Protein AF-A0A9W7C4E8-F1 (afdb_monomer_lite)

Radius of gyration: 35.13 Å; chains: 1; bounding box: 91×112×76 Å

Secondary structure (DSSP, 8-state):
--------------------------------------------PPP-PPPP--HHHHHHHHH-HHHHHHHHS---HHHHHHHHHHHHTTT----S-HHHHHHHHHHHTTSPPS-----------------------S-PPPTTGGGG-TT-EEETT--HHHHHHHHS-SS--S--BGGGSTTHHHH-SS------BPPPSSSS----SEEE-S-EEEEEESSS-HHHIIIIIIHHHHHHH-B-TTS-B----EEEEEESSHHHHHHHHHHHIIIIIIS-SGGGGGGGT-SSPEEEHHHHHGGGTSS---EEESEEEES--GGGSHHHHHHSS-TT--SS-TTS--HHHHHHHHHHHTT----SPP-EEEEEE-SSSS-BTTHHHHHHHHHHH-SS-EEEEEGGGS-HHHHHHHHHHEEEEEEESSHHHHGGGGSPTT-EEEEEEPTT-GGGTHHHHHHHHHTT-EEEEEEPP--S-------SSS-----HHHHT--B---HHHHHHHHHHHHHHTT-SS--EEEES--HHHH-HHHHTTSS----S-EEEEEEEEEEESTTT-TTEEEEEEEEEEEPPTT-TTHHHHHTT--EEEEEETTTEEEEEEGGG--SSEEEEEEEETT-EEEEEEEEESSSS--EEEEEEE--SSS---S-------PPPSSS-------EEE--SSSEEEEETTEEEEE-TT-HHHHHHHHHHHHHHHT---HHHHHHHHHHHHHHHHHHHTTPPPP-SS--SSS-EEEEE-TTSSHHHHHHHHHHHHHHTT--EE-TTB-TTS-B--SHHHHHT-SSGGG--GGGT--TTS-SEEEESPPTTTTSSTTS-TT--SSPPEEEEEE--HHHHHHHHHHHHTTT-TTSTTTT--GGGS-HHHHHHHHHHTTT-TTTTT---SSSSHHHHHHTT--SSTT--TTT--HHHHHHHHHHHHHSHHHHHHHHTTSEEEETTSHHHHHHHHHHH-TT------------S-TTSPPTTTS-HHHHHHHHHT-HHHHHHHHHHHHHHHHHHHHHH--

Organism: NCBI:txid1606541

Structure (mmCIF, N/CA/C/O backbone):
data_AF-A0A9W7C4E8-F1
#
_entry.id   AF-A0A9W7C4E8-F1
#
loop_
_atom_site.group_PDB
_atom_site.id
_atom_site.type_symbol
_atom_site.label_atom_id
_atom_site.label_alt_id
_atom_site.label_comp_id
_atom_site.label_asym_id
_atom_site.label_entity_id
_atom_site.label_seq_id
_atom_site.pdbx_PDB_ins_code
_atom_site.Cartn_x
_atom_site.Cartn_y
_atom_site.Cartn_z
_atom_site.occupancy
_atom_site.B_iso_or_equiv
_atom_site.auth_seq_id
_atom_site.auth_comp_id
_atom_site.auth_asym_id
_atom_site.auth_atom_id
_atom_site.pdbx_PDB_model_num
ATOM 1 N N . MET A 1 1 ? 30.710 -11.135 32.706 1.00 26.66 1 MET A N 1
ATOM 2 C CA . MET A 1 1 ? 32.104 -11.625 32.597 1.00 26.66 1 MET A CA 1
ATOM 3 C C . MET A 1 1 ? 32.081 -13.147 32.558 1.00 26.66 1 MET A C 1
ATOM 5 O O . MET A 1 1 ? 31.414 -13.734 33.390 1.00 26.66 1 MET A O 1
ATOM 9 N N . PHE A 1 2 ? 32.759 -13.718 31.564 1.00 26.42 2 PHE A N 1
ATOM 10 C CA . PHE A 1 2 ? 33.195 -15.110 31.359 1.00 26.42 2 PHE A CA 1
ATOM 11 C C . PHE A 1 2 ? 32.870 -16.270 32.348 1.00 26.42 2 PHE A C 1
ATOM 13 O O . PHE A 1 2 ? 33.243 -16.228 33.514 1.00 26.42 2 PHE A O 1
ATOM 20 N N . PHE A 1 3 ? 32.449 -17.386 31.719 1.00 28.97 3 PHE A N 1
ATOM 21 C CA . PHE A 1 3 ? 32.996 -18.769 31.791 1.00 28.97 3 PHE A CA 1
ATOM 22 C C . PHE A 1 3 ? 32.363 -19.905 32.646 1.00 28.97 3 PHE A C 1
ATOM 24 O O . PHE A 1 3 ? 32.460 -19.905 33.865 1.00 28.97 3 PHE A O 1
ATOM 31 N N . THR A 1 4 ? 31.986 -20.987 31.921 1.00 27.28 4 THR A N 1
ATOM 32 C CA . THR A 1 4 ? 32.060 -22.454 32.234 1.00 27.28 4 THR A CA 1
ATOM 33 C C . THR A 1 4 ? 31.311 -23.047 33.449 1.00 27.28 4 THR A C 1
ATOM 35 O O . THR A 1 4 ? 31.050 -22.341 34.408 1.00 27.28 4 THR A O 1
ATOM 38 N N . LEU A 1 5 ? 31.051 -24.365 33.590 1.00 26.91 5 LEU A N 1
ATOM 39 C CA . LEU A 1 5 ? 30.823 -25.574 32.740 1.00 26.91 5 LEU A CA 1
ATOM 40 C C . LEU A 1 5 ? 30.916 -26.813 33.694 1.00 26.91 5 LEU A C 1
ATOM 42 O O . LEU A 1 5 ? 31.604 -26.728 34.705 1.00 26.91 5 LEU A O 1
ATOM 46 N N . LEU A 1 6 ? 30.344 -27.970 33.313 1.00 27.45 6 LEU A N 1
ATOM 47 C CA . LEU A 1 6 ? 30.599 -29.347 33.826 1.00 27.45 6 LEU A CA 1
ATOM 48 C C . LEU A 1 6 ? 30.031 -29.808 35.197 1.00 27.45 6 LEU A C 1
ATOM 50 O O . LEU A 1 6 ? 30.619 -29.614 36.253 1.00 27.45 6 LEU A O 1
ATOM 54 N N . ALA A 1 7 ? 28.924 -30.559 35.108 1.00 28.80 7 ALA A N 1
ATOM 55 C CA . ALA A 1 7 ? 28.784 -32.008 35.381 1.00 28.80 7 ALA A CA 1
ATOM 56 C C . ALA A 1 7 ? 29.555 -32.727 36.520 1.00 28.80 7 ALA A C 1
ATOM 58 O O . ALA A 1 7 ? 30.774 -32.638 36.603 1.00 28.80 7 ALA A O 1
ATOM 59 N N . PHE A 1 8 ? 28.827 -33.609 37.234 1.00 25.50 8 PHE A N 1
ATOM 60 C CA . PHE A 1 8 ? 29.141 -34.985 37.719 1.00 25.50 8 PHE A CA 1
ATOM 61 C C . PHE A 1 8 ? 27.990 -35.406 38.683 1.00 25.50 8 PHE A C 1
ATOM 63 O O . PHE A 1 8 ? 27.427 -34.525 39.320 1.00 25.50 8 PHE A O 1
ATOM 70 N N . LEU A 1 9 ? 27.590 -36.653 38.977 1.00 26.14 9 LEU A N 1
ATOM 71 C CA . LEU A 1 9 ? 27.633 -38.029 38.434 1.00 26.14 9 LEU A CA 1
ATOM 72 C C . LEU A 1 9 ? 27.017 -38.939 39.553 1.00 26.14 9 LEU A C 1
ATOM 74 O O . LEU A 1 9 ? 26.702 -38.429 40.625 1.00 26.14 9 LEU A O 1
ATOM 78 N N . ALA A 1 10 ? 26.977 -40.269 39.350 1.00 27.27 10 ALA A N 1
ATOM 79 C CA . ALA A 1 10 ? 26.728 -41.345 40.343 1.00 27.27 10 ALA A CA 1
ATOM 80 C C . ALA A 1 10 ? 25.247 -41.675 40.714 1.00 27.27 10 ALA A C 1
ATOM 82 O O . ALA A 1 10 ? 24.442 -40.772 40.892 1.00 27.27 10 ALA A O 1
ATOM 83 N N . SER A 1 11 ? 24.826 -42.948 40.882 1.00 29.55 11 SER A N 1
ATOM 84 C CA . SER A 1 11 ? 25.511 -44.250 40.657 1.00 29.55 11 SER A CA 1
ATOM 85 C C . SER A 1 11 ? 24.603 -45.497 40.871 1.00 29.55 11 SER A C 1
ATOM 87 O O . SER A 1 11 ? 23.781 -45.475 41.774 1.00 29.55 11 SER A O 1
ATOM 89 N N . VAL A 1 12 ? 24.908 -46.616 40.161 1.00 29.62 12 VAL A N 1
ATOM 90 C CA . VAL A 1 12 ? 24.919 -48.043 40.654 1.00 29.62 12 VAL A CA 1
ATOM 91 C C . VAL A 1 12 ? 23.543 -48.691 41.026 1.00 29.62 12 VAL A C 1
ATOM 93 O O . VAL A 1 12 ? 22.686 -48.024 41.574 1.00 29.62 12 VAL A O 1
ATOM 96 N N . SER A 1 13 ? 23.175 -49.972 40.788 1.00 30.16 13 SER A N 1
ATOM 97 C CA . SER A 1 13 ? 23.813 -51.273 40.421 1.00 30.16 13 SER A CA 1
ATOM 98 C C . SER A 1 13 ? 22.754 -52.230 39.774 1.00 30.16 13 SER A C 1
ATOM 100 O O . SER A 1 13 ? 21.578 -51.902 39.878 1.00 30.16 13 SER A O 1
ATOM 102 N N . THR A 1 14 ? 22.972 -53.459 39.252 1.00 31.00 14 THR A N 1
ATOM 103 C CA . THR A 1 14 ? 24.078 -54.223 38.599 1.00 31.00 14 THR A CA 1
ATOM 104 C C . THR A 1 14 ? 23.513 -55.555 38.019 1.00 31.00 14 THR A C 1
ATOM 106 O O . THR A 1 14 ? 22.552 -56.076 38.570 1.00 31.00 14 THR A O 1
ATOM 109 N N . ALA A 1 15 ? 24.181 -56.137 37.000 1.00 29.97 15 ALA A N 1
ATOM 110 C CA . ALA A 1 15 ? 24.125 -57.548 36.519 1.00 29.97 15 ALA A CA 1
ATOM 111 C C . ALA A 1 15 ? 22.815 -58.096 35.876 1.00 29.97 15 ALA A C 1
ATOM 113 O O . ALA A 1 15 ? 21.721 -57.772 36.312 1.00 29.97 15 ALA A O 1
ATOM 114 N N . GLY A 1 16 ? 22.821 -58.979 34.859 1.00 29.17 16 GLY A N 1
ATOM 115 C CA . GLY A 1 16 ? 23.880 -59.665 34.071 1.00 29.17 16 GLY A CA 1
ATOM 116 C C . GLY A 1 16 ? 23.396 -61.083 33.659 1.00 29.17 16 GLY A C 1
ATOM 117 O O . GLY A 1 16 ? 22.630 -61.668 34.414 1.00 29.17 16 GLY A O 1
ATOM 118 N N . GLY A 1 17 ? 23.739 -61.719 32.527 1.00 29.44 17 GLY A N 1
ATOM 119 C CA . GLY A 1 17 ? 24.538 -61.345 31.346 1.00 29.44 17 GLY A CA 1
ATOM 120 C C . GLY A 1 17 ? 24.482 -62.441 30.242 1.00 29.44 17 GLY A C 1
ATOM 121 O O . GLY A 1 17 ? 23.901 -63.498 30.460 1.00 29.44 17 GLY A O 1
ATOM 122 N N . ASP A 1 18 ? 25.075 -62.148 29.078 1.00 31.69 18 ASP A N 1
ATOM 123 C CA . ASP A 1 18 ? 25.593 -63.009 27.983 1.00 31.69 18 ASP A CA 1
ATOM 124 C C . ASP A 1 18 ? 24.887 -64.311 27.518 1.00 31.69 18 ASP A C 1
ATOM 126 O O . ASP A 1 18 ? 24.918 -65.345 28.182 1.00 31.69 18 ASP A O 1
ATOM 130 N N . SER A 1 19 ? 24.490 -64.367 26.233 1.00 29.84 19 SER A N 1
ATOM 131 C CA . SER A 1 19 ? 25.338 -64.953 25.156 1.00 29.84 19 SER A CA 1
ATOM 132 C C . SER A 1 19 ? 24.663 -64.993 23.760 1.00 29.84 19 SER A C 1
ATOM 134 O O . SER A 1 19 ? 23.450 -65.116 23.623 1.00 29.84 19 SER A O 1
ATOM 136 N N . THR A 1 20 ? 25.478 -64.852 22.708 1.00 35.56 20 THR A N 1
ATOM 137 C CA . THR A 1 20 ? 25.160 -64.878 21.254 1.00 35.56 20 THR A CA 1
ATOM 138 C C . THR A 1 20 ? 25.429 -66.292 20.655 1.00 35.56 20 THR A C 1
ATOM 140 O O . THR A 1 20 ? 25.900 -67.131 21.427 1.00 35.56 20 THR A O 1
ATOM 143 N N . PRO A 1 21 ? 25.203 -66.635 19.347 1.00 48.78 21 PRO A N 1
ATOM 144 C CA . PRO A 1 21 ? 24.970 -65.777 18.166 1.00 48.78 21 PRO A CA 1
ATOM 145 C C . PRO A 1 21 ? 23.934 -66.241 17.088 1.00 48.78 21 PRO A C 1
ATOM 147 O O . PRO A 1 21 ? 23.285 -67.277 17.179 1.00 48.78 21 PRO A O 1
ATOM 150 N N . LEU A 1 22 ? 23.842 -65.410 16.035 1.00 31.47 22 LEU A N 1
ATOM 151 C CA . LEU A 1 22 ? 23.286 -65.588 14.666 1.00 31.47 22 LEU A CA 1
ATOM 152 C C . LEU A 1 22 ? 23.800 -66.870 13.926 1.00 31.47 22 LEU A C 1
ATOM 154 O O . LEU A 1 22 ? 24.787 -67.422 14.416 1.00 31.47 22 LEU A O 1
ATOM 158 N N . PRO A 1 23 ? 23.268 -67.319 12.740 1.00 45.03 23 PRO A N 1
ATOM 159 C CA . PRO A 1 23 ? 22.647 -66.495 11.674 1.00 45.03 23 PRO A CA 1
ATOM 160 C C . PRO A 1 23 ? 21.523 -67.084 10.753 1.00 45.03 23 PRO A C 1
ATOM 162 O O . PRO A 1 23 ? 21.216 -68.270 10.728 1.00 45.03 23 PRO A O 1
ATOM 165 N N . SER A 1 24 ? 21.030 -66.197 9.867 1.00 27.25 24 SER A N 1
ATOM 166 C CA . SER A 1 24 ? 20.636 -66.406 8.446 1.00 27.25 24 SER A CA 1
ATOM 167 C C . SER A 1 24 ? 19.354 -67.160 7.997 1.00 27.25 24 SER A C 1
ATOM 169 O O . SER A 1 24 ? 19.322 -68.379 7.890 1.00 27.25 24 SER A O 1
ATOM 171 N N . SER A 1 25 ? 18.458 -66.363 7.388 1.00 27.02 25 SER A N 1
ATOM 172 C CA . SER A 1 25 ? 17.953 -66.481 5.994 1.00 27.02 25 SER A CA 1
ATOM 173 C C . SER A 1 25 ? 16.691 -67.294 5.602 1.00 27.02 25 SER A C 1
ATOM 175 O O . SER A 1 25 ? 16.636 -68.508 5.721 1.00 27.02 25 SER A O 1
ATOM 177 N N . ARG A 1 26 ? 15.806 -66.555 4.897 1.00 27.14 26 ARG A N 1
ATOM 178 C CA . ARG A 1 26 ? 15.059 -66.874 3.650 1.00 27.14 26 ARG A CA 1
ATOM 179 C C . ARG A 1 26 ? 13.829 -67.819 3.632 1.00 27.14 26 ARG A C 1
ATOM 181 O O . ARG A 1 26 ? 13.940 -69.028 3.747 1.00 27.14 26 ARG A O 1
ATOM 188 N N . SER A 1 27 ? 12.712 -67.189 3.223 1.00 26.80 27 SER A N 1
ATOM 189 C CA . SER A 1 27 ? 11.681 -67.612 2.239 1.00 26.80 27 SER A CA 1
ATOM 190 C C . SER A 1 27 ? 10.868 -68.901 2.433 1.00 26.80 27 SER A C 1
ATOM 192 O O . SER A 1 27 ? 11.444 -69.977 2.469 1.00 26.80 27 SER A O 1
ATOM 194 N N . HIS A 1 28 ? 9.529 -68.801 2.314 1.00 26.62 28 HIS A N 1
ATOM 195 C CA . HIS A 1 28 ? 8.773 -69.396 1.187 1.00 26.62 28 HIS A CA 1
ATOM 196 C C . HIS A 1 28 ? 7.262 -69.032 1.162 1.00 26.62 28 HIS A C 1
ATOM 198 O O . HIS A 1 28 ? 6.494 -69.427 2.028 1.00 26.62 28 HIS A O 1
ATOM 204 N N . THR A 1 29 ? 6.871 -68.293 0.112 1.00 25.27 29 THR A N 1
ATOM 205 C CA . THR A 1 29 ? 5.741 -68.525 -0.831 1.00 25.27 29 THR A CA 1
ATOM 206 C C . THR A 1 29 ? 4.363 -69.026 -0.355 1.00 25.27 29 THR A C 1
ATOM 208 O O . THR A 1 29 ? 4.212 -70.173 0.058 1.00 25.27 29 THR A O 1
ATOM 211 N N . CYS A 1 30 ? 3.318 -68.237 -0.652 1.00 21.50 30 CYS A N 1
ATOM 212 C CA . CYS A 1 30 ? 1.916 -68.682 -0.695 1.00 21.50 30 CYS A CA 1
ATOM 213 C C . CYS A 1 30 ? 1.574 -69.426 -2.003 1.00 21.50 30 CYS A C 1
ATOM 215 O O . CYS A 1 30 ? 2.109 -69.105 -3.062 1.00 21.50 30 CYS A O 1
ATOM 217 N N . THR A 1 31 ? 0.625 -70.370 -1.947 1.00 26.86 31 THR A N 1
ATOM 218 C CA . THR A 1 31 ? 0.003 -71.001 -3.129 1.00 26.86 31 THR A CA 1
ATOM 219 C C . THR A 1 31 ? -1.520 -71.060 -2.995 1.00 26.86 31 THR A C 1
ATOM 221 O O . THR A 1 31 ? -2.064 -71.158 -1.898 1.00 26.86 31 THR A O 1
ATOM 224 N N . SER A 1 32 ? -2.208 -70.957 -4.131 1.00 29.38 32 SER A N 1
ATOM 225 C CA . SER A 1 32 ? -3.659 -70.792 -4.245 1.00 29.38 32 SER A CA 1
ATOM 226 C C . SER A 1 32 ? -4.455 -72.102 -4.158 1.00 29.38 32 SER A C 1
ATOM 228 O O . SER A 1 32 ? -3.961 -73.176 -4.502 1.00 29.38 32 SER A O 1
ATOM 230 N N . ARG A 1 33 ? -5.754 -71.994 -3.835 1.00 24.78 33 ARG A N 1
ATOM 231 C CA . ARG A 1 33 ? -6.788 -72.932 -4.309 1.00 24.78 33 ARG A CA 1
ATOM 232 C C . ARG A 1 33 ? -8.087 -72.207 -4.676 1.00 24.78 33 ARG A C 1
ATOM 234 O O . ARG A 1 33 ? -8.602 -71.417 -3.895 1.00 24.78 33 ARG A O 1
ATOM 241 N N . LYS A 1 34 ? -8.623 -72.539 -5.854 1.00 28.86 34 LYS A N 1
ATOM 242 C CA . LYS A 1 34 ? -10.001 -72.270 -6.303 1.00 28.86 34 LYS A CA 1
ATOM 243 C C . LYS A 1 34 ? -10.793 -73.583 -6.348 1.00 28.86 34 LYS A C 1
ATOM 245 O O . LYS A 1 34 ? -10.177 -74.643 -6.466 1.00 28.86 34 LYS A O 1
ATOM 250 N N . ASN A 1 35 ? -12.126 -73.452 -6.322 1.00 28.88 35 ASN A N 1
ATOM 251 C CA . ASN A 1 35 ? -13.188 -74.291 -6.925 1.00 28.88 35 ASN A CA 1
ATOM 252 C C . ASN A 1 35 ? -14.331 -74.558 -5.924 1.00 28.88 35 ASN A C 1
ATOM 254 O O . ASN A 1 35 ? -14.047 -74.781 -4.754 1.00 28.88 35 ASN A O 1
ATOM 258 N N . ALA A 1 36 ? -15.609 -74.696 -6.299 1.00 29.47 36 ALA A N 1
ATOM 259 C CA . ALA A 1 36 ? -16.438 -74.199 -7.418 1.00 29.47 36 ALA A CA 1
ATOM 260 C C . ALA A 1 36 ? -17.867 -74.768 -7.212 1.00 29.47 36 ALA A C 1
ATOM 262 O O . ALA A 1 36 ? -17.956 -75.883 -6.704 1.00 29.47 36 ALA A O 1
ATOM 263 N N . LEU A 1 37 ? -18.941 -74.077 -7.642 1.00 25.94 37 LEU A N 1
ATOM 264 C CA . LEU A 1 37 ? -20.153 -74.633 -8.304 1.00 25.94 37 LEU A CA 1
ATOM 265 C C . LEU A 1 37 ? -21.197 -73.526 -8.635 1.00 25.94 37 LEU A C 1
ATOM 267 O O . LEU A 1 37 ? -21.052 -72.389 -8.200 1.00 25.94 37 LEU A O 1
ATOM 271 N N . LEU A 1 38 ? -22.170 -73.858 -9.496 1.00 25.80 38 LEU A N 1
ATOM 272 C CA . LEU A 1 38 ? -22.997 -72.998 -10.391 1.00 25.80 38 LEU A CA 1
ATOM 273 C C . LEU A 1 38 ? -24.521 -73.066 -10.042 1.00 25.80 38 LEU A C 1
ATOM 275 O O . LEU A 1 38 ? -24.823 -73.808 -9.105 1.00 25.80 38 LEU A O 1
ATOM 279 N N . PRO A 1 39 ? -25.507 -72.487 -10.800 1.00 45.94 39 PRO A N 1
ATOM 280 C CA . PRO A 1 39 ? -25.491 -71.483 -11.906 1.00 45.94 39 PRO A CA 1
ATOM 281 C C . PRO A 1 39 ? -26.543 -70.316 -11.843 1.00 45.94 39 PRO A C 1
ATOM 283 O O . PRO A 1 39 ? -27.615 -70.488 -11.285 1.00 45.94 39 PRO A O 1
ATOM 286 N N . LEU A 1 40 ? -26.237 -69.205 -12.552 1.00 30.72 40 LEU A N 1
ATOM 287 C CA . LEU A 1 40 ? -27.044 -68.294 -13.434 1.00 30.72 40 LEU A CA 1
ATOM 288 C C . LEU A 1 40 ? -28.569 -68.026 -13.238 1.00 30.72 40 LEU A C 1
ATOM 290 O O . LEU A 1 40 ? -29.299 -68.924 -12.829 1.00 30.72 40 LEU A O 1
ATOM 294 N N . PRO A 1 41 ? -29.112 -66.873 -13.723 1.00 39.62 41 PRO A N 1
ATOM 295 C CA . PRO A 1 41 ? -28.491 -65.741 -14.456 1.00 39.62 41 PRO A CA 1
ATOM 296 C C . PRO A 1 41 ? -28.603 -64.419 -13.626 1.00 39.62 41 PRO A C 1
ATOM 298 O O . PRO A 1 41 ? -28.621 -64.529 -12.407 1.00 39.62 41 PRO A O 1
ATOM 301 N N . SER A 1 42 ? -28.636 -63.157 -14.102 1.00 25.98 42 SER A N 1
ATOM 302 C CA . SER A 1 42 ? -28.570 -62.487 -15.430 1.00 25.98 42 SER A CA 1
ATOM 303 C C . SER A 1 42 ? -28.083 -61.025 -15.283 1.00 25.98 42 SER A C 1
ATOM 305 O O . SER A 1 42 ? -28.400 -60.388 -14.287 1.00 25.98 42 SER A O 1
ATOM 307 N N . SER A 1 43 ? -27.386 -60.500 -16.304 1.00 31.98 43 SER A N 1
ATOM 308 C CA . SER A 1 43 ? -27.179 -59.069 -16.650 1.00 31.98 43 SER A CA 1
ATOM 309 C C . SER A 1 43 ? -27.327 -57.987 -15.557 1.00 31.98 43 SER A C 1
ATOM 311 O O . SER A 1 43 ? -28.376 -57.354 -15.447 1.00 31.98 43 SER A O 1
ATOM 313 N N . VAL A 1 44 ? -26.220 -57.668 -14.883 1.00 29.28 44 VAL A N 1
ATOM 314 C CA . VAL A 1 44 ? -25.932 -56.333 -14.325 1.00 29.28 44 VAL A CA 1
ATOM 315 C C . VAL A 1 44 ? -24.466 -56.033 -14.656 1.00 29.28 44 VAL A C 1
ATOM 317 O O . VAL A 1 44 ? -23.611 -56.896 -14.446 1.00 29.28 44 VAL A O 1
ATOM 320 N N . HIS A 1 45 ? -24.170 -54.861 -15.225 1.00 27.52 45 HIS A N 1
ATOM 321 C CA . HIS A 1 45 ? -22.784 -54.399 -15.367 1.00 27.52 45 HIS A CA 1
ATOM 322 C C . HIS A 1 45 ? -22.240 -54.078 -13.967 1.00 27.52 45 HIS A C 1
ATOM 324 O O . HIS A 1 45 ? -22.929 -53.382 -13.223 1.00 27.52 45 HIS A O 1
ATOM 330 N N . PRO A 1 46 ? -21.052 -54.566 -13.567 1.00 30.91 46 PRO A N 1
ATOM 331 C CA . PRO A 1 46 ? -20.479 -54.163 -12.292 1.00 30.91 46 PRO A CA 1
ATOM 332 C C . PRO A 1 46 ? -20.143 -52.671 -12.355 1.00 30.91 46 PRO A C 1
ATOM 334 O O . PRO A 1 46 ? -19.412 -52.244 -13.250 1.00 30.91 46 PRO A O 1
ATOM 337 N N . ALA A 1 47 ? -20.676 -51.902 -11.405 1.00 27.97 47 ALA A N 1
ATOM 338 C CA . ALA A 1 47 ? -20.232 -50.537 -11.169 1.00 27.97 47 ALA A CA 1
ATOM 339 C C . ALA A 1 47 ? -18.716 -50.529 -10.920 1.00 27.97 47 ALA A C 1
ATOM 341 O O . ALA A 1 47 ? -18.169 -51.450 -10.301 1.00 27.97 47 ALA A O 1
ATOM 342 N N . ALA A 1 48 ? -18.037 -49.501 -11.424 1.00 26.69 48 ALA A N 1
ATOM 343 C CA . ALA A 1 48 ? -16.622 -49.304 -11.170 1.00 26.69 48 ALA A CA 1
ATOM 344 C C . ALA A 1 48 ? -16.433 -48.813 -9.729 1.00 26.69 48 ALA A C 1
ATOM 346 O O . ALA A 1 48 ? -16.409 -47.614 -9.470 1.00 26.69 48 ALA A O 1
ATOM 347 N N . ASN A 1 49 ? -16.294 -49.748 -8.788 1.00 29.66 49 ASN A N 1
ATOM 348 C CA . ASN A 1 49 ? -15.735 -49.423 -7.482 1.00 29.66 49 ASN A CA 1
ATOM 349 C C . ASN A 1 49 ? -14.307 -48.914 -7.707 1.00 29.66 49 ASN A C 1
ATOM 351 O O . ASN A 1 49 ? -13.467 -49.661 -8.218 1.00 29.66 49 ASN A O 1
ATOM 355 N N . PHE A 1 50 ? -14.033 -47.671 -7.323 1.00 39.44 50 PHE A N 1
ATOM 356 C CA . PHE A 1 50 ? -12.670 -47.163 -7.294 1.00 39.44 50 PHE A CA 1
ATOM 357 C C . PHE A 1 50 ? -11.867 -47.901 -6.217 1.00 39.44 50 PHE A C 1
ATOM 359 O O . PHE A 1 50 ? -12.289 -48.008 -5.065 1.00 39.44 50 PHE A O 1
ATOM 366 N N . GLU A 1 51 ? -10.683 -48.387 -6.587 1.00 34.22 51 GLU A N 1
ATOM 367 C CA . GLU A 1 51 ? -9.592 -48.462 -5.618 1.00 34.22 51 GLU A CA 1
ATOM 368 C C . GLU A 1 51 ? -9.083 -47.023 -5.393 1.00 34.22 51 GLU A C 1
ATOM 370 O O . GLU A 1 51 ? -9.118 -46.222 -6.334 1.00 34.22 51 GLU A O 1
ATOM 375 N N . PRO A 1 52 ? -8.646 -46.655 -4.173 1.00 38.84 52 PRO A N 1
ATOM 376 C CA . PRO A 1 52 ? -8.040 -45.346 -3.934 1.00 38.84 52 PRO A CA 1
ATOM 377 C C . PRO A 1 52 ? -6.830 -45.129 -4.853 1.00 38.84 52 PRO A C 1
ATOM 379 O O . PRO A 1 52 ? -6.220 -46.098 -5.309 1.00 38.84 52 PRO A O 1
ATOM 382 N N . PHE A 1 53 ? -6.482 -43.859 -5.095 1.00 49.19 53 PHE A N 1
ATOM 383 C CA . PHE A 1 53 ? -5.347 -43.450 -5.932 1.00 49.19 53 PHE A CA 1
ATOM 384 C C . PHE A 1 53 ? -4.122 -44.347 -5.717 1.00 49.19 53 PHE A C 1
ATOM 386 O O . PHE A 1 53 ? -3.768 -44.636 -4.569 1.00 49.19 53 PHE A O 1
ATOM 393 N N . ASP A 1 54 ? -3.443 -44.744 -6.802 1.00 60.59 54 ASP A N 1
ATOM 394 C CA . ASP A 1 54 ? -2.177 -45.464 -6.674 1.00 60.59 54 ASP A CA 1
ATOM 395 C C . ASP A 1 54 ? -1.182 -44.567 -5.930 1.00 60.59 54 ASP A C 1
ATOM 397 O O . ASP A 1 54 ? -0.633 -43.602 -6.474 1.00 60.59 54 ASP A O 1
ATOM 401 N N . SER A 1 55 ? -0.969 -44.891 -4.657 1.00 53.59 55 SER A N 1
ATOM 402 C CA . SER A 1 55 ? -0.099 -44.135 -3.767 1.00 53.59 55 SER A CA 1
ATOM 403 C C . SER A 1 55 ? 1.338 -44.098 -4.285 1.00 53.59 55 SER A C 1
ATOM 405 O O . SER A 1 55 ? 2.042 -43.126 -4.026 1.00 53.59 55 SER A O 1
ATOM 407 N N . ALA A 1 56 ? 1.768 -45.074 -5.094 1.00 61.94 56 ALA A N 1
ATOM 408 C CA . ALA A 1 56 ? 3.067 -45.028 -5.755 1.00 61.94 56 ALA A CA 1
ATOM 409 C C . ALA A 1 56 ? 3.123 -43.972 -6.873 1.00 61.94 56 ALA A C 1
ATOM 411 O O . ALA A 1 56 ? 4.146 -43.302 -7.016 1.00 61.94 56 ALA A O 1
ATOM 412 N N . LEU A 1 57 ? 2.041 -43.785 -7.640 1.00 58.56 57 LEU A N 1
ATOM 413 C CA . LEU A 1 57 ? 1.948 -42.738 -8.665 1.00 58.56 57 LEU A CA 1
ATOM 414 C C . LEU A 1 57 ? 1.927 -41.345 -8.020 1.00 58.56 57 LEU A C 1
ATOM 416 O O . LEU A 1 57 ? 2.617 -40.436 -8.483 1.00 58.56 57 LEU A O 1
ATOM 420 N N . LEU A 1 58 ? 1.182 -41.197 -6.924 1.00 59.59 58 LEU A N 1
ATOM 421 C CA . LEU A 1 58 ? 1.024 -39.930 -6.217 1.00 59.59 58 LEU A CA 1
ATOM 422 C C . LEU A 1 58 ? 2.311 -39.505 -5.488 1.00 59.59 58 LEU A C 1
ATOM 424 O O . LEU A 1 58 ? 2.748 -38.365 -5.632 1.00 59.59 58 LEU A O 1
ATOM 428 N N . GLU A 1 59 ? 2.990 -40.423 -4.792 1.00 67.75 59 GLU A N 1
ATOM 429 C CA . GLU A 1 59 ? 4.308 -40.157 -4.189 1.00 67.75 59 GLU A CA 1
ATOM 430 C C . GLU A 1 59 ? 5.388 -39.880 -5.250 1.00 67.75 59 GLU A C 1
ATOM 432 O O . GLU A 1 59 ? 6.234 -38.999 -5.073 1.00 67.75 59 GLU A O 1
ATOM 437 N N . LYS A 1 60 ? 5.331 -40.556 -6.407 1.00 68.56 60 LYS A N 1
ATOM 438 C CA . LYS A 1 60 ? 6.204 -40.255 -7.552 1.00 68.56 60 LYS A CA 1
ATOM 439 C C . LYS A 1 60 ? 5.955 -38.840 -8.086 1.00 68.56 60 LYS A C 1
ATOM 441 O O . LYS A 1 60 ? 6.923 -38.115 -8.309 1.00 68.56 60 LYS A O 1
ATOM 446 N N . ALA A 1 61 ? 4.697 -38.418 -8.229 1.00 67.38 61 ALA A N 1
ATOM 447 C CA . ALA A 1 61 ? 4.341 -37.073 -8.682 1.00 67.38 61 ALA A CA 1
ATOM 448 C C . ALA A 1 61 ? 4.766 -35.977 -7.686 1.00 67.38 61 ALA A C 1
ATOM 450 O O . ALA A 1 61 ? 5.345 -34.978 -8.110 1.00 67.38 61 ALA A O 1
ATOM 451 N N . LYS A 1 62 ? 4.601 -36.197 -6.370 1.00 65.75 62 LYS A N 1
ATOM 452 C CA . LYS A 1 62 ? 5.136 -35.309 -5.313 1.00 65.75 62 LYS A CA 1
ATOM 453 C C . LYS A 1 62 ? 6.655 -35.107 -5.432 1.00 65.75 62 LYS A C 1
ATOM 455 O O . LYS A 1 62 ? 7.152 -34.026 -5.127 1.00 65.75 62 LYS A O 1
ATOM 460 N N . SER A 1 63 ? 7.385 -36.128 -5.894 1.00 69.38 63 SER A N 1
ATOM 461 C CA . SER A 1 63 ? 8.846 -36.086 -6.065 1.00 69.38 63 SER A CA 1
ATOM 462 C C . SER A 1 63 ? 9.346 -35.467 -7.385 1.00 69.38 63 SER A C 1
ATOM 464 O O . SER A 1 63 ? 10.530 -35.135 -7.478 1.00 69.38 63 SER A O 1
ATOM 466 N N . ASP A 1 64 ? 8.495 -35.289 -8.407 1.00 74.75 64 ASP A N 1
ATOM 467 C CA . ASP A 1 64 ? 8.910 -34.693 -9.688 1.00 74.75 64 ASP A CA 1
ATOM 468 C C . ASP A 1 64 ? 8.816 -33.159 -9.621 1.00 74.75 64 ASP A C 1
ATOM 470 O O . ASP A 1 64 ? 7.749 -32.556 -9.753 1.00 74.75 64 ASP A O 1
ATOM 474 N N . VAL A 1 65 ? 9.978 -32.519 -9.457 1.00 70.44 65 VAL A N 1
ATOM 475 C CA . VAL A 1 65 ? 10.149 -31.054 -9.425 1.00 70.44 65 VAL A CA 1
ATOM 476 C C . VAL A 1 65 ? 9.499 -30.362 -10.632 1.00 70.44 65 VAL A C 1
ATOM 478 O O . VAL A 1 65 ? 9.034 -29.233 -10.504 1.00 70.44 65 VAL A O 1
ATOM 481 N N . SER A 1 66 ? 9.428 -31.025 -11.791 1.00 67.06 66 SER A N 1
ATOM 482 C CA . SER A 1 66 ? 8.809 -30.475 -13.005 1.00 67.06 66 SER A CA 1
ATOM 483 C C . SER A 1 66 ? 7.287 -30.401 -12.885 1.00 67.06 66 SER A C 1
ATOM 485 O O . SER A 1 66 ? 6.696 -29.420 -13.321 1.00 67.06 66 SER A O 1
ATOM 487 N N . VAL A 1 67 ? 6.662 -31.423 -12.289 1.00 68.12 67 VAL A N 1
ATOM 488 C CA . VAL A 1 67 ? 5.209 -31.468 -12.047 1.00 68.12 67 VAL A CA 1
ATOM 489 C C . VAL A 1 67 ? 4.841 -30.473 -10.949 1.00 68.12 67 VAL A C 1
ATOM 491 O O . VAL A 1 67 ? 3.925 -29.680 -11.129 1.00 68.12 67 VAL A O 1
ATOM 494 N N . ASN A 1 68 ? 5.614 -30.434 -9.859 1.00 64.44 68 ASN A N 1
ATOM 495 C CA . ASN A 1 68 ? 5.414 -29.485 -8.760 1.00 64.44 68 ASN A CA 1
ATOM 496 C C . ASN A 1 68 ? 5.522 -28.025 -9.239 1.00 64.44 68 ASN A C 1
ATOM 498 O O . ASN A 1 68 ? 4.628 -27.220 -8.990 1.00 64.44 68 ASN A O 1
ATOM 502 N N . ARG A 1 69 ? 6.568 -27.704 -10.017 1.00 69.44 69 ARG A N 1
ATOM 503 C CA . ARG A 1 69 ? 6.724 -26.398 -10.671 1.00 69.44 69 ARG A CA 1
ATOM 504 C C . ARG A 1 69 ? 5.538 -26.073 -11.581 1.00 69.44 69 ARG A C 1
ATOM 506 O O . ARG A 1 69 ? 4.976 -24.992 -11.472 1.00 69.44 69 ARG A O 1
ATOM 513 N N . ALA A 1 70 ? 5.149 -27.000 -12.451 1.00 65.88 70 ALA A N 1
ATOM 514 C CA . ALA A 1 70 ? 4.055 -26.793 -13.393 1.00 65.88 70 ALA A CA 1
ATOM 515 C C . ALA A 1 70 ? 2.696 -26.554 -12.711 1.00 65.88 70 ALA A C 1
ATOM 517 O O . ALA A 1 70 ? 1.915 -25.743 -13.198 1.00 65.88 70 ALA A O 1
ATOM 518 N N . CYS A 1 71 ? 2.431 -27.210 -11.578 1.00 66.75 71 CYS A N 1
ATOM 519 C CA . CYS A 1 71 ? 1.239 -26.949 -10.771 1.00 66.75 71 CYS A CA 1
ATOM 520 C C . CYS A 1 71 ? 1.270 -25.571 -10.077 1.00 66.75 71 CYS A C 1
ATOM 522 O O . CYS A 1 71 ? 0.210 -25.034 -9.778 1.00 66.75 71 CYS A O 1
ATOM 524 N N . ARG A 1 72 ? 2.458 -24.999 -9.816 1.00 60.06 72 ARG A N 1
ATOM 525 C CA . ARG A 1 72 ? 2.641 -23.678 -9.175 1.00 60.06 72 ARG A CA 1
ATOM 526 C C . ARG A 1 72 ? 2.660 -22.502 -10.151 1.00 60.06 72 ARG A C 1
ATOM 528 O O . ARG A 1 72 ? 2.216 -21.423 -9.797 1.00 60.06 72 ARG A O 1
ATOM 535 N N . GLU A 1 73 ? 3.219 -22.686 -11.346 1.00 58.66 73 GLU A N 1
ATOM 536 C CA . GLU A 1 73 ? 3.442 -21.607 -12.328 1.00 58.66 73 GLU A CA 1
ATOM 537 C C . GLU A 1 73 ? 2.231 -21.361 -13.258 1.00 58.66 73 GLU A C 1
ATOM 539 O O . GLU A 1 73 ? 2.289 -20.491 -14.127 1.00 58.66 73 GLU A O 1
ATOM 544 N N . GLY A 1 74 ? 1.137 -22.112 -13.084 1.00 49.88 74 GLY A N 1
ATOM 545 C CA . GLY A 1 74 ? -0.053 -22.045 -13.934 1.00 49.88 74 GLY A CA 1
ATOM 546 C C . GLY A 1 74 ? 0.102 -22.783 -15.273 1.00 49.88 74 GLY A C 1
ATOM 547 O O . GLY A 1 74 ? 1.200 -23.029 -15.783 1.00 49.88 74 GLY A O 1
ATOM 548 N N . PHE A 1 75 ? -1.022 -23.178 -15.875 1.00 49.88 75 PHE A N 1
ATOM 549 C CA . PHE A 1 75 ? -1.002 -23.994 -17.089 1.00 49.88 75 PHE A CA 1
ATOM 550 C C . PHE A 1 75 ? -0.839 -23.158 -18.364 1.00 49.88 75 PHE A C 1
ATOM 552 O O . PHE A 1 75 ? -1.808 -22.644 -18.919 1.00 49.88 75 PHE A O 1
ATOM 559 N N . SER A 1 76 ? 0.372 -23.146 -18.929 1.00 48.25 76 SER A N 1
ATOM 560 C CA . SER A 1 76 ? 0.497 -22.985 -20.383 1.00 48.25 76 SER A CA 1
ATOM 561 C C . SER A 1 76 ? -0.039 -24.240 -21.089 1.00 48.25 76 SER A C 1
ATOM 563 O O . SER A 1 76 ? 0.094 -25.352 -20.569 1.00 48.25 76 SER A O 1
ATOM 565 N N . HIS A 1 77 ? -0.593 -24.101 -22.297 1.00 42.62 77 HIS A N 1
ATOM 566 C CA . HIS A 1 77 ? -1.108 -25.245 -23.066 1.00 42.62 77 HIS A CA 1
ATOM 567 C C . HIS A 1 77 ? -0.031 -26.325 -23.310 1.00 42.62 77 HIS A C 1
ATOM 569 O O . HIS A 1 77 ? -0.296 -27.516 -23.173 1.00 42.62 77 HIS A O 1
ATOM 575 N N . SER A 1 78 ? 1.221 -25.915 -23.539 1.00 46.56 78 SER A N 1
ATOM 576 C CA . SER A 1 78 ? 2.371 -26.824 -23.649 1.00 46.56 78 SER A CA 1
ATOM 577 C C . SER A 1 78 ? 2.757 -27.509 -22.330 1.00 46.56 78 SER A C 1
ATOM 579 O O . SER A 1 78 ? 3.271 -28.625 -22.347 1.00 46.56 78 SER A O 1
ATOM 581 N N . THR A 1 79 ? 2.498 -26.878 -21.180 1.00 53.53 79 THR A N 1
ATOM 582 C CA . THR A 1 79 ? 2.694 -27.500 -19.858 1.00 53.53 79 THR A CA 1
ATOM 583 C C . THR A 1 79 ? 1.656 -28.601 -19.621 1.00 53.53 79 THR A C 1
ATOM 585 O O . THR A 1 79 ? 1.995 -29.670 -19.114 1.00 53.53 79 THR A O 1
ATOM 588 N N . TYR A 1 80 ? 0.406 -28.358 -20.032 1.00 49.56 80 TYR A N 1
ATOM 589 C CA . TYR A 1 80 ? -0.683 -29.335 -19.973 1.00 49.56 80 TYR A CA 1
ATOM 590 C C . TYR A 1 80 ? -0.365 -30.577 -20.821 1.00 49.56 80 TYR A C 1
ATOM 592 O O . TYR A 1 80 ? -0.378 -31.690 -20.294 1.00 49.56 80 TYR A O 1
ATOM 600 N N . GLU A 1 81 ? -0.002 -30.395 -22.098 1.00 54.75 81 GLU A N 1
ATOM 601 C CA . GLU A 1 81 ? 0.362 -31.514 -22.982 1.00 54.75 81 GLU A CA 1
ATOM 602 C C . GLU A 1 81 ? 1.540 -32.325 -22.427 1.00 54.75 81 GLU A C 1
ATOM 604 O O . GLU A 1 81 ? 1.474 -33.550 -22.415 1.00 54.75 81 GLU A O 1
ATOM 609 N N . TYR A 1 82 ? 2.572 -31.673 -21.880 1.00 61.81 82 TYR A N 1
ATOM 610 C CA . TYR A 1 82 ? 3.736 -32.349 -21.298 1.00 61.81 82 TYR A CA 1
ATOM 611 C C . TYR A 1 82 ? 3.393 -33.246 -20.096 1.00 61.81 82 TYR A C 1
ATOM 613 O O . TYR A 1 82 ? 3.906 -34.364 -20.000 1.00 61.81 82 TYR A O 1
ATOM 621 N N . ILE A 1 83 ? 2.528 -32.798 -19.175 1.00 58.12 83 ILE A N 1
ATOM 622 C CA . ILE A 1 83 ? 2.124 -33.633 -18.030 1.00 58.12 83 ILE A CA 1
ATOM 623 C C . ILE A 1 83 ? 1.219 -34.780 -18.501 1.00 58.12 83 ILE A C 1
ATOM 625 O O . ILE A 1 83 ? 1.424 -35.928 -18.100 1.00 58.12 83 ILE A O 1
ATOM 629 N N . VAL A 1 84 ? 0.258 -34.492 -19.386 1.00 58.59 84 VAL A N 1
ATOM 630 C CA . VAL A 1 84 ? -0.663 -35.500 -19.929 1.00 58.59 84 VAL A CA 1
ATOM 631 C C . VAL A 1 84 ? 0.087 -36.561 -20.734 1.00 58.59 84 VAL A C 1
ATOM 633 O O . VAL A 1 84 ? -0.150 -37.746 -20.513 1.00 58.59 84 VAL A O 1
ATOM 636 N N . GLU A 1 85 ? 1.022 -36.182 -21.608 1.00 61.25 85 GLU A N 1
ATOM 637 C CA . GLU A 1 85 ? 1.852 -37.111 -22.387 1.00 61.25 85 GLU A CA 1
ATOM 638 C C . GLU A 1 85 ? 2.694 -37.997 -21.461 1.00 61.25 85 GLU A C 1
ATOM 640 O O . GLU A 1 85 ? 2.697 -39.223 -21.599 1.00 61.25 85 GLU A O 1
ATOM 645 N N . ARG A 1 86 ? 3.353 -37.399 -20.462 1.00 62.12 86 ARG A N 1
ATOM 646 C CA . ARG A 1 86 ? 4.250 -38.117 -19.551 1.00 62.12 86 ARG A CA 1
ATOM 647 C C . ARG A 1 86 ? 3.505 -39.112 -18.660 1.00 62.12 86 ARG A C 1
ATOM 649 O O . ARG A 1 86 ? 3.982 -40.236 -18.526 1.00 62.12 86 ARG A O 1
ATOM 656 N N . ILE A 1 87 ? 2.326 -38.768 -18.134 1.00 57.44 87 ILE A N 1
ATOM 657 C CA . ILE A 1 87 ? 1.506 -39.702 -17.338 1.00 57.44 87 ILE A CA 1
ATOM 658 C C . ILE A 1 87 ? 0.823 -40.751 -18.235 1.00 57.44 87 ILE A C 1
ATOM 660 O O . ILE A 1 87 ? 0.858 -41.942 -17.925 1.00 57.44 87 ILE A O 1
ATOM 664 N N . SER A 1 88 ? 0.277 -40.353 -19.391 1.00 54.38 88 SER A N 1
ATOM 665 C CA . SER A 1 88 ? -0.384 -41.286 -20.323 1.00 54.38 88 SER A CA 1
ATOM 666 C C . SER A 1 88 ? 0.586 -42.313 -20.917 1.00 54.38 88 SER A C 1
ATOM 668 O O . SER A 1 88 ? 0.189 -43.444 -21.202 1.00 54.38 88 SER A O 1
ATOM 670 N N . SER A 1 89 ? 1.869 -41.956 -21.071 1.00 50.19 89 SER A N 1
ATOM 671 C CA . SER A 1 89 ? 2.912 -42.864 -21.571 1.00 50.19 89 SER A CA 1
ATOM 672 C C . SER A 1 89 ? 3.159 -44.085 -20.674 1.00 50.19 89 SER A C 1
ATOM 674 O O . SER A 1 89 ? 3.661 -45.102 -21.155 1.00 50.19 89 SER A O 1
ATOM 676 N N . GLU A 1 90 ? 2.756 -44.027 -19.399 1.00 51.31 90 GLU A N 1
ATOM 677 C CA . GLU A 1 90 ? 2.901 -45.125 -18.435 1.00 51.31 90 GLU A CA 1
ATOM 678 C C . GLU A 1 90 ? 1.669 -46.054 -18.385 1.00 51.31 90 GLU A C 1
ATOM 680 O O . GLU A 1 90 ? 1.633 -46.997 -17.599 1.00 51.31 90 GLU A O 1
ATOM 685 N N . GLY A 1 91 ? 0.680 -45.853 -19.267 1.00 40.25 91 GLY A N 1
ATOM 686 C CA . GLY A 1 91 ? -0.451 -46.773 -19.462 1.00 40.25 91 GLY A CA 1
ATOM 687 C C . GLY A 1 91 ? -1.643 -46.559 -18.524 1.00 40.25 91 GLY A C 1
ATOM 688 O O . GLY A 1 91 ? -2.612 -47.316 -18.594 1.00 40.25 91 GLY A O 1
ATOM 689 N N . HIS A 1 92 ? -1.603 -45.522 -17.688 1.00 48.81 92 HIS A N 1
ATOM 690 C CA . HIS A 1 92 ? -2.719 -45.109 -16.844 1.00 48.81 92 HIS A CA 1
ATOM 691 C C . HIS A 1 92 ? -3.549 -44.045 -17.568 1.00 48.81 92 HIS A C 1
ATOM 693 O O . HIS A 1 92 ? -3.082 -42.934 -17.812 1.00 48.81 92 HIS A O 1
ATOM 699 N N . GLY A 1 93 ? -4.795 -44.378 -17.914 1.00 47.59 93 GLY A N 1
ATOM 700 C CA . GLY A 1 93 ? -5.748 -43.387 -18.404 1.00 47.59 93 GLY A CA 1
ATOM 701 C C . GLY A 1 93 ? -6.157 -42.460 -17.263 1.00 47.59 93 GLY A C 1
ATOM 702 O O . GLY A 1 93 ? -6.829 -42.903 -16.333 1.00 47.59 93 GLY A O 1
ATOM 703 N N . LEU A 1 94 ? -5.760 -41.188 -17.328 1.00 46.59 94 LEU A N 1
ATOM 704 C CA . LEU A 1 94 ? -6.212 -40.172 -16.380 1.00 46.59 94 LEU A CA 1
ATOM 705 C C . LEU A 1 94 ? -7.714 -39.920 -16.570 1.00 46.59 94 LEU A C 1
ATOM 707 O O . LEU A 1 94 ? -8.123 -39.176 -17.456 1.00 46.59 94 LEU A O 1
ATOM 711 N N . GLY A 1 95 ? -8.529 -40.523 -15.703 1.00 47.94 95 GLY A N 1
ATOM 712 C CA . GLY A 1 95 ? -9.933 -40.144 -15.509 1.00 47.94 95 GLY A CA 1
ATOM 713 C C . GLY A 1 95 ? -10.110 -38.858 -14.691 1.00 47.94 95 GLY A C 1
ATOM 714 O O . GLY A 1 95 ? -11.238 -38.492 -14.381 1.00 47.94 95 GLY A O 1
ATOM 715 N N . TYR A 1 96 ? -9.007 -38.195 -14.324 1.00 48.12 96 TYR A N 1
ATOM 716 C CA . TYR A 1 96 ? -8.982 -37.033 -13.441 1.00 48.12 96 TYR A CA 1
ATOM 717 C C . TYR A 1 96 ? -8.586 -35.754 -14.195 1.00 48.12 96 TYR A C 1
ATOM 719 O O . TYR A 1 96 ? -7.745 -35.813 -15.098 1.00 48.12 96 TYR A O 1
ATOM 727 N N . PRO A 1 97 ? -9.132 -34.587 -13.812 1.00 57.16 97 PRO A N 1
ATOM 728 C CA . PRO A 1 97 ? -8.754 -33.306 -14.392 1.00 57.16 97 PRO A CA 1
ATOM 729 C C . PRO A 1 97 ? -7.414 -32.813 -13.839 1.00 57.16 97 PRO A C 1
ATOM 731 O O . PRO A 1 97 ? -7.120 -32.974 -12.655 1.00 57.16 97 PRO A O 1
ATOM 734 N N . LEU A 1 98 ? -6.616 -32.158 -14.688 1.00 58.53 98 LEU A N 1
ATOM 735 C CA . LEU A 1 98 ? -5.253 -31.751 -14.330 1.00 58.53 98 LEU A CA 1
ATOM 736 C C . LEU A 1 98 ? -5.202 -30.661 -13.245 1.00 58.53 98 LEU A C 1
ATOM 738 O O . LEU A 1 98 ? -4.270 -30.652 -12.448 1.00 58.53 98 LEU A O 1
ATOM 742 N N . SER A 1 99 ? -6.206 -29.780 -13.186 1.00 51.72 99 SER A N 1
ATOM 743 C CA . SER A 1 99 ? -6.361 -28.792 -12.112 1.00 51.72 99 SER A CA 1
ATOM 744 C C . SER A 1 99 ? -6.556 -29.487 -10.769 1.00 51.72 99 SER A C 1
ATOM 746 O O . SER A 1 99 ? -5.686 -29.375 -9.917 1.00 51.72 99 SER A O 1
ATOM 748 N N . TRP A 1 100 ? -7.616 -30.290 -10.625 1.00 59.78 100 TRP A N 1
ATOM 749 C CA . TRP A 1 100 ? -7.921 -31.064 -9.413 1.00 59.78 100 TRP A CA 1
ATOM 750 C C . TRP A 1 100 ? -6.740 -31.945 -8.962 1.00 59.78 100 TRP A C 1
ATOM 752 O O . TRP A 1 100 ? -6.397 -31.965 -7.784 1.00 59.78 100 TRP A O 1
ATOM 762 N N . PHE A 1 101 ? -6.045 -32.588 -9.908 1.00 66.25 101 PHE A N 1
ATOM 763 C CA . PHE A 1 101 ? -4.817 -33.352 -9.650 1.00 66.25 101 PHE A CA 1
ATOM 764 C C . PHE A 1 101 ? -3.661 -32.481 -9.125 1.00 66.25 101 PHE A C 1
ATOM 766 O O . PHE A 1 101 ? -2.943 -32.897 -8.217 1.00 66.25 101 PHE A O 1
ATOM 773 N N . CYS A 1 102 ? -3.481 -31.266 -9.652 1.00 64.38 102 CYS A N 1
ATOM 774 C CA . CYS A 1 102 ? -2.506 -30.308 -9.128 1.00 64.38 102 CYS A CA 1
ATOM 775 C C . CYS A 1 102 ? -2.910 -29.738 -7.760 1.00 64.38 102 CYS A C 1
ATOM 777 O O . CYS A 1 102 ? -2.035 -29.597 -6.908 1.00 64.38 102 CYS A O 1
ATOM 779 N N . GLU A 1 103 ? -4.196 -29.460 -7.507 1.00 64.75 103 GLU A N 1
ATOM 780 C CA . GLU A 1 103 ? -4.669 -29.059 -6.173 1.00 64.75 103 GLU A CA 1
ATOM 781 C C . GLU A 1 103 ? -4.367 -30.154 -5.152 1.00 64.75 103 GLU A C 1
ATOM 783 O O . GLU A 1 103 ? -3.745 -29.887 -4.127 1.00 64.75 103 GLU A O 1
ATOM 788 N N . GLU A 1 104 ? -4.735 -31.400 -5.460 1.00 70.38 104 GLU A N 1
ATOM 789 C CA . GLU A 1 104 ? -4.498 -32.538 -4.579 1.00 70.38 104 GLU A CA 1
ATOM 790 C C . GLU A 1 104 ? -2.996 -32.774 -4.358 1.00 70.38 104 GLU A C 1
ATOM 792 O O . GLU A 1 104 ? -2.570 -32.924 -3.214 1.00 70.38 104 GLU A O 1
ATOM 797 N N . ILE A 1 105 ? -2.162 -32.739 -5.406 1.00 73.88 105 ILE A N 1
ATOM 798 C CA . ILE A 1 105 ? -0.702 -32.885 -5.270 1.00 73.88 105 ILE A CA 1
ATOM 799 C C . ILE A 1 105 ? -0.097 -31.787 -4.404 1.00 73.88 105 ILE A C 1
ATOM 801 O O . ILE A 1 105 ? 0.762 -32.091 -3.572 1.00 73.88 105 ILE A O 1
ATOM 805 N N . LEU A 1 106 ? -0.484 -30.525 -4.609 1.00 70.56 106 LEU A N 1
ATOM 806 C CA . LEU A 1 106 ? 0.056 -29.408 -3.840 1.00 70.56 106 LEU A CA 1
ATOM 807 C C . LEU A 1 106 ? -0.417 -29.496 -2.388 1.00 70.56 106 LEU A C 1
ATOM 809 O O . LEU A 1 106 ? 0.411 -29.507 -1.484 1.00 70.56 106 LEU A O 1
ATOM 813 N N . GLN A 1 107 ? -1.714 -29.665 -2.143 1.00 70.25 107 GLN A N 1
ATOM 814 C CA . GLN A 1 107 ? -2.268 -29.699 -0.788 1.00 70.25 107 GLN A CA 1
ATOM 815 C C . GLN A 1 107 ? -1.832 -30.946 0.001 1.00 70.25 107 GLN A C 1
ATOM 817 O O . GLN A 1 107 ? -1.502 -30.832 1.184 1.00 70.25 107 GLN A O 1
ATOM 822 N N . GLN A 1 108 ? -1.714 -32.122 -0.631 1.00 70.62 108 GLN A N 1
ATOM 823 C CA . GLN A 1 108 ? -1.202 -33.332 0.028 1.00 70.62 108 GLN A CA 1
ATOM 824 C C . GLN A 1 108 ? 0.289 -33.269 0.405 1.00 70.62 108 GLN A C 1
ATOM 826 O O . GLN A 1 108 ? 0.732 -34.101 1.196 1.00 70.62 108 GLN A O 1
ATOM 831 N N . GLN A 1 109 ? 1.080 -32.319 -0.109 1.00 70.19 109 GLN A N 1
ATOM 832 C CA . GLN A 1 109 ? 2.442 -32.084 0.406 1.00 70.19 109 GLN A CA 1
ATOM 833 C C . GLN A 1 109 ? 2.429 -31.432 1.798 1.00 70.19 109 GLN A C 1
ATOM 835 O O . GLN A 1 109 ? 3.388 -31.576 2.553 1.00 70.19 109 GLN A O 1
ATOM 840 N N . TYR A 1 110 ? 1.333 -30.752 2.147 1.00 61.56 110 TYR A N 1
ATOM 841 C CA . TYR A 1 110 ? 1.158 -29.990 3.387 1.00 61.56 110 TYR A CA 1
ATOM 842 C C . TYR A 1 110 ? 0.145 -30.616 4.361 1.00 61.56 110 TYR A C 1
ATOM 844 O O . TYR A 1 110 ? -0.078 -30.078 5.454 1.00 61.56 110 TYR A O 1
ATOM 852 N N . LEU A 1 111 ? -0.494 -31.726 3.983 1.00 55.03 111 LEU A N 1
ATOM 853 C CA . LEU A 1 111 ? -1.279 -32.561 4.890 1.00 55.03 111 LEU A CA 1
ATOM 854 C C . LEU A 1 111 ? -0.346 -33.574 5.575 1.00 55.03 111 LEU A C 1
ATOM 856 O O . LEU A 1 111 ? 0.450 -34.225 4.897 1.00 55.03 111 LEU A O 1
ATOM 860 N N . PRO A 1 112 ? -0.415 -33.738 6.909 1.00 42.41 112 PRO A N 1
ATOM 861 C CA . PRO A 1 112 ? 0.400 -34.735 7.587 1.00 42.41 112 PRO A CA 1
ATOM 862 C C . PRO A 1 112 ? -0.024 -36.143 7.134 1.00 42.41 112 PRO A C 1
ATOM 864 O O . PRO A 1 112 ? -1.218 -36.456 7.187 1.00 42.41 112 PRO A O 1
ATOM 867 N N . PRO A 1 113 ? 0.913 -37.031 6.747 1.00 47.09 113 PRO A N 1
ATOM 868 C CA . PRO A 1 113 ? 0.578 -38.434 6.548 1.00 47.09 113 PRO A CA 1
ATOM 869 C C . PRO A 1 113 ? 0.053 -39.018 7.866 1.00 47.09 113 PRO A C 1
ATOM 871 O O . PRO A 1 113 ? 0.559 -38.701 8.945 1.00 47.09 113 PRO A O 1
ATOM 874 N N . VAL A 1 114 ? -0.957 -39.887 7.795 1.00 39.25 114 VAL A N 1
ATOM 875 C CA . VAL A 1 114 ? -1.514 -40.571 8.974 1.00 39.25 114 VAL A CA 1
ATOM 876 C C . VAL A 1 114 ? -0.424 -41.472 9.577 1.00 39.25 114 VAL A C 1
ATOM 878 O O . VAL A 1 114 ? -0.054 -42.481 8.979 1.00 39.25 114 VAL A O 1
ATOM 881 N N . ALA A 1 115 ? 0.135 -41.086 10.731 1.00 34.88 115 ALA A N 1
ATOM 882 C CA . ALA A 1 115 ? 1.466 -41.537 11.157 1.00 34.88 115 ALA A CA 1
ATOM 883 C C . ALA A 1 115 ? 1.560 -42.131 12.578 1.00 34.88 115 ALA A C 1
ATOM 885 O O . ALA A 1 115 ? 0.707 -41.931 13.441 1.00 34.88 115 ALA A O 1
ATOM 886 N N . ALA A 1 116 ? 2.692 -42.802 12.821 1.00 24.11 116 ALA A N 1
ATOM 887 C CA . ALA A 1 116 ? 3.263 -43.102 14.136 1.00 24.11 116 ALA A CA 1
ATOM 888 C C . ALA A 1 116 ? 4.731 -42.575 14.187 1.00 24.11 116 ALA A C 1
ATOM 890 O O . ALA A 1 116 ? 5.328 -42.388 13.126 1.00 24.11 116 ALA A O 1
ATOM 891 N N . PRO A 1 117 ? 5.301 -42.266 15.373 1.00 29.73 117 PRO A N 1
ATOM 892 C CA . PRO A 1 117 ? 6.249 -41.138 15.578 1.00 29.73 117 PRO A CA 1
ATOM 893 C C . PRO A 1 117 ? 7.758 -41.531 15.487 1.00 29.73 117 PRO A C 1
ATOM 895 O O . PRO A 1 117 ? 8.044 -42.720 15.384 1.00 29.73 117 PRO A O 1
ATOM 898 N N . THR A 1 118 ? 8.801 -40.666 15.502 1.00 26.66 118 THR A N 1
ATOM 8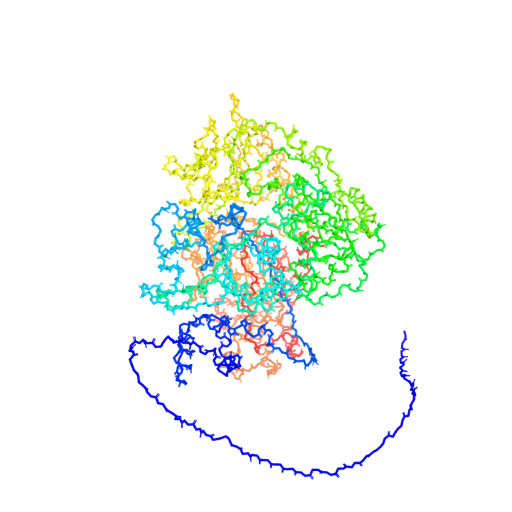99 C CA . THR A 1 118 ? 9.081 -39.328 16.123 1.00 26.66 118 THR A CA 1
ATOM 900 C C . THR A 1 118 ? 10.119 -38.455 15.341 1.00 26.66 118 THR A C 1
ATOM 902 O O . THR A 1 118 ? 10.860 -38.981 14.518 1.00 26.66 118 THR A O 1
ATOM 905 N N . CYS A 1 119 ? 10.226 -37.149 15.671 1.00 25.77 119 CYS A N 1
ATOM 906 C CA . CYS A 1 119 ? 11.023 -36.040 15.056 1.00 25.77 119 CYS A CA 1
ATOM 907 C C . CYS A 1 119 ? 12.498 -35.896 15.570 1.00 25.77 119 CYS A C 1
ATOM 909 O O . CYS A 1 119 ? 12.920 -36.799 16.300 1.00 25.77 119 CYS A O 1
ATOM 911 N N . PRO A 1 120 ? 13.269 -34.772 15.372 1.00 36.28 120 PRO A N 1
ATOM 912 C CA . PRO A 1 120 ? 13.204 -33.556 14.492 1.00 36.28 120 PRO A CA 1
ATOM 913 C C . PRO A 1 120 ? 14.588 -33.321 13.752 1.00 36.28 120 PRO A C 1
ATOM 915 O O . PRO A 1 120 ? 15.174 -34.353 13.424 1.00 36.28 120 PRO A O 1
ATOM 918 N N . PRO A 1 121 ? 15.244 -32.124 13.546 1.00 38.12 121 PRO A N 1
ATOM 919 C CA . PRO A 1 121 ? 14.861 -30.679 13.443 1.00 38.12 121 PRO A CA 1
ATOM 920 C C . PRO A 1 121 ? 15.550 -29.795 12.314 1.00 38.12 121 PRO A C 1
ATOM 922 O O . PRO A 1 121 ? 16.629 -30.127 11.843 1.00 38.12 121 PRO A O 1
ATOM 925 N N . THR A 1 122 ? 14.947 -28.622 11.997 1.00 29.36 122 THR A N 1
ATOM 926 C CA . THR A 1 122 ? 15.478 -27.230 11.693 1.00 29.36 122 THR A CA 1
ATOM 927 C C . THR A 1 122 ? 16.639 -26.889 10.697 1.00 29.36 122 THR A C 1
ATOM 929 O O . THR A 1 122 ? 17.525 -27.706 10.467 1.00 29.36 122 THR A O 1
ATOM 932 N N . PRO A 1 123 ? 16.799 -25.601 10.255 1.00 36.69 123 PRO A N 1
ATOM 933 C CA . PRO A 1 123 ? 15.803 -24.589 9.800 1.00 36.69 123 PRO A CA 1
ATOM 934 C C . PRO A 1 123 ? 16.243 -23.729 8.564 1.00 36.69 123 PRO A C 1
ATOM 936 O O . PRO A 1 123 ? 17.416 -23.728 8.193 1.00 36.69 123 PRO A O 1
ATOM 939 N N . GLY A 1 124 ? 15.351 -22.870 8.034 1.00 27.36 124 GLY A N 1
ATOM 940 C CA . GLY A 1 124 ? 15.742 -21.619 7.341 1.00 27.36 124 GLY A CA 1
ATOM 941 C C . GLY A 1 124 ? 14.810 -21.126 6.217 1.00 27.36 124 GLY A C 1
ATOM 942 O O . GLY A 1 124 ? 14.639 -21.828 5.226 1.00 27.36 124 GLY A O 1
ATOM 943 N N . GLY A 1 125 ? 14.281 -19.902 6.345 1.00 25.31 125 GLY A N 1
ATOM 944 C CA . GLY A 1 125 ? 13.516 -19.179 5.314 1.00 25.31 125 GLY A CA 1
ATOM 945 C C . GLY A 1 125 ? 12.823 -17.936 5.892 1.00 25.31 125 GLY A C 1
ATOM 946 O O . GLY A 1 125 ? 12.170 -18.050 6.926 1.00 25.31 125 GLY A O 1
ATOM 947 N N . ASP A 1 126 ? 13.008 -16.769 5.267 1.00 25.91 126 ASP A N 1
ATOM 948 C CA . ASP A 1 126 ? 12.387 -15.496 5.671 1.00 25.91 126 ASP A CA 1
ATOM 949 C C . ASP A 1 126 ? 10.965 -15.353 5.089 1.00 25.91 126 ASP A C 1
ATOM 951 O O . ASP A 1 126 ? 10.700 -15.837 3.987 1.00 25.91 126 ASP A O 1
ATOM 955 N N . ASN A 1 127 ? 10.067 -14.664 5.805 1.00 27.77 127 ASN A N 1
ATOM 956 C CA . ASN A 1 127 ? 8.678 -14.431 5.388 1.00 27.77 127 ASN A CA 1
ATOM 957 C C . ASN A 1 127 ? 8.462 -12.986 4.904 1.00 27.77 127 ASN A C 1
ATOM 959 O O . ASN A 1 127 ? 8.680 -12.043 5.666 1.00 27.77 127 ASN A O 1
ATOM 963 N N . ASP A 1 128 ? 7.933 -12.822 3.688 1.00 24.05 128 ASP A N 1
ATOM 964 C CA . ASP A 1 128 ? 7.346 -11.563 3.212 1.00 24.05 128 ASP A CA 1
ATOM 965 C C . ASP A 1 128 ? 5.869 -11.471 3.639 1.00 24.05 128 ASP A C 1
ATOM 967 O O . ASP A 1 128 ? 5.095 -12.409 3.441 1.00 24.05 128 ASP A O 1
ATOM 971 N N . SER A 1 129 ? 5.450 -10.325 4.187 1.00 23.95 129 SER A N 1
ATOM 972 C CA . SER A 1 129 ? 4.038 -10.035 4.487 1.00 23.95 129 SER A CA 1
ATOM 973 C C . SER A 1 129 ? 3.395 -9.237 3.351 1.00 23.95 129 SER A C 1
ATOM 975 O O . SER A 1 129 ? 3.963 -8.264 2.855 1.00 23.95 129 SER A O 1
ATOM 977 N N . THR A 1 130 ? 2.195 -9.641 2.925 1.00 24.30 130 THR A N 1
ATOM 978 C CA . THR A 1 130 ? 1.428 -8.956 1.871 1.00 24.30 130 THR A CA 1
ATOM 979 C C . THR A 1 130 ? 0.151 -8.343 2.438 1.00 24.30 130 THR A C 1
ATOM 981 O O . THR A 1 130 ? -0.789 -9.044 2.801 1.00 24.30 130 THR A O 1
ATOM 984 N N . LEU A 1 131 ? 0.107 -7.010 2.469 1.00 25.62 131 LEU A N 1
ATOM 985 C CA . LEU A 1 131 ? -1.123 -6.241 2.649 1.00 25.62 131 LEU A CA 1
ATOM 986 C C . LEU A 1 131 ? -1.861 -6.153 1.307 1.00 25.62 131 LEU A C 1
ATOM 988 O O . LEU A 1 131 ? -1.286 -5.696 0.320 1.00 25.62 131 LEU A O 1
ATOM 992 N N . LEU A 1 132 ? -3.135 -6.545 1.283 1.00 24.08 132 LEU A N 1
ATOM 993 C CA . LEU A 1 132 ? -4.041 -6.327 0.154 1.00 24.08 132 LEU A CA 1
ATOM 994 C C . LEU A 1 132 ? -5.311 -5.613 0.626 1.00 24.08 132 LEU A C 1
ATOM 996 O O . LEU A 1 132 ? -5.877 -5.932 1.671 1.00 24.08 132 LEU A O 1
ATOM 1000 N N . SER A 1 133 ? -5.730 -4.625 -0.162 1.00 24.17 133 SER A N 1
ATOM 1001 C CA . SER A 1 133 ? -6.983 -3.892 0.019 1.00 24.17 133 SER A CA 1
ATOM 1002 C C . SER A 1 133 ? -8.162 -4.770 -0.401 1.00 24.17 133 SER A C 1
ATOM 1004 O O . SER A 1 133 ? -8.094 -5.409 -1.446 1.00 24.17 133 SER A O 1
ATOM 1006 N N . THR A 1 134 ? -9.241 -4.764 0.382 1.00 27.80 134 THR A N 1
ATOM 1007 C CA . THR A 1 134 ? -10.526 -5.407 0.048 1.00 27.80 134 THR A CA 1
ATOM 1008 C C . THR A 1 134 ? -11.617 -4.343 0.019 1.00 27.80 134 THR A C 1
ATOM 1010 O O . THR A 1 134 ? -11.650 -3.465 0.883 1.00 27.80 134 THR A O 1
ATOM 1013 N N . SER A 1 135 ? -12.496 -4.397 -0.980 1.00 28.03 135 SER A N 1
ATOM 1014 C CA . SER A 1 135 ? -13.649 -3.502 -1.100 1.00 28.03 135 SER A CA 1
ATOM 1015 C C . SER A 1 135 ? -14.760 -4.253 -1.819 1.00 28.03 135 SER A C 1
ATOM 1017 O O . SER A 1 135 ? -14.733 -4.357 -3.044 1.00 28.03 135 SER A O 1
ATOM 1019 N N . SER A 1 136 ? -15.713 -4.789 -1.057 1.00 29.03 136 SER A N 1
ATOM 1020 C CA . SER A 1 136 ? -16.718 -5.702 -1.592 1.00 29.03 136 SER A CA 1
ATOM 1021 C C . SER A 1 136 ? -17.618 -5.024 -2.625 1.00 29.03 136 SER A C 1
ATOM 1023 O O . SER A 1 136 ? -18.250 -3.995 -2.373 1.00 29.03 136 SER A O 1
ATOM 1025 N N . VAL A 1 137 ? -17.694 -5.641 -3.802 1.00 32.69 137 VAL A N 1
ATOM 1026 C CA . VAL A 1 137 ? -18.617 -5.283 -4.880 1.00 32.69 137 VAL A CA 1
ATOM 1027 C C . VAL A 1 137 ? -19.361 -6.554 -5.300 1.00 32.69 137 VAL A C 1
ATOM 1029 O O . VAL A 1 137 ? -18.782 -7.638 -5.324 1.00 32.69 137 VAL A O 1
ATOM 1032 N N . ASP A 1 138 ? -20.642 -6.372 -5.624 1.00 30.77 138 ASP A N 1
ATOM 1033 C CA . ASP A 1 138 ? -21.616 -7.356 -6.114 1.00 30.77 138 ASP A CA 1
ATOM 1034 C C . ASP A 1 138 ? -22.375 -8.248 -5.104 1.00 30.77 138 ASP A C 1
ATOM 1036 O O . ASP A 1 138 ? -22.083 -8.371 -3.912 1.00 30.77 138 ASP A O 1
ATOM 1040 N N . THR A 1 139 ? -23.531 -8.718 -5.584 1.00 32.56 139 THR A N 1
ATOM 1041 C CA . THR A 1 139 ? -24.723 -9.020 -4.780 1.00 32.56 139 THR A CA 1
ATOM 1042 C C . THR A 1 139 ? -24.890 -10.506 -4.476 1.00 32.56 139 THR A C 1
ATOM 1044 O O . THR A 1 139 ? -25.845 -11.134 -4.938 1.00 32.56 139 THR A O 1
ATOM 1047 N N . VAL A 1 140 ? -24.004 -11.068 -3.654 1.00 32.56 140 VAL A N 1
ATOM 1048 C CA . VAL A 1 140 ? -24.302 -12.325 -2.946 1.00 32.56 140 VAL A CA 1
ATOM 1049 C C . VAL A 1 140 ? -25.008 -11.987 -1.624 1.00 32.56 140 VAL A C 1
ATOM 1051 O O . VAL A 1 140 ? -24.497 -11.156 -0.866 1.00 32.56 140 VAL A O 1
ATOM 1054 N N . PRO A 1 141 ? -26.175 -12.586 -1.303 1.00 38.66 141 PRO A N 1
ATOM 1055 C CA . PRO A 1 141 ? -26.779 -12.430 0.015 1.00 38.66 141 PRO A CA 1
ATOM 1056 C C . PRO A 1 141 ? -25.808 -12.963 1.070 1.00 38.66 141 PRO A C 1
ATOM 1058 O O . PRO A 1 141 ? -25.361 -14.106 0.972 1.00 38.66 141 PRO A O 1
ATOM 1061 N N . SER A 1 142 ? -25.468 -12.140 2.065 1.00 40.94 142 SER A N 1
ATOM 1062 C CA . SER A 1 142 ? -24.507 -12.537 3.098 1.00 40.94 142 SER A CA 1
ATOM 1063 C C . SER A 1 142 ? -24.968 -13.805 3.829 1.00 40.94 142 SER A C 1
ATOM 1065 O O . SER A 1 142 ? -26.168 -14.070 3.942 1.00 40.94 142 SER A O 1
ATOM 1067 N N . THR A 1 143 ? -24.027 -14.557 4.407 1.00 40.00 143 THR A N 1
ATOM 1068 C CA . THR A 1 143 ? -24.295 -15.707 5.300 1.00 40.00 143 THR A CA 1
ATOM 1069 C C . THR A 1 143 ? -25.348 -15.398 6.379 1.00 40.00 143 THR A C 1
ATOM 1071 O O . THR A 1 143 ? -26.097 -16.278 6.803 1.00 40.00 143 THR A O 1
ATOM 1074 N N . GLN A 1 144 ? -25.482 -14.128 6.770 1.00 43.06 144 GLN A N 1
ATOM 1075 C CA . GLN A 1 144 ? -26.455 -13.637 7.746 1.00 43.06 144 GLN A CA 1
ATOM 1076 C C . GLN A 1 144 ? -27.870 -13.446 7.169 1.00 43.06 144 GLN A C 1
ATOM 1078 O O . GLN A 1 144 ? -28.852 -13.709 7.872 1.00 43.06 144 GLN A O 1
ATOM 1083 N N . THR A 1 145 ? -28.010 -13.080 5.888 1.00 42.69 145 THR A N 1
ATOM 1084 C CA . THR A 1 145 ? -29.304 -13.082 5.175 1.00 42.69 145 THR A CA 1
ATOM 1085 C C . THR A 1 145 ? -29.906 -14.494 5.158 1.00 42.69 145 THR A C 1
ATOM 1087 O O . THR A 1 145 ? -31.114 -14.674 5.323 1.00 42.69 145 THR A O 1
ATOM 1090 N N . TRP A 1 146 ? -29.054 -15.521 5.089 1.00 46.00 146 TRP A N 1
ATOM 1091 C CA . TRP A 1 146 ? -29.446 -16.931 5.133 1.00 46.00 146 TRP A CA 1
ATOM 1092 C C . TRP A 1 146 ? -29.786 -17.473 6.535 1.00 46.00 146 TRP A C 1
ATOM 1094 O O . TRP A 1 146 ? -30.248 -18.607 6.639 1.00 46.00 146 TRP A O 1
ATOM 1104 N N . SER A 1 147 ? -29.684 -16.679 7.612 1.00 39.31 147 SER A N 1
ATOM 1105 C CA . SER A 1 147 ? -30.023 -17.091 8.998 1.00 39.31 147 SER A CA 1
ATOM 1106 C C . SER A 1 147 ? -31.477 -17.565 9.206 1.00 39.31 147 SER A C 1
ATOM 1108 O O . SER A 1 147 ? -31.816 -18.152 10.236 1.00 39.31 147 SER A O 1
ATOM 1110 N N . HIS A 1 148 ? -32.358 -17.332 8.230 1.00 38.78 148 HIS A N 1
ATOM 1111 C CA . HIS A 1 148 ? -33.716 -17.880 8.187 1.00 38.78 148 HIS A CA 1
ATOM 1112 C C . HIS A 1 148 ? -33.774 -19.361 7.764 1.00 38.78 148 HIS A C 1
ATOM 1114 O O . HIS A 1 148 ? -34.783 -20.031 7.997 1.00 38.78 148 HIS A O 1
ATOM 1120 N N . LEU A 1 149 ? -32.705 -19.897 7.174 1.00 39.75 149 LEU A N 1
ATOM 1121 C CA . LEU A 1 149 ? -32.619 -21.263 6.668 1.00 39.75 149 LEU A CA 1
ATOM 1122 C C . LEU A 1 149 ? -32.087 -22.221 7.738 1.00 39.75 149 LEU A C 1
ATOM 1124 O O . LEU A 1 149 ? -30.967 -22.719 7.661 1.00 39.75 149 LEU A O 1
ATOM 1128 N N . LYS A 1 150 ? -32.922 -22.513 8.740 1.00 38.47 150 LYS A N 1
ATOM 1129 C CA . LYS A 1 150 ? -32.614 -23.536 9.750 1.00 38.47 150 LYS A CA 1
ATOM 1130 C C . LYS A 1 150 ? -32.269 -24.872 9.083 1.00 38.47 150 LYS A C 1
ATOM 1132 O O . LYS A 1 150 ? -33.103 -25.400 8.354 1.00 38.47 150 LYS A O 1
ATOM 1137 N N . LYS A 1 151 ? -31.082 -25.415 9.391 1.00 42.97 151 LYS A N 1
ATOM 1138 C CA . LYS A 1 151 ? -30.610 -26.785 9.086 1.00 42.97 151 LYS A CA 1
ATOM 1139 C C . LYS A 1 151 ? -31.168 -27.401 7.805 1.00 42.97 151 LYS A C 1
ATOM 1141 O O . LYS A 1 151 ? -31.945 -28.349 7.854 1.00 42.97 151 LYS A O 1
ATOM 1146 N N . THR A 1 152 ? -30.701 -26.935 6.654 1.00 45.66 152 THR A N 1
ATOM 1147 C CA . THR A 1 152 ? -30.991 -27.599 5.374 1.00 45.66 152 THR A CA 1
ATOM 1148 C C . THR A 1 152 ? -29.814 -28.442 4.901 1.00 45.66 152 THR A C 1
ATOM 1150 O O . THR A 1 152 ? -29.188 -28.150 3.887 1.00 45.66 152 THR A O 1
ATOM 1153 N N . THR A 1 153 ? -29.529 -29.512 5.650 1.00 42.03 153 THR A N 1
ATOM 1154 C CA . THR A 1 153 ? -28.675 -30.602 5.168 1.00 42.03 153 THR A CA 1
ATOM 1155 C C . THR A 1 153 ? -29.445 -31.419 4.139 1.00 42.03 153 THR A C 1
ATOM 1157 O O . THR A 1 153 ? -30.487 -31.993 4.461 1.00 42.03 153 THR A O 1
ATOM 1160 N N . MET A 1 154 ? -28.914 -31.545 2.925 1.00 47.78 154 MET A N 1
ATOM 1161 C CA . MET A 1 154 ? -29.447 -32.487 1.947 1.00 47.78 154 MET A CA 1
ATOM 1162 C C . MET A 1 154 ? -28.757 -33.840 2.120 1.00 47.78 154 MET A C 1
ATOM 1164 O O . MET A 1 154 ? -27.817 -34.193 1.414 1.00 47.78 154 MET A O 1
ATOM 1168 N N . VAL A 1 155 ? -29.247 -34.590 3.110 1.00 44.03 155 VAL A N 1
ATOM 1169 C CA . VAL A 1 155 ? -29.014 -36.036 3.230 1.00 44.03 155 VAL A CA 1
ATOM 1170 C C . VAL A 1 155 ? -30.082 -36.759 2.408 1.00 44.03 155 VAL A C 1
ATOM 1172 O O . VAL A 1 155 ? -31.233 -36.314 2.385 1.00 44.03 155 VAL A O 1
ATOM 1175 N N . LYS A 1 156 ? -29.766 -37.964 1.917 1.00 44.22 156 LYS A N 1
ATOM 1176 C CA . LYS A 1 156 ? -30.660 -39.055 1.436 1.00 44.22 156 LYS A CA 1
ATOM 1177 C C . LYS A 1 156 ? -31.893 -39.390 2.323 1.00 44.22 156 LYS A C 1
ATOM 1179 O O . LYS A 1 156 ? -32.601 -40.364 2.094 1.00 44.22 156 LYS A O 1
ATOM 1184 N N . LYS A 1 157 ? -32.139 -38.627 3.394 1.00 38.75 157 LYS A N 1
ATOM 1185 C CA . LYS A 1 157 ? -33.181 -38.812 4.416 1.00 38.75 157 LYS A CA 1
ATOM 1186 C C . LYS A 1 157 ? -34.005 -37.560 4.743 1.00 38.75 157 LYS A C 1
ATOM 1188 O O . LYS A 1 157 ? -34.856 -37.655 5.632 1.00 38.75 157 LYS A O 1
ATOM 1193 N N . ALA A 1 158 ? -33.758 -36.422 4.089 1.00 43.06 158 ALA A N 1
ATOM 1194 C CA . ALA A 1 158 ? -34.604 -35.236 4.236 1.00 43.06 158 ALA A CA 1
ATOM 1195 C C . ALA A 1 158 ? -36.057 -35.607 3.891 1.00 43.06 158 ALA A C 1
ATOM 1197 O O . ALA A 1 158 ? -36.316 -36.268 2.884 1.00 43.06 158 ALA A O 1
ATOM 1198 N N . ARG A 1 159 ? -37.007 -35.273 4.770 1.00 41.47 159 ARG A N 1
ATOM 1199 C CA . ARG A 1 159 ? -38.404 -35.704 4.593 1.00 41.47 159 ARG A CA 1
ATOM 1200 C C . ARG A 1 159 ? -39.070 -34.904 3.476 1.00 41.47 159 ARG A C 1
ATOM 1202 O O . ARG A 1 159 ? -38.773 -33.727 3.301 1.00 41.47 159 ARG A O 1
ATOM 1209 N N . GLU A 1 160 ? -40.046 -35.517 2.804 1.00 45.97 160 GLU A N 1
ATOM 1210 C CA . GLU A 1 160 ? -40.867 -34.889 1.749 1.00 45.97 160 GLU A CA 1
ATOM 1211 C C . GLU A 1 160 ? -41.444 -33.517 2.175 1.00 45.97 160 GLU A C 1
ATOM 1213 O O . GLU A 1 160 ? -41.557 -32.601 1.362 1.00 45.97 160 GLU A O 1
ATOM 1218 N N . GLU A 1 161 ? -41.736 -33.345 3.471 1.00 43.16 161 GLU A N 1
ATOM 1219 C CA . GLU A 1 161 ? -42.200 -32.085 4.065 1.00 43.16 161 GLU A CA 1
ATOM 1220 C C . GLU A 1 161 ? -41.175 -30.936 3.931 1.00 43.16 161 GLU A C 1
ATOM 1222 O O . GLU A 1 161 ? -41.562 -29.824 3.570 1.00 43.16 161 GLU A O 1
ATOM 1227 N N . GLU A 1 162 ? -39.876 -31.182 4.143 1.00 46.97 162 GLU A N 1
ATOM 1228 C CA . GLU A 1 162 ? -38.825 -30.156 4.017 1.00 46.97 162 GLU A CA 1
ATOM 1229 C C . GLU A 1 162 ? -38.536 -29.817 2.549 1.00 46.97 162 GLU A C 1
ATOM 1231 O O . GLU A 1 162 ? -38.399 -28.642 2.211 1.00 46.97 162 GLU A O 1
ATOM 1236 N N . ALA A 1 163 ? -38.536 -30.812 1.654 1.00 44.81 163 ALA A N 1
ATOM 1237 C CA . ALA A 1 163 ? -38.355 -30.590 0.216 1.00 44.81 163 ALA A CA 1
ATOM 1238 C C . ALA A 1 163 ? -39.437 -29.663 -0.377 1.00 44.81 163 ALA A C 1
ATOM 1240 O O . ALA A 1 163 ? -39.127 -28.792 -1.191 1.00 44.81 163 ALA A O 1
ATOM 1241 N N . SER A 1 164 ? -40.689 -29.783 0.086 1.00 42.41 164 SER A N 1
ATOM 1242 C CA . SER A 1 164 ? -41.796 -28.921 -0.359 1.00 42.41 164 SER A CA 1
ATOM 1243 C C . SER A 1 164 ? -41.585 -27.433 -0.037 1.00 42.41 164 SER A C 1
ATOM 1245 O O . SER A 1 164 ? -41.932 -26.562 -0.839 1.00 42.41 164 SER A O 1
ATOM 1247 N N . PHE A 1 165 ? -40.949 -27.131 1.101 1.00 44.00 165 PHE A N 1
ATOM 1248 C CA . PHE A 1 165 ? -40.655 -25.764 1.538 1.00 44.00 165 PHE A CA 1
ATOM 1249 C C . PHE A 1 165 ? -39.532 -25.115 0.708 1.00 44.00 165 PHE A C 1
ATOM 1251 O O . PHE A 1 165 ? -39.507 -23.898 0.539 1.00 44.00 165 PHE A O 1
ATOM 1258 N N . LEU A 1 166 ? -38.622 -25.924 0.153 1.00 45.66 166 LEU A N 1
ATOM 1259 C CA . LEU A 1 166 ? -37.431 -25.472 -0.578 1.00 45.66 166 LEU A CA 1
ATOM 1260 C C . LEU A 1 166 ? -37.681 -25.078 -2.042 1.00 45.66 166 LEU A C 1
ATOM 1262 O O . LEU A 1 166 ? -36.835 -24.396 -2.624 1.00 45.66 166 LEU A O 1
ATOM 1266 N N . LEU A 1 167 ? -38.787 -25.540 -2.640 1.00 45.50 167 LEU A N 1
ATOM 1267 C CA . LEU A 1 167 ? -38.968 -25.572 -4.103 1.00 45.50 167 LEU A CA 1
ATOM 1268 C C . LEU A 1 167 ? -40.276 -24.948 -4.621 1.00 45.50 167 LEU A C 1
ATOM 1270 O O . LEU A 1 167 ? -40.506 -24.948 -5.828 1.00 45.50 167 LEU A O 1
ATOM 1274 N N . HIS A 1 168 ? -41.149 -24.434 -3.743 1.00 45.62 168 HIS A N 1
ATOM 1275 C CA . HIS A 1 168 ? -42.419 -23.773 -4.117 1.00 45.62 168 HIS A CA 1
ATOM 1276 C C . HIS A 1 168 ? -43.323 -24.587 -5.083 1.00 45.62 168 HIS A C 1
ATOM 1278 O O . HIS A 1 168 ? -44.188 -24.038 -5.769 1.00 45.62 168 HIS A O 1
ATOM 1284 N N . ARG A 1 169 ? -43.160 -25.915 -5.126 1.00 41.84 169 ARG A N 1
ATOM 1285 C CA . ARG A 1 169 ? -43.922 -26.840 -5.975 1.00 41.84 169 ARG A CA 1
ATOM 1286 C C . ARG A 1 169 ? -44.389 -28.042 -5.166 1.00 41.84 169 ARG A C 1
ATOM 1288 O O . ARG A 1 169 ? -43.648 -28.578 -4.351 1.00 41.84 169 ARG A O 1
ATOM 1295 N N . THR A 1 170 ? -45.622 -28.470 -5.421 1.00 40.12 170 THR A N 1
ATOM 1296 C CA . THR A 1 170 ? -46.231 -29.666 -4.815 1.00 40.12 170 THR A CA 1
ATOM 1297 C C . THR A 1 170 ? -45.954 -30.949 -5.599 1.00 40.12 170 THR A C 1
ATOM 1299 O O . THR A 1 170 ? -46.112 -32.031 -5.048 1.00 40.12 170 THR A O 1
ATOM 1302 N N . ASP A 1 171 ? -45.525 -30.828 -6.859 1.00 43.50 171 ASP A N 1
ATOM 1303 C CA . ASP A 1 171 ? -45.136 -31.939 -7.730 1.00 43.50 171 ASP A CA 1
ATOM 1304 C C . ASP A 1 171 ? -43.610 -31.917 -7.918 1.00 43.50 171 ASP A C 1
ATOM 1306 O O . ASP A 1 171 ? -43.091 -31.394 -8.906 1.00 43.50 171 ASP A O 1
ATOM 1310 N N . ILE A 1 172 ? -42.880 -32.427 -6.923 1.00 42.97 172 ILE A N 1
ATOM 1311 C CA . ILE A 1 172 ? -41.414 -32.524 -6.951 1.00 42.97 172 ILE A CA 1
ATOM 1312 C C . ILE A 1 172 ? -41.030 -33.902 -7.504 1.00 42.97 172 ILE A C 1
ATOM 1314 O O . ILE A 1 172 ? -41.352 -34.933 -6.915 1.00 42.97 172 ILE A O 1
ATOM 1318 N N . GLY A 1 173 ? -40.348 -33.920 -8.653 1.00 47.72 173 GLY A N 1
ATOM 1319 C CA . GLY A 1 173 ? -39.613 -35.102 -9.110 1.00 47.72 173 GLY A CA 1
ATOM 1320 C C . GLY A 1 173 ? -38.367 -35.335 -8.241 1.00 47.72 173 GLY A C 1
ATOM 1321 O O . GLY A 1 173 ? -37.919 -34.408 -7.575 1.00 47.72 173 GLY A O 1
ATOM 1322 N N . PRO A 1 174 ? -37.772 -36.539 -8.244 1.00 47.88 174 PRO A N 1
ATOM 1323 C CA . PRO A 1 174 ? -36.690 -36.904 -7.319 1.00 47.88 174 PRO A CA 1
ATOM 1324 C C . PRO A 1 174 ? -35.363 -36.148 -7.529 1.00 47.88 174 PRO A C 1
ATOM 1326 O O . PRO A 1 174 ? -34.439 -36.335 -6.746 1.00 47.88 174 PRO A O 1
ATOM 1329 N N . GLU A 1 175 ? -35.252 -35.306 -8.559 1.00 48.19 175 GLU A N 1
ATOM 1330 C CA . GLU A 1 175 ? -34.087 -34.455 -8.808 1.00 48.19 175 GLU A CA 1
ATOM 1331 C C . GLU A 1 175 ? -34.339 -33.038 -8.271 1.00 48.19 175 GLU A C 1
ATOM 1333 O O . GLU A 1 175 ? -35.195 -32.309 -8.776 1.00 48.19 175 GLU A O 1
ATOM 1338 N N . VAL A 1 176 ? -33.558 -32.618 -7.271 1.00 53.00 176 VAL A N 1
ATOM 1339 C CA . VAL A 1 176 ? -33.490 -31.211 -6.855 1.00 53.00 176 VAL A CA 1
ATOM 1340 C C . VAL A 1 176 ? -32.409 -30.518 -7.676 1.00 53.00 176 VAL A C 1
ATOM 1342 O O . VAL A 1 176 ? -31.222 -30.650 -7.381 1.00 53.00 176 VAL A O 1
ATOM 1345 N N . LEU A 1 177 ? -32.822 -29.772 -8.702 1.00 54.47 177 LEU A N 1
ATOM 1346 C CA . LEU A 1 177 ? -31.938 -28.866 -9.433 1.00 54.47 177 LEU A CA 1
ATOM 1347 C C . LEU A 1 177 ? -31.541 -27.714 -8.507 1.00 54.47 177 LEU A C 1
ATOM 1349 O O . LEU A 1 177 ? -32.363 -26.851 -8.192 1.00 54.47 177 LEU A O 1
ATOM 1353 N N . LEU A 1 178 ? -30.280 -27.678 -8.070 1.00 54.16 178 LEU A N 1
ATOM 1354 C CA . LEU A 1 178 ? -29.810 -26.652 -7.133 1.00 54.16 178 LEU A CA 1
ATOM 1355 C C . LEU A 1 178 ? -29.991 -25.224 -7.673 1.00 54.16 178 LEU A C 1
ATOM 1357 O O . LEU A 1 178 ? -30.410 -24.345 -6.919 1.00 54.16 178 LEU A O 1
ATOM 1361 N N . GLY A 1 179 ? -29.793 -25.032 -8.981 1.00 48.59 179 GLY A N 1
ATOM 1362 C CA . GLY A 1 179 ? -30.046 -23.772 -9.688 1.00 48.59 179 GLY A CA 1
ATOM 1363 C C . GLY A 1 179 ? -31.520 -23.332 -9.744 1.00 48.59 179 GLY A C 1
ATOM 1364 O O . GLY A 1 179 ? -31.777 -22.143 -9.889 1.00 48.59 179 GLY A O 1
ATOM 1365 N N . GLU A 1 180 ? -32.484 -24.251 -9.593 1.00 44.31 180 GLU A N 1
ATOM 1366 C CA . GLU A 1 180 ? -33.928 -23.934 -9.534 1.00 44.31 180 GLU A CA 1
ATOM 1367 C C . GLU A 1 180 ? -34.474 -23.863 -8.094 1.00 44.31 180 GLU A C 1
ATOM 1369 O O . GLU A 1 180 ? -35.639 -23.528 -7.876 1.00 44.31 180 GLU A O 1
ATOM 1374 N N . SER A 1 181 ? -33.652 -24.192 -7.096 1.00 49.78 181 SER A N 1
ATOM 1375 C CA . SER A 1 181 ? -34.022 -24.105 -5.681 1.00 49.78 181 SER A CA 1
ATOM 1376 C C . SER A 1 181 ? -33.886 -22.676 -5.139 1.00 49.78 181 SER A C 1
ATOM 1378 O O . SER A 1 181 ? -33.314 -21.803 -5.791 1.00 49.78 181 SER A O 1
ATOM 1380 N N . LYS A 1 182 ? -34.303 -22.440 -3.885 1.00 46.81 182 LYS A N 1
ATOM 1381 C CA . LYS A 1 182 ? -33.987 -21.193 -3.148 1.00 46.81 182 LYS A CA 1
ATOM 1382 C C . LYS A 1 182 ? -32.486 -20.826 -3.140 1.00 46.81 182 LYS A C 1
ATOM 1384 O O . LYS A 1 182 ? -32.138 -19.686 -2.862 1.00 46.81 182 LYS A O 1
ATOM 1389 N N . TRP A 1 183 ? -31.608 -21.798 -3.403 1.00 52.53 183 TRP A N 1
ATOM 1390 C CA . TRP A 1 183 ? -30.161 -21.622 -3.487 1.00 52.53 183 TRP A CA 1
ATOM 1391 C C . TRP A 1 183 ? -29.676 -21.195 -4.872 1.00 52.53 183 TRP A C 1
ATOM 1393 O O . TRP A 1 183 ? -28.475 -21.036 -5.044 1.00 52.53 183 TRP A O 1
ATOM 1403 N N . GLY A 1 184 ? -30.557 -21.001 -5.860 1.00 51.38 184 GLY A N 1
ATOM 1404 C CA . GLY A 1 184 ? -30.165 -20.656 -7.230 1.00 51.38 184 GLY A CA 1
ATOM 1405 C C . GLY A 1 184 ? -29.199 -19.470 -7.304 1.00 51.38 184 GLY A C 1
ATOM 1406 O O . GLY A 1 184 ? -28.229 -19.540 -8.047 1.00 51.38 184 GLY A O 1
ATOM 1407 N N . LEU A 1 185 ? -29.378 -18.461 -6.440 1.00 49.12 185 LEU A N 1
ATOM 1408 C CA . LEU A 1 185 ? -28.490 -17.295 -6.295 1.00 49.12 185 LEU A CA 1
ATOM 1409 C C . LEU A 1 185 ? -27.041 -17.640 -5.888 1.00 49.12 185 LEU A C 1
ATOM 1411 O O . LEU A 1 185 ? -26.124 -16.895 -6.210 1.00 49.12 185 LEU A O 1
ATOM 1415 N N . PHE A 1 186 ? -26.814 -18.769 -5.208 1.00 53.56 186 PHE A N 1
ATOM 1416 C CA . PHE A 1 186 ? -25.471 -19.292 -4.925 1.00 53.56 186 PHE A CA 1
ATOM 1417 C C . PHE A 1 186 ? -24.838 -19.899 -6.191 1.00 53.56 186 PHE A C 1
ATOM 1419 O O . PHE A 1 186 ? -23.621 -19.880 -6.359 1.00 53.56 186 PHE A O 1
ATOM 1426 N N . PHE A 1 187 ? -25.644 -20.446 -7.104 1.00 55.16 187 PHE A N 1
ATOM 1427 C CA . PHE A 1 187 ? -25.184 -21.156 -8.305 1.00 55.16 187 PHE A CA 1
ATOM 1428 C C . PHE A 1 187 ? -25.247 -20.321 -9.593 1.00 55.16 187 PHE A C 1
ATOM 1430 O O . PHE A 1 187 ? -24.805 -20.798 -10.635 1.00 55.16 187 PHE A O 1
ATOM 1437 N N . THR A 1 188 ? -25.740 -19.079 -9.544 1.00 45.91 188 THR A N 1
ATOM 1438 C CA . THR A 1 188 ? -25.816 -18.162 -10.694 1.00 45.91 188 THR A CA 1
ATOM 1439 C C . THR A 1 188 ? -24.473 -17.508 -11.038 1.00 45.91 188 THR A C 1
ATOM 1441 O O . THR A 1 188 ? -24.357 -16.285 -11.077 1.00 45.91 188 THR A O 1
ATOM 1444 N N . SER A 1 189 ? -23.473 -18.327 -11.363 1.00 46.03 189 SER A N 1
ATOM 1445 C CA . SER A 1 189 ? -22.490 -17.948 -12.388 1.00 46.03 189 SER A CA 1
ATOM 1446 C C . SER A 1 189 ? -23.195 -17.944 -13.765 1.00 46.03 189 SER A C 1
ATOM 1448 O O . SER A 1 189 ? -24.238 -18.596 -13.910 1.00 46.03 189 SER A O 1
ATOM 1450 N N . PRO A 1 190 ? -22.698 -17.230 -14.797 1.00 39.44 190 PRO A N 1
ATOM 1451 C CA . PRO A 1 190 ? -23.305 -17.260 -16.132 1.00 39.44 190 PRO A CA 1
ATOM 1452 C C . PRO A 1 190 ? -23.421 -18.699 -16.681 1.00 39.44 190 PRO A C 1
ATOM 1454 O O . PRO A 1 190 ? -22.597 -19.554 -16.346 1.00 39.44 190 PRO A O 1
ATOM 1457 N N . PRO A 1 191 ? -24.443 -18.991 -17.512 1.00 34.59 191 PRO A N 1
ATOM 1458 C CA . PRO A 1 191 ? -24.956 -20.345 -17.718 1.00 34.59 191 PRO A CA 1
ATOM 1459 C C . PRO A 1 191 ? -23.977 -21.245 -18.483 1.00 34.59 191 PRO A C 1
ATOM 1461 O O . PRO A 1 191 ? -24.020 -21.357 -19.705 1.00 34.59 191 PRO A O 1
ATOM 1464 N N . THR A 1 192 ? -23.123 -21.926 -17.727 1.00 39.31 192 THR A N 1
ATOM 1465 C CA . THR A 1 192 ? -22.235 -23.003 -18.176 1.00 39.31 192 THR A CA 1
ATOM 1466 C C . THR A 1 192 ? -22.701 -24.334 -17.582 1.00 39.31 192 THR A C 1
ATOM 1468 O O . THR A 1 192 ? -21.981 -25.003 -16.848 1.00 39.31 192 THR A O 1
ATOM 1471 N N . ASP A 1 193 ? -23.957 -24.684 -17.890 1.00 37.53 193 ASP A N 1
ATOM 1472 C CA . ASP A 1 193 ? -24.569 -26.027 -17.878 1.00 37.53 193 ASP A CA 1
ATOM 1473 C C . ASP A 1 193 ? -24.275 -26.979 -16.688 1.00 37.53 193 ASP A C 1
ATOM 1475 O O . ASP A 1 193 ? -24.457 -28.197 -16.790 1.00 37.53 193 ASP A O 1
ATOM 1479 N N . THR A 1 194 ? -23.862 -26.459 -15.530 1.00 43.38 194 THR A N 1
ATOM 1480 C CA . THR A 1 194 ? -23.507 -27.269 -14.357 1.00 43.38 194 THR A CA 1
ATOM 1481 C C . THR A 1 194 ? -24.769 -27.641 -13.582 1.00 43.38 194 THR A C 1
ATOM 1483 O O . THR A 1 194 ? -25.110 -27.073 -12.544 1.00 43.38 194 THR A O 1
ATOM 1486 N N . VAL A 1 195 ? -25.497 -28.616 -14.129 1.00 42.69 195 VAL A N 1
ATOM 1487 C CA . VAL A 1 195 ? -26.681 -29.220 -13.512 1.00 42.69 195 VAL A CA 1
ATOM 1488 C C . VAL A 1 195 ? -26.257 -30.054 -12.301 1.00 42.69 195 VAL A C 1
ATOM 1490 O O . VAL A 1 195 ? -26.010 -31.258 -12.390 1.00 42.69 195 VAL A O 1
ATOM 1493 N N . LEU A 1 196 ? -26.181 -29.395 -11.146 1.00 46.97 196 LEU A N 1
ATOM 1494 C CA . LEU A 1 196 ? -26.059 -30.058 -9.854 1.00 46.97 196 LEU A CA 1
ATOM 1495 C C . LEU A 1 196 ? -27.411 -30.647 -9.447 1.00 46.97 196 LEU A C 1
ATOM 1497 O O . LEU A 1 196 ? -28.337 -29.920 -9.075 1.00 46.97 196 LEU A O 1
ATOM 1501 N N . GLY A 1 197 ? -27.493 -31.975 -9.516 1.00 46.62 197 GLY A N 1
ATOM 1502 C CA . GLY A 1 197 ? -28.597 -32.774 -9.000 1.00 46.62 197 GLY A CA 1
ATOM 1503 C C . GLY A 1 197 ? -28.075 -33.832 -8.034 1.00 46.62 197 GLY A C 1
ATOM 1504 O O . GLY A 1 197 ? -27.127 -34.552 -8.344 1.00 46.62 197 GLY A O 1
ATOM 1505 N N . ILE A 1 198 ? -28.704 -33.937 -6.864 1.00 48.44 198 ILE A N 1
ATOM 1506 C CA . ILE A 1 198 ? -28.457 -35.036 -5.925 1.00 48.44 198 ILE A CA 1
ATOM 1507 C C . ILE A 1 198 ? -29.236 -36.253 -6.426 1.00 48.44 198 ILE A C 1
ATOM 1509 O O . ILE A 1 198 ? -30.462 -36.209 -6.506 1.00 48.44 198 ILE A O 1
ATOM 1513 N N . ALA A 1 199 ? -28.524 -37.320 -6.788 1.00 42.84 199 ALA A N 1
ATOM 1514 C CA . ALA A 1 199 ? -29.122 -38.556 -7.274 1.00 42.84 199 ALA A CA 1
ATOM 1515 C C . ALA A 1 199 ? -29.285 -39.568 -6.131 1.00 42.84 199 ALA A C 1
ATOM 1517 O O . ALA A 1 199 ? -28.304 -39.954 -5.497 1.00 42.84 199 ALA A O 1
ATOM 1518 N N . ASP A 1 200 ? -30.515 -40.033 -5.903 1.00 43.66 200 ASP A N 1
ATOM 1519 C CA . ASP A 1 200 ? -30.761 -41.226 -5.089 1.00 43.66 200 ASP A CA 1
ATOM 1520 C C . ASP A 1 200 ? -30.485 -42.494 -5.921 1.00 43.66 200 ASP A C 1
ATOM 1522 O O . ASP A 1 200 ? -30.711 -42.528 -7.136 1.00 43.66 200 ASP A O 1
ATOM 1526 N N . GLU A 1 201 ? -29.978 -43.551 -5.286 1.00 44.84 201 GLU A N 1
ATOM 1527 C CA . GLU A 1 201 ? -29.528 -44.758 -5.990 1.00 44.84 201 GLU A CA 1
ATOM 1528 C C . GLU A 1 201 ? -30.707 -45.624 -6.474 1.00 44.84 201 GLU A C 1
ATOM 1530 O O . GLU A 1 201 ? -31.124 -46.593 -5.836 1.00 44.84 201 GLU A O 1
ATOM 1535 N N . GLY A 1 202 ? -31.189 -45.301 -7.676 1.00 41.91 202 GLY A N 1
ATOM 1536 C CA . GLY A 1 202 ? -32.161 -46.075 -8.452 1.00 41.91 202 GLY A CA 1
ATOM 1537 C C . GLY A 1 202 ? -33.613 -45.587 -8.315 1.00 41.91 202 GLY A C 1
ATOM 1538 O O . GLY A 1 202 ? -33.969 -44.977 -7.314 1.00 41.91 202 GLY A O 1
ATOM 1539 N N . PRO A 1 203 ? -34.496 -45.850 -9.306 1.00 37.06 203 PRO A N 1
ATOM 1540 C CA . PRO A 1 203 ? -34.333 -46.731 -10.466 1.00 37.06 203 PRO A CA 1
ATOM 1541 C C . PRO A 1 203 ? -34.277 -45.990 -11.825 1.00 37.06 203 PRO A C 1
ATOM 1543 O O . PRO A 1 203 ? -34.597 -46.580 -12.855 1.00 37.06 203 PRO A O 1
ATOM 1546 N N . PHE A 1 204 ? -33.910 -44.703 -11.854 1.00 44.28 204 PHE A N 1
ATOM 1547 C CA . PHE A 1 204 ? -34.106 -43.833 -13.030 1.00 44.28 204 PHE A CA 1
ATOM 1548 C C . PHE A 1 204 ? -33.009 -43.869 -14.112 1.00 44.28 204 PHE A C 1
ATOM 1550 O O . PHE A 1 204 ? -33.141 -43.187 -15.123 1.00 44.28 204 PHE A O 1
ATOM 1557 N N . GLY A 1 205 ? -31.964 -44.691 -13.958 1.00 51.19 205 GLY A N 1
ATOM 1558 C CA . GLY A 1 205 ? -30.960 -44.918 -15.015 1.00 51.19 205 GLY A CA 1
ATOM 1559 C C . GLY A 1 205 ? -30.082 -43.706 -15.348 1.00 51.19 205 GLY A C 1
ATOM 1560 O O . GLY A 1 205 ? -29.523 -43.639 -16.439 1.00 51.19 205 GLY A O 1
ATOM 1561 N N . VAL A 1 206 ? -29.984 -42.749 -14.425 1.00 55.12 206 VAL A N 1
ATOM 1562 C CA . VAL A 1 206 ? -29.150 -41.555 -14.558 1.00 55.12 206 VAL A CA 1
ATOM 1563 C C . VAL A 1 206 ? -27.713 -41.929 -14.197 1.00 55.12 206 VAL A C 1
ATOM 1565 O O . VAL A 1 206 ? -27.410 -42.173 -13.033 1.00 55.12 206 VAL A O 1
ATOM 1568 N N . GLU A 1 207 ? -26.831 -42.008 -15.193 1.00 67.00 207 GLU A N 1
ATOM 1569 C CA . GLU A 1 207 ? -25.402 -42.211 -14.945 1.00 67.00 207 GLU A CA 1
ATOM 1570 C C . GLU A 1 207 ? -24.803 -40.934 -14.320 1.00 67.00 207 GLU A C 1
ATOM 1572 O O . GLU A 1 207 ? -24.989 -39.817 -14.822 1.00 67.00 207 GLU A O 1
ATOM 1577 N N . CYS A 1 208 ? -24.131 -41.114 -13.182 1.00 71.38 208 CYS A N 1
ATOM 1578 C CA . CYS A 1 208 ? -23.280 -40.114 -12.550 1.00 71.38 208 CYS A CA 1
ATOM 1579 C C . CYS A 1 208 ? -21.886 -40.216 -13.178 1.00 71.38 208 CYS A C 1
ATOM 1581 O O . CYS A 1 208 ? -21.278 -41.285 -13.123 1.00 71.38 208 CYS A O 1
ATOM 1583 N N . ASP A 1 209 ? -21.358 -39.121 -13.728 1.00 76.25 209 ASP A N 1
ATOM 1584 C CA . ASP A 1 209 ? -19.965 -39.072 -14.198 1.00 76.25 209 ASP A CA 1
ATOM 1585 C C . ASP A 1 209 ? -18.980 -39.126 -13.019 1.00 76.25 209 ASP A C 1
ATOM 1587 O O . ASP A 1 209 ? -17.836 -39.553 -13.165 1.00 76.25 209 ASP A O 1
ATOM 1591 N N . TYR A 1 210 ? -19.436 -38.699 -11.838 1.00 74.75 210 TYR A N 1
ATOM 1592 C CA . TYR A 1 210 ? -18.691 -38.763 -10.589 1.00 74.75 210 TYR A CA 1
ATOM 1593 C C . TYR A 1 210 ? -19.628 -39.022 -9.407 1.00 74.75 210 TYR A C 1
ATOM 1595 O O . TYR A 1 210 ? -20.719 -38.455 -9.356 1.00 74.75 210 TYR A O 1
ATOM 1603 N N . TYR A 1 211 ? -19.191 -39.823 -8.437 1.00 82.31 211 TYR A N 1
ATOM 1604 C CA . TYR A 1 211 ? -19.888 -40.033 -7.165 1.00 82.31 211 TYR A CA 1
ATOM 1605 C C . TYR A 1 211 ? -18.943 -39.698 -6.010 1.00 82.31 211 TYR A C 1
ATOM 1607 O O . TYR A 1 211 ? -17.774 -40.083 -6.044 1.00 82.31 211 TYR A O 1
ATOM 1615 N N . VAL A 1 212 ? -19.438 -38.971 -5.010 1.00 85.50 212 VAL A N 1
ATOM 1616 C CA . VAL A 1 212 ? -18.701 -38.618 -3.790 1.00 85.50 212 VAL A CA 1
ATOM 1617 C C . VAL A 1 212 ? -19.500 -39.127 -2.591 1.00 85.50 212 VAL A C 1
ATOM 1619 O O . VAL A 1 212 ? -20.573 -38.607 -2.287 1.00 85.50 212 VAL A O 1
ATOM 1622 N N . ASP A 1 213 ? -18.971 -40.160 -1.938 1.00 86.44 213 ASP A N 1
ATOM 1623 C CA . ASP A 1 213 ? -19.511 -40.791 -0.722 1.00 86.44 213 ASP A CA 1
ATOM 1624 C C . ASP A 1 213 ? -19.147 -40.019 0.561 1.00 86.44 213 ASP A C 1
ATOM 1626 O O . ASP A 1 213 ? -19.819 -40.107 1.588 1.00 86.44 213 ASP A O 1
ATOM 1630 N N . THR A 1 214 ? -18.076 -39.231 0.493 1.00 90.75 214 THR A N 1
ATOM 1631 C CA . THR A 1 214 ? -17.615 -38.355 1.567 1.00 90.75 214 THR A CA 1
ATOM 1632 C C . THR A 1 214 ? -18.532 -37.127 1.673 1.00 90.75 214 THR A C 1
ATOM 1634 O O . THR A 1 214 ? -18.836 -36.514 0.646 1.00 90.75 214 THR A O 1
ATOM 1637 N N . PRO A 1 215 ? -18.946 -36.697 2.882 1.00 92.12 215 PRO A N 1
ATOM 1638 C CA . PRO A 1 215 ? -19.771 -35.505 3.028 1.00 92.12 215 PRO A CA 1
ATOM 1639 C C . PRO A 1 215 ? -19.067 -34.261 2.492 1.00 92.12 215 PRO A C 1
ATOM 1641 O O . PRO A 1 215 ? -17.885 -34.046 2.764 1.00 92.12 215 PRO A O 1
ATOM 1644 N N . VAL A 1 216 ? -19.807 -33.410 1.789 1.00 91.44 216 VAL A N 1
ATOM 1645 C CA . VAL A 1 216 ? -19.315 -32.134 1.261 1.00 91.44 216 VAL A CA 1
ATOM 1646 C C . VAL A 1 216 ? -19.983 -30.989 2.015 1.00 91.44 216 VAL A C 1
ATOM 1648 O O . VAL A 1 216 ? -21.210 -30.922 2.079 1.00 91.44 216 VAL A O 1
ATOM 1651 N N . VAL A 1 217 ? -19.189 -30.073 2.569 1.00 92.31 217 VAL A N 1
ATOM 1652 C CA . VAL A 1 217 ? -19.670 -28.809 3.143 1.00 92.31 217 VAL A CA 1
ATOM 1653 C C . VAL A 1 217 ? -19.215 -27.673 2.242 1.00 92.31 217 VAL A C 1
ATOM 1655 O O . VAL A 1 217 ? -18.019 -27.425 2.097 1.00 92.31 217 VAL A O 1
ATOM 1658 N N . MET A 1 218 ? -20.184 -27.000 1.628 1.00 89.94 218 MET A N 1
ATOM 1659 C CA . MET A 1 218 ? -19.964 -25.928 0.669 1.00 89.94 218 MET A CA 1
ATOM 1660 C C . MET A 1 218 ? -20.549 -24.616 1.195 1.00 89.94 218 MET A C 1
ATOM 1662 O O . MET A 1 218 ? -21.725 -24.581 1.552 1.00 89.94 218 MET A O 1
ATOM 1666 N N . PHE A 1 219 ? -19.752 -23.550 1.244 1.00 89.31 219 PHE A N 1
ATOM 1667 C CA . PHE A 1 219 ? -20.151 -22.276 1.855 1.00 89.31 219 PHE A CA 1
ATOM 1668 C C . PHE A 1 219 ? -19.451 -21.067 1.227 1.00 89.31 219 PHE A C 1
ATOM 1670 O O . PHE A 1 219 ? -18.353 -21.195 0.679 1.00 89.31 219 PHE A O 1
ATOM 1677 N N . THR A 1 220 ? -20.079 -19.895 1.343 1.00 82.81 220 THR A N 1
ATOM 1678 C CA . THR A 1 220 ? -19.495 -18.617 0.910 1.00 82.81 220 THR A CA 1
ATOM 1679 C C . THR A 1 220 ? -18.820 -17.916 2.085 1.00 82.81 220 THR A C 1
ATOM 1681 O O . THR A 1 220 ? -19.414 -17.784 3.155 1.00 82.81 220 THR A O 1
ATOM 1684 N N . ILE A 1 221 ? -17.612 -17.386 1.891 1.00 82.12 221 ILE A N 1
ATOM 1685 C CA . ILE A 1 221 ? -17.015 -16.410 2.817 1.00 82.12 221 ILE A CA 1
ATOM 1686 C C . ILE A 1 221 ? -17.252 -14.999 2.261 1.00 82.12 221 ILE A C 1
ATOM 1688 O O . ILE A 1 221 ? -17.049 -14.758 1.073 1.00 82.12 221 ILE A O 1
ATOM 1692 N N . LEU A 1 222 ? -17.688 -14.058 3.108 1.00 72.31 222 LEU A N 1
ATOM 1693 C CA . LEU A 1 222 ? -17.983 -12.684 2.677 1.00 72.31 222 LEU A CA 1
ATOM 1694 C C . LEU A 1 222 ? -16.742 -11.973 2.109 1.00 72.31 222 LEU A C 1
ATOM 1696 O O . LEU A 1 222 ? -16.821 -11.353 1.057 1.00 72.31 222 LEU A O 1
ATOM 1700 N N . THR A 1 223 ? -15.614 -12.073 2.814 1.00 76.38 223 THR A N 1
ATOM 1701 C CA . THR A 1 223 ? -14.292 -11.575 2.400 1.00 76.38 223 THR A CA 1
ATOM 1702 C C . THR A 1 223 ? -13.215 -12.476 2.998 1.00 76.38 223 THR A C 1
ATOM 1704 O O . THR A 1 223 ? -13.440 -13.101 4.042 1.00 76.38 223 THR A O 1
ATOM 1707 N N . TRP A 1 224 ? -12.016 -12.505 2.418 1.00 82.31 224 TRP A N 1
ATOM 1708 C CA . TRP A 1 224 ? -10.876 -13.254 2.967 1.00 82.31 224 TRP A CA 1
ATOM 1709 C C . TRP A 1 224 ? -10.230 -12.595 4.217 1.00 82.31 224 TRP A C 1
ATOM 1711 O O . TRP A 1 224 ? -9.020 -12.384 4.295 1.00 82.31 224 TRP A O 1
ATOM 1721 N N . GLN A 1 225 ? -11.039 -12.263 5.233 1.00 81.12 225 GLN A N 1
ATOM 1722 C CA . GLN A 1 225 ? -10.617 -11.612 6.483 1.00 81.12 225 GLN A CA 1
ATOM 1723 C C . GLN A 1 225 ? -10.793 -12.499 7.730 1.00 81.12 225 GLN A C 1
ATOM 1725 O O . GLN A 1 225 ? -11.785 -13.205 7.903 1.00 81.12 225 GLN A O 1
ATOM 1730 N N . VAL A 1 226 ? -9.856 -12.373 8.677 1.00 83.44 226 VAL A N 1
ATOM 1731 C CA . VAL A 1 226 ? -9.766 -13.192 9.907 1.00 83.44 226 VAL A CA 1
ATOM 1732 C C . VAL A 1 226 ? -11.003 -13.102 10.814 1.00 83.44 226 VAL A C 1
ATOM 1734 O O . VAL A 1 226 ? -11.385 -14.097 11.426 1.00 83.44 226 VAL A O 1
ATOM 1737 N N . GLY A 1 227 ? -11.647 -11.932 10.910 1.00 81.94 227 GLY A N 1
ATOM 1738 C CA . GLY A 1 227 ? -12.862 -11.768 11.720 1.00 81.94 227 GLY A CA 1
ATOM 1739 C C . GLY A 1 227 ? -14.021 -12.620 11.197 1.00 81.94 227 GLY A C 1
ATOM 1740 O O . GLY A 1 227 ? -14.589 -13.415 11.944 1.00 81.94 227 GLY A O 1
ATOM 1741 N N . HIS A 1 228 ? -14.288 -12.515 9.892 1.00 83.75 228 HIS A N 1
ATOM 1742 C CA . HIS A 1 228 ? -15.286 -13.321 9.188 1.00 83.75 228 HIS A CA 1
ATOM 1743 C C . HIS A 1 228 ? -14.943 -14.814 9.222 1.00 83.75 228 HIS A C 1
ATOM 1745 O O . HIS A 1 228 ? -15.815 -15.637 9.484 1.00 83.75 228 HIS A O 1
ATOM 1751 N N . LEU A 1 229 ? -13.663 -15.179 9.085 1.00 88.69 229 LEU A N 1
ATOM 1752 C CA . LEU A 1 229 ? -13.222 -16.561 9.278 1.00 88.69 229 LEU A CA 1
ATOM 1753 C C . LEU A 1 229 ? -13.627 -17.102 10.663 1.00 88.69 229 LEU A C 1
ATOM 1755 O O . LEU A 1 229 ? -14.224 -18.169 10.744 1.00 88.69 229 LEU A O 1
ATOM 1759 N N . ILE A 1 230 ? -13.334 -16.398 11.761 1.00 87.31 230 ILE A N 1
ATOM 1760 C CA . ILE A 1 230 ? -13.636 -16.904 13.113 1.00 87.31 230 ILE A CA 1
ATOM 1761 C C . ILE A 1 230 ? -15.149 -17.032 13.346 1.00 87.31 230 ILE A C 1
ATOM 1763 O O . ILE A 1 230 ? -15.594 -18.071 13.838 1.00 87.31 230 ILE A O 1
ATOM 1767 N N . VAL A 1 231 ? -15.917 -15.993 13.004 1.00 83.69 231 VAL A N 1
ATOM 1768 C CA . VAL A 1 231 ? -17.337 -15.861 13.376 1.00 83.69 231 VAL A CA 1
ATOM 1769 C C . VAL A 1 231 ? -18.280 -16.525 12.373 1.00 83.69 231 VAL A C 1
ATOM 1771 O O . VAL A 1 231 ? -19.186 -17.252 12.774 1.00 83.69 231 VAL A O 1
ATOM 1774 N N . ASP A 1 232 ? -18.066 -16.309 11.075 1.00 81.94 232 ASP A N 1
ATOM 1775 C CA . ASP A 1 232 ? -18.972 -16.785 10.023 1.00 81.94 232 ASP A CA 1
ATOM 1776 C C . ASP A 1 232 ? -18.589 -18.181 9.503 1.00 81.94 232 ASP A C 1
ATOM 1778 O O . ASP A 1 232 ? -19.406 -18.820 8.842 1.00 81.94 232 ASP A O 1
ATOM 1782 N N . VAL A 1 233 ? -17.378 -18.679 9.807 1.00 91.06 233 VAL A N 1
ATOM 1783 C CA . VAL A 1 233 ? -16.886 -19.984 9.323 1.00 91.06 233 VAL A CA 1
ATOM 1784 C C . VAL A 1 233 ? -16.516 -20.952 10.449 1.00 91.06 233 VAL A C 1
ATOM 1786 O O . VAL A 1 233 ? -17.164 -21.988 10.593 1.00 91.06 233 VAL A O 1
ATOM 1789 N N . LEU A 1 234 ? -15.481 -20.666 11.248 1.00 93.06 234 LEU A N 1
ATOM 1790 C CA . LEU A 1 234 ? -14.889 -21.656 12.161 1.00 93.06 234 LEU A CA 1
ATOM 1791 C C . LEU A 1 234 ? -15.856 -22.083 13.281 1.00 93.06 234 LEU A C 1
ATOM 1793 O O . LEU A 1 234 ? -15.926 -23.273 13.592 1.00 93.06 234 LEU A O 1
ATOM 1797 N N . GLU A 1 235 ? -16.609 -21.153 13.878 1.00 90.31 235 GLU A N 1
ATOM 1798 C CA . GLU A 1 235 ? -17.605 -21.479 14.912 1.00 90.31 235 GLU A CA 1
ATOM 1799 C C . GLU A 1 235 ? -18.814 -22.265 14.344 1.00 90.31 235 GLU A C 1
ATOM 1801 O O . GLU A 1 235 ? -19.089 -23.359 14.855 1.00 90.31 235 GLU A O 1
ATOM 1806 N N . PRO A 1 236 ? -19.503 -21.817 13.269 1.00 89.56 236 PRO A N 1
ATOM 1807 C CA . PRO A 1 236 ? -20.539 -22.615 12.609 1.00 89.56 236 PRO A CA 1
ATOM 1808 C C . PRO A 1 236 ? -20.070 -24.011 12.197 1.00 89.56 236 PRO A C 1
ATOM 1810 O O . PRO A 1 236 ? -20.763 -24.997 12.454 1.00 89.56 236 PRO A O 1
ATOM 1813 N N . LEU A 1 237 ? -18.879 -24.122 11.601 1.00 91.62 237 LEU A N 1
ATOM 1814 C CA . LEU A 1 237 ? -18.324 -25.394 11.139 1.00 91.62 237 LEU A CA 1
ATOM 1815 C C . LEU A 1 237 ? -18.019 -26.334 12.319 1.00 91.62 237 LEU A C 1
ATOM 1817 O O . LEU A 1 237 ? -18.266 -27.539 12.229 1.00 91.62 237 LEU A O 1
ATOM 1821 N N . PHE A 1 238 ? -17.586 -25.792 13.464 1.00 91.38 238 PHE A N 1
ATOM 1822 C CA . PHE A 1 238 ? -17.403 -26.543 14.712 1.00 91.38 238 PHE A CA 1
ATOM 1823 C C . PHE A 1 238 ? -18.726 -27.097 15.257 1.00 91.38 238 PHE A C 1
ATOM 1825 O O . PHE A 1 238 ? -18.791 -28.262 15.660 1.00 91.38 238 PHE A O 1
ATOM 1832 N N . TYR A 1 239 ? -19.805 -26.311 15.234 1.00 86.50 239 TYR A N 1
ATOM 1833 C CA . TYR A 1 239 ? -21.121 -26.777 15.681 1.00 86.50 239 TYR A CA 1
ATOM 1834 C C . TYR A 1 239 ? -21.828 -27.694 14.672 1.00 86.50 239 TYR A C 1
ATOM 1836 O O . TYR A 1 239 ? -22.557 -28.596 15.100 1.00 86.50 239 TYR A O 1
ATOM 1844 N N . MET A 1 240 ? -21.601 -27.509 13.370 1.00 86.19 240 MET A N 1
ATOM 1845 C CA . MET A 1 240 ? -22.162 -28.337 12.299 1.00 86.19 240 MET A CA 1
ATOM 1846 C C . MET A 1 240 ? -21.534 -29.731 12.276 1.00 86.19 240 MET A C 1
ATOM 1848 O O . MET A 1 240 ? -22.250 -30.725 12.389 1.00 86.19 240 MET A O 1
ATOM 1852 N N . LEU A 1 241 ? -20.205 -29.808 12.157 1.00 88.12 241 LEU A N 1
ATOM 1853 C CA . LEU A 1 241 ? -19.477 -31.083 12.141 1.00 88.12 241 LEU A CA 1
ATOM 1854 C C . LEU A 1 241 ? -19.480 -31.753 13.519 1.00 88.12 241 LEU A C 1
ATOM 1856 O O . LEU A 1 241 ? -19.409 -32.980 13.612 1.00 88.12 241 LEU A O 1
ATOM 1860 N N . GLY A 1 242 ? -19.630 -30.937 14.566 1.00 74.62 242 GLY A N 1
ATOM 1861 C CA . GLY A 1 242 ? -19.970 -31.337 15.920 1.00 74.62 242 GLY A CA 1
ATOM 1862 C C . GLY A 1 242 ? -18.842 -32.034 16.670 1.00 74.62 242 GLY A C 1
ATOM 1863 O O . GLY A 1 242 ? -17.996 -32.726 16.108 1.00 74.62 242 GLY A O 1
ATOM 1864 N N . MET A 1 243 ? -18.878 -31.925 17.995 1.00 60.66 243 MET A N 1
ATOM 1865 C CA . MET A 1 243 ? -18.169 -32.881 18.833 1.00 60.66 243 MET A CA 1
ATOM 1866 C C . MET A 1 243 ? -18.942 -34.200 18.849 1.00 60.66 243 MET A C 1
ATOM 1868 O O . MET A 1 243 ? -20.084 -34.274 19.309 1.00 60.66 243 MET A O 1
ATOM 1872 N N . ASN A 1 244 ? -18.289 -35.273 18.411 1.00 54.59 244 ASN A N 1
ATOM 1873 C CA . ASN A 1 244 ? -18.699 -36.621 18.790 1.00 54.59 244 ASN A CA 1
ATOM 1874 C C . ASN A 1 244 ? -18.613 -36.792 20.333 1.00 54.59 244 ASN A C 1
ATOM 1876 O O . ASN A 1 244 ? -18.152 -35.914 21.065 1.00 54.59 244 ASN A O 1
ATOM 1880 N N . LYS A 1 245 ? -18.986 -37.964 20.869 1.00 54.59 245 LYS A N 1
ATOM 1881 C CA . LYS A 1 245 ? -18.888 -38.230 22.323 1.00 54.59 245 LYS A CA 1
ATOM 1882 C C . LYS A 1 245 ? -17.463 -38.142 22.907 1.00 54.59 245 LYS A C 1
ATOM 1884 O O . LYS A 1 245 ? -17.333 -38.207 24.126 1.00 54.59 245 LYS A O 1
ATOM 1889 N N . THR A 1 246 ? -16.417 -38.046 22.082 1.00 59.62 246 THR A N 1
ATOM 1890 C CA . THR A 1 246 ? -15.016 -37.927 22.519 1.00 59.62 246 THR A CA 1
ATOM 1891 C C . THR A 1 246 ? -14.485 -36.494 22.467 1.00 59.62 246 THR A C 1
ATOM 1893 O O . THR A 1 246 ? -13.334 -36.277 22.835 1.00 59.62 246 THR A O 1
ATOM 1896 N N . GLY A 1 247 ? -15.301 -35.515 22.061 1.00 66.69 247 GLY A N 1
ATOM 1897 C CA . GLY A 1 247 ? -14.878 -34.119 21.965 1.00 66.69 247 GLY A CA 1
ATOM 1898 C C . GLY A 1 247 ? -14.032 -33.818 20.726 1.00 66.69 247 GLY A C 1
ATOM 1899 O O . GLY A 1 247 ? -13.174 -32.940 20.775 1.00 66.69 247 GLY A O 1
ATOM 1900 N N . GLU A 1 248 ? -14.230 -34.558 19.632 1.00 79.88 248 GLU A N 1
ATOM 1901 C CA . GLU A 1 248 ? -13.501 -34.354 18.376 1.00 79.88 248 GLU A CA 1
ATOM 1902 C C . GLU A 1 248 ? -14.455 -34.112 17.200 1.00 79.88 248 GLU A C 1
ATOM 1904 O O . GLU A 1 248 ? -15.530 -34.714 17.122 1.00 79.88 248 GLU A O 1
ATOM 1909 N N . VAL A 1 249 ? -14.033 -33.215 16.305 1.00 88.56 249 VAL A N 1
ATOM 1910 C CA . VAL A 1 249 ? -14.723 -32.843 15.061 1.00 88.56 249 VAL A CA 1
ATOM 1911 C C . VAL A 1 249 ? -14.558 -33.951 14.018 1.00 88.56 249 VAL A C 1
ATOM 1913 O O . VAL A 1 249 ? -13.458 -34.491 13.861 1.00 88.56 249 VAL A O 1
ATOM 1916 N N . LYS A 1 250 ? -15.627 -34.290 13.279 1.00 88.75 250 LYS A N 1
ATOM 1917 C CA . LYS A 1 250 ? -15.542 -35.220 12.138 1.00 88.75 250 LYS A CA 1
ATOM 1918 C C . LYS A 1 250 ? -14.709 -34.581 11.019 1.00 88.75 250 LYS A C 1
ATOM 1920 O O . LYS A 1 250 ? -15.214 -33.740 10.291 1.00 88.75 250 LYS A O 1
ATOM 1925 N N . LYS A 1 251 ? -13.450 -35.014 10.879 1.00 92.81 251 LYS A N 1
ATOM 1926 C CA . LYS A 1 251 ? -12.531 -34.562 9.814 1.00 92.81 251 LYS A CA 1
ATOM 1927 C C . LYS A 1 251 ? -12.786 -35.187 8.442 1.00 92.81 251 LYS A C 1
ATOM 1929 O O . LYS A 1 251 ? -12.285 -34.694 7.438 1.00 92.81 251 LYS A O 1
ATOM 1934 N N . ASP A 1 252 ? -13.546 -36.272 8.403 1.00 93.94 252 ASP A N 1
ATOM 1935 C CA . ASP A 1 252 ? -13.906 -36.955 7.165 1.00 93.94 252 ASP A CA 1
ATOM 1936 C C . ASP A 1 252 ? -15.057 -36.216 6.461 1.00 93.94 252 ASP A C 1
ATOM 1938 O O . ASP A 1 252 ? -16.234 -36.564 6.593 1.00 93.94 252 ASP A O 1
ATOM 1942 N N . VAL A 1 253 ? -14.691 -35.094 5.843 1.00 94.44 253 VAL A N 1
ATOM 1943 C CA . VAL A 1 253 ? -15.552 -34.127 5.157 1.00 94.44 253 VAL A CA 1
ATOM 1944 C C . VAL A 1 253 ? -14.710 -33.334 4.156 1.00 94.44 253 VAL A C 1
ATOM 1946 O O . VAL A 1 253 ? -13.582 -32.955 4.471 1.00 94.44 253 VAL A O 1
ATOM 1949 N N . ILE A 1 254 ? -15.240 -33.050 2.971 1.00 94.75 254 ILE A N 1
ATOM 1950 C CA . ILE A 1 254 ? -14.622 -32.157 1.983 1.00 94.75 254 ILE A CA 1
ATOM 1951 C C . ILE A 1 254 ? -15.162 -30.743 2.206 1.00 94.75 254 ILE A C 1
ATOM 1953 O O . ILE A 1 254 ? -16.374 -30.561 2.329 1.00 94.75 254 ILE A O 1
ATOM 1957 N N . LEU A 1 255 ? -14.279 -29.742 2.243 1.00 95.19 255 LEU A N 1
ATOM 1958 C CA . LEU A 1 255 ? -14.676 -28.333 2.297 1.00 95.19 255 LEU A CA 1
ATOM 1959 C C . LEU A 1 255 ? -14.564 -27.718 0.899 1.00 95.19 255 LEU A C 1
ATOM 1961 O O . LEU A 1 255 ? -13.517 -27.823 0.256 1.00 95.19 255 LEU A O 1
ATOM 1965 N N . VAL A 1 256 ? -15.636 -27.071 0.447 1.00 93.56 256 VAL A N 1
ATOM 1966 C CA . VAL A 1 256 ? -15.701 -26.360 -0.835 1.00 93.56 256 VAL A CA 1
ATOM 1967 C C . VAL A 1 256 ? -16.033 -24.900 -0.552 1.00 93.56 256 VAL A C 1
ATOM 1969 O O . VAL A 1 256 ? -17.102 -24.588 -0.033 1.00 93.56 256 VAL A O 1
ATOM 1972 N N . ILE A 1 257 ? -15.106 -24.004 -0.865 1.00 92.56 257 ILE A N 1
ATOM 1973 C CA . ILE A 1 257 ? -15.216 -22.583 -0.531 1.00 92.56 257 ILE A CA 1
ATOM 1974 C C . ILE A 1 257 ? -15.559 -21.782 -1.791 1.00 92.56 257 ILE A C 1
ATOM 1976 O O . ILE A 1 257 ? -14.989 -22.008 -2.861 1.00 92.56 257 ILE A O 1
ATOM 1980 N N . ASP A 1 258 ? -16.482 -20.836 -1.656 1.00 87.62 258 ASP A N 1
ATOM 1981 C CA . ASP A 1 258 ? -16.677 -19.723 -2.590 1.00 87.62 258 ASP A CA 1
ATOM 1982 C C . ASP A 1 258 ? -16.479 -18.393 -1.837 1.00 87.62 258 ASP A C 1
ATOM 1984 O O . ASP A 1 258 ? -16.459 -18.361 -0.600 1.00 87.62 258 ASP A O 1
ATOM 1988 N N . VAL A 1 259 ? -16.332 -17.288 -2.563 1.00 80.06 259 VAL A N 1
ATOM 1989 C CA . VAL A 1 259 ? -16.259 -15.933 -1.990 1.00 80.06 259 VAL A CA 1
ATOM 1990 C C . VAL A 1 259 ? -17.312 -15.026 -2.606 1.00 80.06 259 VAL A C 1
ATOM 1992 O O . VAL A 1 259 ? -17.655 -15.157 -3.779 1.00 80.06 259 VAL A O 1
ATOM 1995 N N . ALA A 1 260 ? -17.853 -14.115 -1.796 1.00 69.38 260 ALA A N 1
ATOM 1996 C CA . ALA A 1 260 ? -18.913 -13.214 -2.239 1.00 69.38 260 ALA A CA 1
ATOM 1997 C C . ALA A 1 260 ? -18.414 -12.155 -3.240 1.00 69.38 260 ALA A C 1
ATOM 1999 O O . ALA A 1 260 ? -19.156 -11.769 -4.139 1.00 69.38 260 ALA A O 1
ATOM 2000 N N . GLU A 1 261 ? -17.167 -11.703 -3.089 1.00 67.31 261 GLU A N 1
ATOM 2001 C CA . GLU A 1 261 ? -16.531 -10.700 -3.947 1.00 67.31 261 GLU A CA 1
ATOM 2002 C C . GLU A 1 261 ? -15.977 -11.357 -5.224 1.00 67.31 261 GLU A C 1
ATOM 2004 O O . GLU A 1 261 ? -15.052 -12.167 -5.166 1.00 67.31 261 GLU A O 1
ATOM 2009 N N . GLU A 1 262 ? -16.527 -11.006 -6.393 1.00 66.94 262 GLU A N 1
ATOM 2010 C CA . GLU A 1 262 ? -16.187 -11.648 -7.679 1.00 66.94 262 GLU A CA 1
ATOM 2011 C C . GLU A 1 262 ? -14.683 -11.558 -7.995 1.00 66.94 262 GLU A C 1
ATOM 2013 O O . GLU A 1 262 ? -14.068 -12.547 -8.384 1.00 66.94 262 GLU A O 1
ATOM 2018 N N . GLY A 1 263 ? -14.059 -10.404 -7.728 1.00 70.62 263 GLY A N 1
ATOM 2019 C CA . GLY A 1 263 ? -12.615 -10.203 -7.907 1.00 70.62 263 GLY A CA 1
ATOM 2020 C C . GLY A 1 263 ? -11.735 -11.029 -6.957 1.00 70.62 263 GLY A C 1
ATOM 2021 O O . GLY A 1 263 ? -10.548 -11.221 -7.227 1.00 70.62 263 GLY A O 1
ATOM 2022 N N . GLU A 1 264 ? -12.286 -11.563 -5.860 1.00 76.31 264 GLU A N 1
ATOM 2023 C CA . GLU A 1 264 ? -11.571 -12.525 -5.021 1.00 76.31 264 GLU A CA 1
ATOM 2024 C C . GLU A 1 264 ? -11.632 -13.955 -5.584 1.00 76.31 264 GLU A C 1
ATOM 2026 O O . GLU A 1 264 ? -10.728 -14.729 -5.269 1.00 76.31 264 GLU A O 1
ATOM 2031 N N . LYS A 1 265 ? -12.619 -14.317 -6.424 1.00 81.06 265 LYS A N 1
ATOM 2032 C CA . LYS A 1 265 ? -12.803 -15.697 -6.928 1.00 81.06 265 LYS A CA 1
ATOM 2033 C C . LYS A 1 265 ? -11.631 -16.175 -7.777 1.00 81.06 265 LYS A C 1
ATOM 2035 O O . LYS A 1 265 ? -11.094 -17.247 -7.504 1.00 81.06 265 LYS A O 1
ATOM 2040 N N . ASP A 1 266 ? -11.176 -15.345 -8.715 1.00 78.25 266 ASP A N 1
ATOM 2041 C CA . ASP A 1 266 ? -10.030 -15.641 -9.590 1.00 78.25 266 ASP A CA 1
ATOM 2042 C C . ASP A 1 266 ? -8.734 -15.912 -8.801 1.00 78.25 266 ASP A C 1
ATOM 2044 O O . ASP A 1 266 ? -7.868 -16.662 -9.246 1.00 78.25 266 ASP A O 1
ATOM 2048 N N . THR A 1 267 ? -8.607 -15.334 -7.599 1.00 85.25 267 THR A N 1
ATOM 2049 C CA . THR A 1 267 ? -7.441 -15.507 -6.711 1.00 85.25 267 THR A CA 1
ATOM 2050 C C . THR A 1 267 ? -7.699 -16.464 -5.543 1.00 85.25 267 THR A C 1
ATOM 2052 O O . THR A 1 267 ? -6.789 -16.734 -4.757 1.00 85.25 267 THR A O 1
ATOM 2055 N N . LEU A 1 268 ? -8.912 -17.013 -5.405 1.00 86.94 268 LEU A N 1
ATOM 2056 C CA . LEU A 1 268 ? -9.319 -17.796 -4.236 1.00 86.94 268 LEU A CA 1
ATOM 2057 C C . LEU A 1 268 ? -8.492 -19.076 -4.080 1.00 86.94 268 LEU A C 1
ATOM 2059 O O . LEU A 1 268 ? -8.133 -19.443 -2.964 1.00 86.94 268 LEU A O 1
ATOM 2063 N N . PHE A 1 269 ? -8.150 -19.742 -5.185 1.00 86.94 269 PHE A N 1
ATOM 2064 C CA . PHE A 1 269 ? -7.307 -20.937 -5.132 1.00 86.94 269 PHE A CA 1
ATOM 2065 C C . PHE A 1 269 ? -5.889 -20.619 -4.631 1.00 86.94 269 PHE A C 1
ATOM 2067 O O . PHE A 1 269 ? -5.372 -21.309 -3.751 1.00 86.94 269 PHE A O 1
ATOM 2074 N N . GLU A 1 270 ? -5.285 -19.535 -5.127 1.00 86.81 270 GLU A N 1
ATOM 2075 C CA . GLU A 1 270 ? -3.970 -19.070 -4.674 1.00 86.81 270 GLU A CA 1
ATOM 2076 C C . GLU A 1 270 ? -4.002 -18.660 -3.196 1.00 86.81 270 GLU A C 1
ATOM 2078 O O . GLU A 1 270 ? -3.096 -19.014 -2.442 1.00 86.81 270 GLU A O 1
ATOM 2083 N N . LYS A 1 271 ? -5.077 -17.990 -2.755 1.00 89.44 271 LYS A N 1
ATOM 2084 C CA . LYS A 1 271 ? -5.328 -17.672 -1.341 1.00 89.44 271 LYS A CA 1
ATOM 2085 C C . LYS A 1 271 ? -5.463 -18.932 -0.487 1.00 89.44 271 LYS A C 1
ATOM 2087 O O . LYS A 1 271 ? -4.837 -18.998 0.563 1.00 89.44 271 LYS A O 1
ATOM 2092 N N . ILE A 1 272 ? -6.196 -19.959 -0.926 1.00 90.94 272 ILE A N 1
ATOM 2093 C CA . ILE A 1 272 ? -6.281 -21.241 -0.204 1.00 90.94 272 ILE A CA 1
ATOM 2094 C C . ILE A 1 272 ? -4.893 -21.878 -0.082 1.00 90.94 272 ILE A C 1
ATOM 2096 O O . ILE A 1 272 ? -4.488 -22.222 1.027 1.00 90.94 272 ILE A O 1
ATOM 2100 N N . LEU A 1 273 ? -4.135 -22.010 -1.176 1.00 87.50 273 LEU A N 1
ATOM 2101 C CA . LEU A 1 273 ? -2.781 -22.570 -1.121 1.00 87.50 273 LEU A CA 1
ATOM 2102 C C . LEU A 1 273 ? -1.889 -21.778 -0.156 1.00 87.50 273 LEU A C 1
ATOM 2104 O O . LEU A 1 273 ? -1.379 -22.344 0.815 1.00 87.50 273 LEU A O 1
ATOM 2108 N N . ARG A 1 274 ? -1.753 -20.469 -0.381 1.00 88.88 274 ARG A N 1
ATOM 2109 C CA . ARG A 1 274 ? -0.882 -19.592 0.403 1.00 88.88 274 ARG A CA 1
ATOM 2110 C C . ARG A 1 274 ? -1.294 -19.550 1.871 1.00 88.88 274 ARG A C 1
ATOM 2112 O O . ARG A 1 274 ? -0.462 -19.788 2.741 1.00 88.88 274 ARG A O 1
ATOM 2119 N N . ASP A 1 275 ? -2.562 -19.277 2.162 1.00 90.44 275 ASP A N 1
ATOM 2120 C CA . ASP A 1 275 ? -3.016 -18.892 3.503 1.00 90.44 275 ASP A CA 1
ATOM 2121 C C . ASP A 1 275 ? -3.426 -20.086 4.373 1.00 90.44 275 ASP A C 1
ATOM 2123 O O . ASP A 1 275 ? -3.346 -20.001 5.601 1.00 90.44 275 ASP A O 1
ATOM 2127 N N . VAL A 1 276 ? -3.833 -21.208 3.765 1.00 91.19 276 VAL A N 1
ATOM 2128 C CA . VAL A 1 276 ? -4.194 -22.438 4.490 1.00 91.19 276 VAL A CA 1
ATOM 2129 C C . VAL A 1 276 ? -3.025 -23.424 4.570 1.00 91.19 276 VAL A C 1
ATOM 2131 O O . VAL A 1 276 ? -2.877 -24.109 5.587 1.00 91.19 276 VAL A O 1
ATOM 2134 N N . TYR A 1 277 ? -2.210 -23.549 3.515 1.00 88.38 277 TYR A N 1
ATOM 2135 C CA . TYR A 1 277 ? -1.221 -24.629 3.400 1.00 88.38 277 TYR A CA 1
ATOM 2136 C C . TYR A 1 277 ? 0.241 -24.181 3.499 1.00 88.38 277 TYR A C 1
ATOM 2138 O O . TYR A 1 277 ? 1.007 -24.887 4.157 1.00 88.38 277 TYR A O 1
ATOM 2146 N N . GLU A 1 278 ? 0.630 -23.065 2.877 1.00 83.94 278 GLU A N 1
ATOM 2147 C CA . GLU A 1 278 ? 2.038 -22.634 2.813 1.00 83.94 278 GLU A CA 1
ATOM 2148 C C . GLU A 1 278 ? 2.466 -21.727 3.970 1.00 83.94 278 GLU A C 1
ATOM 2150 O O . GLU A 1 278 ? 3.580 -21.856 4.475 1.00 83.94 278 GLU A O 1
ATOM 2155 N N . THR A 1 279 ? 1.590 -20.820 4.397 1.00 81.31 279 THR A N 1
ATOM 2156 C CA . THR A 1 279 ? 1.846 -19.862 5.476 1.00 81.31 279 THR A CA 1
ATOM 2157 C C . THR A 1 279 ? 1.080 -20.236 6.738 1.00 81.31 279 THR A C 1
ATOM 2159 O O . THR A 1 279 ? 0.042 -20.899 6.705 1.00 81.31 279 THR A O 1
ATOM 2162 N N . SER A 1 280 ? 1.563 -19.760 7.881 1.00 83.69 280 SER A N 1
ATOM 2163 C CA . SER A 1 280 ? 0.843 -19.859 9.144 1.00 83.69 280 SER A CA 1
ATOM 2164 C C . SER A 1 280 ? -0.169 -18.717 9.301 1.00 83.69 280 SER A C 1
ATOM 2166 O O . SER A 1 280 ? -0.147 -18.049 10.318 1.00 83.69 280 SER A O 1
ATOM 2168 N N . THR A 1 281 ? -1.058 -18.420 8.344 1.00 88.25 281 THR A N 1
ATOM 2169 C CA . THR A 1 281 ? -2.133 -17.425 8.605 1.00 88.25 281 THR A CA 1
ATOM 2170 C C . THR A 1 281 ? -3.276 -18.041 9.432 1.00 88.25 281 THR A C 1
ATOM 2172 O O . THR A 1 281 ? -3.355 -19.266 9.550 1.00 88.25 281 THR A O 1
ATOM 2175 N N . PRO A 1 282 ? -4.229 -17.251 9.968 1.00 87.81 282 PRO A N 1
ATOM 2176 C CA . PRO A 1 282 ? -5.426 -17.796 10.614 1.00 87.81 282 PRO A CA 1
ATOM 2177 C C . PRO A 1 282 ? -6.246 -18.775 9.757 1.00 87.81 282 PRO A C 1
ATOM 2179 O O . PRO A 1 282 ? -6.891 -19.660 10.319 1.00 87.81 282 PRO A O 1
ATOM 2182 N N . PHE A 1 283 ? -6.178 -18.703 8.421 1.00 91.06 283 PHE A N 1
ATOM 2183 C CA . PHE A 1 283 ? -6.869 -19.639 7.522 1.00 91.06 283 PHE A CA 1
ATOM 2184 C C . PHE A 1 283 ? -6.344 -21.082 7.619 1.00 91.06 283 PHE A C 1
ATOM 2186 O O . PHE A 1 283 ? -7.105 -22.020 7.376 1.00 91.06 283 PHE A O 1
ATOM 2193 N N . PHE A 1 284 ? -5.118 -21.291 8.116 1.00 91.81 284 PHE A N 1
ATOM 2194 C CA . PHE A 1 284 ? -4.585 -22.608 8.494 1.00 91.81 284 PHE A CA 1
ATOM 2195 C C . PHE A 1 284 ? -5.535 -23.403 9.412 1.00 91.81 284 PHE A C 1
ATOM 2197 O O . PHE A 1 284 ? -5.596 -24.634 9.339 1.00 91.81 284 PHE A O 1
ATOM 2204 N N . LEU A 1 285 ? -6.332 -22.718 10.245 1.00 92.88 285 LEU A N 1
ATOM 2205 C CA . LEU A 1 285 ? -7.302 -23.339 11.154 1.00 92.88 285 LEU A CA 1
ATOM 2206 C C . LEU A 1 285 ? -8.363 -24.185 10.425 1.00 92.88 285 LEU A C 1
ATOM 2208 O O . LEU A 1 285 ? -8.894 -25.120 11.023 1.00 92.88 285 LEU A O 1
ATOM 2212 N N . LEU A 1 286 ? -8.625 -23.946 9.134 1.00 94.81 286 LEU A N 1
ATOM 2213 C CA . LEU A 1 286 ? -9.538 -24.767 8.327 1.00 94.81 286 LEU A CA 1
ATOM 2214 C C . LEU A 1 286 ? -9.070 -26.234 8.220 1.00 94.81 286 LEU A C 1
ATOM 2216 O O . LEU A 1 286 ? -9.896 -27.148 8.259 1.00 94.81 286 LEU A O 1
ATOM 2220 N N . LYS A 1 287 ? -7.752 -26.497 8.244 1.00 93.44 287 LYS A N 1
ATOM 2221 C CA . LYS A 1 287 ? -7.165 -27.860 8.288 1.00 93.44 287 LYS A CA 1
ATOM 2222 C C . LYS A 1 287 ? -7.489 -28.620 9.580 1.00 93.44 287 LYS A C 1
ATOM 2224 O O . LYS A 1 287 ? -7.242 -29.823 9.696 1.00 93.44 287 LYS A O 1
ATOM 2229 N N . GLN A 1 288 ? -8.051 -27.955 10.591 1.00 92.19 288 GLN A N 1
ATOM 2230 C CA . GLN A 1 288 ? -8.559 -28.653 11.769 1.00 92.19 288 GLN A CA 1
ATOM 2231 C C . GLN A 1 288 ? -9.875 -29.390 11.494 1.00 92.19 288 GLN A C 1
ATOM 2233 O O . GLN A 1 288 ? -10.125 -30.406 12.143 1.00 92.19 288 GLN A O 1
ATOM 2238 N N . PHE A 1 289 ? -10.671 -28.927 10.529 1.00 94.44 289 PHE A N 1
ATOM 2239 C CA . PHE A 1 289 ? -12.023 -29.417 10.251 1.00 94.44 289 PHE A CA 1
ATOM 2240 C C . PHE A 1 289 ? -12.078 -30.513 9.191 1.00 94.44 289 PHE A C 1
ATOM 2242 O O . PHE A 1 289 ? -13.073 -31.222 9.125 1.00 94.44 289 PHE A O 1
ATOM 2249 N N . THR A 1 290 ? -11.016 -30.690 8.403 1.00 95.06 290 THR A N 1
ATOM 2250 C CA . THR A 1 290 ? -10.958 -31.680 7.324 1.00 95.06 290 THR A CA 1
ATOM 2251 C C . THR A 1 290 ? -9.643 -32.470 7.318 1.00 95.06 290 THR A C 1
ATOM 2253 O O . THR A 1 290 ? -8.609 -31.993 7.790 1.00 95.06 290 THR A O 1
ATOM 2256 N N . SER A 1 291 ? -9.689 -33.710 6.827 1.00 93.88 291 SER A N 1
ATOM 2257 C CA . SER A 1 291 ? -8.532 -34.518 6.412 1.00 93.88 291 SER A CA 1
ATOM 2258 C C . SER A 1 291 ? -8.341 -34.559 4.891 1.00 93.88 291 SER A C 1
ATOM 2260 O O . SER A 1 291 ? -7.405 -35.200 4.417 1.00 93.88 291 SER A O 1
ATOM 2262 N N . HIS A 1 292 ? -9.227 -33.904 4.144 1.00 93.38 292 HIS A N 1
ATOM 2263 C CA . HIS A 1 292 ? -9.256 -33.844 2.688 1.00 93.38 292 HIS A CA 1
ATOM 2264 C C . HIS A 1 292 ? -8.669 -32.511 2.183 1.00 93.38 292 HIS A C 1
ATOM 2266 O O . HIS A 1 292 ? -8.515 -31.562 2.962 1.00 93.38 292 HIS A O 1
ATOM 2272 N N . PRO A 1 293 ? -8.326 -32.419 0.887 1.00 92.69 293 PRO A N 1
ATOM 2273 C CA . PRO A 1 293 ? -8.124 -31.147 0.201 1.00 92.69 293 PRO A CA 1
ATOM 2274 C C . PRO A 1 293 ? -9.298 -30.169 0.401 1.00 92.69 293 PRO A C 1
ATOM 2276 O O . PRO A 1 293 ? -10.460 -30.577 0.476 1.00 92.69 293 PRO A O 1
ATOM 2279 N N . ILE A 1 294 ? -8.989 -28.874 0.482 1.00 94.19 294 ILE A N 1
ATOM 2280 C CA . ILE A 1 294 ? -9.970 -27.782 0.467 1.00 94.19 294 ILE A CA 1
ATOM 2281 C C . ILE A 1 294 ? -10.006 -27.218 -0.949 1.00 94.19 294 ILE A C 1
ATOM 2283 O O . ILE A 1 294 ? -8.992 -26.746 -1.463 1.00 94.19 294 ILE A O 1
ATOM 2287 N N . HIS A 1 295 ? -11.178 -27.257 -1.570 1.00 92.25 295 HIS A N 1
ATOM 2288 C CA . HIS A 1 295 ? -11.363 -26.859 -2.962 1.00 92.25 295 HIS A CA 1
ATOM 2289 C C . HIS A 1 295 ? -12.052 -25.500 -3.074 1.00 92.25 295 HIS A C 1
ATOM 2291 O O . HIS A 1 295 ? -12.798 -25.097 -2.177 1.00 92.25 295 HIS A O 1
ATOM 2297 N N . THR A 1 296 ? -11.873 -24.820 -4.208 1.00 90.62 296 THR A N 1
ATOM 2298 C CA . THR A 1 296 ? -12.818 -23.772 -4.605 1.00 90.62 296 THR A CA 1
ATOM 2299 C C . THR A 1 296 ? -14.050 -24.426 -5.227 1.00 90.62 296 THR A C 1
ATOM 2301 O O . THR A 1 296 ? -13.985 -25.537 -5.757 1.00 90.62 296 THR A O 1
ATOM 2304 N N . LYS A 1 297 ? -15.194 -23.743 -5.214 1.00 86.31 297 LYS A N 1
ATOM 2305 C CA . LYS A 1 297 ? -16.381 -24.172 -5.974 1.00 86.31 297 LYS A CA 1
ATOM 2306 C C . LYS A 1 297 ? -16.054 -24.409 -7.455 1.00 86.31 297 LYS A C 1
ATOM 2308 O O . LYS A 1 297 ? -16.437 -25.440 -8.009 1.00 86.31 297 LYS A O 1
ATOM 2313 N N . GLN A 1 298 ? -15.294 -23.500 -8.069 1.00 82.88 298 GLN A N 1
ATOM 2314 C CA . GLN A 1 298 ? -14.840 -23.631 -9.454 1.00 82.88 298 GLN A CA 1
ATOM 2315 C C . GLN A 1 298 ? -13.974 -24.883 -9.659 1.00 82.88 298 GLN A C 1
ATOM 2317 O O . GLN A 1 298 ? -14.234 -25.664 -10.572 1.00 82.88 298 GLN A O 1
ATOM 2322 N N . SER A 1 299 ? -12.973 -25.138 -8.816 1.00 82.75 299 SER A N 1
ATOM 2323 C CA . SER A 1 299 ? -12.101 -26.300 -9.007 1.00 82.75 299 SER A CA 1
ATOM 2324 C C . SER A 1 299 ? -12.808 -27.623 -8.728 1.00 82.75 299 SER A C 1
ATOM 2326 O O . SER A 1 299 ? -12.583 -28.610 -9.436 1.00 82.75 299 SER A O 1
ATOM 2328 N N . PHE A 1 300 ? -13.720 -27.635 -7.752 1.00 85.81 300 PHE A N 1
ATOM 2329 C CA . PHE A 1 300 ? -14.485 -28.816 -7.388 1.00 85.81 300 PHE A CA 1
ATOM 2330 C C . PHE A 1 300 ? -15.476 -29.231 -8.483 1.00 85.81 300 PHE A C 1
ATOM 2332 O O . PHE A 1 300 ? -15.581 -30.431 -8.749 1.00 85.81 300 PHE A O 1
ATOM 2339 N N . PHE A 1 301 ? -16.160 -28.281 -9.137 1.00 80.38 301 PHE A N 1
ATOM 2340 C CA . PHE A 1 301 ? -17.192 -28.562 -10.148 1.00 80.38 301 PHE A CA 1
ATOM 2341 C C . PHE A 1 301 ? -16.748 -28.307 -11.601 1.00 80.38 301 PHE A C 1
ATOM 2343 O O . PHE A 1 301 ? -16.880 -29.196 -12.440 1.00 80.38 301 PHE A O 1
ATOM 2350 N N . GLU A 1 302 ? -16.206 -27.127 -11.913 1.00 71.69 302 GLU A N 1
ATOM 2351 C CA . GLU A 1 302 ? -15.908 -26.672 -13.286 1.00 71.69 302 GLU A CA 1
ATOM 2352 C C . GLU A 1 302 ? -14.545 -27.154 -13.799 1.00 71.69 302 GLU A C 1
ATOM 2354 O O . GLU A 1 302 ? -14.356 -27.354 -15.002 1.00 71.69 302 GLU A O 1
ATOM 2359 N N . GLY A 1 303 ? -13.595 -27.416 -12.891 1.00 63.56 303 GLY A N 1
ATOM 2360 C CA . GLY A 1 303 ? -12.241 -27.877 -13.215 1.00 63.56 303 GLY A CA 1
ATOM 2361 C C . GLY A 1 303 ? -12.179 -29.184 -14.022 1.00 63.56 303 GLY A C 1
ATOM 2362 O O . GLY A 1 303 ? -11.102 -29.579 -14.462 1.00 63.56 303 GLY A O 1
ATOM 2363 N N . ARG A 1 304 ? -13.318 -29.853 -14.250 1.00 63.44 304 ARG A N 1
ATOM 2364 C CA . ARG A 1 304 ? -13.443 -31.219 -14.779 1.00 63.44 304 ARG A CA 1
ATOM 2365 C C . ARG A 1 304 ? -13.497 -31.357 -16.306 1.00 63.44 304 ARG A C 1
ATOM 2367 O O . ARG A 1 304 ? -13.847 -32.414 -16.822 1.00 63.44 304 ARG A O 1
ATOM 2374 N N . GLY A 1 305 ? -13.045 -30.335 -17.036 1.00 53.91 305 GLY A N 1
ATOM 2375 C CA . GLY A 1 305 ? -12.677 -30.463 -18.455 1.00 53.91 305 GLY A CA 1
ATOM 2376 C C . GLY A 1 305 ? -13.727 -30.007 -19.472 1.00 53.91 305 GLY A C 1
ATOM 2377 O O . GLY A 1 305 ? -13.773 -30.548 -20.577 1.00 53.91 305 GLY A O 1
ATOM 2378 N N . GLY A 1 306 ? -14.564 -29.022 -19.128 1.00 52.09 306 GLY A N 1
ATOM 2379 C CA . GLY A 1 306 ? -15.405 -28.293 -20.095 1.00 52.09 306 GLY A CA 1
ATOM 2380 C C . GLY A 1 306 ? -16.534 -29.100 -20.750 1.00 52.09 306 GLY A C 1
ATOM 2381 O O . GLY A 1 306 ? -17.155 -28.632 -21.702 1.00 52.09 306 GLY A O 1
ATOM 2382 N N . LYS A 1 307 ? -16.807 -30.310 -20.255 1.00 57.62 307 LYS A N 1
ATOM 2383 C CA . LYS A 1 307 ? -18.044 -31.051 -20.518 1.00 57.62 307 LYS A CA 1
ATOM 2384 C C . LYS A 1 307 ? -18.902 -31.042 -19.263 1.00 57.62 307 LYS A C 1
ATOM 2386 O O . LYS A 1 307 ? -18.384 -30.994 -18.154 1.00 57.62 307 LYS A O 1
ATOM 2391 N N . THR A 1 308 ? -20.207 -31.137 -19.465 1.00 57.34 308 THR A N 1
ATOM 2392 C CA . THR A 1 308 ? -21.248 -31.146 -18.436 1.00 57.34 308 THR A CA 1
ATOM 2393 C C . THR A 1 308 ? -21.231 -32.435 -17.609 1.00 57.34 308 THR A C 1
ATOM 2395 O O . THR A 1 308 ? -22.097 -33.293 -17.762 1.00 57.34 308 THR A O 1
ATOM 2398 N N . THR A 1 309 ? -20.225 -32.600 -16.747 1.00 64.44 309 THR A N 1
ATOM 2399 C CA . THR A 1 309 ? -20.092 -33.778 -15.880 1.00 64.44 309 THR A CA 1
ATOM 2400 C C . THR A 1 309 ? -21.067 -33.712 -14.709 1.00 64.44 309 THR A C 1
ATOM 2402 O O . THR A 1 309 ? -20.967 -32.818 -13.863 1.00 64.44 309 THR A O 1
ATOM 2405 N N . ARG A 1 310 ? -21.971 -34.688 -14.602 1.00 70.50 310 ARG A N 1
ATOM 2406 C CA . ARG A 1 310 ? -22.871 -34.843 -13.456 1.00 70.50 310 ARG A CA 1
ATOM 2407 C C . ARG A 1 310 ? -22.100 -35.401 -12.259 1.00 70.50 310 ARG A C 1
ATOM 2409 O O . ARG A 1 310 ? -21.779 -36.589 -12.216 1.00 70.50 310 ARG A O 1
ATOM 2416 N N . THR A 1 311 ? -21.853 -34.547 -11.270 1.00 77.31 311 THR A N 1
ATOM 2417 C CA . THR A 1 311 ? -21.318 -34.952 -9.962 1.00 77.31 311 THR A CA 1
ATOM 2418 C C . THR A 1 311 ? -22.469 -35.237 -9.000 1.00 77.31 311 THR A C 1
ATOM 2420 O O . THR A 1 311 ? -23.260 -34.348 -8.695 1.00 77.31 311 THR A O 1
ATOM 2423 N N . CYS A 1 312 ? -22.544 -36.473 -8.519 1.00 78.12 312 CYS A N 1
ATOM 2424 C CA . CYS A 1 312 ? -23.489 -36.944 -7.513 1.00 78.12 312 CYS A CA 1
ATOM 2425 C C . CYS A 1 312 ? -22.807 -36.966 -6.136 1.00 78.12 312 CYS A C 1
ATOM 2427 O O . CYS A 1 312 ? -21.659 -37.396 -6.021 1.00 78.12 312 CYS A O 1
ATOM 2429 N N . LEU A 1 313 ? -23.504 -36.500 -5.099 1.00 80.62 313 LEU A N 1
ATOM 2430 C CA . LEU A 1 313 ? -22.983 -36.349 -3.736 1.00 80.62 313 LEU A CA 1
ATOM 2431 C C . LEU A 1 313 ? -23.906 -37.091 -2.759 1.00 80.62 313 LEU A C 1
ATOM 2433 O O . LEU A 1 313 ? -25.119 -36.889 -2.818 1.00 80.62 313 LEU A O 1
ATOM 2437 N N . GLU A 1 314 ? -23.358 -37.922 -1.869 1.00 81.00 314 GLU A N 1
ATOM 2438 C CA . GLU A 1 314 ? -24.155 -38.696 -0.900 1.00 81.00 314 GLU A CA 1
ATOM 2439 C C . GLU A 1 314 ? -24.707 -37.828 0.245 1.00 81.00 314 GLU A C 1
ATOM 2441 O O . GLU A 1 314 ? -25.868 -37.965 0.644 1.00 81.00 314 GLU A O 1
ATOM 2446 N N . GLU A 1 315 ? -23.888 -36.897 0.742 1.00 82.25 315 GLU A N 1
ATOM 2447 C CA . GLU A 1 315 ? -24.262 -35.896 1.743 1.00 82.25 315 GLU A CA 1
ATOM 2448 C C . GLU A 1 315 ? -23.723 -34.518 1.320 1.00 82.25 315 GLU A C 1
ATOM 2450 O O . GLU A 1 315 ? -22.509 -34.320 1.244 1.00 82.25 315 GLU A O 1
ATOM 2455 N N . LEU A 1 316 ? -24.617 -33.550 1.072 1.00 83.88 316 LEU A N 1
ATOM 2456 C CA . LEU A 1 316 ? -24.256 -32.154 0.793 1.00 83.88 316 LEU A CA 1
ATOM 2457 C C . LEU A 1 316 ? -24.855 -31.211 1.848 1.00 83.88 316 LEU A C 1
ATOM 2459 O O . LEU A 1 316 ? -26.067 -31.183 2.091 1.00 83.88 316 LEU A O 1
ATOM 2463 N N . TYR A 1 317 ? -23.990 -30.381 2.420 1.00 84.31 317 TYR A N 1
ATOM 2464 C CA . TYR A 1 317 ? -24.329 -29.241 3.262 1.00 84.31 317 TYR A CA 1
ATOM 2465 C C . TYR A 1 317 ? -24.066 -27.969 2.447 1.00 84.31 317 TYR A C 1
ATOM 2467 O O . TYR A 1 317 ? -22.955 -27.779 1.951 1.00 84.31 317 TYR A O 1
ATOM 2475 N N . VAL A 1 31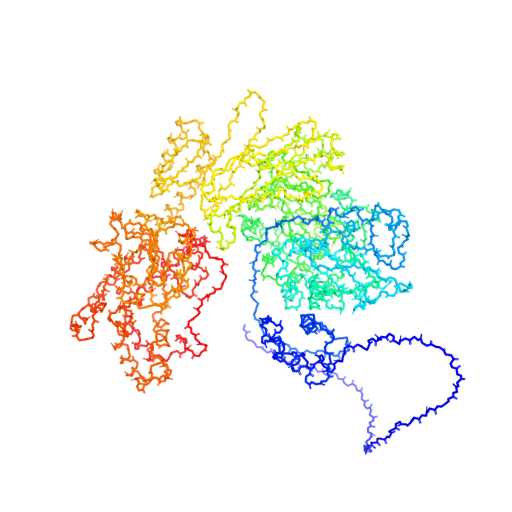8 ? -25.090 -27.127 2.289 1.00 80.38 318 VAL A N 1
ATOM 2476 C CA . VAL A 1 318 ? -25.003 -25.837 1.586 1.00 80.38 318 VAL A CA 1
ATOM 2477 C C . VAL A 1 318 ? -25.190 -24.716 2.599 1.00 80.38 318 VAL A C 1
ATOM 2479 O O . VAL A 1 318 ? -26.207 -24.685 3.297 1.00 80.38 318 VAL A O 1
ATOM 2482 N N . GLU A 1 319 ? -24.208 -23.819 2.637 1.00 82.81 319 GLU A N 1
ATOM 2483 C CA . GLU A 1 319 ? -23.987 -22.781 3.644 1.00 82.81 319 GLU A CA 1
ATOM 2484 C C . GLU A 1 319 ? -23.845 -23.299 5.085 1.00 82.81 319 GLU A C 1
ATOM 2486 O O . GLU A 1 319 ? -24.076 -24.470 5.401 1.00 82.81 319 GLU A O 1
ATOM 2491 N N . LEU A 1 320 ? -23.396 -22.413 5.976 1.00 82.50 320 LEU A N 1
ATOM 2492 C CA . LEU A 1 320 ? -23.144 -22.728 7.380 1.00 82.50 320 LEU A CA 1
ATOM 2493 C C . LEU A 1 320 ? -24.310 -22.301 8.284 1.00 82.50 320 LEU A C 1
ATOM 2495 O O . LEU A 1 320 ? -24.852 -21.204 8.162 1.00 82.50 320 LEU A O 1
ATOM 2499 N N . ASP A 1 321 ? -24.695 -23.170 9.226 1.00 77.69 321 ASP A N 1
ATOM 2500 C CA . ASP A 1 321 ? -25.765 -22.879 10.188 1.00 77.69 321 ASP A CA 1
ATOM 2501 C C . ASP A 1 321 ? -25.261 -21.936 11.289 1.00 77.69 321 ASP A C 1
ATOM 2503 O O . ASP A 1 321 ? -24.744 -22.363 12.326 1.00 77.69 321 ASP A O 1
ATOM 2507 N N . VAL A 1 322 ? -25.427 -20.635 11.054 1.00 73.75 322 VAL A N 1
ATOM 2508 C CA . VAL A 1 322 ? -25.069 -19.581 12.009 1.00 73.75 322 VAL A CA 1
ATOM 2509 C C . VAL A 1 322 ? -26.076 -19.424 13.157 1.00 73.75 322 VAL A C 1
ATOM 2511 O O . VAL A 1 322 ? -25.828 -18.639 14.066 1.00 73.75 322 VAL A O 1
ATOM 2514 N N . HIS A 1 323 ? -27.218 -20.128 13.177 1.00 71.31 323 HIS A N 1
ATOM 2515 C CA . HIS A 1 323 ? -28.273 -19.875 14.176 1.00 71.31 323 HIS A CA 1
ATOM 2516 C C . HIS A 1 323 ? -27.811 -20.167 15.615 1.00 71.31 323 HIS A C 1
ATOM 2518 O O . HIS A 1 323 ? -28.298 -19.555 16.566 1.00 71.31 323 HIS A O 1
ATOM 2524 N N . GLU A 1 324 ? -26.901 -21.121 15.794 1.00 71.19 324 GLU A N 1
ATOM 2525 C CA . GLU A 1 324 ? -26.405 -21.541 17.110 1.00 71.19 324 GLU A CA 1
ATOM 2526 C C . GLU A 1 324 ? -25.059 -20.879 17.493 1.00 71.19 324 GLU A C 1
ATOM 2528 O O . GLU A 1 324 ? -24.502 -21.219 18.537 1.00 71.19 324 GLU A O 1
ATOM 2533 N N . THR A 1 325 ? -24.546 -19.926 16.694 1.00 78.44 325 THR A N 1
ATOM 2534 C CA . THR A 1 325 ? -23.342 -19.139 17.034 1.00 78.44 325 THR A CA 1
ATOM 2535 C C . THR A 1 325 ? -23.600 -18.146 18.152 1.00 78.44 325 THR A C 1
ATOM 2537 O O . THR A 1 325 ? -24.735 -17.692 18.359 1.00 78.44 325 THR A O 1
ATOM 2540 N N . TYR A 1 326 ? -22.533 -17.721 18.833 1.00 78.12 326 TYR A N 1
ATOM 2541 C CA . TYR A 1 326 ? -22.619 -16.588 19.748 1.00 78.12 326 TYR A CA 1
ATOM 2542 C C . TYR A 1 326 ? -23.052 -15.302 19.039 1.00 78.12 326 TYR A C 1
ATOM 2544 O O . TYR A 1 326 ? -23.632 -14.440 19.686 1.00 78.12 326 TYR A O 1
ATOM 2552 N N . TYR A 1 327 ? -22.775 -15.135 17.743 1.00 74.31 327 TYR A N 1
ATOM 2553 C CA . TYR A 1 327 ? -23.134 -13.906 17.040 1.00 74.31 327 TYR A CA 1
ATOM 2554 C C . TYR A 1 327 ? -24.658 -13.781 16.907 1.00 74.31 327 TYR A C 1
ATOM 2556 O O . TYR A 1 327 ? -25.235 -12.774 17.316 1.00 74.31 327 TYR A O 1
ATOM 2564 N N . THR A 1 328 ? -25.328 -14.842 16.442 1.00 69.94 328 THR A N 1
ATOM 2565 C CA . THR A 1 328 ? -26.792 -14.853 16.288 1.00 69.94 328 THR A CA 1
ATOM 2566 C C . THR A 1 328 ? -27.513 -14.907 17.635 1.00 69.94 328 THR A C 1
ATOM 2568 O O . THR A 1 328 ? -28.469 -14.171 17.855 1.00 69.94 328 THR A O 1
ATOM 2571 N N . THR A 1 329 ? -27.059 -15.759 18.562 1.00 66.94 329 THR A N 1
ATOM 2572 C CA . THR A 1 329 ? -27.694 -15.903 19.889 1.00 66.94 329 THR A CA 1
ATOM 2573 C C . THR A 1 329 ? -27.349 -14.764 20.849 1.00 66.94 329 THR A C 1
ATOM 2575 O O . THR A 1 329 ? -28.134 -14.441 21.739 1.00 66.94 329 THR A O 1
ATOM 2578 N N . GLY A 1 330 ? -26.180 -14.151 20.669 1.00 61.06 330 GLY A N 1
ATOM 2579 C CA . GLY A 1 330 ? -25.653 -13.084 21.506 1.00 61.06 330 GLY A CA 1
ATOM 2580 C C . GLY A 1 330 ? -26.247 -11.714 21.211 1.00 61.06 330 GLY A C 1
ATOM 2581 O O . GLY A 1 330 ? -26.143 -10.847 22.070 1.00 61.06 330 GLY A O 1
ATOM 2582 N N . TRP A 1 331 ? -26.886 -11.516 20.055 1.00 57.34 331 TRP A N 1
ATOM 2583 C CA . TRP A 1 331 ? -27.644 -10.294 19.764 1.00 57.34 331 TRP A CA 1
ATOM 2584 C C . TRP A 1 331 ? -28.801 -10.106 20.756 1.00 57.34 331 TRP A C 1
ATOM 2586 O O . TRP A 1 331 ? -28.926 -9.059 21.392 1.00 57.34 331 TRP A O 1
ATOM 2596 N N . ASP A 1 332 ? -29.589 -11.166 20.961 1.00 55.97 332 ASP A N 1
ATOM 2597 C CA . ASP A 1 332 ? -30.731 -11.177 21.883 1.00 55.97 332 ASP A CA 1
ATOM 2598 C C . ASP A 1 332 ? -30.302 -11.091 23.364 1.00 55.97 332 ASP A C 1
ATOM 2600 O O . ASP A 1 332 ? -31.113 -10.771 24.237 1.00 55.97 332 ASP A O 1
ATOM 2604 N N . SER A 1 333 ? -29.027 -11.362 23.675 1.00 50.28 333 SER A N 1
ATOM 2605 C CA . SER A 1 333 ? -28.464 -11.260 25.024 1.00 50.28 333 SER A CA 1
ATOM 2606 C C . SER A 1 333 ? -27.458 -10.110 25.129 1.00 50.28 333 SER A C 1
ATOM 2608 O O . SER A 1 333 ? -26.273 -10.270 24.828 1.00 50.28 333 SER A O 1
ATOM 2610 N N . HIS A 1 334 ? -27.933 -8.966 25.628 1.00 56.91 334 HIS A N 1
ATOM 2611 C CA . HIS A 1 334 ? -27.145 -7.762 25.926 1.00 56.91 334 HIS A CA 1
ATOM 2612 C C . HIS A 1 334 ? -25.768 -8.048 26.567 1.00 56.91 334 HIS A C 1
ATOM 2614 O O . HIS A 1 334 ? -25.616 -9.060 27.259 1.00 56.91 334 HIS A O 1
ATOM 2620 N N . PRO A 1 335 ? -24.771 -7.150 26.434 1.00 51.34 335 PRO A N 1
ATOM 2621 C CA . PRO A 1 335 ? -23.483 -7.310 27.110 1.00 51.34 335 PRO A CA 1
ATOM 2622 C C . PRO A 1 335 ? -23.679 -7.537 28.621 1.00 51.34 335 PRO A C 1
ATOM 2624 O O . PRO A 1 335 ? -24.199 -6.684 29.335 1.00 51.34 335 PRO A O 1
ATOM 2627 N N . GLY A 1 336 ? -23.299 -8.731 29.095 1.00 51.16 336 GLY A N 1
ATOM 2628 C CA . GLY A 1 336 ? -23.519 -9.195 30.475 1.00 51.16 336 GLY A CA 1
ATOM 2629 C C . GLY A 1 336 ? -24.709 -10.149 30.701 1.00 51.16 336 GLY A C 1
ATOM 2630 O O . GLY A 1 336 ? -24.859 -10.655 31.815 1.00 51.16 336 GLY A O 1
ATOM 2631 N N . PHE A 1 337 ? -25.523 -10.453 29.681 1.00 50.25 337 PHE A N 1
ATOM 2632 C CA . PHE A 1 337 ? -26.721 -11.306 29.784 1.00 50.25 337 PHE A CA 1
ATOM 2633 C C . PHE A 1 337 ? -26.557 -12.768 29.343 1.00 50.25 337 PHE A C 1
ATOM 2635 O O . PHE A 1 337 ? -27.505 -13.540 29.490 1.00 50.25 337 PHE A O 1
ATOM 2642 N N . VAL A 1 338 ? -25.362 -13.220 28.941 1.00 54.09 338 VAL A N 1
ATOM 2643 C CA . VAL A 1 338 ? -25.062 -14.663 28.758 1.00 54.09 338 VAL A CA 1
ATOM 2644 C C . VAL A 1 338 ? -24.909 -15.387 30.116 1.00 54.09 338 VAL A C 1
ATOM 2646 O O . VAL A 1 338 ? -24.020 -16.207 30.338 1.00 54.09 338 VAL A O 1
ATOM 2649 N N . LYS A 1 339 ? -25.791 -15.086 31.078 1.00 45.31 339 LYS A N 1
ATOM 2650 C CA . LYS A 1 339 ? -25.887 -15.766 32.374 1.00 45.31 339 LYS A CA 1
ATOM 2651 C C . LYS A 1 339 ? -26.855 -16.943 32.279 1.00 45.31 339 LYS A C 1
ATOM 2653 O O . LYS A 1 339 ? -28.012 -16.858 32.678 1.00 45.31 339 LYS A O 1
ATOM 2658 N N . GLY A 1 340 ? -26.341 -18.070 31.790 1.00 48.31 340 GLY A N 1
ATOM 2659 C CA . GLY A 1 340 ? -26.977 -19.379 31.962 1.00 48.31 340 GLY A CA 1
ATOM 2660 C C . GLY A 1 340 ? -28.134 -19.708 31.015 1.00 48.31 340 GLY A C 1
ATOM 2661 O O . GLY A 1 340 ? -28.863 -20.665 31.278 1.00 48.31 340 GLY A O 1
ATOM 2662 N N . SER A 1 341 ? -28.302 -18.987 29.903 1.00 42.12 341 SER A N 1
ATOM 2663 C CA . SER A 1 341 ? -29.098 -19.496 28.785 1.00 42.12 341 SER A CA 1
ATOM 2664 C C . SER A 1 341 ? -28.375 -20.704 28.176 1.00 42.12 341 SER A C 1
ATOM 2666 O O . SER A 1 341 ? -27.285 -20.584 27.624 1.00 42.12 341 SER A O 1
ATOM 2668 N N . GLY A 1 342 ? -28.980 -21.892 28.261 1.00 49.44 342 GLY A N 1
ATOM 2669 C CA . GLY A 1 342 ? -28.457 -23.128 27.653 1.00 49.44 342 GLY A CA 1
ATOM 2670 C C . GLY A 1 342 ? -28.574 -23.164 26.122 1.00 49.44 342 GLY A C 1
ATOM 2671 O O . GLY A 1 342 ? -28.951 -24.197 25.577 1.00 49.44 342 GLY A O 1
ATOM 2672 N N . GLY A 1 343 ? -28.355 -22.021 25.463 1.00 50.69 343 GLY A N 1
ATOM 2673 C CA . GLY A 1 343 ? -28.512 -21.807 24.023 1.00 50.69 343 GLY A CA 1
ATOM 2674 C C . GLY A 1 343 ? -27.187 -21.656 23.275 1.00 50.69 343 GLY A C 1
ATOM 2675 O O . GLY A 1 343 ? -27.069 -22.196 22.180 1.00 50.69 343 GLY A O 1
ATOM 2676 N N . VAL A 1 344 ? -26.179 -21.001 23.867 1.00 58.88 344 VAL A N 1
ATOM 2677 C CA . VAL A 1 344 ? -24.824 -21.001 23.292 1.00 58.88 344 VAL A CA 1
ATOM 2678 C C . VAL A 1 344 ? -24.212 -22.377 23.549 1.00 58.88 344 VAL A C 1
ATOM 2680 O O . VAL A 1 344 ? -24.131 -22.823 24.699 1.00 58.88 344 VAL A O 1
ATOM 2683 N N . ARG A 1 345 ? -23.815 -23.077 22.481 1.00 63.22 345 ARG A N 1
ATOM 2684 C CA . ARG A 1 345 ? -23.082 -24.348 22.582 1.00 63.22 345 ARG A CA 1
ATOM 2685 C C . ARG A 1 345 ? -21.702 -24.130 23.220 1.00 63.22 345 ARG A C 1
ATOM 2687 O O . ARG A 1 345 ? -21.309 -23.009 23.519 1.00 63.22 345 ARG A O 1
ATOM 2694 N N . ASP A 1 346 ? -20.969 -25.218 23.462 1.00 79.56 346 ASP A N 1
ATOM 2695 C CA . ASP A 1 346 ? -19.689 -25.234 24.188 1.00 79.56 346 ASP A CA 1
ATOM 2696 C C . ASP A 1 346 ? -18.583 -24.380 23.522 1.00 79.56 346 ASP A C 1
ATOM 2698 O O . ASP A 1 346 ? -17.712 -24.885 22.813 1.00 79.56 346 ASP A O 1
ATOM 2702 N N . TYR A 1 347 ? -18.624 -23.063 23.746 1.00 86.00 347 TYR A N 1
ATOM 2703 C CA . TYR A 1 347 ? -17.670 -22.096 23.202 1.00 86.00 347 TYR A CA 1
ATOM 2704 C C . TYR A 1 347 ? -16.279 -22.248 23.839 1.00 86.00 347 TYR A C 1
ATOM 2706 O O . TYR A 1 347 ? -15.265 -22.033 23.183 1.00 86.00 347 TYR A O 1
ATOM 2714 N N . ALA A 1 348 ? -16.202 -22.724 25.087 1.00 85.38 348 ALA A N 1
ATOM 2715 C CA . ALA A 1 348 ? -14.934 -23.121 25.701 1.00 85.38 348 ALA A CA 1
ATOM 2716 C C . ALA A 1 348 ? -14.331 -24.354 24.996 1.00 85.38 348 ALA A C 1
ATOM 2718 O O . ALA A 1 348 ? -13.117 -24.433 24.799 1.00 85.38 348 ALA A O 1
ATOM 2719 N N . GLY A 1 349 ? -15.175 -25.296 24.563 1.00 88.19 349 GLY A N 1
ATOM 2720 C CA . GLY A 1 349 ? -14.810 -26.402 23.678 1.00 88.19 349 GLY A CA 1
ATOM 2721 C C . GLY A 1 349 ? -14.305 -25.932 22.312 1.00 88.19 349 GLY A C 1
ATOM 2722 O O . GLY A 1 349 ? -13.277 -26.431 21.857 1.00 88.19 349 GLY A O 1
ATOM 2723 N N . PHE A 1 350 ? -14.963 -24.941 21.699 1.00 90.50 350 PHE A N 1
ATOM 2724 C CA . PHE A 1 350 ? -14.520 -24.304 20.449 1.00 90.50 350 PHE A CA 1
ATOM 2725 C C . PHE A 1 350 ? -13.157 -23.612 20.604 1.00 90.50 350 PHE A C 1
ATOM 2727 O O . PHE A 1 350 ? -12.223 -23.915 19.863 1.00 90.50 350 PHE A O 1
ATOM 2734 N N . GLN A 1 351 ? -12.997 -22.761 21.622 1.00 90.62 351 GLN A N 1
ATOM 2735 C CA . GLN A 1 351 ? -11.733 -22.098 21.954 1.00 90.62 351 GLN A CA 1
ATOM 2736 C C . GLN A 1 351 ? -10.595 -23.117 22.126 1.00 90.62 351 GLN A C 1
ATOM 2738 O O . GLN A 1 351 ? -9.548 -23.017 21.485 1.00 90.62 351 GLN A O 1
ATOM 2743 N N . LYS A 1 352 ? -10.824 -24.153 22.942 1.00 88.25 352 LYS A N 1
ATOM 2744 C CA . LYS A 1 352 ? -9.855 -25.230 23.179 1.00 88.25 352 LYS A CA 1
ATOM 2745 C C . LYS A 1 352 ? -9.539 -26.029 21.912 1.00 88.25 352 LYS A C 1
ATOM 2747 O O . LYS A 1 352 ? -8.406 -26.484 21.753 1.00 88.25 352 LYS A O 1
ATOM 2752 N N . PHE A 1 353 ? -10.518 -26.227 21.032 1.00 90.62 353 PHE A N 1
ATOM 2753 C CA . PHE A 1 353 ? -10.310 -26.859 19.733 1.00 90.62 353 PHE A CA 1
ATOM 2754 C C . PHE A 1 353 ? -9.357 -26.018 18.876 1.00 90.62 353 PHE A C 1
ATOM 2756 O O . PHE A 1 353 ? -8.327 -26.546 18.461 1.00 90.62 353 PHE A O 1
ATOM 2763 N N . LEU A 1 354 ? -9.608 -24.710 18.722 1.00 91.31 354 LEU A N 1
ATOM 2764 C CA . LEU A 1 354 ? -8.711 -23.816 17.979 1.00 91.31 354 LEU A CA 1
ATOM 2765 C C . LEU A 1 354 ? -7.275 -23.869 18.524 1.00 91.31 354 LEU A C 1
ATOM 2767 O O . LEU A 1 354 ? -6.345 -24.089 17.748 1.00 91.31 354 LEU A O 1
ATOM 2771 N N . TRP A 1 355 ? -7.101 -23.759 19.847 1.00 88.81 355 TRP A N 1
ATOM 2772 C CA . TRP A 1 355 ? -5.790 -23.825 20.510 1.00 88.81 355 TRP A CA 1
ATOM 2773 C C . TRP A 1 355 ? -5.052 -25.152 20.265 1.00 88.81 355 TRP A C 1
ATOM 2775 O O . TRP A 1 355 ? -3.843 -25.150 20.028 1.00 88.81 355 TRP A O 1
ATOM 2785 N N . LYS A 1 356 ? -5.768 -26.289 20.279 1.00 88.06 356 LYS A N 1
ATOM 2786 C CA . LYS A 1 356 ? -5.187 -27.628 20.065 1.00 88.06 356 LYS A CA 1
ATOM 2787 C C . LYS A 1 356 ? -4.474 -27.722 18.715 1.00 88.06 356 LYS A C 1
ATOM 2789 O O . LYS A 1 356 ? -3.372 -28.261 18.659 1.00 88.06 356 LYS A O 1
ATOM 2794 N N . GLY A 1 357 ? -5.077 -27.226 17.634 1.00 85.88 357 GLY A N 1
ATOM 2795 C CA . GLY A 1 357 ? -4.480 -27.335 16.298 1.00 85.88 357 GLY A CA 1
ATOM 2796 C C . GLY A 1 357 ? -3.440 -26.275 15.939 1.00 85.88 357 GLY A C 1
ATOM 2797 O O . GLY A 1 357 ? -2.803 -26.432 14.905 1.00 85.88 357 GLY A O 1
ATOM 2798 N N . VAL A 1 358 ? -3.209 -25.267 16.789 1.00 87.12 358 VAL A N 1
ATOM 2799 C CA . VAL A 1 358 ? -1.984 -24.434 16.753 1.00 87.12 358 VAL A CA 1
ATOM 2800 C C . VAL A 1 358 ? -0.924 -24.912 17.757 1.00 87.12 358 VAL A C 1
ATOM 2802 O O . VAL A 1 358 ? 0.070 -24.235 17.991 1.00 87.12 358 VAL A O 1
ATOM 2805 N N . GLY A 1 359 ? -1.123 -26.085 18.372 1.00 83.69 359 GLY A N 1
ATOM 2806 C CA . GLY A 1 359 ? -0.140 -26.720 19.254 1.00 83.69 359 GLY A CA 1
ATOM 2807 C C . GLY A 1 359 ? 0.055 -26.041 20.613 1.00 83.69 359 GLY A C 1
ATOM 2808 O O . GLY A 1 359 ? 1.045 -26.326 21.287 1.00 83.69 359 GLY A O 1
ATOM 2809 N N . LEU A 1 360 ? -0.859 -25.161 21.036 1.00 76.12 360 LEU A N 1
ATOM 2810 C CA . LEU A 1 360 ? -0.694 -24.396 22.270 1.00 76.12 360 LEU A CA 1
ATOM 2811 C C . LEU A 1 360 ? -1.311 -25.086 23.487 1.00 76.12 360 LEU A C 1
ATOM 2813 O O . LEU A 1 360 ? -2.528 -25.173 23.652 1.00 76.12 360 LEU A O 1
ATOM 2817 N N . GLU A 1 361 ? -0.433 -25.482 24.404 1.00 74.50 361 GLU A N 1
ATOM 2818 C CA . GLU A 1 361 ? -0.775 -25.714 25.803 1.00 74.50 361 GLU A CA 1
ATOM 2819 C C . GLU A 1 361 ? -0.499 -24.422 26.589 1.00 74.50 361 GLU A C 1
ATOM 2821 O O . GLU A 1 361 ? 0.657 -24.057 26.822 1.00 74.50 361 GLU A O 1
ATOM 2826 N N . THR A 1 362 ? -1.552 -23.712 27.008 1.00 63.62 362 THR A N 1
ATOM 2827 C CA . THR A 1 362 ? -1.451 -22.471 27.800 1.00 63.62 362 THR A CA 1
ATOM 2828 C C . THR A 1 362 ? -0.934 -22.761 29.214 1.00 63.62 362 THR A C 1
ATOM 2830 O O . THR A 1 362 ? -1.702 -22.896 30.167 1.00 63.62 362 THR A O 1
ATOM 2833 N N . THR A 1 363 ? 0.385 -22.905 29.337 1.00 62.22 363 THR A N 1
ATOM 2834 C CA . THR A 1 363 ? 1.094 -23.263 30.581 1.00 62.22 363 THR A CA 1
ATOM 2835 C C . THR A 1 363 ? 1.914 -22.112 31.169 1.00 62.22 363 THR A C 1
ATOM 2837 O O . THR A 1 363 ? 2.402 -22.222 32.292 1.00 62.22 363 THR A O 1
ATOM 2840 N N . GLY A 1 364 ? 2.058 -21.002 30.438 1.00 70.88 364 GLY A N 1
ATOM 2841 C CA . GLY A 1 364 ? 2.686 -19.777 30.931 1.00 70.88 364 GLY A CA 1
ATOM 2842 C C . GLY A 1 364 ? 1.688 -18.865 31.645 1.00 70.88 364 GLY A C 1
ATOM 2843 O O . GLY A 1 364 ? 0.539 -18.743 31.227 1.00 70.88 364 GLY A O 1
ATOM 2844 N N . GLU A 1 365 ? 2.136 -18.177 32.695 1.00 78.62 365 GLU A N 1
ATOM 2845 C CA . GLU A 1 365 ? 1.377 -17.057 33.253 1.00 78.62 365 GLU A CA 1
ATOM 2846 C C . GLU A 1 365 ? 1.301 -15.918 32.226 1.00 78.62 365 GLU A C 1
ATOM 2848 O O . GLU A 1 365 ? 2.321 -15.490 31.682 1.00 78.62 365 GLU A O 1
ATOM 2853 N N . ALA A 1 366 ? 0.098 -15.398 31.978 1.00 79.75 366 ALA A N 1
ATOM 2854 C CA . ALA A 1 366 ? -0.091 -14.242 31.110 1.00 79.75 366 ALA A CA 1
ATOM 2855 C C . ALA A 1 366 ? 0.468 -12.969 31.781 1.00 79.75 366 ALA A C 1
ATOM 2857 O O . ALA A 1 366 ? 0.040 -12.560 32.869 1.00 79.75 366 ALA A O 1
ATOM 2858 N N . GLN A 1 367 ? 1.451 -12.344 31.131 1.00 90.81 367 GLN A N 1
ATOM 2859 C CA . GLN A 1 367 ? 2.290 -11.298 31.718 1.00 90.81 367 GLN A CA 1
ATOM 2860 C C . GLN A 1 367 ? 2.241 -9.955 30.977 1.00 90.81 367 GLN A C 1
ATOM 2862 O O . GLN A 1 367 ? 2.392 -8.932 31.644 1.00 90.81 367 GLN A O 1
ATOM 2867 N N . THR A 1 368 ? 1.975 -9.920 29.668 1.00 96.69 368 THR A N 1
ATOM 2868 C CA . THR A 1 368 ? 2.120 -8.705 28.840 1.00 96.69 368 THR A CA 1
ATOM 2869 C C . THR A 1 368 ? 0.845 -7.862 28.733 1.00 96.69 368 THR A C 1
ATOM 2871 O O . THR A 1 368 ? -0.267 -8.333 28.987 1.00 96.69 368 THR A O 1
ATOM 2874 N N . VAL A 1 369 ? 1.008 -6.604 28.325 1.00 98.00 369 VAL A N 1
ATOM 2875 C CA . VAL A 1 369 ? -0.066 -5.756 27.792 1.00 98.00 369 VAL A CA 1
ATOM 2876 C C . VAL A 1 369 ? 0.196 -5.566 26.302 1.00 98.00 369 VAL A C 1
ATOM 2878 O O . VAL A 1 369 ? 1.278 -5.126 25.924 1.00 98.00 369 VAL A O 1
ATOM 2881 N N . THR A 1 370 ? -0.763 -5.924 25.453 1.00 98.25 370 THR A N 1
ATOM 2882 C CA . THR A 1 370 ? -0.581 -5.934 23.994 1.00 98.25 370 THR A CA 1
ATOM 2883 C C . THR A 1 370 ? -1.496 -4.913 23.341 1.00 98.25 370 THR A C 1
ATOM 2885 O O . THR A 1 370 ? -2.711 -5.014 23.474 1.00 98.25 370 THR A O 1
ATOM 2888 N N . PHE A 1 371 ? -0.922 -3.969 22.599 1.00 98.19 371 PHE A N 1
ATOM 2889 C CA . PHE A 1 371 ? -1.647 -3.104 21.672 1.00 98.19 371 PHE A CA 1
ATOM 2890 C C . PHE A 1 371 ? -1.714 -3.761 20.293 1.00 98.19 371 PHE A C 1
ATOM 2892 O O . PHE A 1 371 ? -0.689 -4.204 19.774 1.00 98.19 371 PHE A O 1
ATOM 2899 N N . VAL A 1 372 ? -2.894 -3.775 19.681 1.00 96.94 372 VAL A N 1
ATOM 2900 C CA . VAL A 1 372 ? -3.044 -4.004 18.241 1.00 96.94 372 VAL A CA 1
ATOM 2901 C C . VAL A 1 372 ? -2.813 -2.672 17.532 1.00 96.94 372 VAL A C 1
ATOM 2903 O O . VAL A 1 372 ? -3.536 -1.702 17.753 1.00 96.94 372 VAL A O 1
ATOM 2906 N N . GLU A 1 373 ? -1.785 -2.609 16.696 1.00 95.75 373 GLU A N 1
ATOM 2907 C CA . GLU A 1 373 ? -1.562 -1.489 15.788 1.00 95.75 373 GLU A CA 1
ATOM 2908 C C . GLU A 1 373 ? -2.264 -1.779 14.458 1.00 95.75 373 GLU A C 1
ATOM 2910 O O . GLU A 1 373 ? -2.334 -2.923 14.015 1.00 95.75 373 GLU A O 1
ATOM 2915 N N . ARG A 1 374 ? -2.808 -0.735 13.827 1.00 90.31 374 ARG A N 1
ATOM 2916 C CA . ARG A 1 374 ? -3.413 -0.801 12.494 1.00 90.31 374 ARG A CA 1
ATOM 2917 C C . ARG A 1 374 ? -2.864 0.327 11.645 1.00 90.31 374 ARG A C 1
ATOM 2919 O O . ARG A 1 374 ? -2.776 1.453 12.129 1.00 90.31 374 ARG A O 1
ATOM 2926 N N . THR A 1 375 ? -2.567 0.034 10.386 1.00 83.06 375 THR A N 1
ATOM 2927 C CA . THR A 1 375 ? -2.128 1.023 9.397 1.00 83.06 375 THR A CA 1
ATOM 2928 C C . THR A 1 375 ? -3.236 1.319 8.376 1.00 83.06 375 THR A C 1
ATOM 2930 O O . THR A 1 375 ? -4.098 0.478 8.110 1.00 83.06 375 THR A O 1
ATOM 2933 N N . GLY A 1 376 ? -3.265 2.542 7.835 1.00 80.25 376 GLY A N 1
ATOM 2934 C CA . GLY A 1 376 ? -4.237 2.980 6.821 1.00 80.25 376 GLY A CA 1
ATOM 2935 C C . GLY A 1 376 ? -5.634 3.289 7.375 1.00 80.25 376 GLY A C 1
ATOM 2936 O O . GLY A 1 376 ? -6.032 4.450 7.423 1.00 80.25 376 GLY A O 1
ATOM 2937 N N . HIS A 1 377 ? -6.373 2.264 7.809 1.00 79.12 377 HIS A N 1
ATOM 2938 C CA . HIS A 1 377 ? -7.757 2.388 8.291 1.00 79.12 377 HIS A CA 1
ATOM 2939 C C . HIS A 1 377 ? -7.894 2.008 9.769 1.00 79.12 377 HIS A C 1
ATOM 2941 O O . HIS A 1 377 ? -7.413 0.954 10.207 1.00 79.12 377 HIS A O 1
ATOM 2947 N N . ARG A 1 378 ? -8.648 2.826 10.520 1.00 86.62 378 ARG A N 1
ATOM 2948 C CA . ARG A 1 378 ? -8.845 2.719 11.984 1.00 86.62 378 ARG A CA 1
ATOM 2949 C C . ARG A 1 378 ? -7.550 2.858 12.794 1.00 86.62 378 ARG A C 1
ATOM 2951 O O . ARG A 1 378 ? -7.397 2.237 13.849 1.00 86.62 378 ARG A O 1
ATOM 2958 N N . GLU A 1 379 ? -6.608 3.660 12.304 1.00 90.88 379 GLU A N 1
ATOM 2959 C CA . GLU A 1 379 ? -5.368 3.966 13.021 1.00 90.88 379 GLU A CA 1
ATOM 2960 C C . GLU A 1 379 ? -5.668 4.748 14.311 1.00 90.88 379 GLU A C 1
ATOM 2962 O O . GLU A 1 379 ? -6.542 5.621 14.343 1.00 90.88 379 GLU A O 1
ATOM 2967 N N . LEU A 1 380 ? -4.936 4.430 15.380 1.00 93.62 380 LEU A N 1
ATOM 2968 C CA . LEU A 1 380 ? -4.954 5.197 16.623 1.00 93.62 380 LEU A CA 1
ATOM 2969 C C . LEU A 1 380 ? -3.947 6.341 16.505 1.00 93.62 380 LEU A C 1
ATOM 2971 O O . LEU A 1 380 ? -2.756 6.156 16.746 1.00 93.62 380 LEU A O 1
ATOM 2975 N N . LEU A 1 381 ? -4.442 7.533 16.171 1.00 91.75 381 LEU A N 1
ATOM 2976 C CA . LEU A 1 381 ? -3.636 8.727 15.873 1.00 91.75 381 LEU A CA 1
ATOM 2977 C C . LEU A 1 381 ? -2.728 9.170 17.036 1.00 91.75 381 LEU A C 1
ATOM 2979 O O . LEU A 1 381 ? -1.808 9.958 16.837 1.00 91.75 381 LEU A O 1
ATOM 2983 N N . ASN A 1 382 ? -2.988 8.681 18.252 1.00 96.06 382 ASN A N 1
ATOM 2984 C CA . ASN A 1 382 ? -2.196 8.931 19.453 1.00 96.06 382 ASN A CA 1
ATOM 2985 C C . ASN A 1 382 ? -1.676 7.648 20.133 1.00 96.06 382 ASN A C 1
ATOM 2987 O O . ASN A 1 382 ? -1.421 7.655 21.337 1.00 96.06 382 ASN A O 1
ATOM 2991 N N . LEU A 1 383 ? -1.481 6.549 19.389 1.00 96.31 383 LEU A N 1
ATOM 2992 C CA . LEU A 1 383 ? -1.012 5.258 19.924 1.00 96.31 383 LEU A CA 1
ATOM 2993 C C . LEU A 1 383 ? 0.216 5.388 20.849 1.00 96.31 383 LEU A C 1
ATOM 2995 O O . LEU A 1 383 ? 0.233 4.803 21.930 1.00 96.31 383 LEU A O 1
ATOM 2999 N N . GLY A 1 384 ? 1.207 6.204 20.472 1.00 95.94 384 GLY A N 1
ATOM 3000 C CA . GLY A 1 384 ? 2.414 6.442 21.275 1.00 95.94 384 GLY A CA 1
ATOM 3001 C C . GLY A 1 384 ? 2.183 7.195 22.596 1.00 95.94 384 GLY A C 1
ATOM 3002 O O . GLY A 1 384 ? 2.986 7.072 23.523 1.00 95.94 384 GLY A O 1
ATOM 3003 N N . ASP A 1 385 ? 1.089 7.952 22.723 1.00 96.50 385 ASP A N 1
ATOM 3004 C CA . ASP A 1 385 ? 0.661 8.533 24.002 1.00 96.50 385 ASP A CA 1
ATOM 3005 C C . ASP A 1 385 ? -0.041 7.481 24.868 1.00 96.50 385 ASP A C 1
ATOM 3007 O O . ASP A 1 385 ? 0.258 7.372 26.056 1.00 96.50 385 ASP A O 1
ATOM 3011 N N . LEU A 1 386 ? -0.908 6.652 24.274 1.00 97.38 386 LEU A N 1
ATOM 3012 C CA . LEU A 1 386 ? -1.611 5.573 24.981 1.00 97.38 386 LEU A CA 1
ATOM 3013 C C . LEU A 1 386 ? -0.633 4.516 25.519 1.00 97.38 386 LEU A C 1
ATOM 3015 O O . LEU A 1 386 ? -0.757 4.079 26.661 1.00 97.38 386 LEU A O 1
ATOM 3019 N N . GLN A 1 387 ? 0.397 4.159 24.746 1.00 97.56 387 GLN A N 1
ATOM 3020 C CA . GLN A 1 387 ? 1.493 3.289 25.191 1.00 97.56 387 GLN A CA 1
ATOM 3021 C C . GLN A 1 387 ? 2.255 3.873 26.390 1.00 97.56 387 GLN A C 1
ATOM 3023 O O . GLN A 1 387 ? 2.630 3.131 27.296 1.00 97.56 387 GLN A O 1
ATOM 3028 N N . ARG A 1 388 ? 2.462 5.198 26.428 1.00 97.19 388 ARG A N 1
ATOM 3029 C CA . ARG A 1 388 ? 3.119 5.883 27.553 1.00 97.19 388 ARG A CA 1
ATOM 3030 C C . ARG A 1 388 ? 2.249 5.853 28.807 1.00 97.19 388 ARG A C 1
ATOM 3032 O O . ARG A 1 388 ? 2.724 5.424 29.850 1.00 97.19 388 ARG A O 1
ATOM 3039 N N . VAL A 1 389 ? 0.969 6.212 28.675 1.00 97.56 389 VAL A N 1
ATOM 3040 C CA . VAL A 1 389 ? -0.025 6.120 29.761 1.00 97.56 389 VAL A CA 1
ATOM 3041 C C . VAL A 1 389 ? -0.109 4.693 30.303 1.00 97.56 389 VAL A C 1
ATOM 3043 O O . VAL A 1 389 ? -0.176 4.499 31.513 1.00 97.56 389 VAL A O 1
ATOM 3046 N N . ALA A 1 390 ? -0.041 3.684 29.430 1.00 97.38 390 ALA A N 1
ATOM 3047 C CA . ALA A 1 390 ? 0.043 2.302 29.870 1.00 97.38 390 ALA A CA 1
ATOM 3048 C C . ALA A 1 390 ? 1.341 2.019 30.642 1.00 97.38 390 ALA A C 1
ATOM 3050 O O . ALA A 1 390 ? 1.270 1.458 31.732 1.00 97.38 390 ALA A O 1
ATOM 3051 N N . GLY A 1 391 ? 2.502 2.447 30.140 1.00 96.88 391 GLY A N 1
ATOM 3052 C CA . GLY A 1 391 ? 3.799 2.222 30.794 1.00 96.88 391 GLY A CA 1
ATOM 3053 C C . GLY A 1 391 ? 3.922 2.863 32.179 1.00 96.88 391 GLY A C 1
ATOM 3054 O O . GLY A 1 391 ? 4.613 2.323 33.038 1.00 96.88 391 GLY A O 1
ATOM 3055 N N . ASP A 1 392 ? 3.210 3.966 32.413 1.00 97.31 392 ASP A N 1
ATOM 3056 C CA . ASP A 1 392 ? 3.143 4.640 33.714 1.00 97.31 392 ASP A CA 1
ATOM 3057 C C . ASP A 1 392 ? 2.168 3.957 34.705 1.00 97.31 392 ASP A C 1
ATOM 3059 O O . ASP A 1 392 ? 2.264 4.178 35.914 1.00 97.31 392 ASP A O 1
ATOM 3063 N N . LEU A 1 393 ? 1.227 3.132 34.218 1.00 97.06 393 LEU A N 1
ATOM 3064 C CA . LEU A 1 393 ? 0.147 2.526 35.014 1.00 97.06 393 LEU A CA 1
ATOM 3065 C C . LEU A 1 393 ? 0.265 1.007 35.214 1.00 97.06 393 LEU A C 1
ATOM 3067 O O . LEU A 1 393 ? -0.247 0.503 36.216 1.00 97.06 393 LEU A O 1
ATOM 3071 N N . VAL A 1 394 ? 0.891 0.259 34.297 1.00 95.81 394 VAL A N 1
ATOM 3072 C CA . VAL A 1 394 ? 1.108 -1.196 34.421 1.00 95.81 394 VAL A CA 1
ATOM 3073 C C . VAL A 1 394 ? 2.582 -1.546 34.630 1.00 95.81 394 VAL A C 1
ATOM 3075 O O . VAL A 1 394 ? 3.426 -1.268 33.787 1.00 95.81 394 VAL A O 1
ATOM 3078 N N . ASP A 1 395 ? 2.884 -2.296 35.693 1.00 95.12 395 ASP A N 1
ATOM 3079 C CA . ASP A 1 395 ? 4.185 -2.968 35.862 1.00 95.12 395 ASP A CA 1
ATOM 3080 C C . ASP A 1 395 ? 4.232 -4.265 35.027 1.00 95.12 395 ASP A C 1
ATOM 3082 O O . ASP A 1 395 ? 4.245 -5.384 35.546 1.00 95.12 395 ASP A O 1
ATOM 3086 N N . ARG A 1 396 ? 4.098 -4.122 33.700 1.00 94.50 396 ARG A N 1
ATOM 3087 C CA . ARG A 1 396 ? 4.015 -5.224 32.726 1.00 94.50 396 ARG A CA 1
ATOM 3088 C C . ARG A 1 396 ? 4.682 -4.838 31.403 1.00 94.50 396 ARG A C 1
ATOM 3090 O O . ARG A 1 396 ? 4.549 -3.690 30.984 1.00 94.50 396 ARG A O 1
ATOM 3097 N N . PRO A 1 397 ? 5.337 -5.774 30.688 1.00 96.88 397 PRO A N 1
ATOM 3098 C CA . PRO A 1 397 ? 5.892 -5.484 29.371 1.00 96.88 397 PRO A CA 1
ATOM 3099 C C . PRO A 1 397 ? 4.791 -5.099 28.380 1.00 96.88 397 PRO A C 1
ATOM 3101 O O . PRO A 1 397 ? 3.807 -5.831 28.230 1.00 96.88 397 PRO A O 1
ATOM 3104 N N . ILE A 1 398 ? 4.987 -3.976 27.691 1.00 97.94 398 ILE A N 1
ATOM 3105 C CA . ILE A 1 398 ? 4.105 -3.509 26.621 1.00 97.94 398 ILE A CA 1
ATOM 3106 C C . ILE A 1 398 ? 4.628 -4.030 25.286 1.00 97.94 398 ILE A C 1
ATOM 3108 O O . ILE A 1 398 ? 5.795 -3.837 24.948 1.00 97.94 398 ILE A O 1
ATOM 3112 N N . VAL A 1 399 ? 3.751 -4.683 24.530 1.00 97.75 399 VAL A N 1
ATOM 3113 C CA . VAL A 1 399 ? 4.011 -5.197 23.182 1.00 97.75 399 VAL A CA 1
ATOM 3114 C C . VAL A 1 399 ? 3.062 -4.504 22.211 1.00 97.75 399 VAL A C 1
ATOM 3116 O O . VAL A 1 399 ? 1.917 -4.222 22.556 1.00 97.75 399 VAL A O 1
ATOM 3119 N N . THR A 1 400 ? 3.529 -4.224 20.998 1.00 97.56 400 THR A N 1
ATOM 3120 C CA . THR A 1 400 ? 2.696 -3.690 19.912 1.00 97.56 400 THR A CA 1
ATOM 3121 C C . THR A 1 400 ? 2.736 -4.670 18.752 1.00 97.56 400 THR A C 1
ATOM 3123 O O . THR A 1 400 ? 3.819 -5.093 18.353 1.00 97.56 400 THR A O 1
ATOM 3126 N N . ALA A 1 401 ? 1.565 -5.066 18.265 1.00 96.44 401 ALA A N 1
ATOM 3127 C CA . ALA A 1 401 ? 1.383 -6.125 17.286 1.00 96.44 401 ALA A CA 1
ATOM 3128 C C . ALA A 1 401 ? 0.707 -5.577 16.026 1.00 96.44 401 ALA A C 1
ATOM 3130 O O . ALA A 1 401 ? -0.413 -5.071 16.102 1.00 96.44 401 ALA A O 1
ATOM 3131 N N . LYS A 1 402 ? 1.373 -5.721 14.877 1.00 94.94 402 LYS A N 1
ATOM 3132 C CA . LYS A 1 402 ? 0.781 -5.524 13.546 1.00 94.94 402 LYS A CA 1
ATOM 3133 C C . LYS A 1 402 ? 0.379 -6.898 13.032 1.00 94.94 402 LYS A C 1
ATOM 3135 O O . LYS A 1 402 ? 1.238 -7.684 12.640 1.00 94.94 402 LYS A O 1
ATOM 3140 N N . LEU A 1 403 ? -0.904 -7.226 13.119 1.00 90.38 403 LEU A N 1
ATOM 3141 C CA . LEU A 1 403 ? -1.394 -8.590 12.886 1.00 90.38 403 LEU A CA 1
ATOM 3142 C C . LEU A 1 403 ? -1.204 -9.024 11.427 1.00 90.38 403 LEU A C 1
ATOM 3144 O O . LEU A 1 403 ? -0.964 -10.194 11.159 1.00 90.38 403 LEU A O 1
ATOM 3148 N N . GLU A 1 404 ? -1.229 -8.064 10.505 1.00 84.50 404 GLU A N 1
ATOM 3149 C CA . GLU A 1 404 ? -0.886 -8.214 9.089 1.00 84.50 404 GLU A CA 1
ATOM 3150 C C . GLU A 1 404 ? 0.572 -8.646 8.832 1.00 84.50 404 GLU A C 1
ATOM 3152 O O . GLU A 1 404 ? 0.877 -9.160 7.760 1.00 84.50 404 GLU A O 1
ATOM 3157 N N . ALA A 1 405 ? 1.468 -8.451 9.805 1.00 87.56 405 ALA A N 1
ATOM 3158 C CA . ALA A 1 405 ? 2.895 -8.763 9.708 1.00 87.56 405 ALA A CA 1
ATOM 3159 C C . ALA A 1 405 ? 3.316 -9.976 10.563 1.00 87.56 405 ALA A C 1
ATOM 3161 O O . ALA A 1 405 ? 4.501 -10.299 10.607 1.00 87.56 405 ALA A O 1
ATOM 3162 N N . MET A 1 406 ? 2.369 -10.638 11.240 1.00 90.25 406 MET A N 1
ATOM 3163 C CA . MET A 1 406 ? 2.623 -11.753 12.159 1.00 90.25 406 MET A CA 1
ATOM 3164 C C . MET A 1 406 ? 1.940 -13.036 11.684 1.00 90.25 406 MET A C 1
ATOM 3166 O O . MET A 1 406 ? 0.746 -13.033 11.372 1.00 90.25 406 MET A O 1
ATOM 3170 N N . GLY A 1 407 ? 2.650 -14.163 11.737 1.00 88.88 407 GLY A N 1
ATOM 3171 C CA . GLY A 1 407 ? 2.022 -15.479 11.578 1.00 88.88 407 GLY A CA 1
ATOM 3172 C C . GLY A 1 407 ? 1.082 -15.797 12.749 1.00 88.88 407 GLY A C 1
ATOM 3173 O O . GLY A 1 407 ? 1.330 -15.385 13.877 1.00 88.88 407 GLY A O 1
ATOM 3174 N N . LEU A 1 408 ? 0.020 -16.563 12.510 1.00 88.12 408 LEU A N 1
ATOM 3175 C CA . LEU A 1 408 ? -0.911 -17.106 13.506 1.00 88.12 408 LEU A CA 1
ATOM 3176 C C . LEU A 1 408 ? -0.176 -17.727 14.693 1.00 88.12 408 LEU A C 1
ATOM 3178 O O . LEU A 1 408 ? -0.548 -17.459 15.823 1.00 88.12 408 LEU A O 1
ATOM 3182 N N . GLU A 1 409 ? 0.859 -18.534 14.466 1.00 87.81 409 GLU A N 1
ATOM 3183 C CA . GLU A 1 409 ? 1.622 -19.166 15.554 1.00 87.81 409 GLU A CA 1
ATOM 3184 C C . GLU A 1 409 ? 2.202 -18.111 16.513 1.00 87.81 409 GLU A C 1
ATOM 3186 O O . GLU A 1 409 ? 2.042 -18.218 17.728 1.00 87.81 409 GLU A O 1
ATOM 3191 N N . GLU A 1 410 ? 2.766 -17.034 15.960 1.00 91.19 410 GLU A N 1
ATOM 3192 C CA . GLU A 1 410 ? 3.279 -15.879 16.702 1.00 91.19 410 GLU A CA 1
ATOM 3193 C C . GLU A 1 410 ? 2.146 -15.062 17.351 1.00 91.19 410 GLU A C 1
ATOM 3195 O O . GLU A 1 410 ? 2.255 -14.657 18.510 1.00 91.19 410 GLU A O 1
ATOM 3200 N N . GLN A 1 411 ? 1.029 -14.855 16.641 1.00 92.19 411 GLN A N 1
ATOM 3201 C CA . GLN A 1 411 ? -0.155 -14.169 17.166 1.00 92.19 411 GLN A CA 1
ATOM 3202 C C . GLN A 1 411 ? -0.737 -14.913 18.374 1.00 92.19 411 GLN A C 1
ATOM 3204 O O . GLN A 1 411 ? -0.968 -14.299 19.412 1.00 92.19 411 GLN A O 1
ATOM 3209 N N . VAL A 1 412 ? -0.955 -16.229 18.288 1.00 90.12 412 VAL A N 1
ATOM 3210 C CA . VAL A 1 412 ? -1.538 -17.010 19.389 1.00 90.12 412 VAL A CA 1
ATOM 3211 C C . VAL A 1 412 ? -0.512 -17.242 20.512 1.00 90.12 412 VAL A C 1
ATOM 3213 O O . VAL A 1 412 ? -0.905 -17.234 21.678 1.00 90.12 412 VAL A O 1
ATOM 3216 N N . GLU A 1 413 ? 0.797 -17.341 20.235 1.00 90.56 413 GLU A N 1
ATOM 3217 C CA . GLU A 1 413 ? 1.830 -17.301 21.291 1.00 90.56 413 GLU A CA 1
ATOM 3218 C C . GLU A 1 413 ? 1.803 -15.963 22.050 1.00 90.56 413 GLU A C 1
ATOM 3220 O O . GLU A 1 413 ? 1.857 -15.949 23.287 1.00 90.56 413 GLU A O 1
ATOM 3225 N N . LEU A 1 414 ? 1.676 -14.842 21.331 1.00 94.00 414 LEU A N 1
ATOM 3226 C CA . LEU A 1 414 ? 1.542 -13.515 21.925 1.00 94.00 414 LEU A CA 1
ATOM 3227 C C . LEU A 1 414 ? 0.264 -13.417 22.765 1.00 94.00 414 LEU A C 1
ATOM 3229 O O . LEU A 1 414 ? 0.357 -13.128 23.957 1.00 94.00 414 LEU A O 1
ATOM 3233 N N . PHE A 1 415 ? -0.906 -13.708 22.190 1.00 94.31 415 PHE A N 1
ATOM 3234 C CA . PHE A 1 415 ? -2.197 -13.607 22.878 1.00 94.31 415 PHE A CA 1
ATOM 3235 C C . PHE A 1 415 ? -2.329 -14.582 24.054 1.00 94.31 415 PHE A C 1
ATOM 3237 O O . PHE A 1 415 ? -2.863 -14.207 25.099 1.00 94.31 415 PHE A O 1
ATOM 3244 N N . GLY A 1 416 ? -1.741 -15.778 23.969 1.00 92.25 416 GLY A N 1
ATOM 3245 C CA . GLY A 1 416 ? -1.653 -16.705 25.099 1.00 92.25 416 GLY A CA 1
ATOM 3246 C C . GLY A 1 416 ? -0.910 -16.109 26.303 1.00 92.25 416 GLY A C 1
ATOM 3247 O O . GLY A 1 416 ? -1.270 -16.392 27.450 1.00 92.25 416 GLY A O 1
ATOM 3248 N N . ARG A 1 417 ? 0.080 -15.233 26.057 1.00 93.81 417 ARG A N 1
ATOM 3249 C CA . ARG A 1 417 ? 0.830 -14.470 27.076 1.00 93.81 417 ARG A CA 1
ATOM 3250 C C . ARG A 1 417 ? 0.232 -13.097 27.403 1.00 93.81 417 ARG A C 1
ATOM 3252 O O . ARG A 1 417 ? 0.608 -12.519 28.428 1.00 93.81 417 ARG A O 1
ATOM 3259 N N . THR A 1 418 ? -0.684 -12.578 26.588 1.00 96.50 418 THR A N 1
ATOM 3260 C CA . THR A 1 418 ? -1.348 -11.288 26.802 1.00 96.50 418 THR A CA 1
ATOM 3261 C C . THR A 1 418 ? -2.299 -11.350 27.991 1.00 96.50 418 THR A C 1
ATOM 3263 O O . THR A 1 418 ? -3.247 -12.140 28.037 1.00 96.50 418 THR A O 1
ATOM 3266 N N . ARG A 1 419 ? -2.068 -10.467 28.969 1.00 97.00 419 ARG A N 1
ATOM 3267 C CA . ARG A 1 419 ? -2.947 -10.291 30.128 1.00 97.00 419 ARG A CA 1
ATOM 3268 C C . ARG A 1 419 ? -3.995 -9.206 29.924 1.00 97.00 419 ARG A C 1
ATOM 3270 O O . ARG A 1 419 ? -5.123 -9.368 30.384 1.00 97.00 419 ARG A O 1
ATOM 3277 N N . ILE A 1 420 ? -3.629 -8.134 29.225 1.00 98.12 420 ILE A N 1
ATOM 3278 C CA . ILE A 1 420 ? -4.553 -7.087 28.782 1.00 98.12 420 ILE A CA 1
ATOM 3279 C C . ILE A 1 420 ? -4.322 -6.862 27.286 1.00 98.12 420 ILE A C 1
ATOM 3281 O O . ILE A 1 420 ? -3.228 -6.463 26.888 1.00 98.12 420 ILE A O 1
ATOM 3285 N N . LEU A 1 421 ? -5.331 -7.150 26.467 1.00 98.19 421 LEU A N 1
ATOM 3286 C CA . LEU A 1 421 ? -5.351 -6.847 25.037 1.00 98.19 421 LEU A CA 1
ATOM 3287 C C . LEU A 1 421 ? -6.019 -5.490 24.834 1.00 98.19 421 LEU A C 1
ATOM 3289 O O . LEU A 1 421 ? -7.095 -5.260 25.370 1.00 98.19 421 LEU A O 1
ATOM 3293 N N . ILE A 1 422 ? -5.406 -4.608 24.057 1.00 98.06 422 ILE A N 1
ATOM 3294 C CA . ILE A 1 422 ? -5.943 -3.300 23.685 1.00 98.06 422 ILE A CA 1
ATOM 3295 C C . ILE A 1 422 ? -6.114 -3.311 22.169 1.00 98.06 422 ILE A C 1
ATOM 3297 O O . ILE A 1 422 ? -5.129 -3.431 21.442 1.00 98.06 422 ILE A O 1
ATOM 3301 N N . SER A 1 423 ? -7.354 -3.217 21.690 1.00 97.12 423 SER A N 1
ATOM 3302 C CA . SER A 1 423 ? -7.660 -3.279 20.256 1.00 97.12 423 SER A CA 1
ATOM 3303 C C . SER A 1 423 ? -8.817 -2.359 19.890 1.00 97.12 423 SER A C 1
ATOM 3305 O O . SER A 1 423 ? -9.800 -2.251 20.622 1.00 97.12 423 SER A O 1
ATOM 3307 N N . GLN A 1 424 ? -8.730 -1.749 18.710 1.00 94.75 424 GLN A N 1
ATOM 3308 C CA . GLN A 1 424 ? -9.862 -1.114 18.042 1.00 94.75 424 GLN A CA 1
ATOM 3309 C C . GLN A 1 424 ? -10.892 -2.164 17.598 1.00 94.75 424 GLN A C 1
ATOM 3311 O O . GLN A 1 424 ? -10.559 -3.335 17.387 1.00 94.75 424 GLN A O 1
ATOM 3316 N N . TYR A 1 425 ? -12.128 -1.710 17.386 1.00 88.56 425 TYR A N 1
ATOM 3317 C CA . TYR A 1 425 ? -13.204 -2.456 16.727 1.00 88.56 425 TYR A CA 1
ATOM 3318 C C . TYR A 1 425 ? -12.760 -3.140 15.406 1.00 88.56 425 TYR A C 1
ATOM 3320 O O . TYR A 1 425 ? -12.207 -2.508 14.494 1.00 88.56 425 TYR A O 1
ATOM 3328 N N . GLY A 1 426 ? -13.063 -4.436 15.268 1.00 87.69 426 GLY A N 1
ATOM 3329 C CA . GLY A 1 426 ? -12.801 -5.253 14.073 1.00 87.69 426 GLY A CA 1
ATOM 3330 C C . GLY A 1 426 ? -11.988 -6.520 14.359 1.00 87.69 426 GLY A C 1
ATOM 3331 O O . GLY A 1 426 ? -11.884 -6.963 15.499 1.00 87.69 426 GLY A O 1
ATOM 3332 N N . SER A 1 427 ? -11.369 -7.089 13.318 1.00 83.81 427 SER A N 1
ATOM 3333 C CA . SER A 1 427 ? -10.670 -8.389 13.350 1.00 83.81 427 SER A CA 1
ATOM 3334 C C . SER A 1 427 ? -9.660 -8.562 14.493 1.00 83.81 427 SER A C 1
ATOM 3336 O O . SER A 1 427 ? -9.569 -9.649 15.054 1.00 83.81 427 SER A O 1
ATOM 3338 N N . GLY A 1 428 ? -8.951 -7.499 14.894 1.00 88.62 428 GLY A N 1
ATOM 3339 C CA . GLY A 1 428 ? -8.009 -7.547 16.020 1.00 88.62 428 GLY A CA 1
ATOM 3340 C C . GLY A 1 428 ? -8.661 -7.837 17.376 1.00 88.62 428 GLY A C 1
ATOM 3341 O O . GLY A 1 428 ? -8.052 -8.492 18.217 1.00 88.62 428 GLY A O 1
ATOM 3342 N N . ALA A 1 429 ? -9.920 -7.435 17.573 1.00 93.62 429 ALA A N 1
ATOM 3343 C CA . ALA A 1 429 ? -10.670 -7.736 18.788 1.00 93.62 429 ALA A CA 1
ATOM 3344 C C . ALA A 1 429 ? -11.213 -9.178 18.800 1.00 93.62 429 ALA A C 1
ATOM 3346 O O . ALA A 1 429 ? -11.320 -9.759 19.876 1.00 93.62 429 ALA A O 1
ATOM 3347 N N . HIS A 1 430 ? -11.469 -9.798 17.638 1.00 92.50 430 HIS A N 1
ATOM 3348 C CA . HIS A 1 430 ? -11.871 -11.215 17.560 1.00 92.50 430 HIS A CA 1
ATOM 3349 C C . HIS A 1 430 ? -10.771 -12.187 18.016 1.00 92.50 430 HIS A C 1
ATOM 3351 O O . HIS A 1 430 ? -11.065 -13.292 18.479 1.00 92.50 430 HIS A O 1
ATOM 3357 N N . ASN A 1 431 ? -9.507 -11.753 18.000 1.00 92.19 431 ASN A N 1
ATOM 3358 C CA . ASN A 1 431 ? -8.401 -12.490 18.610 1.00 92.19 431 ASN A CA 1
ATOM 3359 C C . ASN A 1 431 ? -8.514 -12.617 20.144 1.00 92.19 431 ASN A C 1
ATOM 3361 O O . ASN A 1 431 ? -7.707 -13.318 20.753 1.00 92.19 431 ASN A O 1
ATOM 3365 N N . SER A 1 432 ? -9.542 -12.047 20.791 1.00 94.25 432 SER A N 1
ATOM 3366 C CA . SER A 1 432 ? -9.868 -12.356 22.189 1.00 94.25 432 SER A CA 1
ATOM 3367 C C . SER A 1 432 ? -10.107 -13.850 22.443 1.00 94.25 432 SER A C 1
ATOM 3369 O O . SER A 1 432 ? -9.879 -14.312 23.558 1.00 94.25 432 SER A O 1
ATOM 3371 N N . VAL A 1 433 ? -10.494 -14.628 21.420 1.00 93.38 433 VAL A N 1
ATOM 3372 C CA . VAL A 1 433 ? -10.594 -16.100 21.505 1.00 93.38 433 VAL A CA 1
ATOM 3373 C C . VAL A 1 433 ? -9.243 -16.775 21.808 1.00 93.38 433 VAL A C 1
ATOM 3375 O O . VAL A 1 433 ? -9.195 -17.879 22.349 1.00 93.38 433 VAL A O 1
ATOM 3378 N N . PHE A 1 434 ? -8.125 -16.107 21.528 1.00 93.56 434 PHE A N 1
ATOM 3379 C CA . PHE A 1 434 ? -6.769 -16.601 21.775 1.00 93.56 434 PHE A CA 1
ATOM 3380 C C . PHE A 1 434 ? -6.175 -16.162 23.122 1.00 93.56 434 PHE A C 1
ATOM 3382 O O . PHE A 1 434 ? -5.065 -16.566 23.461 1.00 93.56 434 PHE A O 1
ATOM 3389 N N . LEU A 1 435 ? -6.903 -15.366 23.911 1.00 94.56 435 LEU A N 1
ATOM 3390 C CA . LEU A 1 435 ? -6.460 -14.935 25.235 1.00 94.56 435 LEU A CA 1
ATOM 3391 C C . LEU A 1 435 ? -6.707 -16.012 26.298 1.00 94.56 435 LEU A C 1
ATOM 3393 O O . LEU A 1 435 ? -7.758 -16.652 26.339 1.00 94.56 435 LEU A O 1
ATOM 3397 N N . SER A 1 436 ? -5.758 -16.144 27.224 1.00 92.88 436 SER A N 1
ATOM 3398 C CA . SER A 1 436 ? -5.906 -16.994 28.410 1.00 92.88 436 SER A CA 1
ATOM 3399 C C . SER A 1 436 ? -7.057 -16.519 29.329 1.00 92.88 436 SER A C 1
ATOM 3401 O O . SER A 1 436 ? -7.206 -15.313 29.541 1.00 92.88 436 SER A O 1
ATOM 3403 N N . PRO A 1 437 ? -7.837 -17.426 29.956 1.00 93.12 437 PRO A N 1
ATOM 3404 C CA . PRO A 1 437 ? -8.879 -17.076 30.921 1.00 93.12 437 PRO A CA 1
ATOM 3405 C C . PRO A 1 437 ? -8.446 -16.093 32.021 1.00 93.12 437 PRO A C 1
ATOM 3407 O O . PRO A 1 437 ? -7.330 -16.133 32.557 1.00 93.12 437 PRO A O 1
ATOM 3410 N N . GLY A 1 438 ? -9.357 -15.186 32.368 1.00 94.69 438 GLY A N 1
ATOM 3411 C CA . GLY A 1 438 ? -9.119 -14.092 33.308 1.00 94.69 438 GLY A CA 1
ATOM 3412 C C . GLY A 1 438 ? -8.212 -12.979 32.765 1.00 94.69 438 GLY A C 1
ATOM 3413 O O . GLY A 1 438 ? -7.844 -12.087 33.528 1.00 94.69 438 GLY A O 1
ATOM 3414 N N . SER A 1 439 ? -7.802 -13.023 31.492 1.00 97.00 439 SER A N 1
ATOM 3415 C CA . SER A 1 439 ? -7.273 -11.843 30.797 1.00 97.00 439 SER A CA 1
ATOM 3416 C C . SER A 1 439 ? -8.405 -10.865 30.466 1.00 97.00 439 SER A C 1
ATOM 3418 O O . SER A 1 439 ? -9.583 -11.185 30.637 1.00 97.00 439 SER A O 1
ATOM 3420 N N . VAL A 1 440 ? -8.057 -9.654 30.028 1.00 97.88 440 VAL A N 1
ATOM 3421 C CA . VAL A 1 440 ? -9.025 -8.579 29.759 1.00 97.88 440 VAL A CA 1
ATOM 3422 C C . VAL A 1 440 ? -8.814 -7.974 28.372 1.00 97.88 440 VAL A C 1
ATOM 3424 O O . VAL A 1 440 ? -7.679 -7.751 27.959 1.00 97.88 440 VAL A O 1
ATOM 3427 N N . LEU A 1 441 ? -9.905 -7.681 27.668 1.00 98.06 441 LEU A N 1
ATOM 3428 C CA . LEU A 1 441 ? -9.942 -6.902 26.434 1.00 98.06 441 LEU A CA 1
ATOM 3429 C C . LEU A 1 441 ? -10.362 -5.457 26.749 1.00 98.06 441 LEU A C 1
ATOM 3431 O O . LEU A 1 441 ? -11.497 -5.214 27.153 1.00 98.06 441 LEU A O 1
ATOM 3435 N N . ILE A 1 442 ? -9.473 -4.495 26.517 1.00 98.06 442 ILE A N 1
ATOM 3436 C CA . ILE A 1 442 ? -9.826 -3.082 26.365 1.00 98.06 442 ILE A CA 1
ATOM 3437 C C . ILE A 1 442 ? -10.226 -2.874 24.903 1.00 98.06 442 ILE A C 1
ATOM 3439 O O . ILE A 1 442 ? -9.387 -2.899 23.999 1.00 98.06 442 ILE A O 1
ATOM 3443 N N . LEU A 1 443 ? -11.526 -2.709 24.678 1.00 97.19 443 LEU A N 1
ATOM 3444 C CA . LEU A 1 443 ? -12.129 -2.568 23.359 1.00 97.19 443 LEU A CA 1
ATOM 3445 C C . LEU A 1 443 ? -12.337 -1.083 23.051 1.00 97.19 443 LEU A C 1
ATOM 3447 O O . LEU A 1 443 ? -13.197 -0.436 23.646 1.00 97.19 443 LEU A O 1
ATOM 3451 N N . LEU A 1 444 ? -11.553 -0.544 22.122 1.00 96.31 444 LEU A N 1
ATOM 3452 C CA . LEU A 1 444 ? -11.604 0.862 21.727 1.00 96.31 444 LEU A CA 1
ATOM 3453 C C . LEU A 1 444 ? -12.648 1.041 20.613 1.00 96.31 444 LEU A C 1
ATOM 3455 O O . LEU A 1 444 ? -12.427 0.649 19.462 1.00 96.31 444 LEU A O 1
ATOM 3459 N N . MET A 1 445 ? -13.795 1.623 20.962 1.00 93.19 445 MET A N 1
ATOM 3460 C CA . MET A 1 445 ? -14.938 1.817 20.069 1.00 93.19 445 MET A CA 1
ATOM 3461 C C . MET A 1 445 ? -14.899 3.202 19.422 1.00 93.19 445 MET A C 1
ATOM 3463 O O . MET A 1 445 ? -14.828 4.221 20.109 1.00 93.19 445 MET A O 1
ATOM 3467 N N . GLN A 1 446 ? -14.989 3.226 18.091 1.00 89.00 446 GLN A N 1
ATOM 3468 C CA . GLN A 1 446 ? -15.029 4.451 17.289 1.00 89.00 446 GLN A CA 1
ATOM 3469 C C . GLN A 1 446 ? -16.224 5.355 17.652 1.00 89.00 446 GLN A C 1
ATOM 3471 O O . GLN A 1 446 ? -17.231 4.857 18.168 1.00 89.00 446 GLN A O 1
ATOM 3476 N N . PRO A 1 447 ? -16.162 6.667 17.347 1.00 85.12 447 PRO A N 1
ATOM 3477 C CA . PRO A 1 447 ? -17.270 7.595 17.581 1.00 85.12 447 PRO A CA 1
ATOM 3478 C C . PRO A 1 447 ? -18.589 7.084 16.983 1.00 85.12 447 PRO A C 1
ATOM 3480 O O . PRO A 1 447 ? -18.657 6.778 15.791 1.00 85.12 447 PRO A O 1
ATOM 3483 N N . GLY A 1 448 ? -19.625 6.964 17.818 1.00 80.88 448 GLY A N 1
ATOM 3484 C CA . GLY A 1 448 ? -20.939 6.420 17.441 1.00 80.88 448 GLY A CA 1
ATOM 3485 C C . GLY A 1 448 ? -21.048 4.888 17.376 1.00 80.88 448 GLY A C 1
ATOM 3486 O O . GLY A 1 448 ? -22.133 4.372 17.132 1.00 80.88 448 GLY A O 1
ATOM 3487 N N . TRP A 1 449 ? -19.973 4.127 17.621 1.00 84.62 449 TRP A N 1
ATOM 3488 C CA . TRP A 1 449 ? -20.009 2.655 17.576 1.00 84.62 449 TRP A CA 1
ATOM 3489 C C . TRP A 1 449 ? -20.276 1.984 18.931 1.00 84.62 449 TRP A C 1
ATOM 3491 O O . TRP A 1 449 ? -20.365 0.760 18.980 1.00 84.62 449 TRP A O 1
ATOM 3501 N N . CYS A 1 450 ? -20.441 2.736 20.025 1.00 86.50 450 CYS A N 1
ATOM 3502 C CA . CYS A 1 450 ? -20.538 2.194 21.391 1.00 86.50 450 CYS A CA 1
ATOM 3503 C C . CYS A 1 450 ? -21.576 1.062 21.540 1.00 86.50 450 CYS A C 1
ATOM 3505 O O . CYS A 1 450 ? -21.257 -0.018 22.043 1.00 86.50 450 CYS A O 1
ATOM 3507 N N . ASN A 1 451 ? -22.776 1.260 20.981 1.00 78.69 451 ASN A N 1
ATOM 3508 C CA . ASN A 1 451 ? -23.878 0.288 20.987 1.00 78.69 451 ASN A CA 1
ATOM 3509 C C . ASN A 1 451 ? -23.547 -1.053 20.294 1.00 78.69 451 ASN A C 1
ATOM 3511 O O . ASN A 1 451 ? -24.275 -2.026 20.461 1.00 78.69 451 ASN A O 1
ATOM 3515 N N . HIS A 1 452 ? -22.446 -1.133 19.541 1.00 81.38 452 HIS A N 1
ATOM 3516 C CA . HIS A 1 452 ? -21.998 -2.310 18.787 1.00 81.38 452 HIS A CA 1
ATOM 3517 C C . HIS A 1 452 ? -20.855 -3.068 19.490 1.00 81.38 452 HIS A C 1
ATOM 3519 O O . HIS A 1 452 ? -20.351 -4.061 18.964 1.00 81.38 452 HIS A O 1
ATOM 3525 N N . ALA A 1 453 ? -20.457 -2.642 20.697 1.00 87.12 453 ALA A N 1
ATOM 3526 C CA . ALA A 1 453 ? -19.428 -3.304 21.504 1.00 87.12 453 ALA A CA 1
ATOM 3527 C C . ALA A 1 453 ? -19.811 -4.741 21.906 1.00 87.12 453 ALA A C 1
ATOM 3529 O O . ALA A 1 453 ? -18.929 -5.580 22.106 1.00 87.12 453 ALA A O 1
ATOM 3530 N N . TRP A 1 454 ? -21.116 -5.038 21.989 1.00 84.94 454 TRP A N 1
ATOM 3531 C CA . TRP A 1 454 ? -21.663 -6.335 22.411 1.00 84.94 454 TRP A CA 1
ATOM 3532 C C . TRP A 1 454 ? -21.077 -7.524 21.632 1.00 84.94 454 TRP A C 1
ATOM 3534 O O . TRP A 1 454 ? -20.832 -8.562 22.237 1.00 84.94 454 TRP A O 1
ATOM 3544 N N . ALA A 1 455 ? -20.801 -7.380 20.328 1.00 83.88 455 ALA A N 1
ATOM 3545 C CA . ALA A 1 455 ? -20.356 -8.490 19.482 1.00 83.88 455 ALA A CA 1
ATOM 3546 C C . ALA A 1 455 ? -18.977 -9.019 19.908 1.00 83.88 455 ALA A C 1
ATOM 3548 O O . ALA A 1 455 ? -18.746 -10.223 19.964 1.00 83.88 455 ALA A O 1
ATOM 3549 N N . TYR A 1 456 ? -18.064 -8.123 20.272 1.00 90.44 456 TYR A N 1
ATOM 3550 C CA . TYR A 1 456 ? -16.732 -8.485 20.762 1.00 90.44 456 TYR A CA 1
ATOM 3551 C C . TYR A 1 456 ? -16.771 -8.773 22.260 1.00 90.44 456 TYR A C 1
ATOM 3553 O O . TYR A 1 456 ? -16.105 -9.690 22.735 1.00 90.44 456 TYR A O 1
ATOM 3561 N N . ALA A 1 457 ? -17.598 -8.033 23.008 1.00 91.25 457 ALA A N 1
ATOM 3562 C CA . ALA A 1 457 ? -17.745 -8.236 24.439 1.00 91.25 457 ALA A CA 1
ATOM 3563 C C . ALA A 1 457 ? -18.297 -9.634 24.761 1.00 91.25 457 ALA A C 1
ATOM 3565 O O . ALA A 1 457 ? -17.727 -10.334 25.591 1.00 91.25 457 ALA A O 1
ATOM 3566 N N . ASN A 1 458 ? -19.349 -10.084 24.071 1.00 88.06 458 ASN A N 1
ATOM 3567 C CA . ASN A 1 458 ? -19.933 -11.411 24.272 1.00 88.06 458 ASN A CA 1
ATOM 3568 C C . ASN A 1 458 ? -18.960 -12.527 23.859 1.00 88.06 458 ASN A C 1
ATOM 3570 O O . ASN A 1 458 ? -18.841 -13.514 24.585 1.00 88.06 458 ASN A O 1
ATOM 3574 N N . GLN A 1 459 ? -18.199 -12.352 22.772 1.00 90.62 459 GLN A N 1
ATOM 3575 C CA . GLN A 1 459 ? -17.154 -13.303 22.378 1.00 90.62 459 GLN A CA 1
ATOM 3576 C C . GLN A 1 459 ? -16.054 -13.427 23.445 1.00 90.62 459 GLN A C 1
ATOM 3578 O O . GLN A 1 459 ? -15.650 -14.533 23.812 1.00 90.62 459 GLN A O 1
ATOM 3583 N N . ALA A 1 460 ? -15.586 -12.295 23.976 1.00 92.94 460 ALA A N 1
ATOM 3584 C CA . ALA A 1 460 ? -14.608 -12.250 25.055 1.00 92.94 460 ALA A CA 1
ATOM 3585 C C . ALA A 1 460 ? -15.158 -12.902 26.338 1.00 92.94 460 ALA A C 1
ATOM 3587 O O . ALA A 1 460 ? -14.516 -13.802 26.879 1.00 92.94 460 ALA A O 1
ATOM 3588 N N . LEU A 1 461 ? -16.380 -12.562 26.769 1.00 91.38 461 LEU A N 1
ATOM 3589 C CA . LEU A 1 461 ? -17.037 -13.190 27.925 1.00 91.38 461 LEU A CA 1
ATOM 3590 C C . LEU A 1 461 ? -17.120 -14.719 27.791 1.00 91.38 461 LEU A C 1
ATOM 3592 O O . LEU A 1 461 ? -16.783 -15.441 28.731 1.00 91.38 461 LEU A O 1
ATOM 3596 N N . LEU A 1 462 ? -17.525 -15.223 26.620 1.00 89.19 462 LEU A N 1
ATOM 3597 C CA . LEU A 1 462 ? -17.590 -16.659 26.322 1.00 89.19 462 LEU A CA 1
ATOM 3598 C C . LEU A 1 462 ? -16.207 -17.329 26.320 1.00 89.19 462 LEU A C 1
ATOM 3600 O O . LEU A 1 462 ? -16.080 -18.480 26.738 1.00 89.19 462 LEU A O 1
ATOM 3604 N N . SER A 1 463 ? -15.169 -16.580 25.943 1.00 90.56 463 SER A N 1
ATOM 3605 C CA . SER A 1 463 ? -13.748 -16.957 26.038 1.00 90.56 463 SER A CA 1
ATOM 3606 C C . SER A 1 463 ? -13.177 -16.842 27.467 1.00 90.56 463 SER A C 1
ATOM 3608 O O . SER A 1 463 ? -11.984 -17.059 27.676 1.00 90.56 463 SER A O 1
ATOM 3610 N N . ARG A 1 464 ? -14.006 -16.484 28.463 1.00 92.62 464 ARG A N 1
ATOM 3611 C CA . ARG A 1 464 ? -13.622 -16.159 29.854 1.00 92.62 464 ARG A CA 1
ATOM 3612 C C . ARG A 1 464 ? -12.645 -14.986 29.984 1.00 92.62 464 ARG A C 1
ATOM 3614 O O . ARG A 1 464 ? -11.784 -14.975 30.865 1.00 92.62 464 ARG A O 1
ATOM 3621 N N . VAL A 1 465 ? -12.803 -13.994 29.118 1.00 94.81 465 VAL A N 1
ATOM 3622 C CA . VAL A 1 465 ? -12.033 -12.749 29.068 1.00 94.81 465 VAL A CA 1
ATOM 3623 C C . VAL A 1 465 ? -12.932 -11.608 29.557 1.00 94.81 465 VAL A C 1
ATOM 3625 O O . VAL A 1 465 ? -14.060 -11.457 29.089 1.00 94.81 465 VAL A O 1
ATOM 3628 N N . GLY A 1 466 ? -12.457 -10.817 30.522 1.00 96.31 466 GLY A N 1
ATOM 3629 C CA . GLY A 1 466 ? -13.148 -9.599 30.964 1.00 96.31 466 GLY A CA 1
ATOM 3630 C C . GLY A 1 466 ? -13.073 -8.498 29.903 1.00 96.31 466 GLY A C 1
ATOM 3631 O O . GLY A 1 466 ? -12.209 -8.536 29.033 1.00 96.31 466 GLY A O 1
ATOM 3632 N N . VAL A 1 467 ? -13.952 -7.501 29.952 1.00 96.75 467 VAL A N 1
ATOM 3633 C CA . VAL A 1 467 ? -14.049 -6.477 28.901 1.00 96.75 467 VAL A CA 1
ATOM 3634 C C . VAL A 1 467 ? -14.169 -5.088 29.510 1.00 96.75 467 VAL A C 1
ATOM 3636 O O . VAL A 1 467 ? -14.992 -4.863 30.394 1.00 96.75 467 VAL A O 1
ATOM 3639 N N . VAL A 1 468 ? -13.390 -4.144 28.990 1.00 97.19 468 VAL A N 1
ATOM 3640 C CA . VAL A 1 468 ? -13.567 -2.709 29.223 1.00 97.19 468 VAL A CA 1
ATOM 3641 C C . VAL A 1 468 ? -13.769 -2.036 27.868 1.00 97.19 468 VAL A C 1
ATOM 3643 O O . VAL A 1 468 ? -12.817 -1.838 27.117 1.00 97.19 468 VAL A O 1
ATOM 3646 N N . ALA A 1 469 ? -15.016 -1.729 27.523 1.00 95.75 469 ALA A N 1
ATOM 3647 C CA . ALA A 1 469 ? -15.343 -0.999 26.306 1.00 95.75 469 ALA A CA 1
ATOM 3648 C C . ALA A 1 469 ? -15.156 0.505 26.542 1.00 95.75 469 ALA A C 1
ATOM 3650 O O . ALA A 1 469 ? -15.759 1.077 27.448 1.00 95.75 469 ALA A O 1
ATOM 3651 N N . VAL A 1 470 ? -14.318 1.137 25.724 1.00 95.69 470 VAL A N 1
ATOM 3652 C CA . VAL A 1 470 ? -14.046 2.576 25.751 1.00 95.69 470 VAL A CA 1
ATOM 3653 C C . VAL A 1 470 ? -14.758 3.207 24.571 1.00 95.69 470 VAL A C 1
ATOM 3655 O O . VAL A 1 470 ? -14.402 2.938 23.423 1.00 95.69 470 VAL A O 1
ATOM 3658 N N . CYS A 1 471 ? -15.757 4.033 24.848 1.00 92.19 471 CYS A N 1
ATOM 3659 C CA . CYS A 1 471 ? -16.557 4.696 23.832 1.00 92.19 471 CYS A CA 1
ATOM 3660 C C . CYS A 1 471 ? -16.125 6.153 23.667 1.00 92.19 471 CYS A C 1
ATOM 3662 O O . CYS A 1 471 ? -16.078 6.905 24.639 1.00 92.19 471 CYS A O 1
ATOM 3664 N N . ALA A 1 472 ? -15.821 6.551 22.431 1.00 84.94 472 ALA A N 1
ATOM 3665 C CA . ALA A 1 472 ? -15.668 7.958 22.083 1.00 84.94 472 ALA A CA 1
ATOM 3666 C C . ALA A 1 472 ? -17.027 8.677 22.069 1.00 84.94 472 ALA A C 1
ATOM 3668 O O . ALA A 1 472 ? -18.041 8.082 21.693 1.00 84.94 472 ALA A O 1
ATOM 3669 N N . GLU A 1 473 ? -17.022 9.962 22.429 1.00 77.69 473 GLU A N 1
ATOM 3670 C CA . GLU A 1 473 ? -18.210 10.820 22.430 1.00 77.69 473 GLU A CA 1
ATOM 3671 C C . GLU A 1 473 ? -18.874 10.877 21.037 1.00 77.69 473 GLU A C 1
ATOM 3673 O O . GLU A 1 473 ? -18.211 10.857 19.993 1.00 77.69 473 GLU A O 1
ATOM 3678 N N . GLU A 1 474 ? -20.206 10.927 21.008 1.00 65.44 474 GLU A N 1
ATOM 3679 C CA . GLU A 1 474 ? -20.998 10.913 19.775 1.00 65.44 474 GLU A CA 1
ATOM 3680 C C . GLU A 1 474 ? -20.989 12.297 19.105 1.00 65.44 474 GLU A C 1
ATOM 3682 O O . GLU A 1 474 ? -21.798 13.173 19.400 1.00 65.44 474 GLU A O 1
ATOM 3687 N N . VAL A 1 475 ? -20.050 12.500 18.175 1.00 57.28 475 VAL A N 1
ATOM 3688 C CA . VAL A 1 475 ? -19.894 13.767 17.428 1.00 57.28 475 VAL A CA 1
ATOM 3689 C C . VAL A 1 475 ? -20.930 13.927 16.297 1.00 57.28 475 VAL A C 1
ATOM 3691 O O . VAL A 1 475 ? -21.103 15.024 15.764 1.00 57.28 475 VAL A O 1
ATOM 3694 N N . PHE A 1 476 ? -21.629 12.855 15.914 1.00 57.03 476 PHE A N 1
ATOM 3695 C CA . PHE A 1 476 ? -22.503 12.812 14.736 1.00 57.03 476 PHE A CA 1
ATOM 3696 C C . PHE A 1 476 ? -23.971 12.560 15.115 1.00 57.03 476 PHE A C 1
ATOM 3698 O O . PHE A 1 476 ? -24.227 11.813 16.055 1.00 57.03 476 PHE A O 1
ATOM 3705 N N . PRO A 1 477 ? -24.944 13.161 14.401 1.00 51.72 477 PRO A N 1
ATOM 3706 C CA . PRO A 1 477 ? -26.364 12.897 14.633 1.00 51.72 477 PRO A CA 1
ATOM 3707 C C . PRO A 1 477 ? -26.737 11.448 14.279 1.00 51.72 477 PRO A C 1
ATOM 3709 O O . PRO A 1 477 ? -26.141 10.869 13.373 1.00 51.72 477 PRO A O 1
ATOM 3712 N N . ASP A 1 478 ? -27.762 10.919 14.959 1.00 47.41 478 ASP A N 1
ATOM 3713 C CA . ASP A 1 478 ? -28.259 9.526 14.942 1.00 47.41 478 ASP A CA 1
ATOM 3714 C C . ASP A 1 478 ? -28.729 8.993 13.560 1.00 47.41 478 ASP A C 1
ATOM 3716 O O . ASP A 1 478 ? -29.895 8.643 13.363 1.00 47.41 478 ASP A O 1
ATOM 3720 N N . ALA A 1 479 ? -27.839 8.921 12.571 1.00 44.53 479 ALA A N 1
ATOM 3721 C CA . ALA A 1 479 ? -28.106 8.349 11.254 1.00 44.53 479 ALA A CA 1
ATOM 3722 C C . ALA A 1 479 ? -27.898 6.824 11.283 1.00 44.53 479 ALA A C 1
ATOM 3724 O O . ALA A 1 479 ? -26.813 6.316 10.998 1.00 44.53 479 ALA A O 1
ATOM 3725 N N . PHE A 1 480 ? -28.948 6.096 11.662 1.00 43.84 480 PHE A N 1
ATOM 3726 C CA . PHE A 1 480 ? -28.949 4.636 11.757 1.00 43.84 480 PHE A CA 1
ATOM 3727 C C . PHE A 1 480 ? -29.359 3.956 10.434 1.00 43.84 480 PHE A C 1
ATOM 3729 O O . PHE A 1 480 ? -30.181 4.484 9.688 1.00 43.84 480 PHE A O 1
ATOM 3736 N N . ARG A 1 481 ? -28.809 2.770 10.139 1.00 50.91 481 ARG A N 1
ATOM 3737 C CA . ARG A 1 481 ? -29.108 1.985 8.922 1.00 50.91 481 ARG A CA 1
ATOM 3738 C C . ARG A 1 481 ? -29.961 0.767 9.219 1.00 50.91 481 ARG A C 1
ATOM 3740 O O . ARG A 1 481 ? -29.887 0.213 10.309 1.00 50.91 481 ARG A O 1
ATOM 3747 N N . TRP A 1 482 ? -30.693 0.296 8.214 1.00 40.72 482 TRP A N 1
ATOM 3748 C CA . TRP A 1 482 ? -31.491 -0.920 8.331 1.00 40.72 482 TRP A CA 1
ATOM 3749 C C . TRP A 1 482 ? -31.287 -1.860 7.145 1.00 40.72 482 TRP A C 1
ATOM 3751 O O . TRP A 1 482 ? -31.506 -1.481 6.000 1.00 40.72 482 TRP A O 1
ATOM 3761 N N . THR A 1 483 ? -30.997 -3.120 7.453 1.00 42.06 483 THR A N 1
ATOM 3762 C CA . THR A 1 483 ? -31.645 -4.259 6.792 1.00 42.06 483 THR A CA 1
ATOM 3763 C C . THR A 1 483 ? -32.090 -5.229 7.893 1.00 42.06 483 THR A C 1
ATOM 3765 O O . THR A 1 483 ? -31.520 -5.225 8.986 1.00 42.06 483 THR A O 1
ATOM 3768 N N . TRP A 1 484 ? -33.112 -6.047 7.629 1.00 38.66 484 TRP A N 1
ATOM 3769 C CA . TRP A 1 484 ? -33.859 -6.816 8.644 1.00 38.66 484 TRP A CA 1
ATOM 3770 C C . TRP A 1 484 ? -32.998 -7.698 9.575 1.00 38.66 484 TRP A C 1
ATOM 3772 O O . TRP A 1 484 ? -33.364 -7.902 10.732 1.00 38.66 484 TRP A O 1
ATOM 3782 N N . LYS A 1 485 ? -31.838 -8.192 9.110 1.00 38.62 485 LYS A N 1
ATOM 3783 C CA . LYS A 1 485 ? -30.863 -8.934 9.943 1.00 38.62 485 LYS A CA 1
ATOM 3784 C C . LYS A 1 485 ? -29.391 -8.732 9.607 1.00 38.62 485 LYS A C 1
ATOM 3786 O O . LYS A 1 485 ? -28.558 -9.002 10.470 1.00 38.62 485 LYS A O 1
ATOM 3791 N N . ALA A 1 486 ? -29.047 -8.275 8.401 1.00 37.31 486 ALA A N 1
ATOM 3792 C CA . ALA A 1 486 ? -27.662 -7.966 8.074 1.00 37.31 486 ALA A CA 1
ATOM 3793 C C . ALA A 1 486 ? -27.305 -6.606 8.696 1.00 37.31 486 ALA A C 1
ATOM 3795 O O . ALA A 1 486 ? -27.407 -5.549 8.077 1.00 37.31 486 ALA A O 1
ATOM 3796 N N . TRP A 1 487 ? -26.865 -6.709 9.950 1.00 44.53 487 TRP A N 1
ATOM 3797 C CA . TRP A 1 487 ? -26.226 -5.702 10.785 1.00 44.53 487 TRP A CA 1
ATOM 3798 C C . TRP A 1 487 ? -27.049 -4.463 11.171 1.00 44.53 487 TRP A C 1
ATOM 3800 O O . TRP A 1 487 ? -27.242 -3.523 10.403 1.00 44.53 487 TRP A O 1
ATOM 3810 N N . HIS A 1 488 ? -27.288 -4.337 12.478 1.00 51.41 488 HIS A N 1
ATOM 3811 C CA . HIS A 1 488 ? -27.100 -3.040 13.124 1.00 51.41 488 HIS A CA 1
ATOM 3812 C C . HIS A 1 488 ? -25.595 -2.721 13.064 1.00 51.41 488 HIS A C 1
ATOM 3814 O O . HIS A 1 488 ? -24.839 -3.096 13.962 1.00 51.41 488 HIS A O 1
ATOM 3820 N N . GLN A 1 489 ? -25.139 -2.098 11.977 1.00 53.06 489 GLN A N 1
ATOM 3821 C CA . GLN A 1 489 ? -23.811 -1.486 11.889 1.00 53.06 489 GLN A CA 1
ATOM 3822 C C . GLN A 1 489 ? -23.884 -0.051 12.421 1.00 53.06 489 GLN A C 1
ATOM 3824 O O . GLN A 1 489 ? -24.907 0.620 12.274 1.00 53.06 489 GLN A O 1
ATOM 3829 N N . GLY A 1 490 ? -22.811 0.400 13.071 1.00 57.38 490 GLY A N 1
ATOM 3830 C CA . GLY A 1 490 ? -22.690 1.787 13.504 1.00 57.38 490 GLY A CA 1
ATOM 3831 C C . GLY A 1 490 ? -22.494 2.743 12.318 1.00 57.38 490 GLY A C 1
ATOM 3832 O O . GLY A 1 490 ? -22.474 2.314 11.159 1.00 57.38 490 GLY A O 1
ATOM 3833 N N . PRO A 1 491 ? -22.326 4.048 12.586 1.00 64.75 491 PRO A N 1
ATOM 3834 C CA . PRO A 1 491 ? -22.141 5.056 11.546 1.00 64.75 491 PRO A CA 1
ATOM 3835 C C . PRO A 1 491 ? -20.932 4.733 10.651 1.00 64.75 491 PRO A C 1
ATOM 3837 O O . PRO A 1 491 ? -19.780 4.744 11.083 1.00 64.75 491 PRO A O 1
ATOM 3840 N N . TRP A 1 492 ? -21.178 4.418 9.376 1.00 62.50 492 TRP A N 1
ATOM 3841 C CA . TRP A 1 492 ? -20.133 3.937 8.460 1.00 62.50 492 TRP A CA 1
ATOM 3842 C C . TRP A 1 492 ? -19.039 4.967 8.186 1.00 62.50 492 TRP A C 1
ATOM 3844 O O . TRP A 1 492 ? -17.869 4.615 8.068 1.00 62.50 492 TRP A O 1
ATOM 3854 N N . ASN A 1 493 ? -19.403 6.250 8.146 1.00 63.00 493 ASN A N 1
ATOM 3855 C CA . ASN A 1 493 ? -18.456 7.358 8.022 1.00 63.00 493 ASN A CA 1
ATOM 3856 C C . ASN A 1 493 ? -17.410 7.374 9.154 1.00 63.00 493 ASN A C 1
ATOM 3858 O O . ASN A 1 493 ? -16.361 7.995 8.996 1.00 63.00 493 ASN A O 1
ATOM 3862 N N . THR A 1 494 ? -17.664 6.679 10.271 1.00 73.62 494 THR A N 1
ATOM 3863 C CA . THR A 1 494 ? -16.689 6.455 11.344 1.00 73.62 494 THR A CA 1
ATOM 3864 C C . THR A 1 494 ? -16.145 5.018 11.406 1.00 73.62 494 THR A C 1
ATOM 3866 O O . THR A 1 494 ? -15.129 4.814 12.066 1.00 73.62 494 THR A O 1
ATOM 3869 N N . LYS A 1 495 ? -16.713 4.042 10.666 1.00 77.56 495 LYS A N 1
ATOM 3870 C CA . LYS A 1 495 ? -16.287 2.619 10.643 1.00 77.56 495 LYS A CA 1
ATOM 3871 C C . LYS A 1 495 ? -14.813 2.445 10.323 1.00 77.56 495 LYS A C 1
ATOM 3873 O O . LYS A 1 495 ? -14.131 1.663 10.973 1.00 77.56 495 LYS A O 1
ATOM 3878 N N . ASP A 1 496 ? -14.309 3.165 9.328 1.00 77.88 496 ASP A N 1
ATOM 3879 C CA . ASP A 1 496 ? -12.918 3.039 8.877 1.00 77.88 496 ASP A CA 1
ATOM 3880 C C . ASP A 1 496 ? -12.060 4.266 9.207 1.00 77.88 496 ASP A C 1
ATOM 3882 O O . ASP A 1 496 ? -10.879 4.320 8.853 1.00 77.88 496 ASP A O 1
ATOM 3886 N N . MET A 1 497 ? -12.619 5.219 9.966 1.00 78.38 497 MET A N 1
ATOM 3887 C CA . MET A 1 497 ? -11.905 6.428 10.365 1.00 78.38 497 MET A CA 1
ATOM 3888 C C . MET A 1 497 ? -10.815 6.122 11.397 1.00 78.38 497 MET A C 1
ATOM 3890 O O . MET A 1 497 ? -11.039 5.417 12.388 1.00 78.38 497 MET A O 1
ATOM 3894 N N . SER A 1 498 ? -9.646 6.713 11.176 1.00 86.00 498 SER A N 1
ATOM 3895 C CA . SER A 1 498 ? -8.589 6.842 12.176 1.00 86.00 498 SER A CA 1
ATOM 3896 C C . SER A 1 498 ? -8.970 7.921 13.194 1.00 86.00 498 SER A C 1
ATOM 3898 O O . SER A 1 498 ? -9.534 8.954 12.830 1.00 86.00 498 SER A O 1
ATOM 3900 N N . TRP A 1 499 ? -8.699 7.680 14.474 1.00 91.25 499 TRP A N 1
ATOM 3901 C CA . TRP A 1 499 ? -9.166 8.524 15.581 1.00 91.25 499 TRP A CA 1
ATOM 3902 C C . TRP A 1 499 ? -8.193 8.487 16.767 1.00 91.25 499 TRP A C 1
ATOM 3904 O O . TRP A 1 499 ? -7.247 7.703 16.781 1.00 91.25 499 TRP A O 1
ATOM 3914 N N . ALA A 1 500 ? -8.399 9.362 17.751 1.00 92.31 500 ALA A N 1
ATOM 3915 C CA . ALA A 1 500 ? -7.593 9.431 18.969 1.00 92.31 500 ALA A CA 1
ATOM 3916 C C . ALA A 1 500 ? -8.458 9.135 20.201 1.00 92.31 500 ALA A C 1
ATOM 3918 O O . ALA A 1 500 ? -9.579 9.634 20.296 1.00 92.31 500 ALA A O 1
ATOM 3919 N N . VAL A 1 501 ? -7.927 8.361 21.150 1.00 93.69 501 VAL A N 1
ATOM 3920 C CA . VAL A 1 501 ? -8.591 8.083 22.438 1.00 93.69 501 VAL A CA 1
ATOM 3921 C C . VAL A 1 501 ? -8.143 9.127 23.457 1.00 93.69 501 VAL A C 1
ATOM 3923 O O . VAL A 1 501 ? -6.952 9.425 23.544 1.00 93.69 501 VAL A O 1
ATOM 3926 N N . GLU A 1 502 ? -9.059 9.668 24.257 1.00 94.69 502 GLU A N 1
ATOM 3927 C CA . GLU A 1 502 ? -8.686 10.568 25.351 1.00 94.69 502 GLU A CA 1
ATOM 3928 C C . GLU A 1 502 ? -7.818 9.844 26.396 1.00 94.69 502 GLU A C 1
ATOM 3930 O O . GLU A 1 502 ? -8.161 8.763 26.877 1.00 94.69 502 GLU A O 1
ATOM 3935 N N . GLY A 1 503 ? -6.679 10.446 26.755 1.00 95.19 503 GLY A N 1
ATOM 3936 C CA . GLY A 1 503 ? -5.689 9.815 27.631 1.00 95.19 503 GLY A CA 1
ATOM 3937 C C . GLY A 1 503 ? -6.191 9.550 29.054 1.00 95.19 503 GLY A C 1
ATOM 3938 O O . GLY A 1 503 ? -5.825 8.533 29.638 1.00 95.19 503 GLY A O 1
ATOM 3939 N N . GLU A 1 504 ? -7.051 10.419 29.598 1.00 95.88 504 GLU A N 1
ATOM 3940 C CA . GLU A 1 504 ? -7.648 10.238 30.931 1.00 95.88 504 GLU A CA 1
ATOM 3941 C C . GLU A 1 504 ? -8.672 9.093 30.935 1.00 95.88 504 GLU A C 1
ATOM 3943 O O . GLU A 1 504 ? -8.595 8.198 31.778 1.00 95.88 504 GLU A O 1
ATOM 3948 N N . LEU A 1 505 ? -9.553 9.047 29.931 1.00 95.38 505 LEU A N 1
ATOM 3949 C CA . LEU A 1 505 ? -10.514 7.958 29.740 1.00 95.38 505 LEU A CA 1
ATOM 3950 C C . LEU A 1 505 ? -9.814 6.605 29.513 1.00 95.38 505 LEU A C 1
ATOM 3952 O O . LEU A 1 505 ? -10.225 5.579 30.056 1.00 95.38 505 LEU A O 1
ATOM 3956 N N . PHE A 1 506 ? -8.716 6.591 28.750 1.00 97.38 506 PHE A N 1
ATOM 3957 C CA . PHE A 1 506 ? -7.892 5.395 28.568 1.00 97.38 506 PHE A CA 1
ATOM 3958 C C . PHE A 1 506 ? -7.176 4.967 29.863 1.00 97.38 506 PHE A C 1
ATOM 3960 O O . PHE A 1 506 ? -7.089 3.771 30.147 1.00 97.38 506 PHE A O 1
ATOM 3967 N N . ALA A 1 507 ? -6.701 5.917 30.675 1.00 97.69 507 ALA A N 1
ATOM 3968 C CA . ALA A 1 507 ? -6.111 5.630 31.982 1.00 97.69 507 ALA A CA 1
ATOM 3969 C C . ALA A 1 507 ? -7.126 4.978 32.939 1.00 97.69 507 ALA A C 1
ATOM 3971 O O . ALA A 1 507 ? -6.796 3.983 33.590 1.00 97.69 507 ALA A O 1
ATOM 3972 N N . GLU A 1 508 ? -8.364 5.483 32.988 1.00 97.38 508 GLU A N 1
ATOM 3973 C CA . GLU A 1 508 ? -9.459 4.859 33.743 1.00 97.38 508 GLU A CA 1
ATOM 3974 C C . GLU A 1 508 ? -9.755 3.445 33.223 1.00 97.38 508 GLU A C 1
ATOM 3976 O O . GLU A 1 508 ? -9.825 2.493 34.005 1.00 97.38 508 GLU A O 1
ATOM 3981 N N . ALA A 1 509 ? -9.843 3.276 31.900 1.00 97.50 509 ALA A N 1
ATOM 3982 C CA . ALA A 1 509 ? -10.083 1.978 31.278 1.00 97.50 509 ALA A CA 1
ATOM 3983 C C . ALA A 1 509 ? -9.006 0.943 31.623 1.00 97.50 509 ALA A C 1
ATOM 3985 O O . ALA A 1 509 ? -9.318 -0.215 31.908 1.00 97.50 509 ALA A O 1
ATOM 3986 N N . LEU A 1 510 ? -7.740 1.361 31.653 1.00 97.88 510 LEU A N 1
ATOM 3987 C CA . LEU A 1 510 ? -6.629 0.495 32.020 1.00 97.88 510 LEU A CA 1
ATOM 3988 C C . LEU A 1 510 ? -6.637 0.136 33.511 1.00 97.88 510 LEU A C 1
ATOM 3990 O O . LEU A 1 510 ? -6.370 -1.015 33.852 1.00 97.88 510 LEU A O 1
ATOM 3994 N N . GLN A 1 511 ? -7.001 1.069 34.396 1.00 97.69 511 GLN A N 1
ATOM 3995 C CA . GLN A 1 511 ? -7.203 0.774 35.820 1.00 97.69 511 GLN A CA 1
ATOM 3996 C C . GLN A 1 511 ? -8.347 -0.231 36.021 1.00 97.69 511 GLN A C 1
ATOM 3998 O O . GLN A 1 511 ? -8.176 -1.220 36.734 1.00 97.69 511 GLN A O 1
ATOM 4003 N N . LYS A 1 512 ? -9.476 -0.067 35.318 1.00 97.75 512 LYS A N 1
ATOM 4004 C CA . LYS A 1 512 ? -10.565 -1.057 35.333 1.00 97.75 512 LYS A CA 1
ATOM 4005 C C . LYS A 1 512 ? -10.148 -2.405 34.765 1.00 97.75 512 LYS A C 1
ATOM 4007 O O . LYS A 1 512 ? -10.503 -3.432 35.336 1.00 97.75 512 LYS A O 1
ATOM 4012 N N . ALA A 1 513 ? -9.317 -2.439 33.728 1.00 97.62 513 ALA A N 1
ATOM 4013 C CA . ALA A 1 513 ? -8.780 -3.699 33.233 1.00 97.62 513 ALA A CA 1
ATOM 4014 C C . ALA A 1 513 ? -7.879 -4.402 34.265 1.00 97.62 513 ALA A C 1
ATOM 4016 O O . ALA A 1 513 ? -7.936 -5.624 34.379 1.00 97.62 513 ALA A O 1
ATOM 4017 N N . GLN A 1 514 ? -7.103 -3.664 35.069 1.00 96.94 514 GLN A N 1
ATOM 4018 C CA . GLN A 1 514 ? -6.345 -4.247 36.185 1.00 96.94 514 GLN A CA 1
ATOM 4019 C C . GLN A 1 514 ? -7.254 -4.819 37.285 1.00 96.94 514 GLN A C 1
ATOM 4021 O O . GLN A 1 514 ? -6.940 -5.879 37.821 1.00 96.94 514 GLN A O 1
ATOM 4026 N N . GLU A 1 515 ? -8.378 -4.165 37.602 1.00 96.94 515 GLU A N 1
ATOM 4027 C CA . GLU A 1 515 ? -9.373 -4.674 38.566 1.00 96.94 515 GLU A CA 1
ATOM 4028 C C . GLU A 1 515 ? -10.043 -5.978 38.090 1.00 96.94 515 GLU A C 1
ATOM 4030 O O . GLU A 1 515 ? -10.333 -6.855 38.904 1.00 96.94 515 GLU A O 1
ATOM 4035 N N . LEU A 1 516 ? -10.277 -6.121 36.778 1.00 96.38 516 LEU A N 1
ATOM 4036 C CA . LEU A 1 516 ? -10.906 -7.306 36.178 1.00 96.38 516 LEU A CA 1
ATOM 4037 C C . LEU A 1 516 ? -9.934 -8.475 35.927 1.00 96.38 516 LEU A C 1
ATOM 4039 O O . LEU A 1 516 ? -10.368 -9.610 35.710 1.00 96.38 516 LEU A O 1
ATOM 4043 N N . VAL A 1 517 ? -8.623 -8.223 35.945 1.00 96.38 517 VAL A N 1
ATOM 4044 C CA . VAL A 1 517 ? -7.593 -9.232 35.672 1.00 96.38 517 VAL A CA 1
ATOM 4045 C C . VAL A 1 517 ? -7.605 -10.337 36.737 1.00 96.38 517 VAL A C 1
ATOM 4047 O O . VAL A 1 517 ? -7.299 -10.127 37.907 1.00 96.38 517 VAL A O 1
ATOM 4050 N N . GLY A 1 518 ? -7.875 -11.569 36.302 1.00 93.62 518 GLY A N 1
ATOM 4051 C CA . GLY A 1 518 ? -7.869 -12.768 37.144 1.00 93.62 518 GLY A CA 1
ATOM 4052 C C . GLY A 1 518 ? -9.173 -13.083 37.874 1.00 93.62 518 GLY A C 1
ATOM 4053 O O . GLY A 1 518 ? -9.173 -14.009 38.683 1.00 93.62 518 GLY A O 1
ATOM 4054 N N . LEU A 1 519 ? -10.272 -12.381 37.586 1.00 93.94 519 LEU A N 1
ATOM 4055 C CA . LEU A 1 519 ? -11.593 -12.787 38.068 1.00 93.94 519 LEU A CA 1
ATOM 4056 C C . LEU A 1 519 ? -12.025 -14.126 37.441 1.00 93.94 519 LEU A C 1
ATOM 4058 O O . LEU A 1 519 ? -11.818 -14.359 36.251 1.00 93.94 519 LEU A O 1
ATOM 4062 N N . GLU A 1 520 ? -12.644 -15.001 38.243 1.00 89.62 520 GLU A N 1
ATOM 4063 C CA . GLU A 1 520 ? -13.194 -16.283 37.765 1.00 89.62 520 GLU A CA 1
ATOM 4064 C C . GLU A 1 520 ? -14.444 -16.087 36.891 1.00 89.62 520 GLU A C 1
ATOM 4066 O O . GLU A 1 520 ? -14.629 -16.799 35.902 1.00 89.62 520 GLU A O 1
ATOM 4071 N N . GLU A 1 521 ? -15.286 -15.108 37.241 1.00 90.38 521 GLU A N 1
ATOM 4072 C CA . GLU A 1 521 ? -16.398 -14.640 36.410 1.00 90.38 521 GLU A CA 1
ATOM 4073 C C . GLU A 1 521 ? -15.960 -13.381 35.639 1.00 90.38 521 GLU A C 1
ATOM 4075 O O . GLU A 1 521 ? -15.700 -12.350 36.271 1.00 90.38 521 GLU A O 1
ATOM 4080 N N . PRO A 1 522 ? -15.880 -13.420 34.294 1.00 91.50 522 PRO A N 1
ATOM 4081 C CA . PRO A 1 522 ? -15.561 -12.240 33.499 1.00 91.50 522 PRO A CA 1
ATOM 4082 C C . PRO A 1 522 ? -16.706 -11.217 33.572 1.00 91.50 522 PRO A C 1
ATOM 4084 O O . PRO A 1 522 ? -17.882 -11.573 33.663 1.00 91.50 522 PRO A O 1
ATOM 4087 N N . GLN A 1 523 ? -16.361 -9.931 33.515 1.00 92.94 523 GLN A N 1
ATOM 4088 C CA . GLN A 1 523 ? -17.314 -8.818 33.576 1.00 92.94 523 GLN A CA 1
ATOM 4089 C C . GLN A 1 523 ? -17.136 -7.894 32.370 1.00 92.94 523 GLN A C 1
ATOM 4091 O O . GLN A 1 523 ? -16.063 -7.873 31.769 1.00 92.94 523 GLN A O 1
ATOM 4096 N N . VAL A 1 524 ? -18.170 -7.113 32.049 1.00 92.06 524 VAL A N 1
ATOM 4097 C CA . VAL A 1 524 ? -18.099 -6.009 31.080 1.00 92.06 524 VAL A CA 1
ATOM 4098 C C . VAL A 1 524 ? -18.251 -4.697 31.834 1.00 92.06 524 VAL A C 1
ATOM 4100 O O . VAL A 1 524 ? -19.193 -4.531 32.606 1.00 92.06 524 VAL A O 1
ATOM 4103 N N . VAL A 1 525 ? -17.342 -3.764 31.581 1.00 93.62 525 VAL A N 1
ATOM 4104 C CA . VAL A 1 525 ? -17.429 -2.361 31.991 1.00 93.62 525 VAL A CA 1
ATOM 4105 C C . VAL A 1 525 ? -17.463 -1.516 30.720 1.00 93.62 525 VAL A C 1
ATOM 4107 O O . VAL A 1 525 ? -16.729 -1.800 29.776 1.00 93.62 525 VAL A O 1
ATOM 4110 N N . VAL A 1 526 ? -18.315 -0.493 30.678 1.00 92.38 526 VAL A N 1
ATOM 4111 C CA . VAL A 1 526 ? -18.394 0.467 29.566 1.00 92.38 526 VAL A CA 1
ATOM 4112 C C . VAL A 1 526 ? -18.061 1.851 30.117 1.00 92.38 526 VAL A C 1
ATOM 4114 O O . VAL A 1 526 ? -18.617 2.245 31.140 1.00 92.38 526 VAL A O 1
ATOM 4117 N N . LEU A 1 527 ? -17.144 2.565 29.464 1.00 94.06 527 LEU A N 1
ATOM 4118 C CA . LEU A 1 527 ? -16.651 3.888 29.858 1.00 94.06 527 LEU A CA 1
ATOM 4119 C C . LEU A 1 527 ? -16.796 4.881 28.697 1.00 94.06 527 LEU A C 1
ATOM 4121 O O . LEU A 1 527 ? -16.754 4.487 27.532 1.00 94.06 527 LEU A O 1
ATOM 4125 N N . GLY A 1 528 ? -16.972 6.167 29.010 1.00 88.19 528 GLY A N 1
ATOM 4126 C CA . GLY A 1 528 ? -17.152 7.244 28.020 1.00 88.19 528 GLY A CA 1
ATOM 4127 C C . GLY A 1 528 ? -18.535 7.284 27.350 1.00 88.19 528 GLY A C 1
ATOM 4128 O O . GLY A 1 528 ? -18.879 8.260 26.692 1.00 88.19 528 GLY A O 1
ATOM 4129 N N . ALA A 1 529 ? -19.360 6.256 27.555 1.00 79.12 529 ALA A N 1
ATOM 4130 C CA . ALA A 1 529 ? -20.745 6.225 27.111 1.00 79.12 529 ALA A CA 1
ATOM 4131 C C . ALA A 1 529 ? -21.624 7.192 27.925 1.00 79.12 529 ALA A C 1
ATOM 4133 O O . ALA A 1 529 ? -21.526 7.262 29.152 1.00 79.12 529 ALA A O 1
ATOM 4134 N N . THR A 1 530 ? -22.546 7.883 27.252 1.00 72.38 530 THR A N 1
ATOM 4135 C CA . THR A 1 530 ? -23.686 8.531 27.919 1.00 72.38 530 THR A CA 1
ATOM 4136 C C . THR A 1 530 ? -24.589 7.457 28.542 1.00 72.38 530 THR A C 1
ATOM 4138 O O . THR A 1 530 ? -24.636 6.334 28.041 1.00 72.38 530 THR A O 1
ATOM 4141 N N . GLU A 1 531 ? -25.344 7.764 29.609 1.00 65.69 531 GLU A N 1
ATOM 4142 C CA . GLU A 1 531 ? -26.244 6.770 30.242 1.00 65.69 531 GLU A CA 1
ATOM 4143 C C . GLU A 1 531 ? -27.221 6.131 29.227 1.00 65.69 531 GLU A C 1
ATOM 4145 O O . GLU A 1 531 ? -27.539 4.947 29.328 1.00 65.69 531 GLU A O 1
ATOM 4150 N N . SER A 1 532 ? -27.619 6.886 28.196 1.00 57.00 532 SER A N 1
ATOM 4151 C CA . SER A 1 532 ? -28.454 6.437 27.074 1.00 57.00 532 SER A CA 1
ATOM 4152 C C . SER A 1 532 ? -27.797 5.429 26.120 1.00 57.00 532 SER A C 1
ATOM 4154 O O . SER A 1 532 ? -28.508 4.684 25.452 1.00 57.00 532 SER A O 1
ATOM 4156 N N . ALA A 1 533 ? -26.464 5.388 26.042 1.00 57.88 533 ALA A N 1
ATOM 4157 C CA . ALA A 1 533 ? -25.716 4.453 25.193 1.00 57.88 533 ALA A CA 1
ATOM 4158 C C . ALA A 1 533 ? -25.346 3.138 25.916 1.00 57.88 533 ALA A C 1
ATOM 4160 O O . ALA A 1 533 ? -24.776 2.235 25.307 1.00 57.88 533 ALA A O 1
ATOM 4161 N N . VAL A 1 534 ? -25.652 3.014 27.215 1.00 58.59 534 VAL A N 1
ATOM 4162 C CA . VAL A 1 534 ? -25.398 1.790 28.003 1.00 58.59 534 VAL A CA 1
ATOM 4163 C C . VAL A 1 534 ? -26.649 0.913 28.123 1.00 58.59 534 VAL A C 1
ATOM 4165 O O . VAL A 1 534 ? -26.535 -0.311 28.171 1.00 58.59 534 VAL A O 1
ATOM 4168 N N . ASP A 1 535 ? -27.843 1.510 28.138 1.00 59.25 535 ASP A N 1
ATOM 4169 C CA . ASP A 1 535 ? -29.111 0.776 28.091 1.00 59.25 535 ASP A CA 1
ATOM 4170 C C . ASP A 1 535 ? -29.658 0.743 26.647 1.00 59.25 535 ASP A C 1
ATOM 4172 O O . ASP A 1 535 ? -30.217 1.749 26.201 1.00 59.25 535 ASP A O 1
ATOM 4176 N N . PRO A 1 536 ? -29.570 -0.384 25.908 1.00 49.28 536 PRO A N 1
ATOM 4177 C CA . PRO A 1 536 ? -30.106 -0.491 24.549 1.00 49.28 536 PRO A CA 1
ATOM 4178 C C . PRO A 1 536 ? -31.644 -0.417 24.473 1.00 49.28 536 PRO A C 1
ATOM 4180 O O . PRO A 1 536 ? -32.186 -0.053 23.423 1.00 49.28 536 PRO A O 1
ATOM 4183 N N . ALA A 1 537 ? -32.372 -0.686 25.565 1.00 49.91 537 ALA A N 1
ATOM 4184 C CA . ALA A 1 537 ? -33.806 -0.394 25.638 1.00 49.91 537 ALA A CA 1
ATOM 4185 C C . ALA A 1 537 ? -34.054 1.125 25.715 1.00 49.91 537 ALA A C 1
ATOM 4187 O O . ALA A 1 537 ? -35.044 1.623 25.182 1.00 49.91 537 ALA A O 1
ATOM 4188 N N . SER A 1 538 ? -33.116 1.884 26.293 1.00 44.25 538 SER A N 1
ATOM 4189 C CA . SER A 1 538 ? -33.102 3.347 26.203 1.00 44.25 538 SER A CA 1
ATOM 4190 C C . SER A 1 538 ? -32.558 3.856 24.861 1.00 44.25 538 SER A C 1
ATOM 4192 O O . SER A 1 538 ? -33.112 4.811 24.334 1.00 44.25 538 SER A O 1
ATOM 4194 N N . ALA A 1 539 ? -31.590 3.191 24.220 1.00 45.97 539 ALA A N 1
ATOM 4195 C CA . ALA A 1 539 ? -31.113 3.553 22.878 1.00 45.97 539 ALA A CA 1
ATOM 4196 C C . ALA A 1 539 ? -32.169 3.304 21.778 1.00 45.97 539 ALA A C 1
ATOM 4198 O O . ALA A 1 539 ? -32.090 3.874 20.692 1.00 45.97 539 ALA A O 1
ATOM 4199 N N . SER A 1 540 ? -33.184 2.479 22.057 1.00 44.19 540 SER A N 1
ATOM 4200 C CA . SER A 1 540 ? -34.402 2.327 21.240 1.00 44.19 540 SER A CA 1
ATOM 4201 C C . SER A 1 540 ? -35.576 3.215 21.686 1.00 44.19 540 SER A C 1
ATOM 4203 O O . SER A 1 540 ? -36.565 3.310 20.971 1.00 44.19 540 SER A O 1
ATOM 4205 N N . ALA A 1 541 ? -35.484 3.902 22.832 1.00 40.16 541 ALA A N 1
ATOM 4206 C CA . ALA A 1 541 ? -36.527 4.811 23.336 1.00 40.16 541 ALA A CA 1
ATOM 4207 C C . ALA A 1 541 ? -36.132 6.304 23.304 1.00 40.16 541 ALA A C 1
ATOM 4209 O O . ALA A 1 541 ? -36.997 7.181 23.339 1.00 40.16 541 ALA A O 1
ATOM 4210 N N . GLY A 1 542 ? -34.831 6.589 23.268 1.00 39.44 542 GLY A N 1
ATOM 4211 C CA . GLY A 1 542 ? -34.205 7.909 23.210 1.00 39.44 542 GLY A CA 1
ATOM 4212 C C . GLY A 1 542 ? -33.696 8.282 21.819 1.00 39.44 542 GLY A C 1
ATOM 4213 O O . GLY A 1 542 ? -33.286 9.427 21.627 1.00 39.44 542 GLY A O 1
ATOM 4214 N N . ARG A 1 543 ? -33.774 7.355 20.851 1.00 47.56 543 ARG A N 1
ATOM 4215 C CA . ARG A 1 543 ? -33.547 7.619 19.428 1.00 47.56 543 ARG A CA 1
ATOM 4216 C C . ARG A 1 543 ? -34.344 8.861 19.024 1.00 47.56 543 ARG A C 1
ATOM 4218 O O . ARG A 1 543 ? -35.573 8.912 19.155 1.00 47.56 543 ARG A O 1
ATOM 4225 N N . ARG A 1 544 ? -33.655 9.916 18.574 1.00 43.81 544 ARG A N 1
ATOM 4226 C CA . ARG A 1 544 ? -34.345 11.086 18.019 1.00 43.81 544 ARG A CA 1
ATOM 4227 C C . ARG A 1 544 ? -35.154 10.612 16.824 1.00 43.81 544 ARG A C 1
ATOM 4229 O O . ARG A 1 544 ? -34.603 9.995 15.923 1.00 43.81 544 ARG A O 1
ATOM 4236 N N . ARG A 1 545 ? -36.451 10.937 16.810 1.00 47.06 545 ARG A N 1
ATOM 4237 C CA . ARG A 1 545 ? -37.369 10.583 15.720 1.00 47.06 545 ARG A CA 1
ATOM 4238 C C . ARG A 1 545 ? -36.850 11.096 14.373 1.00 47.06 545 ARG A C 1
ATOM 4240 O O . ARG A 1 545 ? -37.174 12.216 13.974 1.00 47.06 545 ARG A O 1
ATOM 4247 N N . VAL A 1 546 ? -36.115 10.255 13.652 1.00 49.59 546 VAL A N 1
ATOM 4248 C CA . VAL A 1 546 ? -35.953 10.369 12.205 1.00 49.59 546 VAL A CA 1
ATOM 4249 C C . VAL A 1 546 ? -37.323 10.020 11.638 1.00 49.59 546 VAL A C 1
ATOM 4251 O O . VAL A 1 546 ? -37.710 8.858 11.563 1.00 49.59 546 VAL A O 1
ATOM 4254 N N . GLY A 1 547 ? -38.131 11.053 11.397 1.00 58.16 547 GLY A N 1
ATOM 4255 C CA . GLY A 1 547 ? -39.575 10.899 11.202 1.00 58.16 547 GLY A CA 1
ATOM 4256 C C . GLY A 1 547 ? -39.988 10.261 9.877 1.00 58.16 547 GLY A C 1
ATOM 4257 O O . GLY A 1 547 ? -41.183 10.101 9.663 1.00 58.16 547 GLY A O 1
ATOM 4258 N N . ARG A 1 548 ? -39.029 9.958 8.993 1.00 68.44 548 ARG A N 1
ATOM 4259 C CA . ARG A 1 548 ? -39.237 9.417 7.647 1.00 68.44 548 ARG A CA 1
ATOM 4260 C C . ARG A 1 548 ? -38.086 8.509 7.252 1.00 68.44 548 ARG A C 1
ATOM 4262 O O . ARG A 1 548 ? -36.934 8.817 7.553 1.00 68.44 548 ARG A O 1
ATOM 4269 N N . THR A 1 549 ? -38.406 7.449 6.523 1.00 71.75 549 THR A N 1
ATOM 4270 C CA . THR A 1 549 ? -37.409 6.684 5.775 1.00 71.75 549 THR A CA 1
ATOM 4271 C C . THR A 1 549 ? -36.787 7.571 4.697 1.00 71.75 549 THR A C 1
ATOM 4273 O O . THR A 1 549 ? -37.495 8.347 4.058 1.00 71.75 549 THR A O 1
ATOM 4276 N N . THR A 1 550 ? -35.470 7.489 4.505 1.00 73.94 550 THR A N 1
ATOM 4277 C CA . THR A 1 550 ? -34.727 8.322 3.551 1.00 73.94 550 THR A CA 1
ATOM 4278 C C . THR A 1 550 ? -33.700 7.540 2.738 1.00 73.94 550 THR A C 1
ATOM 4280 O O . THR A 1 550 ? -33.063 6.627 3.258 1.00 73.94 550 THR A O 1
ATOM 4283 N N . VAL A 1 551 ? -33.527 7.920 1.470 1.00 74.62 551 VAL A N 1
ATOM 4284 C CA . VAL A 1 551 ? -32.421 7.466 0.609 1.00 74.62 551 VAL A CA 1
ATOM 4285 C C . VAL A 1 551 ? -31.274 8.476 0.673 1.00 74.62 551 VAL A C 1
ATOM 4287 O O . VAL A 1 551 ? -31.511 9.684 0.769 1.00 74.62 551 VAL A O 1
ATOM 4290 N N . HIS A 1 552 ? -30.038 7.985 0.589 1.00 72.25 552 HIS A N 1
ATOM 4291 C CA . HIS A 1 552 ? -28.812 8.782 0.506 1.00 72.25 552 HIS A CA 1
ATOM 4292 C C . HIS A 1 552 ? -27.855 8.176 -0.523 1.00 72.25 552 HIS A C 1
ATOM 4294 O O . HIS A 1 552 ? -27.787 6.956 -0.653 1.00 72.25 552 HIS A O 1
ATOM 4300 N N . LEU A 1 553 ? -27.074 9.010 -1.213 1.00 69.56 553 LEU A N 1
ATOM 4301 C CA . LEU A 1 553 ? -25.832 8.575 -1.859 1.00 69.56 553 LEU A CA 1
ATOM 4302 C C . LEU A 1 553 ? -24.703 8.761 -0.843 1.00 69.56 553 LEU A C 1
ATOM 4304 O O . LEU A 1 553 ? -24.451 9.891 -0.423 1.00 69.56 553 LEU A O 1
ATOM 4308 N N . SER A 1 554 ? -24.025 7.686 -0.455 1.00 58.12 554 SER A N 1
ATOM 4309 C CA . SER A 1 554 ? -22.948 7.753 0.540 1.00 58.12 554 SER A CA 1
ATOM 4310 C C . SER A 1 554 ? -21.552 7.731 -0.058 1.00 58.12 554 SER A C 1
ATOM 4312 O O . SER A 1 554 ? -20.624 8.290 0.525 1.00 58.12 554 SER A O 1
ATOM 4314 N N . ASN A 1 555 ? -21.395 7.108 -1.225 1.00 62.97 555 ASN A N 1
ATOM 4315 C CA . ASN A 1 555 ? -20.136 7.074 -1.948 1.00 62.97 555 ASN A CA 1
ATOM 4316 C C . ASN A 1 555 ? -20.376 6.981 -3.457 1.00 62.97 555 ASN A C 1
ATOM 4318 O O . ASN A 1 555 ? -21.412 6.488 -3.907 1.00 62.97 555 ASN A O 1
ATOM 4322 N N . TYR A 1 556 ? -19.396 7.408 -4.246 1.00 70.06 556 TYR A N 1
ATOM 4323 C CA . TYR A 1 556 ? -19.324 7.066 -5.659 1.00 70.06 556 TYR A CA 1
ATOM 4324 C C . TYR A 1 556 ? -17.868 6.916 -6.107 1.00 70.06 556 TYR A C 1
ATOM 4326 O O . TYR A 1 556 ? -16.971 7.586 -5.598 1.00 70.06 556 TYR A O 1
ATOM 4334 N N . GLN A 1 557 ? -17.639 6.053 -7.090 1.00 66.19 557 GLN A N 1
ATOM 4335 C CA . GLN A 1 557 ? -16.340 5.829 -7.714 1.00 66.19 557 GLN A CA 1
ATOM 4336 C C . GLN A 1 557 ? -16.484 5.914 -9.233 1.00 66.19 557 GLN A C 1
ATOM 4338 O O . GLN A 1 557 ? -17.507 5.523 -9.788 1.00 66.19 557 GLN A O 1
ATOM 4343 N N . ILE A 1 558 ? -15.454 6.424 -9.906 1.00 66.25 558 ILE A N 1
ATOM 4344 C CA . ILE A 1 558 ? -15.373 6.481 -11.368 1.00 66.25 558 ILE A CA 1
ATOM 4345 C C . ILE A 1 558 ? -14.157 5.656 -11.800 1.00 66.25 558 ILE A C 1
ATOM 4347 O O . ILE A 1 558 ? -13.038 5.923 -11.361 1.00 66.25 558 ILE A O 1
ATOM 4351 N N . SER A 1 559 ? -14.371 4.661 -12.659 1.00 67.06 559 SER A N 1
ATOM 4352 C CA . SER A 1 559 ? -13.328 3.827 -13.275 1.00 67.06 559 SER A CA 1
ATOM 4353 C C . SER A 1 559 ? -13.583 3.651 -14.781 1.00 67.06 559 SER A C 1
ATOM 4355 O O . SER A 1 559 ? -14.606 4.103 -15.290 1.00 67.06 559 SER A O 1
ATOM 4357 N N . ARG A 1 560 ? -12.652 3.052 -15.540 1.00 72.56 560 ARG A N 1
ATOM 4358 C CA . ARG A 1 560 ? -12.849 2.741 -16.975 1.00 72.56 560 ARG A CA 1
ATOM 4359 C C . ARG A 1 560 ? -13.602 1.423 -17.158 1.00 72.56 560 ARG A C 1
ATOM 4361 O O . ARG A 1 560 ? -13.404 0.489 -16.385 1.00 72.56 560 ARG A O 1
ATOM 4368 N N . VAL A 1 561 ? -14.413 1.328 -18.214 1.00 75.19 561 VAL A N 1
ATOM 4369 C CA . VAL A 1 561 ? -15.042 0.065 -18.637 1.00 75.19 561 VAL A CA 1
ATOM 4370 C C . VAL A 1 561 ? -14.088 -0.694 -19.569 1.00 75.19 561 VAL A C 1
ATOM 4372 O O . VAL A 1 561 ? -14.167 -0.580 -20.787 1.00 75.19 561 VAL A O 1
ATOM 4375 N N . GLY A 1 562 ? -13.175 -1.472 -18.982 1.00 65.19 562 GLY A N 1
ATOM 4376 C CA . GLY A 1 562 ? -12.205 -2.288 -19.724 1.00 65.19 562 GLY A CA 1
ATOM 4377 C C . GLY A 1 562 ? -11.106 -1.488 -20.440 1.00 65.19 562 GLY A C 1
ATOM 4378 O O . GLY A 1 562 ? -11.038 -0.261 -20.352 1.00 65.19 562 GLY A O 1
ATOM 4379 N N . GLU A 1 563 ? -10.215 -2.203 -21.134 1.00 56.44 563 GLU A N 1
ATOM 4380 C CA . GLU A 1 563 ? -9.123 -1.597 -21.916 1.00 56.44 563 GLU A CA 1
ATOM 4381 C C . GLU A 1 563 ? -9.563 -1.183 -23.331 1.00 56.44 563 GLU A C 1
ATOM 4383 O O . GLU A 1 563 ? -9.066 -0.192 -23.863 1.00 56.44 563 GLU A O 1
ATOM 4388 N N . GLU A 1 564 ? -10.505 -1.913 -23.942 1.00 60.81 564 GLU A N 1
ATOM 4389 C CA . GLU A 1 564 ? -10.898 -1.700 -25.344 1.00 60.81 564 GLU A CA 1
ATOM 4390 C C . GLU A 1 564 ? -11.826 -0.490 -25.549 1.00 60.81 564 GLU A C 1
ATOM 4392 O O . GLU A 1 564 ? -11.773 0.148 -26.602 1.00 60.81 564 GLU A O 1
ATOM 4397 N N . ASP A 1 565 ? -12.649 -0.135 -24.553 1.00 61.06 565 ASP A N 1
ATOM 4398 C CA . ASP A 1 565 ? -13.702 0.882 -24.683 1.00 61.06 565 ASP A CA 1
ATOM 4399 C C . ASP A 1 565 ? -13.374 2.163 -23.893 1.00 61.06 565 ASP A C 1
ATOM 4401 O O . ASP A 1 565 ? -14.114 2.635 -23.027 1.00 61.06 565 ASP A O 1
ATOM 4405 N N . ALA A 1 566 ? -12.219 2.759 -24.213 1.00 60.22 566 ALA A N 1
ATOM 4406 C CA . ALA A 1 566 ? -11.638 3.925 -23.532 1.00 60.22 566 ALA A CA 1
ATOM 4407 C C . ALA A 1 566 ? -12.528 5.193 -23.482 1.00 60.22 566 ALA A C 1
ATOM 4409 O O . ALA A 1 566 ? -12.151 6.185 -22.854 1.00 60.22 566 ALA A O 1
ATOM 4410 N N . GLN A 1 567 ? -13.692 5.185 -24.141 1.00 76.00 567 GLN A N 1
ATOM 4411 C CA . GLN A 1 567 ? -14.686 6.259 -24.084 1.00 76.00 567 GLN A CA 1
ATOM 4412 C C . GLN A 1 567 ? -15.685 6.101 -22.929 1.00 76.00 567 GLN A C 1
ATOM 4414 O O . GLN A 1 567 ? -16.319 7.093 -22.572 1.00 76.00 567 GLN A O 1
ATOM 4419 N N . LEU A 1 568 ? -15.819 4.909 -22.334 1.00 77.31 568 LEU A N 1
ATOM 4420 C CA . LEU A 1 568 ? -16.797 4.613 -21.286 1.00 77.31 568 LEU A CA 1
ATOM 4421 C C . LEU A 1 568 ? -16.180 4.567 -19.882 1.00 77.31 568 LEU A C 1
ATOM 4423 O O . LEU A 1 568 ? -15.141 3.953 -19.623 1.00 77.31 568 LEU A O 1
ATOM 4427 N N . ALA A 1 569 ? -16.898 5.182 -18.951 1.00 74.44 569 ALA A N 1
ATOM 4428 C CA . ALA A 1 569 ? -16.633 5.187 -17.528 1.00 74.44 569 ALA A CA 1
ATOM 4429 C C . ALA A 1 569 ? -17.701 4.374 -16.781 1.00 74.44 569 ALA A C 1
ATOM 4431 O O . ALA A 1 569 ? -18.896 4.520 -17.045 1.00 74.44 569 ALA A O 1
ATOM 4432 N N . ARG A 1 570 ? -17.277 3.551 -15.819 1.00 79.62 570 ARG A N 1
ATOM 4433 C CA . ARG A 1 570 ? -18.128 2.925 -14.802 1.00 79.62 570 ARG A CA 1
ATOM 4434 C C . ARG A 1 570 ? -18.227 3.903 -13.638 1.00 79.62 570 ARG A C 1
ATOM 4436 O O . ARG A 1 570 ? -17.267 4.081 -12.892 1.00 79.62 570 ARG A O 1
ATOM 4443 N N . LEU A 1 571 ? -19.376 4.555 -13.511 1.00 78.75 571 LEU A N 1
ATOM 4444 C CA . LEU A 1 571 ? -19.757 5.306 -12.324 1.00 78.75 571 LEU A CA 1
ATOM 4445 C C . LEU A 1 571 ? -20.471 4.342 -11.371 1.00 78.75 571 LEU A C 1
ATOM 4447 O O . LEU A 1 571 ? -21.628 3.992 -11.585 1.00 78.75 571 LEU A O 1
ATOM 4451 N N . MET A 1 572 ? -19.763 3.900 -10.339 1.00 76.81 572 MET A N 1
ATOM 4452 C CA . MET A 1 572 ? -20.291 3.051 -9.277 1.00 76.81 572 MET A CA 1
ATOM 4453 C C . MET A 1 572 ? -20.849 3.949 -8.171 1.00 76.81 572 MET A C 1
ATOM 4455 O O . MET A 1 572 ? -20.084 4.672 -7.537 1.00 76.81 572 MET A O 1
ATOM 4459 N N . CYS A 1 573 ? -22.158 3.932 -7.930 1.00 75.25 573 CYS A N 1
ATOM 4460 C CA . CYS A 1 573 ? -22.816 4.726 -6.887 1.00 75.25 573 CYS A CA 1
ATOM 4461 C C . CYS A 1 573 ? -23.292 3.830 -5.741 1.00 75.25 573 CYS A C 1
ATOM 4463 O O . CYS A 1 573 ? -24.033 2.883 -5.984 1.00 75.25 573 CYS A O 1
ATOM 4465 N N . VAL A 1 574 ? -22.917 4.143 -4.500 1.00 72.25 574 VAL A N 1
ATOM 4466 C CA . VAL A 1 574 ? -23.375 3.423 -3.303 1.00 72.25 574 VAL A CA 1
ATOM 4467 C C . VAL A 1 574 ? -24.530 4.187 -2.670 1.00 72.25 574 VAL A C 1
ATOM 4469 O O . VAL A 1 574 ? -24.355 5.301 -2.169 1.00 72.25 574 VAL A O 1
ATOM 4472 N N . PHE A 1 575 ? -25.710 3.574 -2.700 1.00 73.56 575 PHE A N 1
ATOM 4473 C CA . PHE A 1 575 ? -26.914 4.103 -2.076 1.00 73.56 575 PHE A CA 1
ATOM 4474 C C . PHE A 1 575 ? -27.205 3.443 -0.732 1.00 73.56 575 PHE A C 1
ATOM 4476 O O . PHE A 1 575 ? -26.905 2.270 -0.501 1.00 73.56 575 PHE A O 1
ATOM 4483 N N . GLU A 1 576 ? -27.827 4.215 0.150 1.00 69.75 576 GLU A N 1
ATOM 4484 C CA . GLU A 1 576 ? -28.148 3.817 1.513 1.00 69.75 576 GLU A CA 1
ATOM 4485 C C . GLU A 1 576 ? -29.574 4.195 1.866 1.00 69.75 576 GLU A C 1
ATOM 4487 O O . GLU A 1 576 ? -30.015 5.315 1.606 1.00 69.75 576 GLU A O 1
ATOM 4492 N N . VAL A 1 577 ? -30.276 3.261 2.503 1.00 70.75 577 VAL A N 1
ATOM 4493 C CA . VAL A 1 577 ? -31.622 3.480 3.022 1.00 70.75 577 VAL A CA 1
ATOM 4494 C C . VAL A 1 577 ? -31.564 3.576 4.547 1.00 70.75 577 VAL A C 1
ATOM 4496 O O . VAL A 1 577 ? -31.162 2.647 5.248 1.00 70.75 577 VAL A O 1
ATOM 4499 N N . VAL A 1 578 ? -31.972 4.732 5.059 1.00 67.88 578 VAL A N 1
ATOM 4500 C CA . VAL A 1 578 ? -32.081 5.064 6.483 1.00 67.88 578 VAL A CA 1
ATOM 4501 C C . VAL A 1 578 ? -33.561 5.000 6.843 1.00 67.88 578 VAL A C 1
ATOM 4503 O O . VAL A 1 578 ? -34.312 5.901 6.472 1.00 67.88 578 VAL A O 1
ATOM 4506 N N . LEU A 1 579 ? -34.012 3.931 7.508 1.00 63.00 579 LEU A N 1
ATOM 4507 C CA . LEU A 1 579 ? -35.428 3.781 7.873 1.00 63.00 579 LEU A CA 1
ATOM 4508 C C . LEU A 1 579 ? -35.842 4.745 8.994 1.00 63.00 579 LEU A C 1
ATOM 4510 O O . LEU A 1 579 ? -35.098 4.978 9.947 1.00 63.00 579 LEU A O 1
ATOM 4514 N N . GLY A 1 580 ? -37.067 5.265 8.893 1.00 62.84 580 GLY A N 1
ATOM 4515 C CA . GLY A 1 580 ? -37.705 6.035 9.959 1.00 62.84 580 GLY A CA 1
ATOM 4516 C C . GLY A 1 580 ? -38.257 5.131 11.063 1.00 62.84 580 GLY A C 1
ATOM 4517 O O . GLY A 1 580 ? -38.743 4.028 10.808 1.00 62.84 580 GLY A O 1
ATOM 4518 N N . GLU A 1 581 ? -38.211 5.592 12.311 1.00 53.06 581 GLU A N 1
ATOM 4519 C CA . GLU A 1 581 ? -38.637 4.766 13.443 1.00 53.06 581 GLU A CA 1
ATOM 4520 C C . GLU A 1 581 ? -40.170 4.718 13.585 1.00 53.06 581 GLU A C 1
ATOM 4522 O O . GLU A 1 581 ? -40.845 5.750 13.594 1.00 53.06 581 GLU A O 1
ATOM 4527 N N . GLY A 1 582 ? -40.729 3.512 13.733 1.00 54.91 582 GLY A N 1
ATOM 4528 C CA . GLY A 1 582 ? -42.179 3.285 13.829 1.00 54.91 582 GLY A CA 1
ATOM 4529 C C . GLY A 1 582 ? -42.868 2.922 12.509 1.00 54.91 582 GLY A C 1
ATOM 4530 O O . GLY A 1 582 ? -44.101 2.850 12.471 1.00 54.91 582 GLY A O 1
ATOM 4531 N N . ALA A 1 583 ? -42.099 2.663 11.450 1.00 50.19 583 ALA A N 1
ATOM 4532 C CA . ALA A 1 583 ? -42.608 2.151 10.189 1.00 50.19 583 ALA A CA 1
ATOM 4533 C C . ALA A 1 583 ? -43.381 0.831 10.392 1.00 50.19 583 ALA A C 1
ATOM 4535 O O . ALA A 1 583 ? -42.811 -0.219 10.675 1.00 50.19 583 ALA A O 1
ATOM 4536 N N . ARG A 1 584 ? -44.699 0.853 10.141 1.00 48.41 584 ARG A N 1
ATOM 4537 C CA . ARG A 1 584 ? -45.486 -0.374 9.875 1.00 48.41 584 ARG A CA 1
ATOM 4538 C C . ARG A 1 584 ? -45.066 -1.070 8.572 1.00 48.41 584 ARG A C 1
ATOM 4540 O O . ARG A 1 584 ? -45.590 -2.131 8.241 1.00 48.41 584 ARG A O 1
ATOM 4547 N N . GLU A 1 585 ? -44.140 -0.442 7.857 1.00 52.47 585 GLU A N 1
ATOM 4548 C CA . GLU A 1 585 ? -43.610 -0.812 6.559 1.00 52.47 585 GLU A CA 1
ATOM 4549 C C . GLU A 1 585 ? -42.588 -1.953 6.630 1.00 52.47 585 GLU A C 1
ATOM 4551 O O . GLU A 1 585 ? -42.185 -2.408 5.571 1.00 52.47 585 GLU A O 1
ATOM 4556 N N . GLU A 1 586 ? -42.220 -2.484 7.810 1.00 53.53 586 GLU A N 1
ATOM 4557 C CA . GLU A 1 586 ? -41.421 -3.728 7.921 1.00 53.53 586 GLU A CA 1
ATOM 4558 C C . GLU A 1 586 ? -41.955 -4.823 6.978 1.00 53.53 586 GLU A C 1
ATOM 4560 O O . GLU A 1 586 ? -41.192 -5.410 6.222 1.00 53.53 586 GLU A O 1
ATOM 4565 N N . ARG A 1 587 ? -43.286 -4.980 6.884 1.00 58.12 587 ARG A N 1
ATOM 4566 C CA . ARG A 1 587 ? -43.914 -5.897 5.915 1.00 58.12 587 ARG A CA 1
ATOM 4567 C C . ARG A 1 587 ? -43.689 -5.538 4.448 1.00 58.12 587 ARG A C 1
ATOM 4569 O O . ARG A 1 587 ? -43.657 -6.436 3.622 1.00 58.12 587 ARG A O 1
ATOM 4576 N N . HIS A 1 588 ? -43.589 -4.258 4.096 1.00 59.53 588 HIS A N 1
ATOM 4577 C CA . HIS A 1 588 ? -43.299 -3.853 2.718 1.00 59.53 588 HIS A CA 1
ATOM 4578 C C . HIS A 1 588 ? -41.848 -4.181 2.334 1.00 59.53 588 HIS A C 1
ATOM 4580 O O . HIS A 1 588 ? -41.591 -4.455 1.163 1.00 59.53 588 HIS A O 1
ATOM 4586 N N . TRP A 1 589 ? -40.928 -4.226 3.303 1.00 63.22 589 TRP A N 1
ATOM 4587 C CA . TRP A 1 589 ? -39.573 -4.748 3.107 1.00 63.22 589 TRP A CA 1
ATOM 4588 C C . TRP A 1 589 ? -39.554 -6.288 3.086 1.00 63.22 589 TRP A C 1
ATOM 4590 O O . TRP A 1 589 ? -38.958 -6.861 2.179 1.00 63.22 589 TRP A O 1
ATOM 4600 N N . ASP A 1 590 ? -40.263 -6.961 3.999 1.00 60.03 590 ASP A N 1
ATOM 4601 C CA . ASP A 1 590 ? -40.356 -8.434 4.047 1.00 60.03 590 ASP A CA 1
ATOM 4602 C C . ASP A 1 590 ? -41.021 -9.046 2.795 1.00 60.03 590 ASP A C 1
ATOM 4604 O O . ASP A 1 590 ? -40.583 -10.083 2.300 1.00 60.03 590 ASP A O 1
ATOM 4608 N N . ASP A 1 591 ? -42.080 -8.409 2.279 1.00 68.69 591 ASP A N 1
ATOM 4609 C CA . ASP A 1 591 ? -42.857 -8.865 1.115 1.00 68.69 591 ASP A CA 1
ATOM 4610 C C . ASP A 1 591 ? -42.294 -8.339 -0.229 1.00 68.69 591 ASP A C 1
ATOM 4612 O O . ASP A 1 591 ? -42.979 -8.423 -1.253 1.00 68.69 591 ASP A O 1
ATOM 4616 N N . ASP A 1 592 ? -41.074 -7.778 -0.258 1.00 67.81 592 ASP A N 1
ATOM 4617 C CA . ASP A 1 592 ? -40.408 -7.296 -1.488 1.00 67.81 592 ASP A CA 1
ATOM 4618 C C . ASP A 1 592 ? -41.168 -6.149 -2.215 1.00 67.81 592 ASP A C 1
ATOM 4620 O O . ASP A 1 592 ? -40.995 -5.912 -3.417 1.00 67.81 592 ASP A O 1
ATOM 4624 N N . GLN A 1 593 ? -42.046 -5.440 -1.492 1.00 75.50 593 GLN A N 1
ATOM 4625 C CA . GLN A 1 593 ? -42.909 -4.376 -2.025 1.00 75.50 593 GLN A CA 1
ATOM 4626 C C . GLN A 1 593 ? -42.183 -3.029 -2.116 1.00 75.50 593 GLN A C 1
ATOM 4628 O O . GLN A 1 593 ? -42.455 -2.263 -3.040 1.00 75.50 593 GLN A O 1
ATOM 4633 N N . ALA A 1 594 ? -41.251 -2.762 -1.198 1.00 77.81 594 ALA A N 1
ATOM 4634 C CA . ALA A 1 594 ? -40.346 -1.622 -1.267 1.00 77.81 594 ALA A CA 1
ATOM 4635 C C . ALA A 1 594 ? -39.216 -1.880 -2.279 1.00 77.81 594 ALA A C 1
ATOM 4637 O O . ALA A 1 594 ? -38.604 -2.955 -2.304 1.00 77.81 594 ALA A O 1
ATOM 4638 N N . ARG A 1 595 ? -38.915 -0.877 -3.110 1.00 83.81 595 ARG A N 1
ATOM 4639 C CA . ARG A 1 595 ? -37.837 -0.922 -4.108 1.00 83.81 595 ARG A CA 1
ATOM 4640 C C . ARG A 1 595 ? -37.047 0.372 -4.131 1.00 83.81 595 ARG A C 1
ATOM 4642 O O . ARG A 1 595 ? -37.632 1.447 -4.147 1.00 83.81 595 ARG A O 1
ATOM 4649 N N . LEU A 1 596 ? -35.730 0.265 -4.238 1.00 85.25 596 LEU A N 1
ATOM 4650 C CA . LEU A 1 596 ? -34.851 1.391 -4.534 1.00 85.25 596 LEU A CA 1
ATOM 4651 C C . LEU A 1 596 ? -34.733 1.501 -6.048 1.00 85.25 596 LEU A C 1
ATOM 4653 O O . LEU A 1 596 ? -34.156 0.628 -6.697 1.00 85.25 596 LEU A O 1
ATOM 4657 N N . CYS A 1 597 ? -35.272 2.580 -6.590 1.00 88.12 597 CYS A N 1
ATOM 4658 C CA . CYS A 1 597 ? -35.197 2.928 -7.995 1.00 88.12 597 CYS A CA 1
ATOM 4659 C C . CYS A 1 597 ? -34.146 4.016 -8.195 1.00 88.12 597 CYS A C 1
ATOM 4661 O O . CYS A 1 597 ? -34.227 5.082 -7.589 1.00 88.12 597 CYS A O 1
ATOM 4663 N N . VAL A 1 598 ? -33.167 3.753 -9.058 1.00 86.50 598 VAL A N 1
ATOM 4664 C CA . VAL A 1 598 ? -32.153 4.729 -9.470 1.00 86.50 598 VAL A CA 1
ATOM 4665 C C . VAL A 1 598 ? -32.401 5.104 -10.925 1.00 86.50 598 VAL A C 1
ATOM 4667 O O . VAL A 1 598 ? -32.261 4.280 -11.826 1.00 86.50 598 VAL A O 1
ATOM 4670 N N . GLU A 1 599 ? -32.809 6.351 -11.128 1.00 89.31 599 GLU A N 1
ATOM 4671 C CA . GLU A 1 599 ? -33.121 6.980 -12.406 1.00 89.31 599 GLU A CA 1
ATOM 4672 C C . GLU A 1 599 ? -31.932 7.824 -12.882 1.00 89.31 599 GLU A C 1
ATOM 4674 O O . GLU A 1 599 ? -31.500 8.752 -12.199 1.00 89.31 599 GLU A O 1
ATOM 4679 N N . VAL A 1 600 ? -31.415 7.521 -14.074 1.00 84.75 600 VAL A N 1
ATOM 4680 C CA . VAL A 1 600 ? -30.260 8.188 -14.687 1.00 84.75 600 VAL A CA 1
ATOM 4681 C C . VAL A 1 600 ? -30.700 8.966 -15.924 1.00 84.75 600 VAL A C 1
ATOM 4683 O O . VAL A 1 600 ? -31.329 8.406 -16.828 1.00 84.75 600 VAL A O 1
ATOM 4686 N N . ASN A 1 601 ? -30.369 10.262 -15.966 1.00 85.38 601 ASN A N 1
ATOM 4687 C CA . ASN A 1 601 ? -30.680 11.211 -17.044 1.00 85.38 601 ASN A CA 1
ATOM 4688 C C . ASN A 1 601 ? -32.148 11.151 -17.524 1.00 85.38 601 ASN A C 1
ATOM 4690 O O . ASN A 1 601 ? -32.437 11.330 -18.707 1.00 85.38 601 ASN A O 1
ATOM 4694 N N . SER A 1 602 ? -33.072 10.875 -16.595 1.00 77.06 602 SER A N 1
ATOM 4695 C CA . SER A 1 602 ? -34.517 10.716 -16.835 1.00 77.06 602 SER A CA 1
ATOM 4696 C C . SER A 1 602 ? -34.891 9.651 -17.881 1.00 77.06 602 SER A C 1
ATOM 4698 O O . SER A 1 602 ? -35.933 9.752 -18.532 1.00 77.06 602 SER A O 1
ATOM 4700 N N . ALA A 1 603 ? -34.024 8.652 -18.090 1.00 63.03 603 ALA A N 1
ATOM 4701 C CA . ALA A 1 603 ? -34.140 7.695 -19.194 1.00 63.03 603 ALA A CA 1
ATOM 4702 C C . ALA A 1 603 ? -33.956 6.225 -18.784 1.00 63.03 603 ALA A C 1
ATOM 4704 O O . ALA A 1 603 ? -34.628 5.357 -19.342 1.00 63.03 603 ALA A O 1
ATOM 4705 N N . ALA A 1 604 ? -33.069 5.931 -17.830 1.00 65.06 604 ALA A N 1
ATOM 4706 C CA . ALA A 1 604 ? -32.815 4.571 -17.354 1.00 65.06 604 ALA A CA 1
ATOM 4707 C C . ALA A 1 604 ? -33.160 4.465 -15.867 1.00 65.06 604 ALA A C 1
ATOM 4709 O O . ALA A 1 604 ? -32.500 5.101 -15.052 1.00 65.06 604 ALA A O 1
ATOM 4710 N N . ILE A 1 605 ? -34.183 3.675 -15.525 1.00 72.44 605 ILE A N 1
ATOM 4711 C CA . ILE A 1 605 ? -34.564 3.383 -14.138 1.00 72.44 605 ILE A CA 1
ATOM 4712 C C . ILE A 1 605 ? -34.186 1.935 -13.827 1.00 72.44 605 ILE A C 1
ATOM 4714 O O . ILE A 1 605 ? -34.778 1.008 -14.380 1.00 72.44 605 ILE A O 1
ATOM 4718 N N . THR A 1 606 ? -33.241 1.746 -12.910 1.00 82.00 606 THR A N 1
ATOM 4719 C CA . THR A 1 606 ? -32.942 0.439 -12.316 1.00 82.00 606 THR A CA 1
ATOM 4720 C C . THR A 1 606 ? -33.592 0.386 -10.942 1.00 82.00 606 THR A C 1
ATOM 4722 O O . THR A 1 606 ? -33.107 1.022 -10.009 1.00 82.00 606 THR A O 1
ATOM 4725 N N . CYS A 1 607 ? -34.693 -0.356 -10.816 1.00 85.12 607 CYS A N 1
ATOM 4726 C CA . CYS A 1 607 ? -35.308 -0.661 -9.525 1.00 85.12 607 CYS A CA 1
ATOM 4727 C C . CYS A 1 607 ? -34.829 -2.028 -9.030 1.00 85.12 607 CYS A C 1
ATOM 4729 O O . CYS A 1 607 ? -34.991 -3.018 -9.743 1.00 85.12 607 CYS A O 1
ATOM 4731 N N . ARG A 1 608 ? -34.287 -2.078 -7.811 1.00 76.50 608 ARG A N 1
ATOM 4732 C CA . ARG A 1 608 ? -34.001 -3.318 -7.073 1.00 76.50 608 ARG A CA 1
ATOM 4733 C C . ARG A 1 608 ? -34.947 -3.442 -5.882 1.00 76.50 608 ARG A C 1
ATOM 4735 O O . ARG A 1 608 ? -35.367 -2.428 -5.323 1.00 76.50 608 ARG A O 1
ATOM 4742 N N . ARG A 1 609 ? -35.310 -4.665 -5.512 1.00 76.75 609 ARG A N 1
ATOM 4743 C CA . ARG A 1 609 ? -36.203 -4.965 -4.379 1.00 76.75 609 ARG A CA 1
ATOM 4744 C C . ARG A 1 609 ? -35.463 -5.028 -3.049 1.00 76.75 609 ARG A C 1
ATOM 4746 O O . ARG A 1 609 ? -34.256 -5.236 -3.028 1.00 76.75 609 ARG A O 1
ATOM 4753 N N . ALA A 1 610 ? -36.219 -4.960 -1.953 1.00 66.81 610 ALA A N 1
ATOM 4754 C CA . ALA A 1 610 ? -35.744 -5.180 -0.586 1.00 66.81 610 ALA A CA 1
ATOM 4755 C C . ALA A 1 610 ? -34.789 -6.384 -0.429 1.00 66.81 610 ALA A C 1
ATOM 4757 O O . ALA A 1 610 ? -33.729 -6.242 0.177 1.00 66.81 610 ALA A O 1
ATOM 4758 N N . SER A 1 611 ? -35.126 -7.547 -0.998 1.00 62.03 611 SER A N 1
ATOM 4759 C CA . SER A 1 611 ? -34.290 -8.760 -0.934 1.00 62.03 611 SER A CA 1
ATOM 4760 C C . SER A 1 611 ? -33.075 -8.766 -1.873 1.00 62.03 611 SER A C 1
ATOM 4762 O O . SER A 1 611 ? -32.176 -9.589 -1.707 1.00 62.03 611 SER A O 1
ATOM 4764 N N . GLU A 1 612 ? -33.027 -7.855 -2.848 1.00 60.59 612 GLU A N 1
ATOM 4765 C CA . GLU A 1 612 ? -31.952 -7.729 -3.844 1.00 60.59 612 GLU A CA 1
ATOM 4766 C C . GLU A 1 612 ? -30.838 -6.765 -3.381 1.00 60.59 612 GLU A C 1
ATOM 4768 O O . GLU A 1 612 ? -29.871 -6.532 -4.114 1.00 60.59 612 GLU A O 1
ATOM 4773 N N . PHE A 1 613 ? -30.954 -6.211 -2.167 1.00 59.75 613 PHE A N 1
ATOM 4774 C CA . PHE A 1 613 ? -29.913 -5.425 -1.504 1.00 59.75 613 PHE A CA 1
ATOM 4775 C C . PHE A 1 613 ? -28.993 -6.310 -0.658 1.00 59.75 613 PHE A C 1
ATOM 4777 O O . PHE A 1 613 ? -29.451 -7.118 0.151 1.00 59.75 613 PHE A O 1
ATOM 4784 N N . ASN A 1 614 ? -27.681 -6.093 -0.775 1.00 50.59 614 ASN A N 1
ATOM 4785 C CA . ASN A 1 614 ? -26.754 -6.385 0.319 1.00 50.59 614 ASN A CA 1
ATOM 4786 C C . ASN A 1 614 ? -26.573 -5.103 1.173 1.00 50.59 614 ASN A C 1
ATOM 4788 O O . ASN A 1 614 ? -27.341 -4.149 1.042 1.00 50.59 614 ASN A O 1
ATOM 4792 N N . GLU A 1 615 ? -25.583 -5.063 2.067 1.00 44.84 615 GLU A N 1
ATOM 4793 C CA . GLU A 1 615 ? -25.297 -3.888 2.916 1.00 44.84 615 GLU A CA 1
ATOM 4794 C C . GLU A 1 615 ? -24.931 -2.596 2.142 1.00 44.84 615 GLU A C 1
ATOM 4796 O O . GLU A 1 615 ? -24.914 -1.514 2.737 1.00 44.84 615 GLU A O 1
ATOM 4801 N N . PHE A 1 616 ? -24.713 -2.682 0.823 1.00 49.88 616 PHE A N 1
ATOM 4802 C CA . PHE A 1 616 ? -24.434 -1.569 -0.084 1.00 49.88 616 PHE A CA 1
ATOM 4803 C C . PHE A 1 616 ? -25.359 -1.647 -1.305 1.00 49.88 616 PHE A C 1
ATOM 4805 O O . PHE A 1 616 ? -25.240 -2.542 -2.141 1.00 49.88 616 PHE A O 1
ATOM 4812 N N . SER A 1 617 ? -26.271 -0.685 -1.482 1.00 63.97 617 SER A N 1
ATOM 4813 C CA . SER A 1 617 ? -27.056 -0.620 -2.725 1.00 63.97 617 SER A CA 1
ATOM 4814 C C . SER A 1 617 ? -26.210 -0.015 -3.844 1.00 63.97 617 SER A C 1
ATOM 4816 O O . SER A 1 617 ? -26.404 1.131 -4.249 1.00 63.97 617 SER A O 1
ATOM 4818 N N . THR A 1 618 ? -25.226 -0.783 -4.306 1.00 65.50 618 THR A N 1
ATOM 4819 C CA . THR A 1 618 ? -24.299 -0.390 -5.362 1.00 65.50 618 THR A CA 1
ATOM 4820 C C . THR A 1 618 ? -24.992 -0.463 -6.720 1.00 65.50 618 THR A C 1
ATOM 4822 O O . THR A 1 618 ? -25.52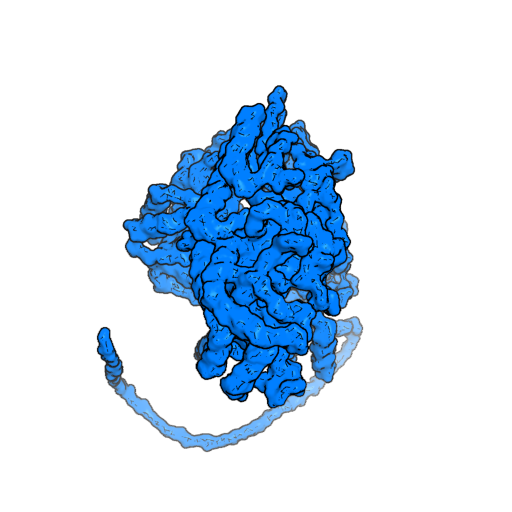5 -1.499 -7.130 1.00 65.50 618 THR A O 1
ATOM 4825 N N . VAL A 1 619 ? -25.000 0.663 -7.426 1.00 74.06 619 VAL A N 1
ATOM 4826 C CA . VAL A 1 619 ? -25.546 0.796 -8.774 1.00 74.06 619 VAL A CA 1
ATOM 4827 C C . VAL A 1 619 ? -24.446 1.286 -9.695 1.00 74.06 619 VAL A C 1
ATOM 4829 O O . VAL A 1 619 ? -23.977 2.417 -9.581 1.00 74.06 619 VAL A O 1
ATOM 4832 N N . ASP A 1 620 ? -24.058 0.419 -10.621 1.00 78.12 620 ASP A N 1
ATOM 4833 C CA . ASP A 1 620 ? -23.139 0.752 -11.696 1.00 78.12 620 ASP A CA 1
ATOM 4834 C C . ASP A 1 620 ? -23.861 1.397 -12.867 1.00 78.12 620 ASP A C 1
ATOM 4836 O O . ASP A 1 620 ? -24.857 0.887 -13.384 1.00 78.12 620 ASP A O 1
ATOM 4840 N N . ILE A 1 621 ? -23.311 2.518 -13.311 1.00 82.25 621 ILE A N 1
ATOM 4841 C CA . ILE A 1 621 ? -23.833 3.320 -14.402 1.00 82.25 621 ILE A CA 1
ATOM 4842 C C . ILE A 1 621 ? -22.695 3.496 -15.405 1.00 82.25 621 ILE A C 1
ATOM 4844 O O . ILE A 1 621 ? -21.705 4.172 -15.128 1.00 82.25 621 ILE A O 1
ATOM 4848 N N . GLN A 1 622 ? -22.816 2.874 -16.577 1.00 85.44 622 GLN A N 1
ATOM 4849 C CA . GLN A 1 622 ? -21.858 3.078 -17.662 1.00 85.44 622 GLN A CA 1
ATOM 4850 C C . GLN A 1 622 ? -22.231 4.332 -18.455 1.00 85.44 622 GLN A C 1
ATOM 4852 O O . GLN A 1 622 ? -23.347 4.443 -18.965 1.00 85.44 622 GLN A O 1
ATOM 4857 N N . VAL A 1 623 ? -21.304 5.283 -18.550 1.00 82.00 623 VAL A N 1
ATOM 4858 C CA . VAL A 1 623 ? -21.514 6.597 -19.179 1.00 82.00 623 VAL A CA 1
ATOM 4859 C C . VAL A 1 623 ? -20.268 7.036 -19.949 1.00 82.00 623 VAL A C 1
ATOM 4861 O O . VAL A 1 623 ? -19.160 6.723 -19.520 1.00 82.00 623 VAL A O 1
ATOM 4864 N N . PRO A 1 624 ? -20.387 7.780 -21.061 1.00 82.62 624 PRO A N 1
ATOM 4865 C CA . PRO A 1 624 ? -19.207 8.295 -21.747 1.00 82.62 624 PRO A CA 1
ATOM 4866 C C . PRO A 1 624 ? -18.470 9.351 -20.912 1.00 82.62 624 PRO A C 1
ATOM 4868 O O . PRO A 1 624 ? -19.112 10.198 -20.281 1.00 82.62 624 PRO A O 1
ATOM 4871 N N . PHE A 1 625 ? -17.136 9.372 -20.954 1.00 68.19 625 PHE A N 1
ATOM 4872 C CA . PHE A 1 625 ? -16.358 10.459 -20.347 1.00 68.19 625 PHE A CA 1
ATOM 4873 C C . PHE A 1 625 ? -16.753 11.829 -20.931 1.00 68.19 625 PHE A C 1
ATOM 4875 O O . PHE A 1 625 ? -17.059 11.961 -22.115 1.00 68.19 625 PHE A O 1
ATOM 4882 N N . GLY A 1 626 ? -16.749 12.860 -20.084 1.00 64.56 626 GLY A N 1
ATOM 4883 C CA . GLY A 1 626 ? -17.234 14.209 -20.397 1.00 64.56 626 GLY A CA 1
ATOM 4884 C C . GLY A 1 626 ? -18.760 14.363 -20.361 1.00 64.56 626 GLY A C 1
ATOM 4885 O O . GLY A 1 626 ? -19.262 15.449 -20.641 1.00 64.56 626 GLY A O 1
ATOM 4886 N N . THR A 1 627 ? -19.511 13.310 -20.019 1.00 73.81 627 THR A N 1
ATOM 4887 C CA . THR A 1 627 ? -20.976 13.376 -19.884 1.00 73.81 627 THR A CA 1
ATOM 4888 C C . THR A 1 627 ? -21.372 13.881 -18.498 1.00 73.81 627 THR A C 1
ATOM 4890 O O . THR A 1 627 ? -20.836 13.430 -17.485 1.00 73.81 627 THR A O 1
ATOM 4893 N N . GLU A 1 628 ? -22.351 14.786 -18.450 1.00 77.56 628 GLU A N 1
ATOM 4894 C CA . GLU A 1 628 ? -23.078 15.119 -17.224 1.00 77.56 628 GLU A CA 1
ATOM 4895 C C . GLU A 1 628 ? -24.169 14.069 -16.969 1.00 77.56 628 GLU A C 1
ATOM 4897 O O . GLU A 1 628 ? -24.987 13.751 -17.839 1.00 77.56 628 GLU A O 1
ATOM 4902 N N . VAL A 1 629 ? -24.165 13.513 -15.764 1.00 75.81 629 VAL A N 1
ATOM 4903 C CA . VAL A 1 629 ? -25.029 12.415 -15.344 1.00 75.81 629 VAL A CA 1
ATOM 4904 C C . VAL A 1 629 ? -25.856 12.892 -14.162 1.00 75.81 629 VAL A C 1
ATOM 4906 O O . VAL A 1 629 ? -25.342 13.073 -13.061 1.00 75.81 629 VAL A O 1
ATOM 4909 N N . ASN A 1 630 ? -27.142 13.115 -14.405 1.00 82.00 630 ASN A N 1
ATOM 4910 C CA . ASN A 1 630 ? -28.137 13.436 -13.394 1.00 82.00 630 ASN A CA 1
ATOM 4911 C C . ASN A 1 630 ? -28.715 12.126 -12.858 1.00 82.00 630 ASN A C 1
ATOM 4913 O O . ASN A 1 630 ? -29.188 11.301 -13.641 1.00 82.00 630 ASN A O 1
ATOM 4917 N N . ILE A 1 631 ? -28.660 11.924 -11.545 1.00 81.94 631 ILE A N 1
ATOM 4918 C CA . ILE A 1 631 ? -29.062 10.679 -10.893 1.00 81.94 631 ILE A CA 1
ATOM 4919 C C . ILE A 1 631 ? -30.047 11.000 -9.775 1.00 81.94 631 ILE A C 1
ATOM 4921 O O . ILE A 1 631 ? -29.781 11.815 -8.888 1.00 81.94 631 ILE A O 1
ATOM 4925 N N . ARG A 1 632 ? -31.196 10.333 -9.826 1.00 88.25 632 ARG A N 1
ATOM 4926 C CA . ARG A 1 632 ? -32.261 10.406 -8.833 1.00 88.25 632 ARG A CA 1
ATOM 4927 C C . ARG A 1 632 ? -32.466 9.016 -8.248 1.00 88.25 632 ARG A C 1
ATOM 4929 O O . ARG A 1 632 ? -32.846 8.105 -8.972 1.00 88.25 632 ARG A O 1
ATOM 4936 N N . ALA A 1 633 ? -32.230 8.850 -6.955 1.00 86.06 633 ALA A N 1
ATOM 4937 C CA . ALA A 1 633 ? -32.508 7.606 -6.245 1.00 86.06 633 ALA A CA 1
ATOM 4938 C C . ALA A 1 633 ? -33.733 7.792 -5.351 1.00 86.06 633 ALA A C 1
ATOM 4940 O O . ALA A 1 633 ? -33.796 8.769 -4.612 1.00 86.06 633 ALA A O 1
ATOM 4941 N N . PHE A 1 634 ? -34.712 6.895 -5.424 1.00 89.00 634 PHE A N 1
ATOM 4942 C CA . PHE A 1 634 ? -35.963 7.010 -4.675 1.00 89.00 634 PHE A CA 1
ATOM 4943 C C . PHE A 1 634 ? -36.527 5.648 -4.266 1.00 89.00 634 PHE A C 1
ATOM 4945 O O . PHE A 1 634 ? -36.156 4.624 -4.841 1.00 89.00 634 PHE A O 1
ATOM 4952 N N . LEU A 1 635 ? -37.427 5.634 -3.279 1.00 84.75 635 LEU A N 1
ATOM 4953 C CA . LEU A 1 635 ? -38.149 4.421 -2.884 1.00 84.75 635 LEU A CA 1
ATOM 4954 C C . LEU A 1 635 ? -39.534 4.348 -3.531 1.00 84.75 635 LEU A C 1
ATOM 4956 O O . LEU A 1 635 ? -40.406 5.158 -3.227 1.00 84.75 635 LEU A O 1
ATOM 4960 N N . GLU A 1 636 ? -39.747 3.339 -4.374 1.00 85.69 636 GLU A N 1
ATOM 4961 C CA . GLU A 1 636 ? -41.068 2.912 -4.848 1.00 85.69 636 GLU A CA 1
ATOM 4962 C C . GLU A 1 636 ? -41.696 1.954 -3.813 1.00 85.69 636 GLU A C 1
ATOM 4964 O O . GLU A 1 636 ? -41.000 1.128 -3.221 1.00 85.69 636 GLU A O 1
ATOM 4969 N N . GLY A 1 637 ? -43.014 2.048 -3.595 1.00 80.56 637 GLY A N 1
ATOM 4970 C CA . GLY A 1 637 ? -43.772 1.114 -2.741 1.00 80.56 637 GLY A CA 1
ATOM 4971 C C . GLY A 1 637 ? -43.890 1.482 -1.253 1.00 80.56 637 GLY A C 1
ATOM 4972 O O . GLY A 1 637 ? -44.453 0.702 -0.488 1.00 80.56 637 GLY A O 1
ATOM 4973 N N . MET A 1 638 ? -43.403 2.658 -0.851 1.00 77.81 638 MET A N 1
ATOM 4974 C CA . MET A 1 638 ? -43.521 3.226 0.506 1.00 77.81 638 MET A CA 1
ATOM 4975 C C . MET A 1 638 ? -44.754 4.145 0.627 1.00 77.81 638 MET A C 1
ATOM 4977 O O . MET A 1 638 ? -45.217 4.671 -0.386 1.00 77.81 638 MET A O 1
ATOM 4981 N N . GLU A 1 639 ? -45.281 4.396 1.839 1.00 72.31 639 GLU A N 1
ATOM 4982 C CA . GLU A 1 639 ? -46.386 5.373 2.008 1.00 72.31 639 GLU A CA 1
ATOM 4983 C C . GLU A 1 639 ? -45.916 6.827 1.805 1.00 72.31 639 GLU A C 1
ATOM 4985 O O . GLU A 1 639 ? -46.699 7.681 1.381 1.00 72.31 639 GLU A O 1
ATOM 4990 N N . GLU A 1 640 ? -44.636 7.107 2.066 1.00 72.94 640 GLU A N 1
ATOM 4991 C CA . GLU A 1 640 ? -43.981 8.380 1.758 1.00 72.94 640 GLU A CA 1
ATOM 4992 C C . GLU A 1 640 ? -42.731 8.133 0.896 1.00 72.94 640 GLU A C 1
ATOM 4994 O O . GLU A 1 640 ? -41.754 7.535 1.349 1.00 72.94 640 GLU A O 1
ATOM 4999 N N . GLU A 1 641 ? -42.748 8.608 -0.353 1.00 69.06 641 GLU A N 1
ATOM 5000 C CA . GLU A 1 641 ? -41.583 8.552 -1.242 1.00 69.06 641 GLU A CA 1
ATOM 5001 C C . GLU A 1 641 ? -40.465 9.458 -0.700 1.00 69.06 641 GLU A C 1
ATOM 5003 O O . GLU A 1 641 ? -40.622 10.678 -0.598 1.00 69.06 641 GLU A O 1
ATOM 5008 N N . SER A 1 642 ? -39.310 8.872 -0.378 1.00 74.12 642 SER A N 1
ATOM 5009 C CA . SER A 1 642 ? -38.062 9.627 -0.252 1.00 74.12 642 SER A CA 1
ATOM 5010 C C . SER A 1 642 ? -37.292 9.561 -1.557 1.00 74.12 642 SER A C 1
ATOM 5012 O O . SER A 1 642 ? -37.162 8.491 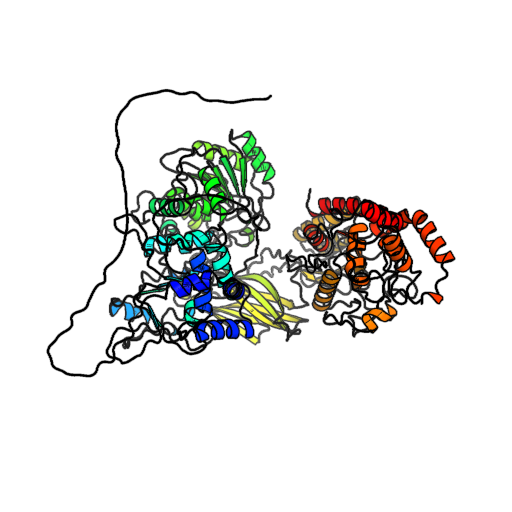-2.148 1.00 74.12 642 SER A O 1
ATOM 5014 N N . GLU A 1 643 ? -36.732 10.704 -1.947 1.00 82.12 643 GLU A N 1
ATOM 5015 C CA . GLU A 1 643 ? -35.865 10.844 -3.107 1.00 82.12 643 GLU A CA 1
ATOM 5016 C C . GLU A 1 643 ? -34.597 11.656 -2.792 1.00 82.12 643 GLU A C 1
ATOM 5018 O O . GLU A 1 643 ? -34.620 12.620 -2.023 1.00 82.12 643 GLU A O 1
ATOM 5023 N N . THR A 1 644 ? -33.491 11.262 -3.418 1.00 76.31 644 THR A N 1
ATOM 5024 C CA . THR A 1 644 ? -32.188 11.932 -3.433 1.00 76.31 644 THR A CA 1
ATOM 5025 C C . THR A 1 644 ? -31.875 12.319 -4.871 1.00 76.31 644 THR A C 1
ATOM 5027 O O . THR A 1 644 ? -31.932 11.464 -5.752 1.00 76.31 644 THR A O 1
ATOM 5030 N N . TYR A 1 645 ? -31.472 13.565 -5.115 1.00 77.19 645 TYR A N 1
ATOM 5031 C CA . TYR A 1 645 ? -30.956 14.001 -6.415 1.00 77.19 645 TYR A CA 1
ATOM 5032 C C . TYR A 1 645 ? -29.493 14.404 -6.286 1.00 77.19 645 TYR A C 1
ATOM 5034 O O . TYR A 1 645 ? -29.129 15.144 -5.372 1.00 77.19 645 TYR A O 1
ATOM 5042 N N . PHE A 1 646 ? -28.671 13.985 -7.240 1.00 75.81 646 PHE A N 1
ATOM 5043 C CA . PHE A 1 646 ? -27.322 14.502 -7.430 1.00 75.81 646 PHE A CA 1
ATOM 5044 C C . PHE A 1 646 ? -26.955 14.476 -8.913 1.00 75.81 646 PHE A C 1
ATOM 5046 O O . PHE A 1 646 ? -27.564 13.773 -9.717 1.00 75.81 646 PHE A O 1
ATOM 5053 N N . TRP A 1 647 ? -25.945 15.253 -9.281 1.00 70.25 647 TRP A N 1
ATOM 5054 C CA . TRP A 1 647 ? -25.368 15.233 -10.619 1.00 70.25 647 TRP A CA 1
ATOM 5055 C C . TRP A 1 647 ? -23.853 15.079 -10.525 1.00 70.25 647 TRP A C 1
ATOM 5057 O O . TRP A 1 647 ? -23.217 15.535 -9.564 1.00 70.25 647 TRP A O 1
ATOM 5067 N N . VAL A 1 648 ? -23.262 14.429 -11.521 1.00 68.88 648 VAL A N 1
ATOM 5068 C CA . VAL A 1 648 ? -21.817 14.228 -11.642 1.00 68.88 648 VAL A CA 1
ATOM 5069 C C . VAL A 1 648 ? -21.395 14.392 -13.097 1.00 68.88 648 VAL A C 1
ATOM 5071 O O . VAL A 1 648 ? -22.017 13.842 -14.000 1.00 68.88 648 VAL A O 1
ATOM 5074 N N . ILE A 1 649 ? -20.344 15.176 -13.330 1.00 68.06 649 ILE A N 1
ATOM 5075 C CA . ILE A 1 649 ? -19.694 15.281 -14.638 1.00 68.06 649 ILE A CA 1
ATOM 5076 C C . ILE A 1 649 ? -18.528 14.299 -14.622 1.00 68.06 649 ILE A C 1
ATOM 5078 O O . ILE A 1 649 ? -17.658 14.383 -13.755 1.00 68.06 649 ILE A O 1
ATOM 5082 N N . VAL A 1 650 ? -18.528 13.348 -15.551 1.00 65.56 650 VAL A N 1
ATOM 5083 C CA . VAL A 1 650 ? -17.586 12.221 -15.536 1.00 65.56 650 VAL A CA 1
ATOM 5084 C C . VAL A 1 650 ? -16.341 12.564 -16.356 1.00 65.56 650 VAL A C 1
ATOM 5086 O O . VAL A 1 650 ? -16.148 12.095 -17.474 1.00 65.56 650 VAL A O 1
ATOM 5089 N N . GLU A 1 651 ? -15.506 13.456 -15.824 1.00 53.12 651 GLU A N 1
ATOM 5090 C CA . GLU A 1 651 ? -14.283 13.948 -16.474 1.00 53.12 651 GLU A CA 1
ATOM 5091 C C . GLU A 1 651 ? -13.020 13.185 -16.034 1.00 53.12 651 GLU A C 1
ATOM 5093 O O . GLU A 1 651 ? -12.472 13.425 -14.962 1.00 53.12 651 GLU A O 1
ATOM 5098 N N . GLY A 1 652 ? -12.505 12.332 -16.927 1.00 53.88 652 GLY A N 1
ATOM 5099 C CA . GLY A 1 652 ? -11.195 11.682 -16.802 1.00 53.88 652 GLY A CA 1
ATOM 5100 C C . GLY A 1 652 ? -11.107 10.513 -15.811 1.00 53.88 652 GLY A C 1
ATOM 5101 O O . GLY A 1 652 ? -11.980 10.289 -14.975 1.00 53.88 652 GLY A O 1
ATOM 5102 N N . LEU A 1 653 ? -10.014 9.748 -15.912 1.00 43.50 653 LEU A N 1
ATOM 5103 C CA . LEU A 1 653 ? -9.616 8.786 -14.885 1.00 43.50 653 LEU A CA 1
ATOM 5104 C C . LEU A 1 653 ? -8.870 9.510 -13.765 1.00 43.50 653 LEU A C 1
ATOM 5106 O O . LEU A 1 653 ? -7.673 9.739 -13.889 1.00 43.50 653 LEU A O 1
ATOM 5110 N N . VAL A 1 654 ? -9.567 9.832 -12.682 1.00 43.84 654 VAL A N 1
ATOM 5111 C CA . VAL A 1 654 ? -9.076 9.822 -11.292 1.00 43.84 654 VAL A CA 1
ATOM 5112 C C . VAL A 1 654 ? -10.261 10.265 -10.436 1.00 43.84 654 VAL A C 1
ATOM 5114 O O . VAL A 1 654 ? -10.896 11.279 -10.726 1.00 43.84 654 VAL A O 1
ATOM 5117 N N . GLY A 1 655 ? -10.590 9.487 -9.400 1.00 37.94 655 GLY A N 1
ATOM 5118 C CA . GLY A 1 655 ? -11.572 9.918 -8.405 1.00 37.94 655 GLY A CA 1
ATOM 5119 C C . GLY A 1 655 ? -11.153 11.261 -7.808 1.00 37.94 655 GLY A C 1
ATOM 5120 O O . GLY A 1 655 ? -9.964 11.580 -7.777 1.00 37.94 655 GLY A O 1
ATOM 5121 N N . GLY A 1 656 ? -12.113 12.065 -7.343 1.00 34.50 656 GLY A N 1
ATOM 5122 C CA . GLY A 1 656 ? -11.779 13.325 -6.680 1.00 34.50 656 GLY A CA 1
ATOM 5123 C C . GLY A 1 656 ? -10.707 13.105 -5.607 1.00 34.50 656 GLY A C 1
ATOM 5124 O O . GLY A 1 656 ? -10.655 12.031 -5.006 1.00 34.50 656 GLY A O 1
ATOM 5125 N N . LEU A 1 657 ? -9.857 14.117 -5.368 1.00 33.97 657 LEU A N 1
ATOM 5126 C CA . LEU A 1 657 ? -8.973 14.147 -4.194 1.00 33.97 657 LEU A CA 1
ATOM 5127 C C . LEU A 1 657 ? -9.740 13.545 -3.010 1.00 33.97 657 LEU A C 1
ATOM 5129 O O . LEU A 1 657 ? -10.856 14.004 -2.775 1.00 33.97 657 LEU A O 1
ATOM 5133 N N . ASN A 1 658 ? -9.167 12.571 -2.283 1.00 34.50 658 ASN A N 1
ATOM 5134 C CA . ASN A 1 658 ? -9.855 11.740 -1.263 1.00 34.50 658 ASN A CA 1
ATOM 5135 C C . ASN A 1 658 ? -10.552 12.517 -0.110 1.00 34.50 658 ASN A C 1
ATOM 5137 O O . ASN A 1 658 ? -11.127 11.934 0.801 1.00 34.50 658 ASN A O 1
ATOM 5141 N N . LEU A 1 659 ? -10.551 13.844 -0.189 1.00 34.53 659 LEU A N 1
ATOM 5142 C CA . LEU A 1 659 ? -11.467 14.821 0.391 1.00 34.53 659 LEU A CA 1
ATOM 5143 C C . LEU A 1 659 ? -12.940 14.692 -0.077 1.00 34.53 659 LEU A C 1
ATOM 5145 O O . LEU A 1 659 ? -13.633 15.709 -0.164 1.00 34.53 659 LEU A O 1
ATOM 5149 N N . SER A 1 660 ? -13.470 13.484 -0.309 1.00 31.25 660 SER A N 1
ATOM 5150 C CA . SER A 1 660 ? -14.930 13.305 -0.313 1.00 31.25 660 SER A CA 1
ATOM 5151 C C . SER A 1 660 ? -15.425 13.451 1.126 1.00 31.25 660 SER A C 1
ATOM 5153 O O . SER A 1 660 ? -15.366 12.523 1.928 1.00 31.25 660 SER A O 1
ATOM 5155 N N . THR A 1 661 ? -15.842 14.665 1.484 1.00 29.58 661 THR A N 1
ATOM 5156 C CA . THR A 1 661 ? -16.331 15.014 2.828 1.00 29.58 661 THR A CA 1
ATOM 5157 C C . THR A 1 661 ? -17.729 15.622 2.758 1.00 29.58 661 THR A C 1
ATOM 5159 O O . THR A 1 661 ? -18.026 16.646 3.375 1.00 29.58 661 THR A O 1
ATOM 5162 N N . ILE A 1 662 ? -18.618 14.965 2.007 1.00 30.06 662 ILE A N 1
ATOM 5163 C CA . ILE A 1 662 ? -20.043 15.305 2.007 1.00 30.06 662 ILE A CA 1
ATOM 5164 C C . ILE A 1 662 ? -20.593 15.034 3.410 1.00 30.06 662 ILE A C 1
ATOM 5166 O O . ILE A 1 662 ? -20.712 13.891 3.843 1.00 30.06 662 ILE A O 1
ATOM 5170 N N . THR A 1 663 ? -20.919 16.108 4.130 1.00 30.61 663 THR A N 1
ATOM 5171 C CA . THR A 1 663 ? -21.466 16.039 5.488 1.00 30.61 663 THR A CA 1
ATOM 5172 C C . THR A 1 663 ? -22.841 16.712 5.511 1.00 30.61 663 THR A C 1
ATOM 5174 O O . THR A 1 663 ? -22.935 17.921 5.680 1.00 30.61 663 THR A O 1
ATOM 5177 N N . HIS A 1 664 ? -23.888 15.893 5.357 1.00 32.53 664 HIS A N 1
ATOM 5178 C CA . HIS A 1 664 ? -25.327 16.185 5.505 1.00 32.53 664 HIS A CA 1
ATOM 5179 C C . HIS A 1 664 ? -25.993 17.263 4.627 1.00 32.53 664 HIS A C 1
ATOM 5181 O O . HIS A 1 664 ? -25.670 18.446 4.686 1.00 32.53 664 HIS A O 1
ATOM 5187 N N . VAL A 1 665 ? -27.112 16.868 4.004 1.00 28.92 665 VAL A N 1
ATOM 5188 C CA . VAL A 1 665 ? -28.249 17.750 3.674 1.00 28.92 665 VAL A CA 1
ATOM 5189 C C . VAL A 1 665 ? -29.549 16.996 3.964 1.00 28.92 665 VAL A C 1
ATOM 5191 O O . VAL A 1 665 ? -29.659 15.813 3.656 1.00 28.92 665 VAL A O 1
ATOM 5194 N N . GLY A 1 666 ? -30.518 17.659 4.600 1.00 32.22 666 GLY A N 1
ATOM 5195 C CA . GLY A 1 666 ? -31.826 17.079 4.926 1.00 32.22 666 GLY A CA 1
ATOM 5196 C C . GLY A 1 666 ? -32.893 17.334 3.855 1.00 32.22 666 GLY A C 1
ATOM 5197 O O . GLY A 1 666 ? -32.774 18.258 3.054 1.00 32.22 666 GLY A O 1
ATOM 5198 N N . SER A 1 667 ? -33.966 16.538 3.878 1.00 30.00 667 SER A N 1
ATOM 5199 C CA . SER A 1 667 ? -35.097 16.639 2.943 1.00 30.00 667 SER A CA 1
ATOM 5200 C C . SER A 1 667 ? -35.830 17.985 3.001 1.00 30.00 667 SER A C 1
ATOM 5202 O O . SER A 1 667 ? -35.996 18.567 4.076 1.00 30.00 667 SER A O 1
ATOM 5204 N N . VAL A 1 668 ? -36.377 18.419 1.864 1.00 31.91 668 VAL A N 1
ATOM 5205 C CA . VAL A 1 668 ? -37.157 19.658 1.748 1.00 31.91 668 VAL A CA 1
ATOM 5206 C C . VAL A 1 668 ? -38.495 19.575 2.492 1.00 31.91 668 VAL A C 1
ATOM 5208 O O . VAL A 1 668 ? -39.310 18.686 2.260 1.00 31.91 668 VAL A O 1
ATOM 5211 N N . GLY A 1 669 ? -38.759 20.600 3.302 1.00 32.56 669 GLY A N 1
ATOM 5212 C CA . GLY A 1 669 ? -40.103 21.099 3.583 1.00 32.56 669 GLY A CA 1
ATOM 5213 C C . GLY A 1 669 ? -40.081 22.626 3.502 1.00 32.56 669 GLY A C 1
ATOM 5214 O O . GLY A 1 669 ? -39.492 23.255 4.376 1.00 32.56 669 GLY A O 1
ATOM 5215 N N . ASP A 1 670 ? -40.658 23.194 2.436 1.00 31.86 670 ASP A N 1
ATOM 5216 C CA . ASP A 1 670 ? -40.885 24.623 2.108 1.00 31.86 670 ASP A CA 1
ATOM 5217 C C . ASP A 1 670 ? -39.745 25.658 2.286 1.00 31.86 670 ASP A C 1
ATOM 5219 O O . ASP A 1 670 ? -39.906 26.825 1.925 1.00 31.86 670 ASP A O 1
ATOM 5223 N N . GLY A 1 671 ? -38.565 25.254 2.756 1.00 31.77 671 GLY A N 1
ATOM 5224 C CA . GLY A 1 671 ? -37.326 26.025 2.721 1.00 31.77 671 GLY A CA 1
ATOM 5225 C C . GLY A 1 671 ? -36.277 25.300 1.885 1.00 31.77 671 GLY A C 1
ATOM 5226 O O . GLY A 1 671 ? -35.871 24.191 2.229 1.00 31.77 671 GLY A O 1
ATOM 5227 N N . VAL A 1 672 ? -35.825 25.930 0.796 1.00 29.69 672 VAL A N 1
ATOM 5228 C CA . VAL A 1 672 ? -34.702 25.436 -0.014 1.00 29.69 672 VAL A CA 1
ATOM 5229 C C . VAL A 1 672 ? -33.412 25.618 0.786 1.00 29.69 672 VAL A C 1
ATOM 5231 O O . VAL A 1 672 ? -32.790 26.676 0.741 1.00 29.69 672 VAL A O 1
ATOM 5234 N N . ASN A 1 673 ? -33.019 24.588 1.534 1.00 28.06 673 ASN A N 1
ATOM 5235 C CA . ASN A 1 673 ? -31.690 24.507 2.130 1.00 28.06 673 ASN A CA 1
ATOM 5236 C C . ASN A 1 673 ? -30.747 23.896 1.089 1.00 28.06 673 ASN A C 1
ATOM 5238 O O . ASN A 1 673 ? -30.930 22.752 0.677 1.00 28.06 673 ASN A O 1
ATOM 5242 N N . GLN A 1 674 ? -29.798 24.702 0.614 1.00 34.38 674 GLN A N 1
ATOM 5243 C CA . GLN A 1 674 ? -28.886 24.330 -0.465 1.00 34.38 674 GLN A CA 1
ATOM 5244 C C . GLN A 1 674 ? -27.826 23.320 -0.013 1.00 34.38 674 GLN A C 1
ATOM 5246 O O . GLN A 1 674 ? -27.533 23.165 1.174 1.00 34.38 674 GLN A O 1
ATOM 5251 N N . LEU A 1 675 ? -27.286 22.609 -1.001 1.00 30.70 675 LEU A N 1
ATOM 5252 C CA . LEU A 1 675 ? -26.406 21.468 -0.826 1.00 30.70 675 LEU A CA 1
ATOM 5253 C C . LEU A 1 675 ? -24.943 21.918 -0.942 1.00 30.70 675 LEU A C 1
ATOM 5255 O O . LEU A 1 675 ? -24.432 22.064 -2.049 1.00 30.70 675 LEU A O 1
ATOM 5259 N N . ASN A 1 676 ? -24.292 22.132 0.209 1.00 35.41 676 ASN A N 1
ATOM 5260 C CA . ASN A 1 676 ? -22.886 22.549 0.315 1.00 35.41 676 ASN A CA 1
ATOM 5261 C C . ASN A 1 676 ? -21.928 21.411 -0.094 1.00 35.41 676 ASN A C 1
ATOM 5263 O O . ASN A 1 676 ? -21.271 20.794 0.746 1.00 35.41 676 ASN A O 1
ATOM 5267 N N . ASP A 1 677 ? -21.862 21.122 -1.389 1.00 41.00 677 ASP A N 1
ATOM 5268 C CA . ASP A 1 677 ? -20.893 20.202 -1.982 1.00 41.00 677 ASP A CA 1
ATOM 5269 C C . ASP A 1 677 ? -19.630 20.980 -2.394 1.00 41.00 677 ASP A C 1
ATOM 5271 O O . ASP A 1 677 ? -19.701 21.964 -3.136 1.00 41.00 677 ASP A O 1
ATOM 5275 N N . PHE A 1 678 ? -18.470 20.557 -1.884 1.00 41.78 678 PHE A N 1
ATOM 5276 C CA . PHE A 1 678 ? -17.172 21.162 -2.180 1.00 41.78 678 PHE A CA 1
ATOM 5277 C C . PHE A 1 678 ? -16.419 20.285 -3.174 1.00 41.78 678 PHE A C 1
ATOM 5279 O O . PHE A 1 678 ? -15.774 19.310 -2.787 1.00 41.78 678 PHE A O 1
ATOM 5286 N N . ARG A 1 679 ? -16.437 20.661 -4.455 1.00 44.56 679 ARG A N 1
ATOM 5287 C CA . ARG A 1 679 ? -15.744 19.904 -5.505 1.00 44.56 679 ARG A CA 1
ATOM 5288 C C . ARG A 1 679 ? -14.585 20.699 -6.085 1.00 44.56 679 ARG A C 1
ATOM 5290 O O . ARG A 1 679 ? -14.767 21.814 -6.572 1.00 44.56 679 ARG A O 1
ATOM 5297 N N . LEU A 1 680 ? -13.388 20.114 -6.060 1.00 41.31 680 LEU A N 1
ATOM 5298 C CA . LEU A 1 680 ? -12.207 20.674 -6.714 1.00 41.31 680 LEU A CA 1
ATOM 5299 C C . LEU A 1 680 ? -12.087 20.084 -8.128 1.00 41.31 680 LEU A C 1
ATOM 5301 O O . LEU A 1 680 ? -11.511 19.017 -8.318 1.00 41.31 680 LEU A O 1
ATOM 5305 N N . PHE A 1 681 ? -12.661 20.776 -9.107 1.00 43.41 681 PHE A N 1
ATOM 5306 C CA . PHE A 1 681 ? -12.580 20.437 -10.527 1.00 43.41 681 PHE A CA 1
ATOM 5307 C C . PHE A 1 681 ? -11.363 21.093 -11.201 1.00 43.41 681 PHE A C 1
ATOM 5309 O O . PHE A 1 681 ? -10.581 21.819 -10.579 1.00 43.41 681 PHE A O 1
ATOM 5316 N N . ARG A 1 682 ? -11.211 20.851 -12.505 1.00 37.50 682 ARG A N 1
ATOM 5317 C CA . ARG A 1 682 ? -10.193 21.444 -13.378 1.00 37.50 682 ARG A CA 1
ATOM 5318 C C . ARG A 1 682 ? -10.814 22.579 -14.198 1.00 37.50 682 ARG A C 1
ATOM 5320 O O . ARG A 1 682 ? -11.840 22.384 -14.837 1.00 37.50 682 ARG A O 1
ATOM 5327 N N . GLY A 1 683 ? -10.197 23.759 -14.180 1.00 41.56 683 GLY A N 1
ATOM 5328 C CA . GLY A 1 683 ? -10.618 24.909 -14.986 1.00 41.56 683 GLY A CA 1
ATOM 5329 C C . GLY A 1 683 ? -9.721 25.131 -16.205 1.00 41.56 683 GLY A C 1
ATOM 5330 O O . GLY A 1 683 ? -8.905 24.283 -16.574 1.00 41.56 683 GLY A O 1
ATOM 5331 N N . LYS A 1 684 ? -9.826 26.319 -16.810 1.00 38.31 684 LYS A N 1
ATOM 5332 C CA . LYS A 1 684 ? -8.775 26.869 -17.687 1.00 38.31 684 LYS A CA 1
ATOM 5333 C C . LYS A 1 684 ? -7.626 27.504 -16.897 1.00 38.31 684 LYS A C 1
ATOM 5335 O O . LYS A 1 684 ? -6.537 27.645 -17.449 1.00 38.31 684 LYS A O 1
ATOM 5340 N N . GLY A 1 685 ? -7.857 27.867 -15.634 1.00 40.28 685 GLY A N 1
ATOM 5341 C CA . GLY A 1 685 ? -6.811 27.948 -14.607 1.00 40.28 685 GLY A CA 1
ATOM 5342 C C . GLY A 1 685 ? -6.572 26.575 -13.970 1.00 40.28 685 GLY A C 1
ATOM 5343 O O . GLY A 1 685 ? -7.425 25.697 -14.096 1.00 40.28 685 GLY A O 1
ATOM 5344 N N . ASP A 1 686 ? -5.432 26.380 -13.297 1.00 46.47 686 ASP A N 1
ATOM 5345 C CA . ASP A 1 686 ? -4.977 25.047 -12.869 1.00 46.47 686 ASP A CA 1
ATOM 5346 C C . ASP A 1 686 ? -6.030 24.262 -12.057 1.00 46.47 686 ASP A C 1
ATOM 5348 O O . ASP A 1 686 ? -6.117 23.046 -12.214 1.00 46.47 686 ASP A O 1
ATOM 5352 N N . PHE A 1 687 ? -6.866 24.937 -11.253 1.00 49.25 687 PHE A N 1
ATOM 5353 C CA . PHE A 1 687 ? -7.999 24.334 -10.535 1.00 49.25 687 PHE A CA 1
ATOM 5354 C C . PHE A 1 687 ? -9.245 25.228 -10.556 1.00 49.25 687 PHE A C 1
ATOM 5356 O O . PHE A 1 687 ? -9.147 26.453 -10.617 1.00 49.25 687 PHE A O 1
ATOM 5363 N N . ALA A 1 688 ? -10.417 24.603 -10.453 1.00 43.84 688 ALA A N 1
ATOM 5364 C CA . ALA A 1 688 ? -11.734 25.220 -10.363 1.00 43.84 688 ALA A CA 1
ATOM 5365 C C . ALA A 1 688 ? -12.501 24.643 -9.162 1.00 43.84 688 ALA A C 1
ATOM 5367 O O . ALA A 1 688 ? -13.045 23.544 -9.233 1.00 43.84 688 ALA A O 1
ATOM 5368 N N . LEU A 1 689 ? -12.565 25.369 -8.045 1.00 53.50 689 LEU A N 1
ATOM 5369 C CA . LEU A 1 689 ? -13.450 24.992 -6.939 1.00 53.50 689 LEU A CA 1
ATOM 5370 C C . LEU A 1 689 ? -14.888 25.343 -7.338 1.00 53.50 689 LEU A C 1
ATOM 5372 O O . LEU A 1 689 ? -15.177 26.514 -7.577 1.00 53.50 689 LEU A O 1
ATOM 5376 N N . ILE A 1 690 ? -15.783 24.361 -7.397 1.00 50.19 690 ILE A N 1
ATOM 5377 C CA . ILE A 1 690 ? -17.219 24.614 -7.532 1.00 50.19 690 ILE A CA 1
ATOM 5378 C C . ILE A 1 690 ? -17.855 24.513 -6.151 1.00 50.19 690 ILE A C 1
ATOM 5380 O O . ILE A 1 690 ? -17.682 23.512 -5.456 1.00 50.19 690 ILE A O 1
ATOM 5384 N N . VAL A 1 691 ? -18.595 25.558 -5.780 1.00 50.50 691 VAL A N 1
ATOM 5385 C CA . VAL A 1 691 ? -19.466 25.580 -4.599 1.00 50.50 691 VAL A CA 1
ATOM 5386 C C . VAL A 1 691 ? -20.770 26.269 -4.992 1.00 50.50 691 VAL A C 1
ATOM 5388 O O . VAL A 1 691 ? -20.727 27.318 -5.634 1.00 50.50 691 VAL A O 1
ATOM 5391 N N . ASP A 1 692 ? -21.920 25.664 -4.691 1.00 51.31 692 ASP A N 1
ATOM 5392 C CA . ASP A 1 692 ? -23.256 26.152 -5.088 1.00 51.31 692 ASP A CA 1
ATOM 5393 C C . ASP A 1 692 ? -23.407 26.474 -6.595 1.00 51.31 692 ASP A C 1
ATOM 5395 O O . ASP A 1 692 ? -24.120 27.394 -6.996 1.00 51.31 692 ASP A O 1
ATOM 5399 N N . GLY A 1 693 ? -22.702 25.731 -7.457 1.00 42.75 693 GLY A N 1
ATOM 5400 C CA . GLY A 1 693 ? -22.676 25.961 -8.910 1.00 42.75 693 GLY A CA 1
ATOM 5401 C C . GLY A 1 693 ? -21.852 27.180 -9.357 1.00 42.75 693 GLY A C 1
ATOM 5402 O O . GLY A 1 693 ? -21.791 27.480 -10.549 1.00 42.75 693 GLY A O 1
ATOM 5403 N N . LEU A 1 694 ? -21.188 27.876 -8.432 1.00 44.94 694 LEU A N 1
ATOM 5404 C CA . LEU A 1 694 ? -20.281 28.983 -8.719 1.00 44.94 694 LEU A CA 1
ATOM 5405 C C . LEU A 1 694 ? -18.852 28.457 -8.884 1.00 44.94 694 LEU A C 1
ATOM 5407 O O . LEU A 1 694 ? -18.314 27.806 -7.991 1.00 44.94 694 LEU A O 1
ATOM 5411 N N . VAL A 1 695 ? -18.230 28.768 -10.023 1.00 52.94 695 VAL A N 1
ATOM 5412 C CA . VAL A 1 695 ? -16.869 28.333 -10.367 1.00 52.94 695 VAL A CA 1
ATOM 5413 C C . VAL A 1 695 ? -15.836 29.346 -9.866 1.00 52.94 695 VAL A C 1
ATOM 5415 O O . VAL A 1 695 ? -15.844 30.509 -10.275 1.00 52.94 695 VAL A O 1
ATOM 5418 N N . PHE A 1 696 ? -14.912 28.901 -9.019 1.00 56.88 696 PHE A N 1
ATOM 5419 C CA . PHE A 1 696 ? -13.748 29.654 -8.557 1.00 56.88 696 PHE A CA 1
ATOM 5420 C C . PHE A 1 696 ? -12.464 29.080 -9.172 1.00 56.88 696 PHE A C 1
ATOM 5422 O O . PHE A 1 696 ? -11.878 28.132 -8.649 1.00 56.88 696 PHE A O 1
ATOM 5429 N N . GLU A 1 697 ? -12.025 29.655 -10.296 1.00 55.16 697 GLU A N 1
ATOM 5430 C CA . GLU A 1 697 ? -10.756 29.290 -10.940 1.00 55.16 697 GLU A CA 1
ATOM 5431 C C . GLU A 1 697 ? -9.552 29.946 -10.243 1.00 55.16 697 GLU A C 1
ATOM 5433 O O . GLU A 1 697 ? -9.532 31.162 -10.025 1.00 55.16 697 GLU A O 1
ATOM 5438 N N . THR A 1 698 ? -8.519 29.163 -9.916 1.00 58.94 698 THR A N 1
ATOM 5439 C CA . THR A 1 698 ? -7.276 29.661 -9.307 1.00 58.94 698 THR A CA 1
ATOM 5440 C C . THR A 1 698 ? -6.081 28.716 -9.517 1.00 58.94 698 THR A C 1
ATOM 5442 O O . THR A 1 698 ? -6.230 27.577 -9.952 1.00 58.94 698 THR A O 1
ATOM 5445 N N . ASP A 1 699 ? -4.883 29.201 -9.195 1.00 57.12 699 ASP A N 1
ATOM 5446 C CA . ASP A 1 699 ? -3.600 28.494 -9.307 1.00 57.12 699 ASP A CA 1
ATOM 5447 C C . ASP A 1 699 ? -3.127 28.041 -7.906 1.00 57.12 699 ASP A C 1
ATOM 5449 O O . ASP A 1 699 ? -2.938 28.869 -7.007 1.00 57.12 699 ASP A O 1
ATOM 5453 N N . LEU A 1 700 ? -2.916 26.728 -7.704 1.00 53.38 700 LEU A N 1
ATOM 5454 C CA . LEU A 1 700 ? -2.385 26.173 -6.440 1.00 53.38 700 LEU A CA 1
ATOM 5455 C C . LEU A 1 700 ? -0.931 26.593 -6.154 1.00 53.38 700 LEU A C 1
ATOM 5457 O O . LEU A 1 700 ? -0.442 26.400 -5.040 1.00 53.38 700 LEU A O 1
ATOM 5461 N N . GLY A 1 701 ? -0.222 27.155 -7.136 1.00 53.34 701 GLY A N 1
ATOM 5462 C CA . GLY A 1 701 ? 1.175 27.574 -7.053 1.00 53.34 701 GLY A CA 1
ATOM 5463 C C . GLY A 1 701 ? 1.472 28.604 -5.962 1.00 53.34 701 GLY A C 1
ATOM 5464 O O . GLY A 1 701 ? 2.624 28.708 -5.535 1.00 53.34 701 GLY A O 1
ATOM 5465 N N . GLU A 1 702 ? 0.459 29.320 -5.458 1.00 63.88 702 GLU A N 1
ATOM 5466 C CA . GLU A 1 702 ? 0.576 30.180 -4.277 1.00 63.88 702 GLU A CA 1
ATOM 5467 C C . GLU A 1 702 ? -0.518 29.875 -3.231 1.00 63.88 702 GLU A C 1
ATOM 5469 O O . GLU A 1 702 ? -1.592 30.480 -3.258 1.00 63.88 702 GLU A O 1
ATOM 5474 N N . PRO A 1 703 ? -0.244 29.002 -2.238 1.00 60.41 703 PRO A N 1
ATOM 5475 C CA . PRO A 1 703 ? -1.242 28.558 -1.256 1.00 60.41 703 PRO A CA 1
ATOM 5476 C C . PRO A 1 703 ? -1.907 29.698 -0.461 1.00 60.41 703 PRO A C 1
ATOM 5478 O O . PRO A 1 703 ? -3.100 29.647 -0.171 1.00 60.41 703 PRO A O 1
ATOM 5481 N N . TYR A 1 704 ? -1.171 30.777 -0.170 1.00 62.50 704 TYR A N 1
ATOM 5482 C CA . TYR A 1 704 ? -1.720 31.986 0.462 1.00 62.50 704 TYR A CA 1
ATOM 5483 C C . TYR A 1 704 ? -2.678 32.767 -0.442 1.00 62.50 704 TYR A C 1
ATOM 5485 O O . TYR A 1 704 ? -3.634 33.372 0.046 1.00 62.50 704 TYR A O 1
ATOM 5493 N N . ARG A 1 705 ? -2.423 32.777 -1.754 1.00 69.88 705 ARG A N 1
ATOM 5494 C CA . ARG A 1 705 ? -3.297 33.419 -2.735 1.00 69.88 705 ARG A CA 1
ATOM 5495 C C . ARG A 1 705 ? -4.583 32.621 -2.875 1.00 69.88 705 ARG A C 1
ATOM 5497 O O . ARG A 1 705 ? -5.647 33.206 -2.750 1.00 69.88 705 ARG A O 1
ATOM 5504 N N . LEU A 1 706 ? -4.478 31.304 -3.017 1.00 69.81 706 LEU A N 1
ATOM 5505 C CA . LEU A 1 706 ? -5.594 30.359 -2.974 1.00 69.81 706 LEU A CA 1
ATOM 5506 C C . LEU A 1 706 ? -6.452 30.530 -1.709 1.00 69.81 706 LEU A C 1
ATOM 5508 O O . LEU A 1 706 ? -7.655 30.735 -1.822 1.00 69.81 706 LEU A O 1
ATOM 5512 N N . GLN A 1 707 ? -5.850 30.538 -0.514 1.00 71.06 707 GLN A N 1
ATOM 5513 C CA . GLN A 1 707 ? -6.579 30.728 0.747 1.00 71.06 707 GLN A CA 1
ATOM 5514 C C . GLN A 1 707 ? -7.264 32.099 0.832 1.00 71.06 707 GLN A C 1
ATOM 5516 O O . GLN A 1 707 ? -8.414 32.186 1.259 1.00 71.06 707 GLN A O 1
ATOM 5521 N N . ARG A 1 708 ? -6.591 33.173 0.397 1.00 78.62 708 ARG A N 1
ATOM 5522 C CA . ARG A 1 708 ? -7.162 34.526 0.346 1.00 78.62 708 ARG A CA 1
ATOM 5523 C C . ARG A 1 708 ? -8.307 34.622 -0.659 1.00 78.62 708 ARG A C 1
ATOM 5525 O O . ARG A 1 708 ? -9.354 35.165 -0.328 1.00 78.62 708 ARG A O 1
ATOM 5532 N N . ASP A 1 709 ? -8.096 34.136 -1.873 1.00 76.06 709 ASP A N 1
ATOM 5533 C CA . ASP A 1 709 ? -9.023 34.290 -2.990 1.00 76.06 709 ASP A CA 1
ATOM 5534 C C . ASP A 1 709 ? -10.262 33.398 -2.764 1.00 76.06 709 ASP A C 1
ATOM 5536 O O . ASP A 1 709 ? -11.381 33.867 -2.962 1.00 76.06 709 ASP A O 1
ATOM 5540 N N . ALA A 1 710 ? -10.099 32.208 -2.166 1.00 72.38 710 ALA A N 1
ATOM 5541 C CA . ALA A 1 710 ? -11.211 31.405 -1.653 1.00 72.38 710 ALA A CA 1
ATOM 5542 C C . ALA A 1 710 ? -11.933 32.087 -0.473 1.00 72.38 710 ALA A C 1
ATOM 5544 O O . ALA A 1 710 ? -13.158 32.114 -0.439 1.00 72.38 710 ALA A O 1
ATOM 5545 N N . ALA A 1 711 ? -11.225 32.718 0.474 1.00 77.00 711 ALA A N 1
ATOM 5546 C CA . ALA A 1 711 ? -11.864 33.478 1.562 1.00 77.00 711 ALA A CA 1
ATOM 5547 C C . ALA A 1 711 ? -12.635 34.713 1.072 1.00 77.00 711 ALA A C 1
ATOM 5549 O O . ALA A 1 711 ? -13.635 35.097 1.683 1.00 77.00 711 ALA A O 1
ATOM 5550 N N . LEU A 1 712 ? -12.200 35.328 -0.030 1.00 77.88 712 LEU A N 1
ATOM 5551 C CA . LEU A 1 712 ? -12.944 36.382 -0.715 1.00 77.88 712 LEU A CA 1
ATOM 5552 C C . LEU A 1 712 ? -14.171 35.816 -1.439 1.00 77.88 712 LEU A C 1
ATOM 5554 O O . LEU A 1 712 ? -15.244 36.397 -1.313 1.00 77.88 712 LEU A O 1
ATOM 5558 N N . PHE A 1 713 ? -14.040 34.676 -2.121 1.00 78.00 713 PHE A N 1
ATOM 5559 C CA . PHE A 1 713 ? -15.139 33.980 -2.794 1.00 78.00 713 PHE A CA 1
ATOM 5560 C C . PHE A 1 713 ? -16.229 33.519 -1.811 1.00 78.00 713 PHE A C 1
ATOM 5562 O O . PHE A 1 713 ? -17.382 33.923 -1.942 1.00 78.00 713 PHE A O 1
ATOM 5569 N N . CYS A 1 714 ? -15.868 32.778 -0.759 1.00 74.75 714 CYS A N 1
ATOM 5570 C CA . CYS A 1 714 ? -16.808 32.322 0.270 1.00 74.75 714 CYS A CA 1
ATOM 5571 C C . CYS A 1 714 ? -17.511 33.504 0.963 1.00 74.75 714 CYS A C 1
ATOM 5573 O O . CYS A 1 714 ? -18.713 33.458 1.206 1.00 74.75 714 CYS A O 1
ATOM 5575 N N . ARG A 1 715 ? -16.796 34.616 1.209 1.00 81.12 715 ARG A N 1
ATOM 5576 C CA . ARG A 1 715 ? -17.392 35.848 1.759 1.00 81.12 715 ARG A CA 1
ATOM 5577 C C . ARG A 1 715 ? -18.324 36.556 0.773 1.00 81.12 715 ARG A C 1
ATOM 5579 O O . ARG A 1 715 ? -19.324 37.115 1.207 1.00 81.12 715 ARG A O 1
ATOM 5586 N N . ALA A 1 716 ? -17.992 36.579 -0.516 1.00 76.62 716 ALA A N 1
ATOM 5587 C CA . ALA A 1 716 ? -18.826 37.195 -1.547 1.00 76.62 716 ALA A CA 1
ATOM 5588 C C . ALA A 1 716 ? -20.143 36.429 -1.756 1.00 76.62 716 ALA A C 1
ATOM 5590 O O . ALA A 1 716 ? -21.166 37.053 -2.026 1.00 76.62 716 ALA A O 1
ATOM 5591 N N . ASN A 1 717 ? -20.112 35.106 -1.576 1.00 72.38 717 ASN A N 1
ATOM 5592 C CA . ASN A 1 717 ? -21.237 34.206 -1.835 1.00 72.38 717 ASN A CA 1
ATOM 5593 C C . ASN A 1 717 ? -21.954 33.711 -0.559 1.00 72.38 717 ASN A C 1
ATOM 5595 O O . ASN A 1 717 ? -22.952 33.014 -0.658 1.00 72.38 717 ASN A O 1
ATOM 5599 N N . SER A 1 718 ? -21.509 34.126 0.634 1.00 76.12 718 SER A N 1
ATOM 5600 C CA . SER A 1 718 ? -22.078 33.750 1.948 1.00 76.12 718 SER A CA 1
ATOM 5601 C C . SER A 1 718 ? -22.001 32.251 2.300 1.00 76.12 718 SER A C 1
ATOM 5603 O O . SER A 1 718 ? -22.870 31.733 2.996 1.00 76.12 718 SER A O 1
ATOM 5605 N N . ILE A 1 719 ? -20.939 31.573 1.859 1.00 72.94 719 ILE A N 1
ATOM 5606 C CA . ILE A 1 719 ? -20.738 30.120 1.996 1.00 72.94 719 ILE A CA 1
ATOM 5607 C C . ILE A 1 719 ? -19.879 29.807 3.235 1.00 72.94 719 ILE A C 1
ATOM 5609 O O . ILE A 1 719 ? -18.816 30.414 3.422 1.00 72.94 719 ILE A O 1
ATOM 5613 N N . ASP A 1 720 ? -20.284 28.832 4.060 1.00 71.12 720 ASP A N 1
ATOM 5614 C CA . ASP A 1 720 ? -19.449 28.315 5.158 1.00 71.12 720 ASP A CA 1
ATOM 5615 C C . ASP A 1 720 ? -18.391 27.325 4.652 1.00 71.12 720 ASP A C 1
ATOM 5617 O O . ASP A 1 720 ? -18.567 26.110 4.631 1.00 71.12 720 ASP A O 1
ATOM 5621 N N . CYS A 1 721 ? -17.240 27.870 4.277 1.00 69.25 721 CYS A N 1
ATOM 5622 C CA . CYS A 1 721 ? -16.079 27.103 3.841 1.00 69.25 721 CYS A CA 1
ATOM 5623 C C . CYS A 1 721 ? -15.199 26.592 5.006 1.00 69.25 721 CYS A C 1
ATOM 5625 O O . CYS A 1 721 ? -14.015 26.325 4.796 1.00 69.25 721 CYS A O 1
ATOM 5627 N N . GLY A 1 722 ? -15.707 26.482 6.241 1.00 71.56 722 GLY A N 1
ATOM 5628 C CA . GLY A 1 722 ? -14.914 26.120 7.426 1.00 71.56 722 GLY A CA 1
ATOM 5629 C C . GLY A 1 722 ? -14.174 24.778 7.318 1.00 71.56 722 GLY A C 1
ATOM 5630 O O . GLY A 1 722 ? -13.010 24.683 7.719 1.00 71.56 722 GLY A O 1
ATOM 5631 N N . LEU A 1 723 ? -14.809 23.758 6.727 1.00 57.06 723 LEU A N 1
ATOM 5632 C CA . LEU A 1 723 ? -14.180 22.454 6.479 1.00 57.06 723 LEU A CA 1
ATOM 5633 C C . LEU A 1 723 ? -13.125 22.544 5.363 1.00 57.06 723 LEU A C 1
ATOM 5635 O O . LEU A 1 723 ? -11.982 22.129 5.556 1.00 57.06 723 LEU A O 1
ATOM 5639 N N . PHE A 1 724 ? -13.469 23.189 4.244 1.00 66.12 724 PHE A N 1
ATOM 5640 C CA . PHE A 1 724 ? -12.545 23.461 3.139 1.00 66.12 724 PHE A CA 1
ATOM 5641 C C . PHE A 1 724 ? -11.288 24.209 3.612 1.00 66.12 724 PHE A C 1
ATOM 5643 O O . PHE A 1 724 ? -10.173 23.826 3.266 1.00 66.12 724 PHE A O 1
ATOM 5650 N N . PHE A 1 725 ? -11.427 25.226 4.473 1.00 73.31 725 PHE A N 1
ATOM 5651 C CA . PHE A 1 725 ? -10.279 25.939 5.036 1.00 73.31 725 PHE A CA 1
ATOM 5652 C C . PHE A 1 725 ? -9.421 25.082 5.961 1.00 73.31 725 PHE A C 1
ATOM 5654 O O . PHE A 1 725 ? -8.225 25.354 6.053 1.00 73.31 725 PHE A O 1
ATOM 5661 N N . ARG A 1 726 ? -9.972 24.061 6.627 1.00 70.44 726 ARG A N 1
ATOM 5662 C CA . ARG A 1 726 ? -9.188 23.127 7.449 1.00 70.44 726 ARG A CA 1
ATOM 5663 C C . ARG A 1 726 ? -8.258 22.292 6.573 1.00 70.44 726 ARG A C 1
ATOM 5665 O O . ARG A 1 726 ? -7.053 22.278 6.813 1.00 70.44 726 ARG A O 1
ATOM 5672 N N . GLU A 1 727 ? -8.796 21.677 5.527 1.00 65.12 727 GLU A N 1
ATOM 5673 C CA . GLU A 1 727 ? -8.034 20.819 4.612 1.00 65.12 727 GLU A CA 1
ATOM 5674 C C . GLU A 1 727 ? -7.065 21.631 3.746 1.00 65.12 727 GLU A C 1
ATOM 5676 O O . GLU A 1 727 ? -5.882 21.301 3.645 1.00 65.12 727 GLU A O 1
ATOM 5681 N N . LEU A 1 728 ? -7.505 22.790 3.249 1.00 70.56 728 LEU A N 1
ATOM 5682 C CA . LEU A 1 728 ? -6.622 23.749 2.596 1.00 70.56 728 LEU A CA 1
ATOM 5683 C C . LEU A 1 728 ? -5.493 24.215 3.529 1.00 70.56 728 LEU A C 1
ATOM 5685 O O . LEU A 1 728 ? -4.356 24.342 3.082 1.00 70.56 728 LEU A O 1
ATOM 5689 N N . SER A 1 729 ? -5.757 24.431 4.823 1.00 73.38 729 SER A N 1
ATOM 5690 C CA . SER A 1 729 ? -4.704 24.808 5.778 1.00 73.38 729 SER A CA 1
ATOM 5691 C C . SER A 1 729 ? -3.677 23.696 5.986 1.00 73.38 729 SER A C 1
ATOM 5693 O O . SER A 1 729 ? -2.497 24.020 6.105 1.00 73.38 729 SER A O 1
ATOM 5695 N N . LYS A 1 730 ? -4.068 22.410 5.955 1.00 73.62 730 LYS A N 1
ATOM 5696 C CA . LYS A 1 730 ? -3.108 21.288 5.961 1.00 73.62 730 LYS A CA 1
ATOM 5697 C C . LYS A 1 730 ? -2.200 21.341 4.731 1.00 73.62 730 LYS A C 1
ATOM 5699 O O . LYS A 1 730 ? -0.982 21.323 4.880 1.00 73.62 730 LYS A O 1
ATOM 5704 N N . ILE A 1 731 ? -2.774 21.505 3.535 1.00 72.00 731 ILE A N 1
ATOM 5705 C CA . ILE A 1 731 ? -2.016 21.608 2.274 1.00 72.00 731 ILE A CA 1
ATOM 5706 C C . ILE A 1 731 ? -1.076 22.827 2.294 1.00 72.00 731 ILE A C 1
ATOM 5708 O O . ILE A 1 731 ? 0.094 22.721 1.930 1.00 72.00 731 ILE A O 1
ATOM 5712 N N . VAL A 1 732 ? -1.556 23.986 2.762 1.00 76.06 732 VAL A N 1
ATOM 5713 C CA . VAL A 1 732 ? -0.754 25.211 2.938 1.00 76.06 732 VAL A CA 1
ATOM 5714 C C . VAL A 1 732 ? 0.392 24.973 3.927 1.00 76.06 732 VAL A C 1
ATOM 5716 O O . VAL A 1 732 ? 1.525 25.364 3.652 1.00 76.06 732 VAL A O 1
ATOM 5719 N N . GLN A 1 733 ? 0.128 24.329 5.067 1.00 79.81 733 GLN A N 1
ATOM 5720 C CA . GLN A 1 733 ? 1.128 24.019 6.091 1.00 79.81 733 GLN A CA 1
ATOM 5721 C C . GLN A 1 733 ? 2.198 23.058 5.561 1.00 79.81 733 GLN A C 1
ATOM 5723 O O . GLN A 1 733 ? 3.384 23.329 5.729 1.00 79.81 733 GLN A O 1
ATOM 5728 N N . GLN A 1 734 ? 1.796 21.997 4.862 1.00 81.69 734 GLN A N 1
ATOM 5729 C CA . GLN A 1 734 ? 2.687 21.028 4.225 1.00 81.69 734 GLN A CA 1
ATOM 5730 C C . GLN A 1 734 ? 3.579 21.692 3.164 1.00 81.69 734 GLN A C 1
ATOM 5732 O O . GLN A 1 734 ? 4.797 21.554 3.208 1.00 81.69 734 GLN A O 1
ATOM 5737 N N . GLN A 1 735 ? 3.009 22.502 2.265 1.00 81.31 735 GLN A N 1
ATOM 5738 C CA . GLN A 1 735 ? 3.777 23.257 1.261 1.00 81.31 735 GLN A CA 1
ATOM 5739 C C . GLN A 1 735 ? 4.732 24.283 1.900 1.00 81.31 735 GLN A C 1
ATOM 5741 O O . GLN A 1 735 ? 5.848 24.484 1.419 1.00 81.31 735 GLN A O 1
ATOM 5746 N N . ASN A 1 736 ? 4.326 24.924 3.001 1.00 83.25 736 ASN A N 1
ATOM 5747 C CA . ASN A 1 736 ? 5.193 25.825 3.763 1.00 83.25 736 ASN A CA 1
ATOM 5748 C C . ASN A 1 736 ? 6.346 25.083 4.448 1.00 83.25 736 ASN A C 1
ATOM 5750 O O . ASN A 1 736 ? 7.456 25.611 4.484 1.00 83.25 736 ASN A O 1
ATOM 5754 N N . GLU A 1 737 ? 6.109 23.875 4.957 1.00 87.06 737 GLU A N 1
ATOM 5755 C CA . GLU A 1 737 ? 7.141 23.033 5.560 1.00 87.06 737 GLU A CA 1
ATOM 5756 C C . GLU A 1 737 ? 8.142 22.543 4.505 1.00 87.06 737 GLU A C 1
ATOM 5758 O O . GLU A 1 737 ? 9.346 22.724 4.677 1.00 87.06 737 GLU A O 1
ATOM 5763 N N . LEU A 1 738 ? 7.671 22.060 3.350 1.00 89.88 738 LEU A N 1
ATOM 5764 C CA . LEU A 1 738 ? 8.536 21.718 2.214 1.00 89.88 738 LEU A CA 1
ATOM 5765 C C . LEU A 1 738 ? 9.390 22.920 1.774 1.00 89.88 738 LEU A C 1
ATOM 5767 O O . LEU A 1 738 ? 10.610 22.800 1.650 1.00 89.88 738 LEU A O 1
ATOM 5771 N N . ARG A 1 739 ? 8.789 24.113 1.650 1.00 89.12 739 ARG A N 1
ATOM 5772 C CA . ARG A 1 739 ? 9.518 25.364 1.373 1.00 89.12 739 ARG A CA 1
ATOM 5773 C C . ARG A 1 739 ? 10.539 25.700 2.469 1.00 89.12 739 ARG A C 1
ATOM 5775 O O . ARG A 1 739 ? 11.640 26.135 2.141 1.00 89.12 739 ARG A O 1
ATOM 5782 N N . ARG A 1 740 ? 10.209 25.509 3.753 1.00 92.69 740 ARG A N 1
ATOM 5783 C CA . ARG A 1 740 ? 11.120 25.737 4.894 1.00 92.69 740 ARG A CA 1
ATOM 5784 C C . ARG A 1 740 ? 12.338 24.811 4.844 1.00 92.69 740 ARG A C 1
ATOM 5786 O O . ARG A 1 740 ? 13.423 25.219 5.251 1.00 92.69 740 ARG A O 1
ATOM 5793 N N . LEU A 1 741 ? 12.156 23.594 4.337 1.00 93.62 741 LEU A N 1
ATOM 5794 C CA . LEU A 1 741 ? 13.199 22.582 4.164 1.00 93.62 741 LEU A CA 1
ATOM 5795 C C . LEU A 1 741 ? 13.941 22.680 2.814 1.00 93.62 741 LEU A C 1
ATOM 5797 O O . LEU A 1 741 ? 14.809 21.853 2.552 1.00 93.62 741 LEU A O 1
ATOM 5801 N N . ASN A 1 742 ? 13.638 23.677 1.970 1.00 95.19 742 ASN A N 1
ATOM 5802 C CA . ASN A 1 742 ? 14.167 23.808 0.601 1.00 95.19 742 ASN A CA 1
ATOM 5803 C C . ASN A 1 742 ? 13.926 22.551 -0.271 1.00 95.19 742 ASN A C 1
ATOM 5805 O O . ASN A 1 742 ? 14.778 22.123 -1.057 1.00 95.19 742 ASN A O 1
ATOM 5809 N N . LEU A 1 743 ? 12.749 21.946 -0.098 1.00 95.50 743 LEU A N 1
ATOM 5810 C CA . LEU A 1 743 ? 12.251 20.826 -0.891 1.00 95.50 743 LEU A CA 1
ATOM 5811 C C . LEU A 1 743 ? 11.308 21.320 -2.006 1.00 95.50 743 LEU A C 1
ATOM 5813 O O . LEU A 1 743 ? 10.763 22.425 -1.908 1.00 95.50 743 LEU A O 1
ATOM 5817 N N . PRO A 1 744 ? 11.095 20.524 -3.072 1.00 93.75 744 PRO A N 1
ATOM 5818 C CA . PRO A 1 744 ? 10.207 20.897 -4.169 1.00 93.75 744 PRO A CA 1
ATOM 5819 C C . PRO A 1 744 ? 8.753 21.002 -3.696 1.00 93.75 744 PRO A C 1
ATOM 5821 O O . PRO A 1 744 ? 8.352 20.348 -2.733 1.00 93.75 744 PRO A O 1
ATOM 5824 N N . LYS A 1 745 ? 7.940 21.799 -4.398 1.00 91.31 745 LYS A N 1
ATOM 5825 C CA . LYS A 1 745 ? 6.489 21.826 -4.165 1.00 91.31 745 LYS A CA 1
ATOM 5826 C C . LYS A 1 745 ? 5.855 20.500 -4.601 1.00 91.31 745 LYS A C 1
ATOM 5828 O O . LYS A 1 745 ? 6.303 19.896 -5.573 1.00 91.31 745 LYS A O 1
ATOM 5833 N N . ILE A 1 746 ? 4.770 20.095 -3.941 1.00 89.31 746 ILE A N 1
ATOM 5834 C CA . ILE A 1 746 ? 3.923 18.999 -4.442 1.00 89.31 746 ILE A CA 1
ATOM 5835 C C . ILE A 1 746 ? 3.239 19.470 -5.729 1.00 89.31 746 ILE A C 1
ATOM 5837 O O . ILE A 1 746 ? 2.642 20.553 -5.754 1.00 89.31 746 ILE A O 1
ATOM 5841 N N . GLN A 1 747 ? 3.314 18.658 -6.780 1.00 89.06 747 GLN A N 1
ATOM 5842 C CA . GLN A 1 747 ? 2.630 18.847 -8.055 1.00 89.06 747 GLN A CA 1
ATOM 5843 C C . GLN A 1 747 ? 1.538 17.783 -8.185 1.00 89.06 747 GLN A C 1
ATOM 5845 O O . GLN A 1 747 ? 1.792 16.661 -8.616 1.00 89.06 747 GLN A O 1
ATOM 5850 N N . TYR A 1 748 ? 0.312 18.159 -7.821 1.00 83.38 748 TYR A N 1
ATOM 5851 C CA . TYR A 1 748 ? -0.851 17.271 -7.878 1.00 83.38 748 TYR A CA 1
ATOM 5852 C C . TYR A 1 748 ? -1.133 16.750 -9.289 1.00 83.38 748 TYR A C 1
ATOM 5854 O O . TYR A 1 748 ? -1.343 15.556 -9.446 1.00 83.38 748 TYR A O 1
ATOM 5862 N N . ILE A 1 749 ? -1.090 17.624 -10.300 1.00 85.00 749 ILE A N 1
ATOM 5863 C CA . ILE A 1 749 ? -1.232 17.300 -11.728 1.00 85.00 749 ILE A CA 1
ATOM 5864 C C . ILE A 1 749 ? -0.269 18.221 -12.505 1.00 85.00 749 ILE A C 1
ATOM 5866 O O . ILE A 1 749 ? -0.114 19.388 -12.123 1.00 85.00 749 ILE A O 1
ATOM 5870 N N . PRO A 1 750 ? 0.420 17.745 -13.558 1.00 91.00 750 PRO A N 1
ATOM 5871 C CA . PRO A 1 750 ? 1.261 18.587 -14.399 1.00 91.00 750 PRO A CA 1
ATOM 5872 C C . PRO A 1 750 ? 0.437 19.351 -15.441 1.00 91.00 750 PRO A C 1
ATOM 5874 O O . PRO A 1 750 ? -0.542 18.844 -15.985 1.00 91.00 750 PRO A O 1
ATOM 5877 N N . THR A 1 751 ? 0.862 20.571 -15.765 1.00 89.31 751 THR A N 1
ATOM 5878 C CA . THR A 1 751 ? 0.210 21.422 -16.773 1.00 89.31 751 THR A CA 1
ATOM 5879 C C . THR A 1 751 ? 1.233 21.966 -17.760 1.00 89.31 751 THR A C 1
ATOM 5881 O O . THR A 1 751 ? 2.433 21.947 -17.501 1.00 89.31 751 THR A O 1
ATOM 5884 N N . VAL A 1 752 ? 0.772 22.481 -18.897 1.00 89.31 752 VAL A N 1
ATOM 5885 C CA . VAL A 1 752 ? 1.645 23.047 -19.940 1.00 89.31 752 VAL A CA 1
ATOM 5886 C C . VAL A 1 752 ? 2.464 24.250 -19.424 1.00 89.31 752 VAL A C 1
ATOM 5888 O O . VAL A 1 752 ? 3.599 24.478 -19.838 1.00 89.31 752 VAL A O 1
ATOM 5891 N N . THR A 1 753 ? 1.920 24.993 -18.457 1.00 86.56 753 THR A N 1
ATOM 5892 C CA . THR A 1 753 ? 2.561 26.130 -17.772 1.00 86.56 753 THR A CA 1
ATOM 5893 C C . THR A 1 753 ? 3.361 25.735 -16.524 1.00 86.56 753 THR A C 1
ATOM 5895 O O . THR A 1 753 ? 4.234 26.490 -16.095 1.00 86.56 753 THR A O 1
ATOM 5898 N N . SER A 1 754 ? 3.105 24.562 -15.937 1.00 90.19 754 SER A N 1
ATOM 5899 C CA . SER A 1 754 ? 3.851 23.992 -14.806 1.00 90.19 754 SER A CA 1
ATOM 5900 C C . SER A 1 754 ? 4.112 22.493 -15.044 1.00 90.19 754 SER A C 1
ATOM 5902 O O . SER A 1 754 ? 3.516 21.652 -14.354 1.00 90.19 754 SER A O 1
ATOM 5904 N N . PRO A 1 755 ? 4.992 22.143 -16.003 1.00 94.88 755 PRO A N 1
ATOM 5905 C CA . PRO A 1 755 ? 5.172 20.767 -16.447 1.00 94.88 755 PRO A CA 1
ATOM 5906 C C . PRO A 1 755 ? 5.931 19.907 -15.433 1.00 94.88 755 PRO A C 1
ATOM 5908 O O . PRO A 1 755 ? 6.556 20.407 -14.491 1.00 94.88 755 PRO A O 1
ATOM 5911 N N . PHE A 1 756 ? 5.845 18.592 -15.620 1.00 96.88 756 PHE A N 1
ATOM 5912 C CA . PHE A 1 756 ? 6.654 17.591 -14.927 1.00 96.88 756 PHE A CA 1
ATOM 5913 C C . PHE A 1 756 ? 7.808 17.127 -15.816 1.00 96.88 756 PHE A C 1
ATOM 5915 O O . PHE A 1 756 ? 7.582 16.744 -16.966 1.00 96.88 756 PHE A O 1
ATOM 5922 N N . ILE A 1 757 ? 9.027 17.105 -15.270 1.00 97.19 757 ILE A N 1
ATOM 5923 C CA . ILE A 1 757 ? 10.226 16.635 -15.971 1.00 97.19 757 ILE A CA 1
ATOM 5924 C C . ILE A 1 757 ? 10.883 15.470 -15.215 1.00 97.19 757 ILE A C 1
ATOM 5926 O O . ILE A 1 757 ? 11.483 15.670 -14.159 1.00 97.19 757 ILE A O 1
ATOM 5930 N N . PHE A 1 758 ? 10.867 14.259 -15.775 1.00 97.75 758 PHE A N 1
ATOM 5931 C CA . PHE A 1 758 ? 11.693 13.155 -15.271 1.00 97.75 758 PHE A CA 1
ATOM 5932 C C . PHE A 1 758 ? 13.032 13.089 -16.018 1.00 97.75 758 PHE A C 1
ATOM 5934 O O . PHE A 1 758 ? 13.106 12.633 -17.165 1.00 97.75 758 PHE A O 1
ATOM 5941 N N . LEU A 1 759 ? 14.100 13.513 -15.336 1.00 95.88 759 LEU A N 1
ATOM 5942 C CA . LEU A 1 759 ? 15.484 13.399 -15.797 1.00 95.88 759 LEU A CA 1
ATOM 5943 C C . LEU A 1 759 ? 15.994 11.978 -15.496 1.00 95.88 759 LEU A C 1
ATOM 5945 O O . LEU A 1 759 ? 16.504 11.678 -14.411 1.00 95.88 759 LEU A O 1
ATOM 5949 N N . HIS A 1 760 ? 15.805 11.071 -16.455 1.00 94.12 760 HIS A N 1
ATOM 5950 C CA . HIS A 1 760 ? 16.191 9.667 -16.337 1.00 94.12 760 HIS A CA 1
ATOM 5951 C C . HIS A 1 760 ? 17.695 9.492 -16.571 1.00 94.12 760 HIS A C 1
ATOM 5953 O O . HIS A 1 760 ? 18.150 9.332 -17.702 1.00 94.12 760 HIS A O 1
ATOM 5959 N N . HIS A 1 761 ? 18.456 9.436 -15.482 1.00 92.88 761 HIS A N 1
ATOM 5960 C CA . HIS A 1 761 ? 19.843 8.979 -15.515 1.00 92.88 761 HIS A CA 1
ATOM 5961 C C . HIS A 1 761 ? 19.914 7.473 -15.845 1.00 92.88 761 HIS A C 1
ATOM 5963 O O . HIS A 1 761 ? 19.179 6.673 -15.266 1.00 92.88 761 HIS A O 1
ATOM 5969 N N . GLU A 1 762 ? 20.795 7.053 -16.759 1.00 89.94 762 GLU A N 1
ATOM 5970 C CA . GLU A 1 762 ? 20.855 5.649 -17.183 1.00 89.94 762 GLU A CA 1
ATOM 5971 C C . GLU A 1 762 ? 21.103 4.652 -16.025 1.00 89.94 762 GLU A C 1
ATOM 5973 O O . GLU A 1 762 ? 21.933 4.865 -15.139 1.00 89.94 762 GLU A O 1
ATOM 5978 N N . LYS A 1 763 ? 20.426 3.496 -16.094 1.00 91.94 763 LYS A N 1
ATOM 5979 C CA . LYS A 1 763 ? 20.535 2.340 -15.173 1.00 91.94 763 LYS A CA 1
ATOM 5980 C C . LYS A 1 763 ? 20.003 2.550 -13.752 1.00 91.94 763 LYS A C 1
ATOM 5982 O O . LYS A 1 763 ? 20.322 1.744 -12.878 1.00 91.94 763 LYS A O 1
ATOM 5987 N N . THR A 1 764 ? 19.136 3.536 -13.528 1.00 93.38 764 THR A N 1
ATOM 5988 C CA . THR A 1 764 ? 18.516 3.833 -12.218 1.00 93.38 764 THR A CA 1
ATOM 5989 C C . THR A 1 764 ? 17.056 3.348 -12.107 1.00 93.38 764 THR A C 1
ATOM 5991 O O . THR A 1 764 ? 16.244 3.936 -11.403 1.00 93.38 764 THR A O 1
ATOM 5994 N N . ALA A 1 765 ? 16.716 2.254 -12.807 1.00 90.19 765 ALA A N 1
ATOM 5995 C CA . ALA A 1 765 ? 15.359 1.698 -13.002 1.00 90.19 765 ALA A CA 1
ATOM 5996 C C . ALA A 1 765 ? 14.353 2.580 -13.778 1.00 90.19 765 ALA A C 1
ATOM 5998 O O . ALA A 1 765 ? 13.185 2.214 -13.918 1.00 90.19 765 ALA A O 1
ATOM 5999 N N . GLY A 1 766 ? 14.783 3.690 -14.385 1.00 88.38 766 GLY A N 1
ATOM 6000 C CA . GLY A 1 766 ? 13.868 4.595 -15.085 1.00 88.38 766 GLY A CA 1
ATOM 6001 C C . GLY A 1 766 ? 13.244 4.074 -16.389 1.00 88.38 766 GLY A C 1
ATOM 6002 O O . GLY A 1 766 ? 12.423 4.772 -16.973 1.00 88.38 766 GLY A O 1
ATOM 6003 N N . SER A 1 767 ? 13.549 2.860 -16.863 1.00 88.12 767 SER A N 1
ATOM 6004 C CA . SER A 1 767 ? 12.714 2.210 -17.893 1.00 88.12 767 SER A CA 1
ATOM 6005 C C . SER A 1 767 ? 11.345 1.806 -17.341 1.00 88.12 767 SER A C 1
ATOM 6007 O O . SER A 1 767 ? 10.342 2.062 -18.000 1.00 88.12 767 SER A O 1
ATOM 6009 N N . SER A 1 768 ? 11.300 1.264 -16.121 1.00 88.69 768 SER A N 1
ATOM 6010 C CA . SER A 1 768 ? 10.055 0.920 -15.426 1.00 88.69 768 SER A CA 1
ATOM 6011 C C . SER A 1 768 ? 9.282 2.191 -15.056 1.00 88.69 768 SER A C 1
ATOM 6013 O O . SER A 1 768 ? 8.099 2.305 -15.352 1.00 88.69 768 SER A O 1
ATOM 6015 N N . LEU A 1 769 ? 9.972 3.209 -14.527 1.00 92.50 769 LEU A N 1
ATOM 6016 C CA . LEU A 1 769 ? 9.339 4.486 -14.180 1.00 92.50 769 LEU A CA 1
ATOM 6017 C C . LEU A 1 769 ? 8.827 5.264 -15.409 1.00 92.50 769 LEU A C 1
ATOM 6019 O O . LEU A 1 769 ? 7.746 5.836 -15.347 1.00 92.50 769 LEU A O 1
ATOM 6023 N N . ARG A 1 770 ? 9.535 5.249 -16.552 1.00 94.06 770 ARG A N 1
ATOM 6024 C CA . ARG A 1 770 ? 9.019 5.852 -17.799 1.00 94.06 770 ARG A CA 1
ATOM 6025 C C . ARG A 1 770 ? 7.731 5.192 -18.284 1.00 94.06 770 ARG A C 1
ATOM 6027 O O . ARG A 1 770 ? 6.890 5.912 -18.802 1.00 94.06 770 ARG A O 1
ATOM 6034 N N . ARG A 1 771 ? 7.567 3.875 -18.099 1.00 92.31 771 ARG A N 1
ATOM 6035 C CA . ARG A 1 771 ? 6.316 3.173 -18.425 1.00 92.31 771 ARG A CA 1
ATOM 6036 C C . ARG A 1 771 ? 5.164 3.692 -17.568 1.00 92.31 771 ARG A C 1
ATOM 6038 O O . ARG A 1 771 ? 4.140 4.069 -18.119 1.00 92.31 771 ARG A O 1
ATOM 6045 N N . TYR A 1 772 ? 5.367 3.791 -16.252 1.00 91.94 772 TYR A N 1
ATOM 6046 C CA . TYR A 1 772 ? 4.374 4.361 -15.335 1.00 91.94 772 TYR A CA 1
ATOM 6047 C C . TYR A 1 772 ? 3.994 5.797 -15.697 1.00 91.94 772 TYR A C 1
ATOM 6049 O O . TYR A 1 772 ? 2.811 6.116 -15.779 1.00 91.94 772 TYR A O 1
ATOM 6057 N N . ILE A 1 773 ? 4.988 6.645 -15.981 1.00 95.56 773 ILE A N 1
ATOM 6058 C CA . ILE A 1 773 ? 4.744 8.027 -16.400 1.00 95.56 773 ILE A CA 1
ATOM 6059 C C . ILE A 1 773 ? 3.984 8.058 -17.737 1.00 95.56 773 ILE A C 1
ATOM 6061 O O . ILE A 1 773 ? 3.036 8.827 -17.850 1.00 95.56 773 ILE A O 1
ATOM 6065 N N . ALA A 1 774 ? 4.344 7.234 -18.728 1.00 94.88 774 ALA A N 1
ATOM 6066 C CA . ALA A 1 774 ? 3.656 7.182 -20.023 1.00 94.88 774 ALA A CA 1
ATOM 6067 C C . ALA A 1 774 ? 2.189 6.754 -19.878 1.00 94.88 774 ALA A C 1
ATOM 6069 O O . ALA A 1 774 ? 1.301 7.463 -20.347 1.00 94.88 774 ALA A O 1
ATOM 6070 N N . GLN A 1 775 ? 1.947 5.653 -19.160 1.00 91.25 775 GLN A N 1
ATOM 6071 C CA . GLN A 1 775 ? 0.613 5.107 -18.923 1.00 91.25 775 GLN A CA 1
ATOM 6072 C C . GLN A 1 775 ? -0.280 6.122 -18.202 1.00 91.25 775 GLN A C 1
ATOM 6074 O O . GLN A 1 775 ? -1.281 6.555 -18.764 1.00 91.25 775 GLN A O 1
ATOM 6079 N N . LYS A 1 776 ? 0.136 6.609 -17.022 1.00 92.44 776 LYS A N 1
ATOM 6080 C CA . LYS A 1 776 ? -0.641 7.601 -16.259 1.00 92.44 776 LYS A CA 1
ATOM 6081 C C . LYS A 1 776 ? -0.812 8.922 -17.022 1.00 92.44 776 LYS A C 1
ATOM 6083 O O . LYS A 1 776 ? -1.848 9.563 -16.884 1.00 92.44 776 LYS A O 1
ATOM 6088 N N . SER A 1 777 ? 0.147 9.327 -17.864 1.00 93.44 777 SER A N 1
ATOM 6089 C CA . SER A 1 777 ? -0.028 10.520 -18.715 1.00 93.44 777 SER A CA 1
ATOM 6090 C C . SER A 1 777 ? -1.102 10.319 -19.783 1.00 93.44 777 SER A C 1
ATOM 6092 O O . SER A 1 777 ? -1.912 11.220 -19.994 1.00 93.44 777 SER A O 1
ATOM 6094 N N . SER A 1 778 ? -1.134 9.146 -20.424 1.00 90.94 778 SER A N 1
ATOM 6095 C CA . SER A 1 778 ? -2.175 8.787 -21.392 1.00 90.94 778 SER A CA 1
ATOM 6096 C C . SER A 1 778 ? -3.544 8.651 -20.713 1.00 90.94 778 SER A C 1
ATOM 6098 O O . SER A 1 778 ? -4.532 9.220 -21.178 1.00 90.94 778 SER A O 1
ATOM 6100 N N . ASP A 1 779 ? -3.595 8.008 -19.542 1.00 85.00 779 ASP A N 1
ATOM 6101 C CA . ASP A 1 779 ? -4.816 7.818 -18.753 1.00 85.00 779 ASP A CA 1
ATOM 6102 C C . ASP A 1 779 ? -5.482 9.140 -18.347 1.00 85.00 779 ASP A C 1
ATOM 6104 O O . ASP A 1 779 ? -6.708 9.264 -18.402 1.00 85.00 779 ASP A O 1
ATOM 6108 N N . LEU A 1 780 ? -4.668 10.142 -18.005 1.00 83.25 780 LEU A N 1
ATOM 6109 C CA . LEU A 1 780 ? -5.094 11.496 -17.635 1.00 83.25 780 LEU A CA 1
ATOM 6110 C C . LEU A 1 780 ? -5.301 12.439 -18.838 1.00 83.25 780 LEU A C 1
ATOM 6112 O O . LEU A 1 780 ? -5.634 13.613 -18.644 1.00 83.25 780 LEU A O 1
ATOM 6116 N N . GLY A 1 781 ? -5.082 11.973 -20.074 1.00 88.38 781 GLY A N 1
ATOM 6117 C CA . GLY A 1 781 ? -5.185 12.797 -21.286 1.00 88.38 781 GLY A CA 1
ATOM 6118 C C . GLY A 1 781 ? -4.202 13.975 -21.310 1.00 88.38 781 GLY A C 1
ATOM 6119 O O . GLY A 1 781 ? -4.525 15.054 -21.813 1.00 88.38 781 GLY A O 1
ATOM 6120 N N . LEU A 1 782 ? -3.023 13.808 -20.708 1.00 88.81 782 LEU A N 1
ATOM 6121 C CA . LEU A 1 782 ? -1.977 14.825 -20.646 1.00 88.81 782 LEU A CA 1
ATOM 6122 C C . LEU A 1 782 ? -1.144 14.799 -21.929 1.00 88.81 782 LEU A C 1
ATOM 6124 O O . LEU A 1 782 ? -0.737 13.735 -22.382 1.00 88.81 782 LEU A O 1
ATOM 6128 N N . GLY A 1 783 ? -0.811 15.969 -22.479 1.00 95.00 783 GLY A N 1
ATOM 6129 C CA . GLY A 1 783 ? 0.205 16.049 -23.528 1.00 95.00 783 GLY A CA 1
ATOM 6130 C C . GLY A 1 783 ? 1.556 15.619 -22.959 1.00 95.00 783 GLY A C 1
ATOM 6131 O O . GLY A 1 783 ? 2.054 16.246 -22.019 1.00 95.00 783 GLY A O 1
ATOM 6132 N N . PHE A 1 784 ? 2.159 14.560 -23.493 1.00 96.88 784 PHE A N 1
ATOM 6133 C CA . PHE A 1 784 ? 3.435 14.047 -22.993 1.00 96.88 784 PHE A CA 1
ATOM 6134 C C . PHE A 1 784 ? 4.456 13.804 -24.097 1.00 96.88 784 PHE A C 1
ATOM 6136 O O . PHE A 1 784 ? 4.118 13.652 -25.264 1.00 96.88 784 PHE A O 1
ATOM 6143 N N . TYR A 1 785 ? 5.731 13.765 -23.721 1.00 95.81 785 TYR A N 1
ATOM 6144 C CA . TYR A 1 785 ? 6.795 13.331 -24.609 1.00 95.81 785 TYR A CA 1
ATOM 6145 C C . TYR A 1 785 ? 7.802 12.460 -23.866 1.00 95.81 785 TYR A C 1
ATOM 6147 O O . TYR A 1 785 ? 8.542 12.922 -22.989 1.00 95.81 785 TYR A O 1
ATOM 6155 N N . ILE A 1 786 ? 7.817 11.177 -24.226 1.00 95.19 786 ILE A N 1
ATOM 6156 C CA . ILE A 1 786 ? 8.678 10.169 -23.613 1.00 95.19 786 ILE A CA 1
ATOM 6157 C C . ILE A 1 786 ? 9.318 9.348 -24.736 1.00 95.19 786 ILE A C 1
ATOM 6159 O O . ILE A 1 786 ? 8.615 8.626 -25.441 1.00 95.19 786 ILE A O 1
ATOM 6163 N N . PRO A 1 787 ? 10.648 9.429 -24.935 1.00 90.94 787 PRO A N 1
ATOM 6164 C CA . PRO A 1 787 ? 11.345 8.663 -25.958 1.00 90.94 787 PRO A CA 1
ATOM 6165 C C . PRO A 1 787 ? 11.007 7.175 -25.902 1.00 90.94 787 PRO A C 1
ATOM 6167 O O . PRO A 1 787 ? 11.118 6.557 -24.834 1.00 90.94 787 PRO A O 1
ATOM 6170 N N . CYS A 1 788 ? 10.691 6.619 -27.077 1.00 90.81 788 CYS A N 1
ATOM 6171 C CA . CYS A 1 788 ? 10.291 5.226 -27.293 1.00 90.81 788 CYS A CA 1
ATOM 6172 C C . CYS A 1 788 ? 8.871 4.867 -26.805 1.00 90.81 788 CYS A C 1
ATOM 6174 O O . CYS A 1 788 ? 8.594 3.687 -26.616 1.00 90.81 788 CYS A O 1
ATOM 6176 N N . TYR A 1 789 ? 7.987 5.847 -26.590 1.00 93.44 789 TYR A N 1
ATOM 6177 C CA . TYR A 1 789 ? 6.575 5.617 -26.262 1.00 93.44 789 TYR A CA 1
ATOM 6178 C C . TYR A 1 789 ? 5.641 6.337 -27.246 1.00 93.44 789 TYR A C 1
ATOM 6180 O O . TYR A 1 789 ? 5.945 7.439 -27.712 1.00 93.44 789 TYR A O 1
ATOM 6188 N N . THR A 1 790 ? 4.515 5.704 -27.570 1.00 92.81 790 THR A N 1
ATOM 6189 C CA . THR A 1 790 ? 3.407 6.270 -28.359 1.00 92.81 790 THR A CA 1
ATOM 6190 C C . THR A 1 790 ? 2.379 6.964 -27.460 1.00 92.81 790 THR A C 1
ATOM 6192 O O . THR A 1 790 ? 2.472 6.909 -26.236 1.00 92.81 790 THR A O 1
ATOM 6195 N N . ALA A 1 791 ? 1.416 7.679 -28.053 1.00 90.94 791 ALA A N 1
ATOM 6196 C CA . ALA A 1 791 ? 0.439 8.493 -27.313 1.00 90.94 791 ALA A CA 1
ATOM 6197 C C . ALA A 1 791 ? -0.537 7.700 -26.416 1.00 90.94 791 ALA A C 1
ATOM 6199 O O . ALA A 1 791 ? -1.071 8.243 -25.451 1.00 90.94 791 ALA A O 1
ATOM 6200 N N . ASP A 1 792 ? -0.730 6.417 -26.704 1.00 87.50 792 ASP A N 1
ATOM 6201 C CA . ASP A 1 792 ? -1.448 5.423 -25.895 1.00 87.50 792 ASP A CA 1
ATOM 6202 C C . ASP A 1 792 ? -0.601 4.841 -24.742 1.00 87.50 792 ASP A C 1
ATOM 6204 O O . ASP A 1 792 ? -1.062 3.975 -24.008 1.00 87.50 792 ASP A O 1
ATOM 6208 N N . GLY A 1 793 ? 0.645 5.297 -24.568 1.00 87.94 793 GLY A N 1
ATOM 6209 C CA . GLY A 1 793 ? 1.552 4.806 -23.528 1.00 87.94 793 GLY A CA 1
ATOM 6210 C C . GLY A 1 793 ? 2.272 3.497 -23.875 1.00 87.94 793 GLY A C 1
ATOM 6211 O O . GLY A 1 793 ? 3.026 2.985 -23.044 1.00 87.94 793 GLY A O 1
ATOM 6212 N N . VAL A 1 794 ? 2.112 2.967 -25.094 1.00 88.94 794 VAL A N 1
ATOM 6213 C CA . VAL A 1 794 ? 2.758 1.717 -25.529 1.00 88.94 794 VAL A CA 1
ATOM 6214 C C . VAL A 1 794 ? 4.240 1.944 -25.860 1.00 88.94 794 VAL A C 1
ATOM 6216 O O . VAL A 1 794 ? 4.639 2.973 -26.406 1.00 88.94 794 VAL A O 1
ATOM 6219 N N . TYR A 1 795 ? 5.093 0.981 -25.500 1.00 91.62 795 TYR A N 1
ATOM 6220 C CA . TYR A 1 795 ? 6.536 1.043 -25.749 1.00 91.62 795 TYR A CA 1
ATOM 6221 C C . TYR A 1 795 ? 6.895 0.538 -27.153 1.00 91.62 795 TYR A C 1
ATOM 6223 O O . TYR A 1 795 ? 6.627 -0.613 -27.495 1.00 91.62 795 TYR A O 1
ATOM 6231 N N . HIS A 1 796 ? 7.590 1.371 -27.928 1.00 87.62 796 HIS A N 1
ATOM 6232 C CA . HIS A 1 796 ? 8.085 1.052 -29.265 1.00 87.62 796 HIS A CA 1
ATOM 6233 C C . HIS A 1 796 ? 9.583 1.356 -29.386 1.00 87.62 796 HIS A C 1
ATOM 6235 O O . HIS A 1 796 ? 10.018 2.510 -29.394 1.00 87.62 796 HIS A O 1
ATOM 6241 N N . GLU A 1 797 ? 10.384 0.296 -29.508 1.00 83.88 797 GLU A N 1
ATOM 6242 C CA . GLU A 1 797 ? 11.830 0.384 -29.708 1.00 83.88 797 GLU A CA 1
ATOM 6243 C C . GLU A 1 797 ? 12.177 0.378 -31.205 1.00 83.88 797 GLU A C 1
ATOM 6245 O O . GLU A 1 797 ? 12.277 -0.671 -31.840 1.00 83.88 797 GLU A O 1
ATOM 6250 N N . ASP A 1 798 ? 12.352 1.566 -31.783 1.00 81.25 798 ASP A N 1
ATOM 6251 C CA . ASP A 1 798 ? 12.694 1.746 -33.196 1.00 81.25 798 ASP A CA 1
ATOM 6252 C C . ASP A 1 798 ? 13.927 2.653 -33.395 1.00 81.25 798 ASP A C 1
ATOM 6254 O O . ASP A 1 798 ? 14.579 3.101 -32.449 1.00 81.25 798 ASP A O 1
ATOM 6258 N N . PHE A 1 799 ? 14.277 2.957 -34.648 1.00 75.81 799 PHE A N 1
ATOM 6259 C CA . PHE A 1 799 ? 15.385 3.874 -34.924 1.00 75.81 799 PHE A CA 1
ATOM 6260 C C . PHE A 1 799 ? 15.087 5.321 -34.492 1.00 75.81 799 PHE A C 1
ATOM 6262 O O . PHE A 1 799 ? 16.026 6.053 -34.171 1.00 75.81 799 PHE A O 1
ATOM 6269 N N . SER A 1 800 ? 13.825 5.765 -34.455 1.00 69.06 800 SER A N 1
ATOM 6270 C CA . SER A 1 800 ? 13.474 7.125 -34.022 1.00 69.06 800 SER A CA 1
ATOM 6271 C C . SER A 1 800 ? 13.747 7.336 -32.525 1.00 69.06 800 SER A C 1
ATOM 6273 O O . SER A 1 800 ? 14.449 8.294 -32.176 1.00 69.06 800 SER A O 1
ATOM 6275 N N . CYS A 1 801 ? 13.339 6.358 -31.701 1.00 76.69 801 CYS A N 1
ATOM 6276 C CA . CYS A 1 801 ? 13.582 6.199 -30.260 1.00 76.69 801 CYS A CA 1
ATOM 6277 C C . CYS A 1 801 ? 15.047 6.448 -29.855 1.00 76.69 801 CYS A C 1
ATOM 6279 O O . CYS A 1 801 ? 15.318 6.973 -28.771 1.00 76.69 801 CYS A O 1
ATOM 6281 N N . TYR A 1 802 ? 16.002 6.124 -30.734 1.00 72.69 802 TYR A N 1
ATOM 6282 C CA . TYR A 1 802 ? 17.428 6.369 -30.513 1.00 72.69 802 TYR A CA 1
ATOM 6283 C C . TYR A 1 802 ? 17.974 7.594 -31.249 1.00 72.69 802 TYR A C 1
ATOM 6285 O O . TYR A 1 802 ? 18.690 8.391 -30.647 1.00 72.69 802 TYR A O 1
ATOM 6293 N N . SER A 1 803 ? 17.660 7.750 -32.536 1.00 64.19 803 SER A N 1
ATOM 6294 C CA . SER A 1 803 ? 18.366 8.693 -33.413 1.00 64.19 803 SER A CA 1
ATOM 6295 C C . SER A 1 803 ? 17.963 10.153 -33.255 1.00 64.19 803 SER A C 1
ATOM 6297 O O . SER A 1 803 ? 18.730 11.036 -33.638 1.00 64.19 803 SER A O 1
ATOM 6299 N N . ARG A 1 804 ? 16.762 10.419 -32.727 1.00 62.91 804 ARG A N 1
ATOM 6300 C CA . ARG A 1 804 ? 16.214 11.781 -32.620 1.00 62.91 804 ARG A CA 1
ATOM 6301 C C . ARG A 1 804 ? 15.531 12.078 -31.289 1.00 62.91 804 ARG A C 1
ATOM 6303 O O . ARG A 1 804 ? 15.404 13.244 -30.937 1.00 62.91 804 ARG A O 1
ATOM 6310 N N . SER A 1 805 ? 15.108 11.065 -30.532 1.00 63.31 805 SER A N 1
ATOM 6311 C CA . SER A 1 805 ? 14.120 11.299 -29.476 1.00 63.31 805 SER A CA 1
ATOM 6312 C C . SER A 1 805 ? 14.571 12.127 -28.263 1.00 63.31 805 SER A C 1
ATOM 6314 O O . SER A 1 805 ? 13.714 12.646 -27.559 1.00 63.31 805 SER A O 1
ATOM 6316 N N . PHE A 1 806 ? 15.863 12.335 -28.001 1.00 74.25 806 PHE A N 1
ATOM 6317 C CA . PHE A 1 806 ? 16.327 13.099 -26.821 1.00 74.25 806 PHE A CA 1
ATOM 6318 C C . PHE A 1 806 ? 16.324 14.621 -27.037 1.00 74.25 806 PHE A C 1
ATOM 6320 O O . PHE A 1 806 ? 17.227 15.331 -26.595 1.00 74.25 806 PHE A O 1
ATOM 6327 N N . ASP A 1 807 ? 15.341 15.102 -27.794 1.00 82.44 807 ASP A N 1
ATOM 6328 C CA . ASP A 1 807 ? 15.144 16.486 -28.210 1.00 82.44 807 ASP A CA 1
ATOM 6329 C C . ASP A 1 807 ? 13.639 16.755 -28.386 1.00 82.44 807 ASP A C 1
ATOM 6331 O O . ASP A 1 807 ? 12.946 15.967 -29.043 1.00 82.44 807 ASP A O 1
ATOM 6335 N N . LEU A 1 808 ? 13.135 17.850 -27.805 1.00 89.25 808 LEU A N 1
ATOM 6336 C CA . LEU A 1 808 ? 11.713 18.213 -27.834 1.00 89.25 808 LEU A CA 1
ATOM 6337 C C . LEU A 1 808 ? 11.215 18.619 -29.227 1.00 89.25 808 LEU A C 1
ATOM 6339 O O . LEU A 1 808 ? 10.009 18.605 -29.461 1.00 89.25 808 LEU A O 1
ATOM 6343 N N . HIS A 1 809 ? 12.102 18.913 -30.184 1.00 88.25 809 HIS A N 1
ATOM 6344 C CA . HIS A 1 809 ? 11.716 19.125 -31.588 1.00 88.25 809 HIS A CA 1
ATOM 6345 C C . HIS A 1 809 ? 11.046 17.911 -32.244 1.00 88.25 809 HIS A C 1
ATOM 6347 O O . HIS A 1 809 ? 10.420 18.057 -33.290 1.00 88.25 809 HIS A O 1
ATOM 6353 N N . ASN A 1 810 ? 11.166 16.719 -31.651 1.00 87.88 810 ASN A N 1
ATOM 6354 C CA . ASN A 1 810 ? 10.537 15.493 -32.152 1.00 87.88 810 ASN A CA 1
ATOM 6355 C C . ASN A 1 810 ? 9.230 15.140 -31.415 1.00 87.88 810 ASN A C 1
ATOM 6357 O O . ASN A 1 810 ? 8.623 14.109 -31.719 1.00 87.88 810 ASN A O 1
ATOM 6361 N N . ALA A 1 811 ? 8.781 15.988 -30.482 1.00 92.06 811 ALA A N 1
ATOM 6362 C CA . ALA A 1 811 ? 7.476 15.865 -29.844 1.00 92.06 811 ALA A CA 1
ATOM 6363 C C . ALA A 1 811 ? 6.351 16.110 -30.863 1.00 92.06 811 ALA A C 1
ATOM 6365 O O . ALA A 1 811 ? 6.308 17.134 -31.551 1.00 92.06 811 ALA A O 1
ATOM 6366 N N . SER A 1 812 ? 5.450 15.141 -30.980 1.00 92.50 812 SER A N 1
ATOM 6367 C CA . SER A 1 812 ? 4.335 15.113 -31.922 1.00 92.50 812 SER A CA 1
ATOM 6368 C C . SER A 1 812 ? 3.147 14.347 -31.337 1.00 92.50 812 SER A C 1
ATOM 6370 O O . SER A 1 812 ? 3.296 13.531 -30.429 1.00 92.50 812 SER A O 1
ATOM 6372 N N . LYS A 1 813 ? 1.959 14.496 -31.934 1.00 92.12 813 LYS A N 1
ATOM 6373 C CA . LYS A 1 813 ? 0.768 13.724 -31.529 1.00 92.12 813 LYS A CA 1
ATOM 6374 C C . LYS A 1 813 ? 0.942 12.197 -31.585 1.00 92.12 813 LYS A C 1
ATOM 6376 O O . LYS A 1 813 ? 0.170 11.492 -30.953 1.00 92.12 813 LYS A O 1
ATOM 6381 N N . VAL A 1 814 ? 1.939 11.677 -32.310 1.00 89.12 814 VAL A N 1
ATOM 6382 C CA . VAL A 1 814 ? 2.222 10.230 -32.391 1.00 89.12 814 VAL A CA 1
ATOM 6383 C C . VAL A 1 814 ? 2.913 9.705 -31.122 1.00 89.12 814 VAL A C 1
ATOM 6385 O O . VAL A 1 814 ? 2.734 8.545 -30.766 1.00 89.12 814 VAL A O 1
ATOM 6388 N N . ASN A 1 815 ? 3.671 10.553 -30.418 1.00 87.25 815 ASN A N 1
ATOM 6389 C CA . ASN A 1 815 ? 4.476 10.193 -29.242 1.00 87.25 815 ASN A CA 1
ATOM 6390 C C . ASN A 1 815 ? 4.060 10.948 -27.960 1.00 87.25 815 ASN A C 1
ATOM 6392 O O . ASN A 1 815 ? 4.882 11.166 -27.069 1.00 87.25 815 ASN A O 1
ATOM 6396 N N . GLY A 1 816 ? 2.770 11.304 -27.887 1.00 88.75 816 GLY A N 1
ATOM 6397 C CA . GLY A 1 816 ? 2.080 11.810 -26.692 1.00 88.75 816 GLY A CA 1
ATOM 6398 C C . GLY A 1 816 ? 1.643 13.277 -26.740 1.00 88.75 816 GLY A C 1
ATOM 6399 O O . GLY A 1 816 ? 0.738 13.657 -26.002 1.00 88.75 816 GLY A O 1
ATOM 6400 N N . GLY A 1 817 ? 2.212 14.117 -27.610 1.00 90.69 817 GLY A N 1
ATOM 6401 C CA . GLY A 1 817 ? 1.852 15.537 -27.662 1.00 90.69 817 GLY A CA 1
ATOM 6402 C C . GLY A 1 817 ? 2.784 16.385 -28.523 1.00 90.69 817 GLY A C 1
ATOM 6403 O O . GLY A 1 817 ? 3.954 16.064 -28.705 1.00 90.69 817 GLY A O 1
ATOM 6404 N N . GLU A 1 818 ? 2.270 17.486 -29.074 1.00 93.75 818 GLU A N 1
ATOM 6405 C CA . GLU A 1 818 ? 3.109 18.477 -29.760 1.00 93.75 818 GLU A CA 1
ATOM 6406 C C . GLU A 1 818 ? 3.875 19.330 -28.743 1.00 93.75 818 GLU A C 1
ATOM 6408 O O . GLU A 1 818 ? 3.404 19.565 -27.634 1.00 93.75 818 GLU A O 1
ATOM 6413 N N . ARG A 1 819 ? 5.056 19.823 -29.134 1.00 91.69 819 ARG A N 1
ATOM 6414 C CA . ARG A 1 819 ? 6.003 20.550 -28.267 1.00 91.69 819 ARG A CA 1
ATOM 6415 C C . ARG A 1 819 ? 5.398 21.704 -27.447 1.00 91.69 819 ARG A C 1
ATOM 6417 O O . ARG A 1 819 ? 5.878 21.969 -26.347 1.00 91.69 819 ARG A O 1
ATOM 6424 N N . ASP A 1 820 ? 4.384 22.390 -27.973 1.00 90.38 820 ASP A N 1
ATOM 6425 C CA . ASP A 1 820 ? 3.738 23.524 -27.295 1.00 90.38 820 ASP A CA 1
ATOM 6426 C C . ASP A 1 820 ? 2.623 23.090 -26.316 1.00 90.38 820 ASP A C 1
ATOM 6428 O O . ASP A 1 820 ? 2.272 23.870 -25.430 1.00 90.38 820 ASP A O 1
ATOM 6432 N N . ASP A 1 821 ? 2.147 21.840 -26.420 1.00 92.31 821 ASP A N 1
ATOM 6433 C CA . ASP A 1 821 ? 1.067 21.224 -25.626 1.00 92.31 821 ASP A CA 1
ATOM 6434 C C . ASP A 1 821 ? 1.586 20.273 -24.522 1.00 92.31 821 ASP A C 1
ATOM 6436 O O . ASP A 1 821 ? 0.800 19.624 -23.828 1.00 92.31 821 ASP A O 1
ATOM 6440 N N . LEU A 1 822 ? 2.907 20.138 -24.359 1.00 94.69 822 LEU A N 1
ATOM 6441 C CA . LEU A 1 822 ? 3.496 19.212 -23.389 1.00 94.69 822 LEU A CA 1
ATOM 6442 C C . LEU A 1 822 ? 3.241 19.669 -21.946 1.00 94.69 822 LEU A C 1
ATOM 6444 O O . LEU A 1 822 ? 3.618 20.769 -21.558 1.00 94.69 822 LEU A O 1
ATOM 6448 N N . ALA A 1 823 ? 2.676 18.786 -21.129 1.00 95.12 823 ALA A N 1
ATOM 6449 C CA . ALA A 1 823 ? 2.647 18.870 -19.670 1.00 95.12 823 ALA A CA 1
ATOM 6450 C C . ALA A 1 823 ? 3.685 17.931 -19.023 1.00 95.12 823 ALA A C 1
ATOM 6452 O O . ALA A 1 823 ? 4.150 18.191 -17.914 1.00 95.12 823 ALA A O 1
ATOM 6453 N N . VAL A 1 824 ? 4.073 16.848 -19.705 1.00 97.06 824 VAL A N 1
ATOM 6454 C CA . VAL A 1 824 ? 4.992 15.823 -19.185 1.00 97.06 824 VAL A CA 1
ATOM 6455 C C . VAL A 1 824 ? 6.150 15.589 -20.153 1.00 97.06 824 VAL A C 1
ATOM 6457 O O . VAL A 1 824 ? 5.942 15.301 -21.328 1.00 97.06 824 VAL A O 1
ATOM 6460 N N . VAL A 1 825 ? 7.382 15.639 -19.649 1.00 96.44 825 VAL A N 1
ATOM 6461 C CA . VAL A 1 825 ? 8.586 15.209 -20.374 1.00 96.44 825 VAL A CA 1
ATOM 6462 C C . VAL A 1 825 ? 9.329 14.196 -19.514 1.00 96.44 825 VAL A C 1
ATOM 6464 O O . VAL A 1 825 ? 9.655 14.475 -18.364 1.00 96.44 825 VAL A O 1
ATOM 6467 N N . ALA A 1 826 ? 9.648 13.023 -20.053 1.00 96.06 826 ALA A N 1
ATOM 6468 C CA . ALA A 1 826 ? 10.434 12.031 -19.320 1.00 96.06 826 ALA A CA 1
ATOM 6469 C C . ALA A 1 826 ? 11.429 11.335 -20.238 1.00 96.06 826 ALA A C 1
ATOM 6471 O O . ALA A 1 826 ? 11.068 10.857 -21.307 1.00 96.06 826 ALA A O 1
ATOM 6472 N N . GLY A 1 827 ? 12.692 11.222 -19.837 1.00 92.75 827 GLY A N 1
ATOM 6473 C CA . GLY A 1 827 ? 13.688 10.597 -20.700 1.00 92.75 827 GLY A CA 1
ATOM 6474 C C . GLY A 1 827 ? 15.118 10.862 -20.283 1.00 92.75 827 GLY A C 1
ATOM 6475 O O . GLY A 1 827 ? 15.378 11.508 -19.271 1.00 92.75 827 GLY A O 1
ATOM 6476 N N . HIS A 1 828 ? 16.035 10.368 -21.111 1.00 90.69 828 HIS A N 1
ATOM 6477 C CA . HIS A 1 828 ? 17.474 10.622 -21.027 1.00 90.69 828 HIS A CA 1
ATOM 6478 C C . HIS A 1 828 ? 17.777 12.059 -21.485 1.00 90.69 828 HIS A C 1
ATOM 6480 O O . HIS A 1 828 ? 18.435 12.299 -22.497 1.00 90.69 828 HIS A O 1
ATOM 6486 N N . MET A 1 829 ? 17.165 13.008 -20.781 1.00 90.06 829 MET A N 1
ATOM 6487 C CA . MET A 1 829 ? 17.202 14.435 -21.045 1.00 90.06 829 MET A CA 1
ATOM 6488 C C . MET A 1 829 ? 18.190 15.098 -20.096 1.00 90.06 829 MET A C 1
ATOM 6490 O O . MET A 1 829 ? 18.353 14.687 -18.950 1.00 90.06 829 MET A O 1
ATOM 6494 N N . GLN A 1 830 ? 18.821 16.154 -20.581 1.00 91.19 830 GLN A N 1
ATOM 6495 C CA . GLN A 1 830 ? 19.689 17.009 -19.788 1.00 91.19 830 GLN A CA 1
ATOM 6496 C C . GLN A 1 830 ? 18.893 18.089 -19.043 1.00 91.19 830 GLN A C 1
ATOM 6498 O O . GLN A 1 830 ? 17.737 18.376 -19.359 1.00 91.19 830 GLN A O 1
ATOM 6503 N N . TRP A 1 831 ? 19.553 18.730 -18.088 1.00 94.00 831 TRP A N 1
ATOM 6504 C CA . TRP A 1 831 ? 19.102 19.966 -17.471 1.00 94.00 831 TRP A CA 1
ATOM 6505 C C . TRP A 1 831 ? 18.823 21.055 -18.516 1.00 94.00 831 TRP A C 1
ATOM 6507 O O . TRP A 1 831 ? 19.480 21.103 -19.556 1.00 94.00 831 TRP A O 1
ATOM 6517 N N . ASP A 1 832 ? 17.847 21.922 -18.238 1.00 92.75 832 ASP A N 1
ATOM 6518 C CA . ASP A 1 832 ? 17.361 22.969 -19.146 1.00 92.75 832 ASP A CA 1
ATOM 6519 C C . ASP A 1 832 ? 16.767 22.457 -20.481 1.00 92.75 832 ASP A C 1
ATOM 6521 O O . ASP A 1 832 ? 16.527 23.256 -21.381 1.00 92.75 832 ASP A O 1
ATOM 6525 N N . VAL A 1 833 ? 16.413 21.165 -20.614 1.00 91.19 833 VAL A N 1
ATOM 6526 C CA . VAL A 1 833 ? 15.674 20.637 -21.794 1.00 91.19 833 VAL A CA 1
ATOM 6527 C C . VAL A 1 833 ? 14.343 21.364 -22.053 1.00 91.19 833 VAL A C 1
ATOM 6529 O O . VAL A 1 833 ? 13.858 21.414 -23.179 1.00 91.19 833 VAL A O 1
ATOM 6532 N N . TRP A 1 834 ? 13.752 21.951 -21.012 1.00 92.19 834 TRP A N 1
ATOM 6533 C CA . TRP A 1 834 ? 12.534 22.762 -21.071 1.00 92.19 834 TRP A CA 1
ATOM 6534 C C . TRP A 1 834 ? 12.782 24.224 -21.484 1.00 92.19 834 TRP A C 1
ATOM 6536 O O . TRP A 1 834 ? 11.813 24.948 -21.698 1.00 92.19 834 TRP A O 1
ATOM 6546 N N . ALA A 1 835 ? 14.033 24.684 -21.584 1.00 88.88 835 ALA A N 1
ATOM 6547 C CA . ALA A 1 835 ? 14.398 26.088 -21.784 1.00 88.88 835 ALA A CA 1
ATOM 6548 C C . ALA A 1 835 ? 15.067 26.359 -23.150 1.00 88.88 835 ALA A C 1
ATOM 6550 O O . ALA A 1 835 ? 15.449 25.450 -23.882 1.00 88.88 835 ALA A O 1
ATOM 6551 N N . GLY A 1 836 ? 15.217 27.643 -23.496 1.00 83.88 836 GLY A N 1
ATOM 6552 C CA . GLY A 1 836 ? 15.837 28.088 -24.752 1.00 83.88 836 GLY A CA 1
ATOM 6553 C C . GLY A 1 836 ? 14.916 28.012 -25.978 1.00 83.88 836 GLY A C 1
ATOM 6554 O O . GLY A 1 836 ? 13.730 27.704 -25.869 1.00 83.88 836 GLY A O 1
ATOM 6555 N N . GLU A 1 837 ? 15.467 28.302 -27.163 1.00 83.12 837 GLU A N 1
ATOM 6556 C CA . GLU A 1 837 ? 14.724 28.291 -28.442 1.00 83.12 837 GLU A CA 1
ATOM 6557 C C . GLU A 1 837 ? 14.200 26.897 -28.830 1.00 83.12 837 GLU A C 1
ATOM 6559 O O . GLU A 1 837 ? 13.256 26.785 -29.617 1.00 83.12 837 GLU A O 1
ATOM 6564 N N . ASP A 1 838 ? 14.749 25.847 -28.214 1.00 82.38 838 ASP A N 1
ATOM 6565 C CA . ASP A 1 838 ? 14.429 24.435 -28.446 1.00 82.38 838 ASP A CA 1
ATOM 6566 C C . ASP A 1 838 ? 13.559 23.818 -27.322 1.00 82.38 838 ASP A C 1
ATOM 6568 O O . ASP A 1 838 ? 13.003 22.735 -27.492 1.00 82.38 838 ASP A O 1
ATOM 6572 N N . GLY A 1 839 ? 13.359 24.545 -26.213 1.00 86.62 839 GLY A N 1
ATOM 6573 C CA . GLY A 1 839 ? 12.577 24.129 -25.041 1.00 86.62 839 GLY A CA 1
ATOM 6574 C C . GLY A 1 839 ? 11.056 24.300 -25.170 1.00 86.62 839 GLY A C 1
ATOM 6575 O O . GLY A 1 839 ? 10.506 24.477 -26.255 1.00 86.62 839 GLY A O 1
ATOM 6576 N N . MET A 1 840 ? 10.318 24.276 -24.064 1.00 87.75 840 MET A N 1
ATOM 6577 C CA . MET A 1 840 ? 8.853 24.385 -24.082 1.00 87.75 840 MET A CA 1
ATOM 6578 C C . MET A 1 840 ? 8.426 25.855 -24.219 1.00 87.75 840 MET A C 1
ATOM 6580 O O . MET A 1 840 ? 8.588 26.634 -23.282 1.00 87.75 840 MET A O 1
ATOM 6584 N N . LYS A 1 841 ? 7.872 26.266 -25.374 1.00 81.56 841 LYS A N 1
ATOM 6585 C CA . LYS A 1 841 ? 7.563 27.693 -25.644 1.00 81.56 841 LYS A CA 1
ATOM 6586 C C . LYS A 1 841 ? 6.554 28.296 -24.663 1.00 81.56 841 LYS A C 1
ATOM 6588 O O . LYS A 1 841 ? 6.594 29.489 -24.378 1.00 81.56 841 LYS A O 1
ATOM 6593 N N . SER A 1 842 ? 5.633 27.468 -24.191 1.00 75.94 842 SER A N 1
ATOM 6594 C CA . SER A 1 842 ? 4.567 27.796 -23.248 1.00 75.94 842 SER A CA 1
ATOM 6595 C C . SER A 1 842 ? 5.054 27.952 -21.800 1.00 75.94 842 SER A C 1
ATOM 6597 O O . SER A 1 842 ? 4.318 28.466 -20.957 1.00 75.94 842 SER A O 1
ATOM 6599 N N . PHE A 1 843 ? 6.302 27.577 -21.507 1.00 80.94 843 PHE A N 1
ATOM 6600 C CA . PHE A 1 843 ? 6.872 27.596 -20.166 1.00 80.94 843 PHE A CA 1
ATOM 6601 C C . PHE A 1 843 ? 7.743 28.842 -19.917 1.00 80.94 843 PHE A C 1
ATOM 6603 O O . PHE A 1 843 ? 8.946 28.872 -20.182 1.00 80.94 843 PHE A O 1
ATOM 6610 N N . SER A 1 844 ? 7.141 29.900 -19.367 1.00 63.97 844 SER A N 1
ATOM 6611 C CA . SER A 1 844 ? 7.812 31.191 -19.159 1.00 63.97 844 SER A CA 1
ATOM 6612 C C . SER A 1 844 ? 8.461 31.357 -17.769 1.00 63.97 844 SER A C 1
ATOM 6614 O O . SER A 1 844 ? 8.040 32.202 -16.977 1.00 63.97 844 SER A O 1
ATOM 6616 N N . GLY A 1 845 ? 9.541 30.614 -17.496 1.00 74.44 845 GLY A N 1
ATOM 6617 C CA . GLY A 1 845 ? 10.634 31.118 -16.639 1.00 74.44 845 GLY A CA 1
ATOM 6618 C C . GLY A 1 845 ? 10.627 30.819 -15.127 1.00 74.44 845 GLY A C 1
ATOM 6619 O O . GLY A 1 845 ? 10.826 31.733 -14.326 1.00 74.44 845 GLY A O 1
ATOM 6620 N N . ARG A 1 846 ? 10.514 29.548 -14.725 1.00 80.69 846 ARG A N 1
ATOM 6621 C CA . ARG A 1 846 ? 11.066 29.017 -13.450 1.00 80.69 846 ARG A CA 1
ATOM 6622 C C . ARG A 1 846 ? 11.746 27.666 -13.729 1.00 80.69 846 ARG A C 1
ATOM 6624 O O . ARG A 1 846 ? 11.797 27.258 -14.882 1.00 80.69 846 ARG A O 1
ATOM 6631 N N . THR A 1 847 ? 12.249 26.956 -12.721 1.00 87.94 847 THR A N 1
ATOM 6632 C CA . THR A 1 847 ? 12.519 25.513 -12.872 1.00 87.94 847 THR A CA 1
ATOM 6633 C C . THR A 1 847 ? 11.181 24.762 -12.786 1.00 87.94 847 THR A C 1
ATOM 6635 O O . THR A 1 847 ? 10.391 25.076 -11.888 1.00 87.94 847 THR A O 1
ATOM 6638 N N . PRO A 1 848 ? 10.865 23.833 -13.707 1.00 91.69 848 PRO A N 1
ATOM 6639 C CA . PRO A 1 848 ? 9.658 23.012 -13.619 1.00 91.69 848 PRO A CA 1
ATOM 6640 C C . PRO A 1 848 ? 9.782 21.987 -12.485 1.00 91.69 848 PRO A C 1
ATOM 6642 O O . PRO A 1 848 ? 10.865 21.780 -11.938 1.00 91.69 848 PRO A O 1
ATOM 6645 N N . ASN A 1 849 ? 8.684 21.319 -12.124 1.00 94.56 849 ASN A N 1
ATOM 6646 C CA . ASN A 1 849 ? 8.766 20.267 -11.109 1.00 94.56 849 ASN A CA 1
ATOM 6647 C C . ASN A 1 849 ? 9.487 19.070 -11.724 1.00 94.56 849 ASN A C 1
ATOM 6649 O O . ASN A 1 849 ? 9.071 18.568 -12.770 1.00 94.56 849 ASN A O 1
ATOM 6653 N N . CYS A 1 850 ? 10.574 18.631 -11.099 1.00 97.50 850 CYS A N 1
ATOM 6654 C CA . CYS A 1 850 ? 11.426 17.597 -11.662 1.00 97.50 850 CYS A CA 1
ATOM 6655 C C . CYS A 1 850 ? 11.677 16.441 -10.700 1.00 97.50 850 CYS A C 1
ATOM 6657 O O . CYS A 1 850 ? 11.717 16.607 -9.480 1.00 97.50 850 CYS A O 1
ATOM 6659 N N . LEU A 1 851 ? 11.871 15.263 -11.283 1.00 98.06 851 LEU A N 1
ATOM 6660 C CA . LEU A 1 851 ? 12.252 14.027 -10.613 1.00 98.06 851 LEU A CA 1
ATOM 6661 C C . LEU A 1 851 ? 13.591 13.557 -11.188 1.00 98.06 851 LEU A C 1
ATOM 6663 O O . LEU A 1 851 ? 13.790 13.583 -12.405 1.00 98.06 851 LEU A O 1
ATOM 6667 N N . VAL A 1 852 ? 14.494 13.096 -10.325 1.00 97.81 852 VAL A N 1
ATOM 6668 C CA . VAL A 1 852 ? 15.750 12.447 -10.724 1.00 97.81 852 VAL A CA 1
ATOM 6669 C C . VAL A 1 852 ? 15.869 11.119 -9.984 1.00 97.81 852 VAL A C 1
ATOM 6671 O O . VAL A 1 852 ? 15.830 11.076 -8.756 1.00 97.81 852 VAL A O 1
ATOM 6674 N N . MET A 1 853 ? 16.045 10.032 -10.736 1.00 96.88 853 MET A N 1
ATOM 6675 C CA . MET A 1 853 ? 16.324 8.702 -10.187 1.00 96.88 853 MET A CA 1
ATOM 6676 C C . MET A 1 853 ? 17.825 8.440 -10.211 1.00 96.88 853 MET A C 1
ATOM 6678 O O . MET A 1 853 ? 18.446 8.523 -11.272 1.00 96.88 853 MET A O 1
ATOM 6682 N N . LEU A 1 854 ? 18.407 8.090 -9.064 1.00 96.62 854 LEU A N 1
ATOM 6683 C CA . LEU A 1 854 ? 19.839 7.848 -8.911 1.00 96.62 854 LEU A CA 1
ATOM 6684 C C . LEU A 1 854 ? 20.149 6.405 -8.494 1.00 96.62 854 LEU A C 1
ATOM 6686 O O . LEU A 1 854 ? 19.322 5.669 -7.953 1.00 96.62 854 LEU A O 1
ATOM 6690 N N . ARG A 1 855 ? 21.408 6.030 -8.718 1.00 95.75 855 ARG A N 1
ATOM 6691 C CA . ARG A 1 855 ? 22.054 4.803 -8.250 1.00 95.75 855 ARG A CA 1
ATOM 6692 C C . ARG A 1 855 ? 23.509 5.131 -7.927 1.00 95.75 855 ARG A C 1
ATOM 6694 O O . ARG A 1 855 ? 24.091 5.983 -8.599 1.00 95.75 855 ARG A O 1
ATOM 6701 N N . HIS A 1 856 ? 24.098 4.428 -6.962 1.00 97.31 856 HIS A N 1
ATOM 6702 C CA . HIS A 1 856 ? 25.518 4.556 -6.640 1.00 97.31 856 HIS A CA 1
ATOM 6703 C C . HIS A 1 856 ? 26.383 4.427 -7.917 1.00 97.31 856 HIS A C 1
ATOM 6705 O O . HIS A 1 856 ? 26.181 3.467 -8.674 1.00 97.31 856 HIS A O 1
ATOM 6711 N N . PRO A 1 857 ? 27.344 5.337 -8.183 1.00 97.38 857 PRO A N 1
ATOM 6712 C CA . PRO A 1 857 ? 28.067 5.375 -9.459 1.00 97.38 857 PRO A CA 1
ATOM 6713 C C . PRO A 1 857 ? 28.777 4.066 -9.836 1.00 97.38 857 PRO A C 1
ATOM 6715 O O . PRO A 1 857 ? 28.793 3.697 -11.010 1.00 97.38 857 PRO A O 1
ATOM 6718 N N . VAL A 1 858 ? 29.286 3.311 -8.853 1.00 97.38 858 VAL A N 1
ATOM 6719 C CA . VAL A 1 858 ? 29.885 1.984 -9.096 1.00 97.38 858 VAL A CA 1
ATOM 6720 C C . VAL A 1 858 ? 28.835 0.963 -9.546 1.00 97.38 858 VAL A C 1
ATOM 6722 O O . VAL A 1 858 ? 29.028 0.294 -10.556 1.00 97.38 858 VAL A O 1
ATOM 6725 N N . ASP A 1 859 ? 27.685 0.876 -8.870 1.00 96.06 859 ASP A N 1
ATOM 6726 C CA . ASP A 1 859 ? 26.619 -0.059 -9.251 1.00 96.06 859 ASP A CA 1
ATOM 6727 C C . ASP A 1 859 ? 26.012 0.266 -10.617 1.00 96.06 859 ASP A C 1
ATOM 6729 O O . ASP A 1 859 ? 25.620 -0.651 -11.347 1.00 96.06 859 ASP A O 1
ATOM 6733 N N . ARG A 1 860 ? 25.968 1.560 -10.968 1.00 94.81 860 ARG A N 1
ATOM 6734 C CA . ARG A 1 860 ? 25.600 2.049 -12.301 1.00 94.81 860 ARG A CA 1
ATOM 6735 C C . ARG A 1 860 ? 26.600 1.578 -13.349 1.00 94.81 860 ARG A C 1
ATOM 6737 O O . ARG A 1 860 ? 26.183 0.990 -14.341 1.00 94.81 860 ARG A O 1
ATOM 6744 N N . ALA A 1 861 ? 27.896 1.776 -13.112 1.00 95.38 861 ALA A N 1
ATOM 6745 C CA . ALA A 1 861 ? 28.955 1.343 -14.019 1.00 95.38 861 ALA A CA 1
ATOM 6746 C C . ALA A 1 861 ? 28.971 -0.184 -14.217 1.00 95.38 861 ALA A C 1
ATOM 6748 O O . ALA A 1 861 ? 29.083 -0.637 -15.353 1.00 95.38 861 ALA A O 1
ATOM 6749 N N . ILE A 1 862 ? 28.771 -0.982 -13.160 1.00 95.50 862 ILE A N 1
ATOM 6750 C CA . ILE A 1 862 ? 28.624 -2.444 -13.285 1.00 95.50 862 ILE A CA 1
ATOM 6751 C C . ILE A 1 862 ? 27.387 -2.791 -14.133 1.00 95.50 862 ILE A C 1
ATOM 6753 O O . ILE A 1 862 ? 27.462 -3.609 -15.046 1.00 95.50 862 ILE A O 1
ATOM 6757 N N . SER A 1 863 ? 26.248 -2.134 -13.883 1.00 93.38 863 SER A N 1
ATOM 6758 C CA . SER A 1 863 ? 25.018 -2.350 -14.659 1.00 93.38 863 SER A CA 1
ATOM 6759 C C . SER A 1 863 ? 25.167 -1.959 -16.134 1.00 93.38 863 SER A C 1
ATOM 6761 O O . SER A 1 863 ? 24.574 -2.601 -16.994 1.00 93.38 863 SER A O 1
ATOM 6763 N N . LEU A 1 864 ? 25.951 -0.919 -16.431 1.00 92.06 864 LEU A N 1
ATOM 6764 C CA . LEU A 1 864 ? 26.252 -0.470 -17.790 1.00 92.06 864 LEU A CA 1
ATOM 6765 C C . LEU A 1 864 ? 27.235 -1.416 -18.495 1.00 92.06 864 LEU A C 1
ATOM 6767 O O . LEU A 1 864 ? 27.058 -1.715 -19.673 1.00 92.06 864 LEU A O 1
ATOM 6771 N N . PHE A 1 865 ? 28.232 -1.934 -17.771 1.00 94.00 865 PHE A N 1
ATOM 6772 C CA . PHE A 1 865 ? 29.167 -2.942 -18.272 1.00 94.00 865 PHE A CA 1
ATOM 6773 C C . PHE A 1 865 ? 28.440 -4.194 -18.756 1.00 94.00 865 PHE A C 1
ATOM 6775 O O . PHE A 1 865 ? 28.648 -4.613 -19.895 1.00 94.00 865 PHE A O 1
ATOM 6782 N N . TYR A 1 866 ? 27.544 -4.746 -17.936 1.00 93.44 866 TYR A N 1
ATOM 6783 C CA . TYR A 1 866 ? 26.831 -5.974 -18.286 1.00 93.44 866 TYR A CA 1
ATOM 6784 C C . TYR A 1 866 ? 25.824 -5.829 -19.425 1.00 93.44 866 TYR A C 1
ATOM 6786 O O . TYR A 1 866 ? 25.566 -6.803 -20.122 1.00 93.44 866 TYR A O 1
ATOM 6794 N N . GLU A 1 867 ? 25.304 -4.627 -19.667 1.00 89.19 867 GLU A N 1
ATOM 6795 C CA . GLU A 1 867 ? 24.410 -4.377 -20.799 1.00 89.19 867 GLU A CA 1
ATOM 6796 C C . GLU A 1 867 ? 25.167 -4.015 -22.094 1.00 89.19 867 GLU A C 1
ATOM 6798 O O . GLU A 1 867 ? 24.748 -4.406 -23.180 1.00 89.19 867 GLU A O 1
ATOM 6803 N N . ARG A 1 868 ? 26.273 -3.258 -22.014 1.00 86.81 868 ARG A N 1
ATOM 6804 C CA . ARG A 1 868 ? 26.911 -2.637 -23.197 1.00 86.81 868 ARG A CA 1
ATOM 6805 C C . ARG A 1 868 ? 28.272 -3.196 -23.588 1.00 86.81 868 ARG A C 1
ATOM 6807 O O . ARG A 1 868 ? 28.685 -2.976 -24.723 1.00 86.81 868 ARG A O 1
ATOM 6814 N N . VAL A 1 869 ? 28.996 -3.828 -22.667 1.00 90.62 869 VAL A N 1
ATOM 6815 C CA . VAL A 1 869 ? 30.397 -4.247 -22.870 1.00 90.62 869 VAL A CA 1
ATOM 6816 C C . VAL A 1 869 ? 30.532 -5.761 -22.781 1.00 90.62 869 VAL A C 1
ATOM 6818 O O . VAL A 1 869 ? 31.188 -6.358 -23.626 1.00 90.62 869 VAL A O 1
ATOM 6821 N N . PHE A 1 870 ? 29.869 -6.390 -21.811 1.00 93.38 870 PHE A N 1
ATOM 6822 C CA . PHE A 1 870 ? 29.853 -7.842 -21.672 1.00 93.38 870 PHE A CA 1
ATOM 6823 C C . PHE A 1 870 ? 29.356 -8.573 -22.939 1.00 93.38 870 PHE A C 1
ATOM 6825 O O . PHE A 1 870 ? 30.083 -9.445 -23.397 1.00 93.38 870 PHE A O 1
ATOM 6832 N N . PRO A 1 871 ? 28.226 -8.216 -23.589 1.00 90.25 871 PRO A N 1
ATOM 6833 C CA . PRO A 1 871 ? 27.742 -8.943 -24.772 1.00 90.25 871 PRO A CA 1
ATOM 6834 C C . PRO A 1 871 ? 28.461 -8.580 -26.093 1.00 90.25 871 PRO A C 1
ATOM 6836 O O . PRO A 1 871 ? 27.925 -8.833 -27.170 1.00 90.25 871 PRO A O 1
ATOM 6839 N N . ARG A 1 872 ? 29.632 -7.922 -26.053 1.00 86.50 872 ARG A N 1
ATOM 6840 C CA . ARG A 1 872 ? 30.344 -7.451 -27.255 1.00 86.50 872 ARG A CA 1
ATOM 6841 C C . ARG A 1 872 ? 31.455 -8.393 -27.702 1.00 86.50 872 ARG A C 1
ATOM 6843 O O . ARG A 1 872 ? 32.601 -8.254 -27.281 1.00 86.50 872 ARG A O 1
ATOM 6850 N N . ASP A 1 873 ? 31.129 -9.268 -28.646 1.00 90.81 873 ASP A N 1
ATOM 6851 C CA . ASP A 1 873 ? 32.082 -10.185 -29.290 1.00 90.81 873 ASP A CA 1
ATOM 6852 C C . ASP A 1 873 ? 33.167 -9.476 -30.133 1.00 90.81 873 ASP A C 1
ATOM 6854 O O . ASP A 1 873 ? 34.154 -10.099 -30.520 1.00 90.81 873 ASP A O 1
ATOM 6858 N N . ASP A 1 874 ? 33.012 -8.178 -30.429 1.00 87.56 874 ASP A N 1
ATOM 6859 C CA . ASP A 1 874 ? 33.993 -7.382 -31.180 1.00 87.56 874 ASP A CA 1
ATOM 6860 C C . ASP A 1 874 ? 35.149 -6.831 -30.318 1.00 87.56 874 ASP A C 1
ATOM 6862 O O . ASP A 1 874 ? 36.088 -6.235 -30.849 1.00 87.56 874 ASP A O 1
ATOM 6866 N N . LEU A 1 875 ? 35.111 -7.056 -29.000 1.00 87.06 875 LEU A N 1
ATOM 6867 C CA . LEU A 1 875 ? 36.184 -6.729 -28.057 1.00 87.06 875 LEU A CA 1
ATOM 6868 C C . LEU A 1 875 ? 36.940 -8.004 -27.642 1.00 87.06 875 LEU A C 1
ATOM 6870 O O . LEU A 1 875 ? 36.336 -9.046 -27.404 1.00 87.06 875 LEU A O 1
ATOM 6874 N N . ASP A 1 876 ? 38.262 -7.926 -27.442 1.00 90.19 876 ASP A N 1
ATOM 6875 C CA . ASP A 1 876 ? 39.115 -9.067 -27.032 1.00 90.19 876 ASP A CA 1
ATOM 6876 C C . ASP A 1 876 ? 38.871 -9.564 -25.588 1.00 90.19 876 ASP A C 1
ATOM 6878 O O . ASP A 1 876 ? 39.547 -10.471 -25.093 1.00 90.19 876 ASP A O 1
ATOM 6882 N N . PHE A 1 877 ? 37.915 -8.937 -24.907 1.00 89.00 877 PHE A N 1
ATOM 6883 C CA . PHE A 1 877 ? 37.386 -9.269 -23.587 1.00 89.00 877 PHE A CA 1
ATOM 6884 C C . PHE A 1 877 ? 35.842 -9.236 -23.568 1.00 89.00 877 PHE A C 1
ATOM 6886 O O . PHE A 1 877 ? 35.232 -9.083 -22.510 1.00 89.00 877 PHE A O 1
ATOM 6893 N N . GLY A 1 878 ? 35.197 -9.399 -24.729 1.00 87.75 878 GLY A N 1
ATOM 6894 C CA . GLY A 1 878 ? 33.782 -9.760 -24.807 1.00 87.75 878 GLY A CA 1
ATOM 6895 C C . GLY A 1 878 ? 33.487 -11.017 -23.984 1.00 87.75 878 GLY A C 1
ATOM 6896 O O . GLY A 1 878 ? 34.343 -11.893 -23.836 1.00 87.75 878 GLY A O 1
ATOM 6897 N N . ASN A 1 879 ? 32.298 -11.079 -23.392 1.00 91.62 879 ASN A N 1
ATOM 6898 C CA . ASN A 1 879 ? 31.819 -12.131 -22.486 1.00 91.62 879 ASN A CA 1
ATOM 6899 C C . ASN A 1 879 ? 32.732 -12.422 -21.271 1.00 91.62 879 ASN A C 1
ATOM 6901 O O . ASN A 1 879 ? 32.549 -13.424 -20.582 1.00 91.62 879 ASN A O 1
ATOM 6905 N N . THR A 1 880 ? 33.703 -11.549 -20.983 1.00 95.81 880 THR A N 1
ATOM 6906 C CA . THR A 1 880 ? 34.576 -11.621 -19.801 1.00 95.81 880 THR A CA 1
ATOM 6907 C C . THR A 1 880 ? 33.925 -10.846 -18.660 1.00 95.81 880 THR A C 1
ATOM 6909 O O . THR A 1 880 ? 33.514 -9.698 -18.854 1.00 95.81 880 THR A O 1
ATOM 6912 N N . LYS A 1 881 ? 33.824 -11.434 -17.463 1.00 96.50 881 LYS A N 1
ATOM 6913 C CA . LYS A 1 881 ? 33.211 -10.751 -16.312 1.00 96.50 881 LYS A CA 1
ATOM 6914 C C . LYS A 1 881 ? 34.023 -9.532 -15.885 1.00 96.50 881 LYS A C 1
ATOM 6916 O O . LYS A 1 881 ? 35.241 -9.491 -16.067 1.00 96.50 881 LYS A O 1
ATOM 6921 N N . ILE A 1 882 ? 33.382 -8.545 -15.253 1.00 97.19 882 ILE A N 1
ATOM 6922 C CA . ILE A 1 882 ? 34.086 -7.316 -14.847 1.00 97.19 882 ILE A CA 1
ATOM 6923 C C . ILE A 1 882 ? 35.249 -7.621 -13.888 1.00 97.19 882 ILE A C 1
ATOM 6925 O O . ILE A 1 882 ? 36.331 -7.059 -14.057 1.00 97.19 882 ILE A O 1
ATOM 6929 N N . ASN A 1 883 ? 35.082 -8.582 -12.968 1.00 98.00 883 ASN A N 1
ATOM 6930 C CA . ASN A 1 883 ? 36.142 -9.034 -12.062 1.00 98.00 883 ASN A CA 1
ATOM 6931 C C . ASN A 1 883 ? 37.265 -9.840 -12.736 1.00 98.00 883 ASN A C 1
ATOM 6933 O O . ASN A 1 883 ? 38.312 -10.037 -12.125 1.00 98.00 883 ASN A O 1
ATOM 6937 N N . GLU A 1 884 ? 37.100 -10.297 -13.975 1.00 97.38 884 GLU A N 1
ATOM 6938 C CA . GLU A 1 884 ? 38.137 -11.011 -14.736 1.00 97.38 884 GLU A CA 1
ATOM 6939 C C . GLU A 1 884 ? 39.019 -10.042 -15.547 1.00 97.38 884 GLU A C 1
ATOM 6941 O O . GLU A 1 884 ? 40.137 -10.384 -15.941 1.00 97.38 884 GLU A O 1
ATOM 6946 N N . LEU A 1 885 ? 38.574 -8.795 -15.742 1.00 97.56 885 LEU A N 1
ATOM 6947 C CA . LEU A 1 885 ? 39.368 -7.753 -16.390 1.00 97.56 885 LEU A CA 1
ATOM 6948 C C . LEU A 1 885 ? 40.577 -7.345 -15.538 1.00 97.56 885 LEU A C 1
ATOM 6950 O O . LEU A 1 885 ? 40.531 -7.291 -14.306 1.00 97.56 885 LEU A O 1
ATOM 6954 N N . SER A 1 886 ? 41.674 -6.967 -16.196 1.00 97.56 886 SER A N 1
ATOM 6955 C CA . SER A 1 886 ? 42.753 -6.237 -15.527 1.00 97.56 886 SER A CA 1
ATOM 6956 C C . SER A 1 886 ? 42.339 -4.775 -15.288 1.00 97.56 886 SER A C 1
ATOM 6958 O O . SER A 1 886 ? 41.547 -4.235 -16.067 1.00 97.56 886 SER A O 1
ATOM 6960 N N . PRO A 1 887 ? 42.909 -4.073 -14.288 1.00 97.94 887 PRO A N 1
ATOM 6961 C CA . PRO A 1 887 ? 42.655 -2.642 -14.091 1.00 97.94 887 PRO A CA 1
ATOM 6962 C C . PRO A 1 887 ? 42.943 -1.803 -15.343 1.00 97.94 887 PRO A C 1
ATOM 6964 O O . PRO A 1 887 ? 42.236 -0.839 -15.615 1.00 97.94 887 PRO A O 1
ATOM 6967 N N . THR A 1 888 ? 43.933 -2.199 -16.150 1.00 96.88 888 THR A N 1
ATOM 6968 C CA . THR A 1 888 ? 44.243 -1.571 -17.443 1.00 96.88 888 THR A CA 1
ATOM 6969 C C . THR A 1 888 ? 43.129 -1.774 -18.474 1.00 96.88 888 THR A C 1
ATOM 6971 O O . THR A 1 888 ? 42.774 -0.818 -19.159 1.00 96.88 888 THR A O 1
ATOM 6974 N N . ARG A 1 889 ? 42.544 -2.980 -18.569 1.00 95.50 889 ARG A N 1
ATOM 6975 C CA . ARG A 1 889 ? 41.396 -3.252 -19.456 1.00 95.50 889 ARG A CA 1
ATOM 6976 C C . ARG A 1 889 ? 40.146 -2.495 -19.005 1.00 95.50 889 ARG A C 1
ATOM 6978 O O . ARG A 1 889 ? 39.509 -1.858 -19.836 1.00 95.50 889 ARG A O 1
ATOM 6985 N N . LEU A 1 890 ? 39.830 -2.479 -17.707 1.00 96.19 890 LEU A N 1
ATOM 6986 C CA . LEU A 1 890 ? 38.686 -1.702 -17.212 1.00 96.19 890 LEU A CA 1
ATOM 6987 C C . LEU A 1 890 ? 38.894 -0.191 -17.405 1.00 96.19 890 LEU A C 1
ATOM 6989 O O . LEU A 1 890 ? 37.961 0.501 -17.798 1.00 96.19 890 LEU A O 1
ATOM 6993 N N . LYS A 1 891 ? 40.115 0.324 -17.208 1.00 95.50 891 LYS A N 1
ATOM 6994 C CA . LYS A 1 891 ? 40.448 1.727 -17.502 1.00 95.50 891 LYS A CA 1
ATOM 6995 C C . LYS A 1 891 ? 40.196 2.057 -18.975 1.00 95.50 891 LYS A C 1
ATOM 6997 O O . LYS A 1 891 ? 39.537 3.050 -19.258 1.00 95.50 891 LYS A O 1
ATOM 7002 N N . PHE A 1 892 ? 40.646 1.197 -19.892 1.00 92.19 892 PHE A N 1
ATOM 7003 C CA . PHE A 1 892 ? 40.363 1.335 -21.322 1.00 92.19 892 PHE A CA 1
ATOM 7004 C C . PHE A 1 892 ? 38.853 1.360 -21.609 1.00 92.19 892 PHE A C 1
ATOM 7006 O O . PHE A 1 892 ? 38.398 2.255 -22.312 1.00 92.19 892 PHE A O 1
ATOM 7013 N N . VAL A 1 893 ? 38.064 0.455 -21.016 1.00 91.44 893 VAL A N 1
ATOM 7014 C CA . VAL A 1 893 ? 36.592 0.464 -21.132 1.00 91.44 893 VAL A CA 1
ATOM 7015 C C . VAL A 1 893 ? 36.011 1.804 -20.667 1.00 91.44 893 VAL A C 1
ATOM 7017 O O . VAL A 1 893 ? 35.286 2.448 -21.419 1.00 91.44 893 VAL A O 1
ATOM 7020 N N . VAL A 1 894 ? 36.360 2.271 -19.467 1.00 91.31 894 VAL A N 1
ATOM 7021 C CA . VAL A 1 894 ? 35.842 3.540 -18.925 1.00 91.31 894 VAL A CA 1
ATOM 7022 C C . VAL A 1 894 ? 36.246 4.746 -19.790 1.00 91.31 894 VAL A C 1
ATOM 7024 O O . VAL A 1 894 ? 35.450 5.666 -19.957 1.00 91.31 894 VAL A O 1
ATOM 7027 N N . GLU A 1 895 ? 37.443 4.732 -20.387 1.00 86.62 895 GLU A N 1
ATOM 7028 C CA . GLU A 1 895 ? 37.922 5.781 -21.299 1.00 86.62 895 GLU A CA 1
ATOM 7029 C C . GLU A 1 895 ? 37.213 5.761 -22.660 1.00 86.62 895 GLU A C 1
ATOM 7031 O O . GLU A 1 895 ? 36.754 6.808 -23.116 1.00 86.62 895 GLU A O 1
ATOM 7036 N N . GLN A 1 896 ? 37.077 4.595 -23.301 1.00 82.88 896 GLN A N 1
ATOM 7037 C CA . GLN A 1 896 ? 36.405 4.473 -24.603 1.00 82.88 896 GLN A CA 1
ATOM 7038 C C . GLN A 1 896 ? 34.900 4.744 -24.510 1.00 82.88 896 GLN A C 1
ATOM 7040 O O . GLN A 1 896 ? 34.319 5.346 -25.409 1.00 82.88 896 GLN A O 1
ATOM 7045 N N . PHE A 1 897 ? 34.267 4.341 -23.408 1.00 83.69 897 PHE A N 1
ATOM 7046 C CA . PHE A 1 897 ? 32.828 4.476 -23.184 1.00 83.69 897 PHE A CA 1
ATOM 7047 C C . PHE A 1 897 ? 32.471 5.680 -22.288 1.00 83.69 897 PHE A C 1
ATOM 7049 O O . PHE A 1 897 ? 31.408 5.708 -21.664 1.00 83.69 897 PHE A O 1
ATOM 7056 N N . ARG A 1 898 ? 33.341 6.701 -22.231 1.00 81.56 898 ARG A N 1
ATOM 7057 C CA . ARG A 1 898 ? 33.202 7.918 -21.403 1.00 81.56 898 ARG A CA 1
ATOM 7058 C C . ARG A 1 898 ? 31.928 8.735 -21.678 1.00 81.56 898 ARG A C 1
ATOM 7060 O O . ARG A 1 898 ? 31.381 9.328 -20.749 1.00 81.56 898 ARG A O 1
ATOM 7067 N N . GLY A 1 899 ? 31.458 8.759 -22.925 1.00 67.25 899 GLY A N 1
ATOM 7068 C CA . GLY A 1 899 ? 30.259 9.483 -23.383 1.00 67.25 899 GLY A CA 1
ATOM 7069 C C . GLY A 1 899 ? 29.357 8.611 -24.260 1.00 67.25 899 GLY A C 1
ATOM 7070 O O . GLY A 1 899 ? 28.939 9.034 -25.329 1.00 67.25 899 GLY A O 1
ATOM 7071 N N . SER A 1 900 ? 29.104 7.380 -23.804 1.00 65.62 900 SER A N 1
ATOM 7072 C CA . SER A 1 900 ? 28.380 6.295 -24.489 1.00 65.62 900 SER A CA 1
ATOM 7073 C C . SER A 1 900 ? 29.149 5.492 -25.541 1.00 65.62 900 SER A C 1
ATOM 7075 O O . SER A 1 900 ? 30.029 5.984 -26.239 1.00 65.62 900 SER A O 1
ATOM 7077 N N . ALA A 1 901 ? 28.740 4.226 -25.690 1.00 50.97 901 ALA A N 1
ATOM 7078 C CA . ALA A 1 901 ? 29.129 3.331 -26.787 1.00 50.97 901 ALA A CA 1
ATOM 7079 C C . ALA A 1 901 ? 28.615 3.789 -28.157 1.00 50.97 901 ALA A C 1
ATOM 7081 O O . ALA A 1 901 ? 29.126 3.355 -29.187 1.00 50.97 901 ALA A O 1
ATOM 7082 N N . TRP A 1 902 ? 27.610 4.665 -28.147 1.00 54.03 902 TRP A N 1
ATOM 7083 C CA . TRP A 1 902 ? 26.910 5.183 -29.314 1.00 54.03 902 TRP A CA 1
ATOM 7084 C C . TRP A 1 902 ? 26.835 6.712 -29.236 1.00 54.03 902 TRP A C 1
ATOM 7086 O O . TRP A 1 902 ? 25.754 7.282 -29.368 1.00 54.03 902 TRP A O 1
ATOM 7096 N N . GLY A 1 903 ? 27.976 7.376 -28.990 1.00 51.09 903 GLY A N 1
ATOM 7097 C CA . GLY A 1 903 ? 28.062 8.826 -28.725 1.00 51.09 903 GLY A CA 1
ATOM 7098 C C . GLY A 1 903 ? 27.287 9.717 -29.708 1.00 51.09 903 GLY A C 1
ATOM 7099 O O . GLY A 1 903 ? 26.742 10.738 -29.305 1.00 51.09 903 GLY A O 1
ATOM 7100 N N . MET A 1 904 ? 27.095 9.253 -30.949 1.00 56.50 904 MET A N 1
ATOM 7101 C CA . MET A 1 904 ? 26.203 9.844 -31.958 1.00 56.50 904 MET A CA 1
ATOM 7102 C C . MET A 1 904 ? 24.803 10.217 -31.432 1.00 56.50 904 MET A C 1
ATOM 7104 O O . MET A 1 904 ? 24.205 11.162 -31.939 1.00 56.50 904 MET A O 1
ATOM 7108 N N . TYR A 1 905 ? 24.273 9.519 -30.423 1.00 62.25 905 TYR A N 1
ATOM 7109 C CA . TYR A 1 905 ? 22.890 9.687 -29.965 1.00 62.25 905 TYR A CA 1
ATOM 7110 C C . TYR A 1 905 ? 22.738 10.189 -28.523 1.00 62.25 905 TYR A C 1
ATOM 7112 O O . TYR A 1 905 ? 21.736 10.839 -28.225 1.00 62.25 905 TYR A O 1
ATOM 7120 N N . ARG A 1 906 ? 23.689 9.902 -27.621 1.00 71.06 906 ARG A N 1
ATOM 7121 C CA . ARG A 1 906 ? 23.580 10.215 -26.182 1.00 71.06 906 ARG A CA 1
ATOM 7122 C C . ARG A 1 906 ? 24.950 10.407 -25.524 1.00 71.06 906 ARG A C 1
ATOM 7124 O O . ARG A 1 906 ? 25.886 9.701 -25.876 1.00 71.06 906 ARG A O 1
ATOM 7131 N N . ASP A 1 907 ? 25.029 11.255 -24.498 1.00 72.06 907 ASP A N 1
ATOM 7132 C CA . ASP A 1 907 ? 26.214 11.445 -23.631 1.00 72.06 907 ASP A CA 1
ATOM 7133 C C . ASP A 1 907 ? 26.120 10.588 -22.346 1.00 72.06 907 ASP A C 1
ATOM 7135 O O . ASP A 1 907 ? 26.414 11.021 -21.233 1.00 72.06 907 ASP A O 1
ATOM 7139 N N . GLU A 1 908 ? 25.644 9.348 -22.499 1.00 75.44 908 GLU A N 1
ATOM 7140 C CA . GLU A 1 908 ? 25.402 8.402 -21.403 1.00 75.44 908 GLU A CA 1
ATOM 7141 C C . GLU A 1 908 ? 26.501 7.338 -21.356 1.00 75.44 908 GLU A C 1
ATOM 7143 O O . GLU A 1 908 ? 26.484 6.376 -22.126 1.00 75.44 908 GLU A O 1
ATOM 7148 N N . GLY A 1 909 ? 27.499 7.540 -20.492 1.00 86.94 909 GLY A N 1
ATOM 7149 C CA . GLY A 1 909 ? 28.723 6.738 -20.467 1.00 86.94 909 GLY A CA 1
ATOM 7150 C C . GLY A 1 909 ? 29.147 6.269 -19.078 1.00 86.94 909 GLY A C 1
ATOM 7151 O O . GLY A 1 909 ? 28.380 6.290 -18.118 1.00 86.94 909 GLY A O 1
ATOM 7152 N N . PHE A 1 910 ? 30.404 5.849 -18.959 1.00 91.69 910 PHE A N 1
ATOM 7153 C CA . PHE A 1 910 ? 31.000 5.378 -17.704 1.00 91.69 910 PHE A CA 1
ATOM 7154 C C . PHE A 1 910 ? 31.543 6.487 -16.794 1.00 91.69 910 PHE A C 1
ATOM 7156 O O . PHE A 1 910 ? 32.040 6.165 -15.718 1.00 91.69 910 PHE A O 1
ATOM 7163 N N . SER A 1 911 ? 31.512 7.759 -17.200 1.00 92.12 911 SER A N 1
ATOM 7164 C CA . SER A 1 911 ? 32.153 8.858 -16.460 1.00 92.12 911 SER A CA 1
ATOM 7165 C C . SER A 1 911 ? 31.211 10.041 -16.255 1.00 92.12 911 SER A C 1
ATOM 7167 O O . SER A 1 911 ? 30.665 10.555 -17.233 1.00 92.12 911 SER A O 1
ATOM 7169 N N . ASN A 1 912 ? 31.075 10.484 -14.999 1.00 93.56 912 ASN A N 1
ATOM 7170 C CA . ASN A 1 912 ? 30.423 11.735 -14.581 1.00 93.56 912 ASN A CA 1
ATOM 7171 C C . ASN A 1 912 ? 29.077 12.022 -15.290 1.00 93.56 912 ASN A C 1
ATOM 7173 O O . ASN A 1 912 ? 28.809 13.140 -15.725 1.00 93.56 912 ASN A O 1
ATOM 7177 N N . THR A 1 913 ? 28.251 10.994 -15.494 1.00 92.06 913 THR A N 1
ATOM 7178 C CA . THR A 1 913 ? 27.072 11.070 -16.371 1.00 92.06 913 THR A CA 1
ATOM 7179 C C . THR A 1 913 ? 25.910 11.799 -15.704 1.00 92.06 913 THR A C 1
ATOM 7181 O O . THR A 1 913 ? 25.240 12.593 -16.361 1.00 92.06 913 THR A O 1
ATOM 7184 N N . LEU A 1 914 ? 25.718 11.612 -14.395 1.00 94.31 914 LEU A N 1
ATOM 7185 C CA . LEU A 1 914 ? 24.741 12.381 -13.620 1.00 94.31 914 LEU A CA 1
ATOM 7186 C C . LEU A 1 914 ? 25.113 13.866 -13.609 1.00 94.31 914 LEU A C 1
ATOM 7188 O O . LEU A 1 914 ? 24.260 14.724 -13.810 1.00 94.31 914 LEU A O 1
ATOM 7192 N N . CYS A 1 915 ? 26.396 14.154 -13.406 1.00 94.81 915 CYS A N 1
ATOM 7193 C CA . CYS A 1 915 ? 26.928 15.506 -13.357 1.00 94.81 915 CYS A CA 1
ATOM 7194 C C . CYS A 1 915 ? 26.769 16.235 -14.702 1.00 94.81 915 CYS A C 1
ATOM 7196 O O . CYS A 1 915 ? 26.185 17.315 -14.735 1.00 94.81 915 CYS A O 1
ATOM 7198 N N . LYS A 1 916 ? 27.154 15.611 -15.828 1.00 92.25 916 LYS A N 1
ATOM 7199 C CA . LYS A 1 916 ? 26.890 16.144 -17.181 1.00 92.25 916 LYS A CA 1
ATOM 7200 C C . LYS A 1 916 ? 25.406 16.432 -17.412 1.00 92.25 916 LYS A C 1
ATOM 7202 O O . LYS A 1 916 ? 25.054 17.527 -17.850 1.00 92.25 916 LYS A O 1
ATOM 7207 N N . MET A 1 917 ? 24.543 15.464 -17.078 1.00 92.75 917 MET A N 1
ATOM 7208 C CA . MET A 1 917 ? 23.091 15.584 -17.222 1.00 92.75 917 MET A CA 1
ATOM 7209 C C . MET A 1 917 ? 22.565 16.795 -16.444 1.00 92.75 917 MET A C 1
ATOM 7211 O O . MET A 1 917 ? 21.861 17.616 -17.022 1.00 92.75 917 MET A O 1
ATOM 7215 N N . LEU A 1 918 ? 22.951 16.952 -15.174 1.00 95.25 918 LEU A N 1
ATOM 7216 C CA . LEU A 1 918 ? 22.535 18.068 -14.315 1.00 95.25 918 LEU A CA 1
ATOM 7217 C C . LEU A 1 918 ? 23.156 19.418 -14.701 1.00 95.25 918 LEU A C 1
ATOM 7219 O O . LEU A 1 918 ? 22.576 20.448 -14.381 1.00 95.25 918 LEU A O 1
ATOM 7223 N N . LEU A 1 919 ? 24.295 19.444 -15.395 1.00 94.19 919 LEU A N 1
ATOM 7224 C CA . LEU A 1 919 ? 24.926 20.676 -15.887 1.00 94.19 919 LEU A CA 1
ATOM 7225 C C . LEU A 1 919 ? 24.433 21.117 -17.275 1.00 94.19 919 LEU A C 1
ATOM 7227 O O . LEU A 1 919 ? 24.879 22.151 -17.774 1.00 94.19 919 LEU A O 1
ATOM 7231 N N . GLY A 1 920 ? 23.552 20.348 -17.924 1.00 90.50 920 GLY A N 1
ATOM 7232 C CA . GLY A 1 920 ? 23.132 20.620 -19.305 1.00 90.50 920 GLY A CA 1
ATOM 7233 C C . GLY A 1 920 ? 24.240 20.348 -20.334 1.00 90.50 920 GLY A C 1
ATOM 7234 O O . GLY A 1 920 ? 24.161 20.805 -21.475 1.00 90.50 920 GLY A O 1
ATOM 7235 N N . GLN A 1 921 ? 25.302 19.639 -19.934 1.00 87.38 921 GLN A N 1
ATOM 7236 C CA . GLN A 1 921 ? 26.482 19.396 -20.756 1.00 87.38 921 GLN A CA 1
ATOM 7237 C C . GLN A 1 921 ? 26.251 18.209 -21.688 1.00 87.38 921 GLN A C 1
ATOM 7239 O O . GLN A 1 921 ? 25.965 17.098 -21.246 1.00 87.38 921 GLN A O 1
ATOM 7244 N N . ASN A 1 922 ? 26.406 18.453 -22.989 1.00 76.94 922 ASN A N 1
ATOM 7245 C CA . ASN A 1 922 ? 26.216 17.438 -24.015 1.00 76.94 922 ASN A CA 1
ATOM 7246 C C . ASN A 1 922 ? 27.326 17.528 -25.060 1.00 76.94 922 ASN A C 1
ATOM 7248 O O . ASN A 1 922 ? 27.198 18.141 -26.123 1.00 76.94 922 ASN A O 1
ATOM 7252 N N . HIS A 1 923 ? 28.482 16.976 -24.709 1.00 77.38 923 HIS A N 1
ATOM 7253 C CA . HIS A 1 923 ? 29.672 17.074 -25.544 1.00 77.38 923 HIS A CA 1
ATOM 7254 C C . HIS A 1 923 ? 29.649 16.043 -26.674 1.00 77.38 923 HIS A C 1
ATOM 7256 O O . HIS A 1 923 ? 30.225 16.315 -27.734 1.00 77.38 923 HIS A O 1
ATOM 7262 N N . PHE A 1 924 ? 28.952 14.920 -26.465 1.00 74.75 924 PHE A N 1
ATOM 7263 C CA . PHE A 1 924 ? 28.975 13.749 -27.341 1.00 74.75 924 PHE A CA 1
ATOM 7264 C C . PHE A 1 924 ? 27.744 13.630 -28.267 1.00 74.75 924 PHE A C 1
ATOM 7266 O O . PHE A 1 924 ? 27.946 13.323 -29.442 1.00 74.75 924 PHE A O 1
ATOM 7273 N N . LYS A 1 925 ? 26.508 13.927 -27.809 1.00 75.88 925 LYS A N 1
ATOM 7274 C CA . LYS A 1 925 ? 25.269 13.785 -28.620 1.00 75.88 925 LYS A CA 1
ATOM 7275 C C . LYS A 1 925 ? 25.403 14.454 -29.989 1.00 75.88 925 LYS A C 1
ATOM 7277 O O . LYS A 1 925 ? 25.854 15.593 -30.108 1.00 75.88 925 LYS A O 1
ATOM 7282 N N . GLY A 1 926 ? 24.955 13.746 -31.022 1.00 70.12 926 GLY A N 1
ATOM 7283 C CA . GLY A 1 926 ? 24.962 14.207 -32.408 1.00 70.12 926 GLY A CA 1
ATOM 7284 C C . GLY A 1 926 ? 26.314 14.105 -33.117 1.00 70.12 926 GLY A C 1
ATOM 7285 O O . GLY A 1 926 ? 26.381 14.482 -34.282 1.00 70.12 926 GLY A O 1
ATOM 7286 N N . LYS A 1 927 ? 27.379 13.612 -32.463 1.00 72.12 927 LYS A N 1
ATOM 7287 C CA . LYS A 1 927 ? 28.737 13.567 -33.031 1.00 72.12 927 LYS A CA 1
ATOM 7288 C C . LYS A 1 927 ? 29.283 12.146 -33.122 1.00 72.12 927 LYS A C 1
ATOM 7290 O O . LYS A 1 927 ? 29.194 11.348 -32.190 1.00 72.12 927 LYS A O 1
ATOM 7295 N N . THR A 1 928 ? 29.916 11.840 -34.245 1.00 72.12 928 THR A N 1
ATOM 7296 C CA . THR A 1 928 ? 30.777 10.664 -34.401 1.00 72.12 928 THR A CA 1
ATOM 7297 C C . THR A 1 928 ? 32.089 10.846 -33.622 1.00 72.12 928 THR A C 1
ATOM 7299 O O . THR A 1 928 ? 32.514 11.981 -33.405 1.00 72.12 928 THR A O 1
ATOM 7302 N N . PRO A 1 929 ? 32.808 9.766 -33.251 1.00 71.88 929 PRO A N 1
ATOM 7303 C CA . PRO A 1 929 ? 34.101 9.871 -32.562 1.00 71.88 929 PRO A CA 1
ATOM 7304 C C . PRO A 1 929 ? 35.163 10.714 -33.293 1.00 71.88 929 PRO A C 1
ATOM 7306 O O . PRO A 1 929 ? 36.064 11.251 -32.654 1.00 71.88 929 PRO A O 1
ATOM 7309 N N . SER A 1 930 ? 35.054 10.848 -34.619 1.00 76.31 930 SER A N 1
ATOM 7310 C CA . SER A 1 930 ? 35.898 11.705 -35.466 1.00 76.31 930 SER A CA 1
ATOM 7311 C C . SER A 1 930 ? 35.550 13.199 -35.420 1.00 76.31 930 SER A C 1
ATOM 7313 O O . SER A 1 930 ? 36.378 14.020 -35.801 1.00 76.31 930 SER A O 1
ATOM 7315 N N . GLU A 1 931 ? 34.349 13.561 -34.967 1.00 78.62 931 GLU A N 1
ATOM 7316 C CA . GLU A 1 931 ? 33.883 14.951 -34.815 1.00 78.62 931 GLU A CA 1
ATOM 7317 C C . GLU A 1 931 ? 34.084 15.480 -33.382 1.00 78.62 931 GLU A C 1
ATOM 7319 O O . GLU A 1 931 ? 33.817 16.648 -33.094 1.00 78.62 931 GLU A O 1
ATOM 7324 N N . LEU A 1 932 ? 34.561 14.629 -32.470 1.00 79.31 932 LEU A N 1
ATOM 7325 C CA . LEU A 1 932 ? 34.880 14.991 -31.094 1.00 79.31 932 LEU A CA 1
ATOM 7326 C C . LEU A 1 932 ? 36.262 15.650 -31.007 1.00 79.31 932 LEU A C 1
ATOM 7328 O O . LEU A 1 932 ? 37.281 15.022 -31.297 1.00 79.31 932 LEU A O 1
ATOM 7332 N N . ASN A 1 933 ? 36.317 16.892 -30.517 1.00 83.75 933 ASN A N 1
ATOM 7333 C CA . ASN A 1 933 ? 37.577 17.471 -30.058 1.00 83.75 933 ASN A CA 1
ATOM 7334 C C . ASN A 1 933 ? 37.890 16.969 -28.641 1.00 83.75 933 ASN A C 1
ATOM 7336 O O . ASN A 1 933 ? 37.350 17.468 -27.651 1.00 83.75 933 ASN A O 1
ATOM 7340 N N . TRP A 1 934 ? 38.779 15.981 -28.547 1.00 81.19 934 TRP A N 1
ATOM 7341 C CA . TRP A 1 934 ? 39.175 15.368 -27.280 1.00 81.19 934 TRP A CA 1
ATOM 7342 C C . TRP A 1 934 ? 39.834 16.350 -26.300 1.00 81.19 934 TRP A C 1
ATOM 7344 O O . TRP A 1 934 ? 39.630 16.211 -25.097 1.00 81.19 934 TRP A O 1
ATOM 7354 N N . GLU A 1 935 ? 40.531 17.389 -26.779 1.00 82.19 935 GLU A N 1
ATOM 7355 C CA . GLU A 1 935 ? 41.090 18.428 -25.899 1.00 82.19 935 GLU A CA 1
ATOM 7356 C C . GLU A 1 935 ? 39.997 19.282 -25.239 1.00 82.19 935 GLU A C 1
ATOM 7358 O O . GLU A 1 935 ? 40.139 19.687 -24.084 1.00 82.19 935 GLU A O 1
ATOM 7363 N N . ASP A 1 936 ? 38.897 19.548 -25.951 1.00 79.06 936 ASP A N 1
ATOM 7364 C CA . ASP A 1 936 ? 37.758 20.289 -25.401 1.00 79.06 936 ASP A CA 1
ATOM 7365 C C . ASP A 1 936 ? 36.950 19.419 -24.430 1.00 79.06 936 ASP A C 1
ATOM 7367 O O . ASP A 1 936 ? 36.502 19.925 -23.404 1.00 79.06 936 ASP A O 1
ATOM 7371 N N . ILE A 1 937 ? 36.827 18.111 -24.695 1.00 82.12 937 ILE A N 1
ATOM 7372 C CA . ILE A 1 937 ? 36.222 17.139 -23.767 1.00 82.12 937 ILE A CA 1
ATOM 7373 C C . ILE A 1 937 ? 37.046 17.041 -22.479 1.00 82.12 937 ILE A C 1
ATOM 7375 O O . ILE A 1 937 ? 36.490 17.143 -21.392 1.00 82.12 937 ILE A O 1
ATOM 7379 N N . GLU A 1 938 ? 38.372 16.909 -22.569 1.00 81.81 938 GLU A N 1
ATOM 7380 C CA . GLU A 1 938 ? 39.234 16.909 -21.382 1.00 81.81 938 GLU A CA 1
ATOM 7381 C C . GLU A 1 938 ? 39.173 18.224 -20.598 1.00 81.81 938 GLU A C 1
ATOM 7383 O O . GLU A 1 938 ? 39.326 18.219 -19.374 1.00 81.81 938 GLU A O 1
ATOM 7388 N N . ARG A 1 939 ? 38.996 19.358 -21.285 1.00 79.81 939 ARG A N 1
ATOM 7389 C CA . ARG A 1 939 ? 38.830 20.666 -20.640 1.00 79.81 939 ARG A CA 1
ATOM 7390 C C . ARG A 1 939 ? 37.472 20.766 -19.947 1.00 79.81 939 ARG A C 1
ATOM 7392 O O . ARG A 1 939 ? 37.425 21.244 -18.818 1.00 79.81 939 ARG A O 1
ATOM 7399 N N . ALA A 1 940 ? 36.410 20.270 -20.580 1.00 80.19 940 ALA A N 1
ATOM 7400 C CA . ALA A 1 940 ? 35.071 20.199 -20.006 1.00 80.19 940 ALA A CA 1
ATOM 7401 C C . ALA A 1 940 ? 35.015 19.263 -18.788 1.00 80.19 940 ALA A C 1
ATOM 7403 O O . ALA A 1 940 ? 34.504 19.664 -17.752 1.00 80.19 940 ALA A O 1
ATOM 7404 N N . ASP A 1 941 ? 35.629 18.076 -18.849 1.00 81.12 941 ASP A N 1
ATOM 7405 C CA . ASP A 1 941 ? 35.703 17.150 -17.707 1.00 81.12 941 ASP A CA 1
ATOM 7406 C C . ASP A 1 941 ? 36.447 17.749 -16.500 1.00 81.12 941 ASP A C 1
ATOM 7408 O O . ASP A 1 941 ? 36.120 17.437 -15.355 1.00 81.12 941 ASP A O 1
ATOM 7412 N N . LYS A 1 942 ? 37.448 18.611 -16.741 1.00 84.50 942 LYS A N 1
ATOM 7413 C CA . LYS A 1 942 ? 38.156 19.353 -15.683 1.00 84.50 942 LYS A CA 1
ATOM 7414 C C . LYS A 1 942 ? 37.277 20.471 -15.112 1.00 84.50 942 LYS A C 1
ATOM 7416 O O . LYS A 1 942 ? 37.117 20.529 -13.897 1.00 84.50 942 LYS A O 1
ATOM 7421 N N . ALA A 1 943 ? 36.659 21.287 -15.969 1.00 81.31 943 ALA A N 1
ATOM 7422 C CA . ALA A 1 943 ? 35.737 22.353 -15.561 1.00 81.31 943 ALA A CA 1
ATOM 7423 C C . ALA A 1 943 ? 34.502 21.815 -14.811 1.00 81.31 943 ALA A C 1
ATOM 7425 O O . ALA A 1 943 ? 34.066 22.399 -13.830 1.00 81.31 943 ALA A O 1
ATOM 7426 N N . MET A 1 944 ? 33.999 20.636 -15.179 1.00 86.44 944 MET A N 1
ATOM 7427 C CA . MET A 1 944 ? 32.887 19.957 -14.504 1.00 86.44 944 MET A CA 1
ATOM 7428 C C . MET A 1 944 ? 33.159 19.669 -13.013 1.00 86.44 944 MET A C 1
ATOM 7430 O O . MET A 1 944 ? 32.226 19.638 -12.214 1.00 86.44 944 MET A O 1
ATOM 7434 N N . MET A 1 945 ? 34.422 19.493 -12.603 1.00 88.19 945 MET A N 1
ATOM 7435 C CA . MET A 1 945 ? 34.779 19.369 -11.180 1.00 88.19 945 MET A CA 1
ATOM 7436 C C . MET A 1 945 ? 34.793 20.712 -10.435 1.00 88.19 945 MET A C 1
ATOM 7438 O O . MET A 1 945 ? 34.707 20.712 -9.205 1.00 88.19 945 MET A O 1
ATOM 7442 N N . GLU A 1 946 ? 34.896 21.827 -11.161 1.00 88.62 946 GLU A N 1
ATOM 7443 C CA . GLU A 1 946 ? 34.742 23.198 -10.657 1.00 88.62 946 GLU A CA 1
ATOM 7444 C C . GLU A 1 946 ? 33.244 23.574 -10.590 1.00 88.62 946 GLU A C 1
ATOM 7446 O O . GLU A 1 946 ? 32.815 24.206 -9.629 1.00 88.62 946 GLU A O 1
ATOM 7451 N N . ASP A 1 947 ? 32.434 23.077 -11.535 1.00 92.38 947 ASP A N 1
ATOM 7452 C CA . ASP A 1 947 ? 30.977 23.279 -11.632 1.00 92.38 947 ASP A CA 1
ATOM 7453 C C . ASP A 1 947 ? 30.122 22.315 -10.770 1.00 92.38 947 ASP A C 1
ATOM 7455 O O . ASP A 1 947 ? 28.894 22.399 -10.788 1.00 92.38 947 ASP A O 1
ATOM 7459 N N . VAL A 1 948 ? 30.712 21.391 -10.000 1.00 95.88 948 VAL A N 1
ATOM 7460 C CA . VAL A 1 948 ? 29.949 20.366 -9.245 1.00 95.88 948 VAL A CA 1
ATOM 7461 C C . VAL A 1 948 ? 28.913 20.946 -8.274 1.00 95.88 948 VAL A C 1
ATOM 7463 O O . VAL A 1 948 ? 27.840 20.367 -8.107 1.00 95.88 948 VAL A O 1
ATOM 7466 N N . GLU A 1 949 ? 29.187 22.109 -7.682 1.00 96.81 949 GLU A N 1
ATOM 7467 C CA . GLU A 1 949 ? 28.228 22.798 -6.809 1.00 96.81 949 GLU A CA 1
ATOM 7468 C C . GLU A 1 949 ? 26.979 23.239 -7.592 1.00 96.81 949 GLU A C 1
ATOM 7470 O O . GLU A 1 949 ? 25.868 23.104 -7.095 1.00 96.81 949 GLU A O 1
ATOM 7475 N N . ARG A 1 950 ? 27.118 23.635 -8.866 1.00 96.38 950 ARG A N 1
ATOM 7476 C CA . ARG A 1 950 ? 25.980 23.953 -9.744 1.00 96.38 950 ARG A CA 1
ATOM 7477 C C . ARG A 1 950 ? 25.162 22.708 -10.103 1.00 96.38 950 ARG A C 1
ATOM 7479 O O . ARG A 1 950 ? 23.940 22.780 -10.201 1.00 96.38 950 ARG A O 1
ATOM 7486 N N . ALA A 1 951 ? 25.809 21.552 -10.270 1.00 96.69 951 ALA A N 1
ATOM 7487 C CA . ALA A 1 951 ? 25.096 20.283 -10.449 1.00 96.69 951 ALA A CA 1
ATOM 7488 C C . ALA A 1 951 ? 24.267 19.927 -9.198 1.00 96.69 951 ALA A C 1
ATOM 7490 O O . ALA A 1 951 ? 23.149 19.425 -9.318 1.00 96.69 951 ALA A O 1
ATOM 7491 N N . ILE A 1 952 ? 24.799 20.229 -8.009 1.00 97.94 952 ILE A N 1
ATOM 7492 C CA . ILE A 1 952 ? 24.113 20.089 -6.719 1.00 97.94 952 ILE A CA 1
ATOM 7493 C C . ILE A 1 952 ? 22.947 21.087 -6.592 1.00 97.94 952 ILE A C 1
ATOM 7495 O O . ILE A 1 952 ? 21.839 20.659 -6.283 1.00 97.94 952 ILE A O 1
ATOM 7499 N N . GLU A 1 953 ? 23.141 22.370 -6.912 1.00 96.75 953 GLU A N 1
ATOM 7500 C CA . GLU A 1 953 ? 22.087 23.406 -6.914 1.00 96.75 953 GLU A CA 1
ATOM 7501 C C . GLU A 1 953 ? 20.906 23.048 -7.834 1.00 96.75 953 GLU A C 1
ATOM 7503 O O . GLU A 1 953 ? 19.741 23.272 -7.485 1.00 96.75 953 GLU A O 1
ATOM 7508 N N . ASN A 1 954 ? 21.207 22.459 -8.996 1.00 97.12 954 ASN A N 1
ATOM 7509 C CA . ASN A 1 954 ? 20.220 21.967 -9.953 1.00 97.12 954 ASN A CA 1
ATOM 7510 C C . ASN A 1 954 ? 19.482 20.726 -9.419 1.00 97.12 954 ASN A C 1
ATOM 7512 O O . ASN A 1 954 ? 18.250 20.681 -9.444 1.00 97.12 954 ASN A O 1
ATOM 7516 N N . LEU A 1 955 ? 20.201 19.747 -8.851 1.00 97.81 955 LEU A N 1
ATOM 7517 C CA . LEU A 1 955 ? 19.582 18.611 -8.155 1.00 97.81 955 LEU A CA 1
ATOM 7518 C C . LEU A 1 955 ? 18.677 19.077 -6.999 1.00 97.81 955 LEU A C 1
ATOM 7520 O O . LEU A 1 955 ? 17.619 18.490 -6.769 1.00 97.81 955 LEU A O 1
ATOM 7524 N N . ASP A 1 956 ? 19.055 20.160 -6.315 1.00 97.50 956 ASP A N 1
ATOM 7525 C CA . ASP A 1 956 ? 18.303 20.760 -5.212 1.00 97.50 956 ASP A CA 1
ATOM 7526 C C . ASP A 1 956 ? 16.974 21.424 -5.627 1.00 97.50 956 ASP A C 1
ATOM 7528 O O . ASP A 1 956 ? 16.183 21.804 -4.760 1.00 97.50 956 ASP A O 1
ATOM 7532 N N . GLN A 1 957 ? 16.655 21.493 -6.924 1.00 96.50 957 GLN A N 1
ATOM 7533 C CA . GLN A 1 957 ? 15.312 21.859 -7.399 1.00 96.50 957 GLN A CA 1
ATOM 7534 C C . GLN A 1 957 ? 14.389 20.644 -7.585 1.00 96.50 957 GLN A C 1
ATOM 7536 O O . GLN A 1 957 ? 13.171 20.806 -7.662 1.00 96.50 957 GLN A O 1
ATOM 7541 N N . CYS A 1 958 ? 14.943 19.431 -7.656 1.00 98.12 958 CYS A N 1
ATOM 7542 C CA . CYS A 1 958 ? 14.193 18.218 -7.971 1.00 98.12 958 CYS A CA 1
ATOM 7543 C C . CYS A 1 958 ? 13.885 17.362 -6.739 1.00 98.12 958 CYS A C 1
ATOM 7545 O O . CYS A 1 958 ? 14.516 17.463 -5.681 1.00 98.12 958 CYS A O 1
ATOM 7547 N N . VAL A 1 959 ? 12.906 16.478 -6.910 1.00 98.12 959 VAL A N 1
ATOM 7548 C CA . VAL A 1 959 ? 12.662 15.314 -6.058 1.00 98.12 959 VAL A CA 1
ATOM 7549 C C . VAL A 1 959 ? 13.728 14.275 -6.396 1.00 98.12 959 VAL A C 1
ATOM 7551 O O . VAL A 1 959 ? 13.930 13.945 -7.567 1.00 98.12 959 VAL A O 1
ATOM 7554 N N . VAL A 1 960 ? 14.425 13.769 -5.382 1.00 98.31 960 VAL A N 1
ATOM 7555 C CA . VAL A 1 960 ? 15.409 12.689 -5.530 1.00 98.31 960 VAL A CA 1
ATOM 7556 C C . VAL A 1 960 ? 14.741 11.353 -5.219 1.00 98.31 960 VAL A C 1
ATOM 7558 O O . VAL A 1 960 ? 14.017 11.244 -4.233 1.00 98.31 960 VAL A O 1
ATOM 7561 N N . GLY A 1 961 ? 15.005 10.340 -6.045 1.00 97.50 961 GLY A N 1
ATOM 7562 C CA . GLY A 1 961 ? 14.671 8.938 -5.787 1.00 97.50 961 GLY A CA 1
ATOM 7563 C C . GLY A 1 961 ? 15.907 8.041 -5.887 1.00 97.50 961 GLY A C 1
ATOM 7564 O O . GLY A 1 961 ? 16.802 8.299 -6.699 1.00 97.50 961 GLY A O 1
ATOM 7565 N N . LEU A 1 962 ? 15.980 6.983 -5.074 1.00 96.88 962 LEU A N 1
ATOM 7566 C CA . LEU A 1 962 ? 17.140 6.088 -4.983 1.00 96.88 962 LEU A CA 1
ATOM 7567 C C . LEU A 1 962 ? 16.759 4.651 -5.360 1.00 96.88 962 LEU A C 1
ATOM 7569 O O . LEU A 1 962 ? 15.949 4.009 -4.699 1.00 96.88 962 LEU A O 1
ATOM 7573 N N . GLN A 1 963 ? 17.401 4.086 -6.386 1.00 93.88 963 GLN A N 1
ATOM 7574 C CA . GLN A 1 963 ? 17.079 2.735 -6.875 1.00 93.88 963 GLN A CA 1
ATOM 7575 C C . GLN A 1 963 ? 17.299 1.622 -5.824 1.00 93.88 963 GLN A C 1
ATOM 7577 O O . GLN A 1 963 ? 16.732 0.532 -5.934 1.00 93.88 963 GLN A O 1
ATOM 7582 N N . ASN A 1 964 ? 18.151 1.848 -4.822 1.00 91.94 964 ASN A N 1
ATOM 7583 C CA . ASN A 1 964 ? 18.400 0.903 -3.729 1.00 91.94 964 ASN A CA 1
ATOM 7584 C C . ASN A 1 964 ? 17.380 0.996 -2.578 1.00 91.94 964 ASN A C 1
ATOM 7586 O O . ASN A 1 964 ? 17.296 0.041 -1.820 1.00 91.94 964 ASN A O 1
ATOM 7590 N N . ASP A 1 965 ? 16.584 2.067 -2.488 1.00 94.31 965 ASP A N 1
ATOM 7591 C CA . ASP A 1 965 ? 15.469 2.220 -1.537 1.00 94.31 965 ASP A CA 1
ATOM 7592 C C . ASP A 1 965 ? 14.177 2.501 -2.332 1.00 94.31 965 ASP A C 1
ATOM 7594 O O . ASP A 1 965 ? 13.667 3.623 -2.389 1.00 94.31 965 ASP A O 1
ATOM 7598 N N . TRP A 1 966 ? 13.725 1.479 -3.072 1.00 91.94 966 TRP A N 1
ATOM 7599 C CA . TRP A 1 966 ? 12.664 1.609 -4.081 1.00 91.94 966 TRP A CA 1
ATOM 7600 C C . TRP A 1 966 ? 11.287 1.869 -3.462 1.00 91.94 966 TRP A C 1
ATOM 7602 O O . TRP A 1 966 ? 10.584 2.753 -3.939 1.00 91.94 966 TRP A O 1
ATOM 7612 N N . GLU A 1 967 ? 10.936 1.186 -2.371 1.00 90.00 967 GLU A N 1
ATOM 7613 C CA . GLU A 1 967 ? 9.642 1.377 -1.702 1.00 90.00 967 GLU A CA 1
ATOM 7614 C C . GLU A 1 967 ? 9.521 2.785 -1.108 1.00 90.00 967 GLU A C 1
ATOM 7616 O O . GLU A 1 967 ? 8.562 3.493 -1.411 1.00 90.00 967 GLU A O 1
ATOM 7621 N N . THR A 1 968 ? 10.544 3.268 -0.386 1.00 94.00 968 THR A N 1
ATOM 7622 C CA . THR A 1 968 ? 10.564 4.667 0.078 1.00 94.00 968 THR A CA 1
ATOM 7623 C C . THR A 1 968 ? 10.521 5.637 -1.107 1.00 94.00 968 THR A C 1
ATOM 7625 O O . THR A 1 968 ? 9.849 6.665 -1.043 1.00 94.00 968 THR A O 1
ATOM 7628 N N . THR A 1 969 ? 11.198 5.316 -2.215 1.00 95.25 969 THR A N 1
ATOM 7629 C CA . THR A 1 969 ? 11.160 6.137 -3.433 1.00 95.25 969 THR A CA 1
ATOM 7630 C C . THR A 1 969 ? 9.758 6.204 -4.046 1.00 95.25 969 THR A C 1
ATOM 7632 O O . THR A 1 969 ? 9.343 7.300 -4.417 1.00 95.25 969 THR A O 1
ATOM 7635 N N . LYS A 1 970 ? 8.997 5.100 -4.108 1.00 92.44 970 LYS A N 1
ATOM 7636 C CA . LYS A 1 970 ? 7.588 5.119 -4.547 1.00 92.44 970 LYS A CA 1
ATOM 7637 C C . LYS A 1 970 ? 6.747 6.017 -3.639 1.00 92.44 970 LYS A C 1
ATOM 7639 O O . LYS A 1 970 ? 6.059 6.894 -4.153 1.00 92.44 970 LYS A O 1
ATOM 7644 N N . SER A 1 971 ? 6.882 5.898 -2.316 1.00 91.38 971 SER A N 1
ATOM 7645 C CA . SER A 1 971 ? 6.176 6.764 -1.355 1.00 91.38 971 SER A CA 1
ATOM 7646 C C . SER A 1 971 ? 6.528 8.248 -1.514 1.00 91.38 971 SER A C 1
ATOM 7648 O O . SER A 1 971 ? 5.651 9.104 -1.414 1.00 91.38 971 SER A O 1
ATOM 7650 N N . MET A 1 972 ? 7.789 8.583 -1.817 1.00 94.69 972 MET A N 1
ATOM 7651 C CA . MET A 1 972 ? 8.172 9.963 -2.142 1.00 94.69 972 MET A CA 1
ATOM 7652 C C . MET A 1 972 ? 7.578 10.435 -3.467 1.00 94.69 972 MET A C 1
ATOM 7654 O O . MET A 1 972 ? 7.066 11.550 -3.529 1.00 94.69 972 MET A O 1
ATOM 7658 N N . ILE A 1 973 ? 7.638 9.620 -4.525 1.00 95.31 973 ILE A N 1
ATOM 7659 C CA . ILE A 1 973 ? 7.056 9.984 -5.822 1.00 95.31 973 ILE A CA 1
ATOM 7660 C C . ILE A 1 973 ? 5.553 10.215 -5.660 1.00 95.31 973 ILE A C 1
ATOM 7662 O O . ILE A 1 973 ? 5.080 11.251 -6.104 1.00 95.31 973 ILE A O 1
ATOM 7666 N N . TRP A 1 974 ? 4.836 9.349 -4.943 1.00 92.06 974 TRP A N 1
ATOM 7667 C CA . TRP A 1 974 ? 3.412 9.531 -4.657 1.00 92.06 974 TRP A CA 1
ATOM 7668 C C . TRP A 1 974 ? 3.132 10.810 -3.848 1.00 92.06 974 TRP A C 1
ATOM 7670 O O . TRP A 1 974 ? 2.228 11.563 -4.188 1.00 92.06 974 TRP A O 1
ATOM 7680 N N . HIS A 1 975 ? 3.942 11.130 -2.833 1.00 92.19 975 HIS A N 1
ATOM 7681 C CA . HIS A 1 975 ? 3.765 12.359 -2.048 1.00 92.19 975 HIS A CA 1
ATOM 7682 C C . HIS A 1 975 ? 3.998 13.640 -2.866 1.00 92.19 975 HIS A C 1
ATOM 7684 O O . HIS A 1 975 ? 3.223 14.589 -2.761 1.00 92.19 975 HIS A O 1
ATOM 7690 N N . PHE A 1 976 ? 5.078 13.706 -3.653 1.00 94.88 976 PHE A N 1
ATOM 7691 C CA . PHE A 1 976 ? 5.423 14.905 -4.430 1.00 94.88 976 PHE A CA 1
ATOM 7692 C C . PHE A 1 976 ? 4.680 14.995 -5.771 1.00 94.88 976 PHE A C 1
ATOM 7694 O O . PHE A 1 976 ? 4.472 16.100 -6.274 1.00 94.88 976 PHE A O 1
ATOM 7701 N N . PHE A 1 977 ? 4.253 13.859 -6.323 1.00 95.38 977 PHE A N 1
ATOM 7702 C CA . PHE A 1 977 ? 3.537 13.720 -7.590 1.00 95.38 977 PHE A CA 1
ATOM 7703 C C . PHE A 1 977 ? 2.335 12.760 -7.440 1.00 95.38 977 PHE A C 1
ATOM 7705 O O . PHE A 1 977 ? 2.368 11.665 -7.997 1.00 95.38 977 PHE A O 1
ATOM 7712 N N . PRO A 1 978 ? 1.253 13.142 -6.728 1.00 89.19 978 PRO A N 1
ATOM 7713 C CA . PRO A 1 978 ? 0.108 12.257 -6.457 1.00 89.19 978 PRO A CA 1
ATOM 7714 C C . PRO A 1 978 ? -0.565 11.606 -7.674 1.00 89.19 978 PRO A C 1
ATOM 7716 O O . PRO A 1 978 ? -1.204 10.570 -7.527 1.00 89.19 978 PRO A O 1
ATOM 7719 N N . TRP A 1 979 ? -0.404 12.175 -8.871 1.00 90.12 979 TRP A N 1
ATOM 7720 C CA . TRP A 1 979 ? -0.869 11.600 -10.139 1.00 90.12 979 TRP A CA 1
ATOM 7721 C C . TRP A 1 979 ? -0.040 10.396 -10.640 1.00 90.12 979 TRP A C 1
ATOM 7723 O O . TRP A 1 979 ? -0.496 9.659 -11.515 1.00 90.12 979 TRP A O 1
ATOM 7733 N N . LEU A 1 980 ? 1.167 10.177 -10.101 1.00 91.88 980 LEU A N 1
ATOM 7734 C CA . LEU A 1 980 ? 2.024 9.014 -10.363 1.00 91.88 980 LEU A CA 1
ATOM 7735 C C . LEU A 1 980 ? 1.800 7.934 -9.298 1.00 91.88 980 LEU A C 1
ATOM 7737 O O . LEU A 1 980 ? 2.636 7.689 -8.429 1.00 91.88 980 LEU A O 1
ATOM 7741 N N . GLU A 1 981 ? 0.642 7.295 -9.386 1.00 81.75 981 GLU A N 1
ATOM 7742 C CA . GLU A 1 981 ? 0.267 6.145 -8.565 1.00 81.75 981 GLU A CA 1
ATOM 7743 C C . GLU A 1 981 ? 0.925 4.850 -9.085 1.00 81.75 981 GLU A C 1
ATOM 7745 O O . GLU A 1 981 ? 0.941 4.590 -10.293 1.00 81.75 981 GLU A O 1
ATOM 7750 N N . PHE A 1 982 ? 1.451 4.034 -8.165 1.00 80.62 982 PHE A N 1
ATOM 7751 C CA . PHE A 1 982 ? 2.052 2.728 -8.451 1.00 80.62 982 PHE A CA 1
ATOM 7752 C C . PHE A 1 982 ? 1.142 1.617 -7.934 1.00 80.62 982 PHE A C 1
ATOM 7754 O O . PHE A 1 982 ? 0.992 1.456 -6.726 1.00 80.62 982 PHE A O 1
ATOM 7761 N N . ASN A 1 983 ? 0.594 0.819 -8.846 1.00 73.38 983 ASN A N 1
ATOM 7762 C CA . ASN A 1 983 ? -0.304 -0.284 -8.500 1.00 73.38 983 ASN A CA 1
ATOM 7763 C C . ASN A 1 983 ? 0.459 -1.598 -8.212 1.00 73.38 983 ASN A C 1
ATOM 7765 O O . ASN A 1 983 ? -0.169 -2.646 -8.087 1.00 73.38 983 ASN A O 1
ATOM 7769 N N . ASP A 1 984 ? 1.799 -1.569 -8.128 1.00 75.38 984 ASP A N 1
ATOM 7770 C CA . ASP A 1 984 ? 2.637 -2.741 -7.860 1.00 75.38 984 ASP A CA 1
ATOM 7771 C C . ASP A 1 984 ? 3.541 -2.618 -6.618 1.00 75.38 984 ASP A C 1
ATOM 7773 O O . ASP A 1 984 ? 4.101 -1.575 -6.267 1.00 75.38 984 ASP A O 1
ATOM 7777 N N . SER A 1 985 ? 3.745 -3.759 -5.959 1.00 62.41 985 SER A N 1
ATOM 7778 C CA . SER A 1 985 ? 4.854 -3.980 -5.025 1.00 62.41 985 SER A CA 1
ATOM 7779 C C . SER A 1 985 ? 6.155 -4.327 -5.763 1.00 62.41 985 SER A C 1
ATOM 7781 O O . SER A 1 985 ? 7.249 -4.144 -5.232 1.00 62.41 985 SER A O 1
ATOM 7783 N N . ALA A 1 986 ? 6.062 -4.803 -7.008 1.00 61.06 986 ALA A N 1
ATOM 7784 C CA . ALA A 1 986 ? 7.183 -5.368 -7.742 1.00 61.06 986 ALA A CA 1
ATOM 7785 C C . ALA A 1 986 ? 8.258 -4.330 -8.107 1.00 61.06 986 ALA A C 1
ATOM 7787 O O . ALA A 1 986 ? 8.029 -3.340 -8.801 1.00 61.06 986 ALA A O 1
ATOM 7788 N N . LYS A 1 987 ? 9.513 -4.630 -7.761 1.00 63.00 987 LYS A N 1
ATOM 7789 C CA . LYS A 1 987 ? 10.677 -3.926 -8.312 1.00 63.00 987 LYS A CA 1
ATOM 7790 C C . LYS A 1 987 ? 10.926 -4.368 -9.758 1.00 63.00 987 LYS A C 1
ATOM 7792 O O . LYS A 1 987 ? 11.859 -5.127 -10.031 1.00 63.00 987 LYS A O 1
ATOM 7797 N N . MET A 1 988 ? 10.092 -3.902 -10.691 1.00 54.97 988 MET A N 1
ATOM 7798 C CA . MET A 1 988 ? 10.215 -4.242 -12.111 1.00 54.97 988 MET A CA 1
ATOM 7799 C C . MET A 1 988 ? 11.630 -3.944 -12.628 1.00 54.97 988 MET A C 1
ATOM 7801 O O . MET A 1 988 ? 12.064 -2.790 -12.663 1.00 54.97 988 MET A O 1
ATOM 7805 N N . ASN A 1 989 ? 12.310 -4.993 -13.096 1.00 59.44 989 ASN A N 1
ATOM 7806 C CA . ASN A 1 989 ? 13.679 -4.999 -13.619 1.00 59.44 989 ASN A CA 1
ATOM 7807 C C . ASN A 1 989 ? 14.778 -4.647 -12.594 1.00 59.44 989 ASN A C 1
ATOM 7809 O O . ASN A 1 989 ? 15.300 -3.530 -12.554 1.00 59.44 989 ASN A O 1
ATOM 7813 N N . THR A 1 990 ? 15.280 -5.662 -11.882 1.00 57.62 990 THR A N 1
ATOM 7814 C CA . THR A 1 990 ? 16.614 -5.603 -11.246 1.00 57.62 990 THR A CA 1
ATOM 7815 C C . THR A 1 990 ? 17.745 -5.433 -12.273 1.00 57.62 990 THR A C 1
ATOM 7817 O O . THR A 1 990 ? 18.836 -4.985 -11.916 1.00 57.62 990 THR A O 1
ATOM 7820 N N . GLY A 1 991 ? 17.491 -5.741 -13.555 1.00 55.00 991 GLY A N 1
ATOM 7821 C CA . GLY A 1 991 ? 18.346 -5.403 -14.706 1.00 55.00 991 GLY A CA 1
ATOM 7822 C C . GLY A 1 991 ? 19.691 -6.134 -14.757 1.00 55.00 991 GLY A C 1
ATOM 7823 O O . GLY A 1 991 ? 20.484 -5.912 -15.667 1.00 55.00 991 GLY A O 1
ATOM 7824 N N . ARG A 1 992 ? 19.950 -7.002 -13.780 1.00 60.66 992 ARG A N 1
ATOM 7825 C CA . ARG A 1 992 ? 21.080 -7.920 -13.720 1.00 60.66 992 ARG A CA 1
ATOM 7826 C C . ARG A 1 992 ? 20.508 -9.324 -13.872 1.00 60.66 992 ARG A C 1
ATOM 7828 O O . ARG A 1 992 ? 19.771 -9.774 -12.999 1.00 60.66 992 ARG A O 1
ATOM 7835 N N . GLY A 1 993 ? 20.863 -10.026 -14.949 1.00 64.31 993 GLY A N 1
ATOM 7836 C CA . GLY A 1 993 ? 20.800 -11.488 -14.912 1.00 64.31 993 GLY A CA 1
ATOM 7837 C C . GLY A 1 993 ? 21.647 -11.962 -13.727 1.00 64.31 993 GLY A C 1
ATOM 7838 O O . GLY A 1 993 ? 22.693 -11.366 -13.466 1.00 64.31 993 GLY A O 1
ATOM 7839 N N . GLY A 1 994 ? 21.200 -12.988 -12.996 1.00 74.00 994 GLY A N 1
ATOM 7840 C CA . GLY A 1 994 ? 21.701 -13.334 -11.650 1.00 74.00 994 GLY A CA 1
ATOM 7841 C C . GLY A 1 994 ? 23.188 -13.714 -11.513 1.00 74.00 994 GLY A C 1
ATOM 7842 O O . GLY A 1 994 ? 23.594 -14.165 -10.452 1.00 74.00 994 GLY A O 1
ATOM 7843 N N . GLY A 1 995 ? 23.998 -13.561 -12.566 1.00 83.12 995 GLY A N 1
ATOM 7844 C CA . GLY A 1 995 ? 25.449 -13.767 -12.565 1.00 83.12 995 GLY A CA 1
ATOM 7845 C C . GLY A 1 995 ? 26.306 -12.498 -12.703 1.00 83.12 995 GLY A C 1
ATOM 7846 O O . GLY A 1 995 ? 27.526 -12.645 -12.826 1.00 83.12 995 GLY A O 1
ATOM 7847 N N . ALA A 1 996 ? 25.704 -11.300 -12.728 1.00 91.31 996 ALA A N 1
ATOM 7848 C CA . ALA A 1 996 ? 26.409 -10.012 -12.735 1.00 91.31 996 ALA A CA 1
ATOM 7849 C C . ALA A 1 996 ? 26.719 -9.533 -11.306 1.00 91.31 996 ALA A C 1
ATOM 7851 O O . ALA A 1 996 ? 25.823 -9.512 -10.464 1.00 91.31 996 ALA A O 1
ATOM 7852 N N . GLU A 1 997 ? 27.959 -9.110 -11.052 1.00 95.19 997 GLU A N 1
ATOM 7853 C CA . GLU A 1 997 ? 28.428 -8.761 -9.708 1.00 95.19 997 GLU A CA 1
ATOM 7854 C C . GLU A 1 997 ? 27.705 -7.551 -9.092 1.00 95.19 997 GLU A C 1
ATOM 7856 O O . GLU A 1 997 ? 27.156 -6.660 -9.753 1.00 95.19 997 GLU A O 1
ATOM 7861 N N . THR A 1 998 ? 27.748 -7.510 -7.770 1.00 94.25 998 THR A N 1
ATOM 7862 C CA . THR A 1 998 ? 27.433 -6.363 -6.924 1.00 94.25 998 THR A CA 1
ATOM 7863 C C . THR A 1 998 ? 28.668 -5.491 -6.691 1.00 94.25 998 THR A C 1
ATOM 7865 O O . THR A 1 998 ? 29.799 -5.893 -6.969 1.00 94.25 998 THR A O 1
ATOM 7868 N N . ARG A 1 999 ? 28.471 -4.273 -6.167 1.00 95.31 999 ARG A N 1
ATOM 7869 C CA . ARG A 1 999 ? 29.586 -3.425 -5.716 1.00 95.31 999 ARG A CA 1
ATOM 7870 C C . ARG A 1 999 ? 30.466 -4.138 -4.688 1.00 95.31 999 ARG A C 1
ATOM 7872 O O . ARG A 1 999 ? 31.681 -4.026 -4.769 1.00 95.31 999 ARG A O 1
ATOM 7879 N N . ASP A 1 1000 ? 29.860 -4.879 -3.768 1.00 96.00 1000 ASP A N 1
ATOM 7880 C CA . ASP A 1 1000 ? 30.567 -5.483 -2.636 1.00 96.00 1000 ASP A CA 1
ATOM 7881 C C . ASP A 1 1000 ? 31.369 -6.741 -3.058 1.00 96.00 1000 ASP A C 1
ATOM 7883 O O . ASP A 1 1000 ? 32.309 -7.146 -2.376 1.00 96.00 1000 ASP A O 1
ATOM 7887 N N . GLU A 1 1001 ? 31.058 -7.315 -4.228 1.00 96.81 1001 GLU A N 1
ATOM 7888 C CA . GLU A 1 1001 ? 31.838 -8.369 -4.897 1.00 96.81 1001 GLU A CA 1
ATOM 7889 C C . GLU A 1 1001 ? 32.928 -7.822 -5.840 1.00 96.81 1001 GLU A C 1
ATOM 7891 O O . GLU A 1 1001 ? 33.789 -8.581 -6.293 1.00 96.81 1001 GLU A O 1
ATOM 7896 N N . LEU A 1 1002 ? 32.908 -6.529 -6.184 1.00 97.81 1002 LEU A N 1
ATOM 7897 C CA . LEU A 1 1002 ? 33.858 -5.931 -7.124 1.00 97.81 1002 LEU A CA 1
ATOM 7898 C C . LEU A 1 1002 ? 35.250 -5.802 -6.483 1.00 97.81 1002 LEU A C 1
ATOM 7900 O O . LEU A 1 1002 ? 35.404 -5.261 -5.388 1.00 97.81 1002 LEU A O 1
ATOM 7904 N N . ARG A 1 1003 ? 36.310 -6.237 -7.180 1.00 98.06 1003 ARG A N 1
ATOM 7905 C CA . ARG A 1 1003 ? 37.682 -6.093 -6.654 1.00 98.06 1003 ARG A CA 1
ATOM 7906 C C . ARG A 1 1003 ? 38.042 -4.615 -6.434 1.00 98.06 1003 ARG A C 1
ATOM 7908 O O . ARG A 1 1003 ? 37.866 -3.783 -7.327 1.00 98.06 1003 ARG A O 1
ATOM 7915 N N . SER A 1 1004 ? 38.640 -4.301 -5.283 1.00 97.94 1004 SER A N 1
ATOM 7916 C CA . SER A 1 1004 ? 38.917 -2.922 -4.830 1.00 97.94 1004 SER A CA 1
ATOM 7917 C C . SER A 1 1004 ? 39.706 -2.046 -5.820 1.00 97.94 1004 SER A C 1
ATOM 7919 O O . SER A 1 1004 ? 39.542 -0.828 -5.875 1.00 97.94 1004 SER A O 1
ATOM 7921 N N . GLU A 1 1005 ? 40.595 -2.637 -6.617 1.00 98.25 1005 GLU A N 1
ATOM 7922 C CA . GLU A 1 1005 ? 41.372 -1.930 -7.632 1.00 98.25 1005 GLU A CA 1
ATOM 7923 C C . GLU A 1 1005 ? 40.570 -1.625 -8.903 1.00 98.25 1005 GLU A C 1
ATOM 7925 O O . GLU A 1 1005 ? 40.896 -0.660 -9.592 1.00 98.25 1005 GLU A O 1
ATOM 7930 N N . LEU A 1 1006 ? 39.514 -2.393 -9.187 1.00 98.25 1006 LEU A N 1
ATOM 7931 C CA . LEU A 1 1006 ? 38.554 -2.116 -10.257 1.00 98.25 1006 LEU A CA 1
ATOM 7932 C C . LEU A 1 1006 ? 37.547 -1.051 -9.820 1.00 98.25 1006 LEU A C 1
ATOM 7934 O O . LEU A 1 1006 ? 37.298 -0.105 -10.565 1.00 98.25 1006 LEU A O 1
ATOM 7938 N N . GLU A 1 1007 ? 37.051 -1.138 -8.583 1.00 98.06 1007 GLU A N 1
ATOM 7939 C CA . GLU A 1 1007 ? 36.220 -0.093 -7.977 1.00 98.06 1007 GLU A CA 1
ATOM 7940 C C . GLU A 1 1007 ? 36.936 1.265 -8.014 1.00 98.06 1007 GLU A C 1
ATOM 7942 O O . GLU A 1 1007 ? 36.386 2.254 -8.498 1.00 98.06 1007 GLU A O 1
ATOM 7947 N N . ARG A 1 1008 ? 38.214 1.302 -7.612 1.00 98.06 1008 ARG A N 1
ATOM 7948 C CA . ARG A 1 1008 ? 39.048 2.512 -7.671 1.00 98.06 1008 ARG A CA 1
ATOM 7949 C C . ARG A 1 1008 ? 39.193 3.070 -9.088 1.00 98.06 1008 ARG A C 1
ATOM 7951 O O . ARG A 1 1008 ? 39.224 4.287 -9.249 1.00 98.06 1008 ARG A O 1
ATOM 7958 N N . VAL A 1 1009 ? 39.270 2.216 -10.115 1.00 97.88 1009 VAL A N 1
ATOM 7959 C CA . VAL A 1 1009 ? 39.262 2.669 -11.518 1.00 97.88 1009 VAL A CA 1
ATOM 7960 C C . VAL A 1 1009 ? 37.935 3.346 -11.854 1.00 97.88 1009 VAL A C 1
ATOM 7962 O O . VAL A 1 1009 ? 37.962 4.436 -12.409 1.00 97.88 1009 VAL A O 1
ATOM 7965 N N . ILE A 1 1010 ? 36.790 2.777 -11.471 1.00 97.62 1010 ILE A N 1
ATOM 7966 C CA . ILE A 1 1010 ? 35.476 3.392 -11.728 1.00 97.62 1010 ILE A CA 1
ATOM 7967 C C . ILE A 1 1010 ? 35.337 4.729 -10.983 1.00 97.62 1010 ILE A C 1
ATOM 7969 O O . ILE A 1 1010 ? 34.972 5.737 -11.592 1.00 97.62 1010 ILE A O 1
ATOM 7973 N N . LEU A 1 1011 ? 35.670 4.769 -9.689 1.00 97.12 1011 LEU A N 1
ATOM 7974 C CA . LEU A 1 1011 ? 35.564 5.969 -8.849 1.00 97.12 1011 LEU A CA 1
ATOM 7975 C C . LEU A 1 1011 ? 36.447 7.121 -9.355 1.00 97.12 1011 LEU A C 1
ATOM 7977 O O . LEU A 1 1011 ? 36.004 8.268 -9.374 1.00 97.12 1011 LEU A O 1
ATOM 7981 N N . ASN A 1 1012 ? 37.654 6.828 -9.851 1.00 96.12 1012 ASN A N 1
ATOM 7982 C CA . ASN A 1 1012 ? 38.559 7.839 -10.413 1.00 96.12 1012 ASN A CA 1
ATOM 7983 C C . ASN A 1 1012 ? 37.963 8.618 -11.602 1.00 96.12 1012 ASN A C 1
ATOM 7985 O O . ASN A 1 1012 ? 38.382 9.746 -11.844 1.00 96.12 1012 ASN A O 1
ATOM 7989 N N . TYR A 1 1013 ? 36.995 8.044 -12.324 1.00 95.00 1013 TYR A N 1
ATOM 7990 C CA . TYR A 1 1013 ? 36.323 8.667 -13.474 1.00 95.00 1013 TYR A CA 1
ATOM 7991 C C . TYR A 1 1013 ? 34.898 9.154 -13.155 1.00 95.00 1013 TYR A C 1
ATOM 7993 O O . TYR A 1 1013 ? 34.224 9.688 -14.032 1.00 95.00 1013 TYR A O 1
ATOM 8001 N N . ASN A 1 1014 ? 34.434 8.984 -11.913 1.00 95.81 1014 ASN A N 1
ATOM 8002 C CA . ASN A 1 1014 ? 33.094 9.366 -11.454 1.00 95.81 1014 ASN A CA 1
ATOM 8003 C C . ASN A 1 1014 ? 33.149 10.303 -10.233 1.00 95.81 1014 ASN A C 1
ATOM 8005 O O . ASN A 1 1014 ? 32.256 10.292 -9.391 1.00 95.81 1014 ASN A O 1
ATOM 8009 N N . GLN A 1 1015 ? 34.209 11.110 -10.115 1.00 96.31 1015 GLN A N 1
ATOM 8010 C CA . GLN A 1 1015 ? 34.425 11.994 -8.964 1.00 96.31 1015 GLN A CA 1
ATOM 8011 C C . GLN A 1 1015 ? 33.334 13.066 -8.798 1.00 96.31 1015 GLN A C 1
ATOM 8013 O O . GLN A 1 1015 ? 33.018 13.416 -7.662 1.00 96.31 1015 GLN A O 1
ATOM 8018 N N . CYS A 1 1016 ? 32.734 13.562 -9.889 1.00 96.12 1016 CYS A N 1
ATOM 8019 C CA . CYS A 1 1016 ? 31.593 14.472 -9.777 1.00 96.12 1016 CYS A CA 1
ATOM 8020 C C . CYS A 1 1016 ? 30.326 13.698 -9.386 1.00 96.12 1016 CYS A C 1
ATOM 8022 O O . CYS A 1 1016 ? 29.666 14.059 -8.415 1.00 96.12 1016 CYS A O 1
ATOM 8024 N N . ASP A 1 1017 ? 30.034 12.586 -10.074 1.00 97.00 1017 ASP A N 1
ATOM 8025 C CA . ASP A 1 1017 ? 28.866 11.743 -9.778 1.00 97.00 1017 ASP A CA 1
ATOM 8026 C C . ASP A 1 1017 ? 28.853 11.256 -8.317 1.00 97.00 1017 ASP A C 1
ATOM 8028 O O . ASP A 1 1017 ? 27.784 11.179 -7.721 1.00 97.00 1017 ASP A O 1
ATOM 8032 N N . MET A 1 1018 ? 30.018 10.980 -7.716 1.00 97.94 1018 MET A N 1
ATOM 8033 C CA . MET A 1 1018 ? 30.137 10.631 -6.294 1.00 97.94 1018 MET A CA 1
ATOM 8034 C C . MET A 1 1018 ? 29.747 11.786 -5.364 1.00 97.94 1018 MET A C 1
ATOM 8036 O O . MET A 1 1018 ? 28.958 11.571 -4.448 1.00 97.94 1018 MET A O 1
ATOM 8040 N N . LYS A 1 1019 ? 30.229 13.012 -5.611 1.00 98.06 1019 LYS A N 1
ATOM 8041 C CA . LYS A 1 1019 ? 29.837 14.197 -4.823 1.00 98.06 1019 LYS A CA 1
ATOM 8042 C C . LYS A 1 1019 ? 28.334 14.472 -4.922 1.00 98.06 1019 LYS A C 1
ATOM 8044 O O . LYS A 1 1019 ? 27.677 14.702 -3.909 1.00 98.06 1019 LYS A O 1
ATOM 8049 N N . VAL A 1 1020 ? 27.787 14.411 -6.139 1.00 98.00 1020 VAL A N 1
ATOM 8050 C CA . VAL A 1 1020 ? 26.350 14.598 -6.380 1.00 98.00 1020 VAL A CA 1
ATOM 8051 C C . VAL A 1 1020 ? 25.543 13.489 -5.695 1.00 98.00 1020 VAL A C 1
ATOM 8053 O O . VAL A 1 1020 ? 24.534 13.780 -5.062 1.00 98.00 1020 VAL A O 1
ATOM 8056 N N . TRP A 1 1021 ? 26.002 12.235 -5.746 1.00 98.12 1021 TRP A N 1
ATOM 8057 C CA . TRP A 1 1021 ? 25.383 11.106 -5.046 1.00 98.12 1021 TRP A CA 1
ATOM 8058 C C . TRP A 1 1021 ? 25.385 11.283 -3.516 1.00 98.12 1021 TRP A C 1
ATOM 8060 O O . TRP A 1 1021 ? 24.346 11.110 -2.882 1.00 98.12 1021 TRP A O 1
ATOM 8070 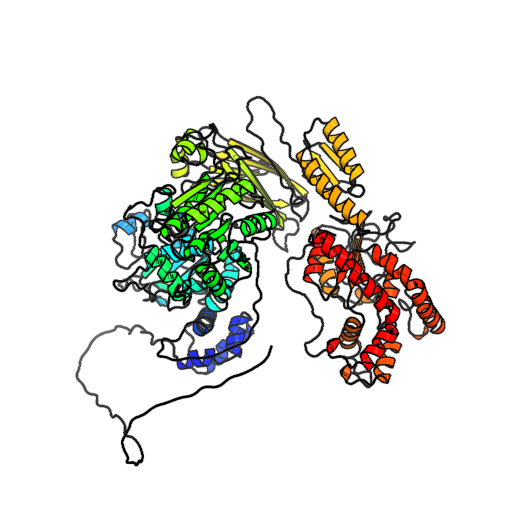N N . GLU A 1 1022 ? 26.508 11.685 -2.915 1.00 98.19 1022 GLU A N 1
ATOM 8071 C CA . GLU A 1 1022 ? 26.608 11.952 -1.470 1.00 98.19 1022 GLU A CA 1
ATOM 8072 C C . GLU A 1 1022 ? 25.671 13.079 -1.007 1.00 98.19 1022 GLU A C 1
ATOM 8074 O O . GLU A 1 1022 ? 25.141 13.030 0.108 1.00 98.19 1022 GLU A O 1
ATOM 8079 N N . HIS A 1 1023 ? 25.448 14.098 -1.843 1.00 98.38 1023 HIS A N 1
ATOM 8080 C CA . HIS A 1 1023 ? 24.437 15.129 -1.587 1.00 98.38 1023 HIS A CA 1
ATOM 8081 C C . HIS A 1 1023 ? 23.016 14.586 -1.754 1.00 98.38 1023 HIS A C 1
ATOM 8083 O O . HIS A 1 1023 ? 22.170 14.780 -0.881 1.00 98.38 1023 HIS A O 1
ATOM 8089 N N . ALA A 1 1024 ? 22.768 13.833 -2.826 1.00 98.00 1024 ALA A N 1
ATOM 8090 C CA . ALA A 1 1024 ? 21.474 13.231 -3.118 1.00 98.00 1024 ALA A CA 1
ATOM 8091 C C . ALA A 1 1024 ? 20.975 12.322 -1.988 1.00 98.00 1024 ALA A C 1
ATOM 8093 O O . ALA A 1 1024 ? 19.798 12.377 -1.650 1.00 98.00 1024 ALA A O 1
ATOM 8094 N N . GLN A 1 1025 ? 21.856 11.541 -1.351 1.00 98.19 1025 GLN A N 1
ATOM 8095 C CA . GLN A 1 1025 ? 21.488 10.735 -0.182 1.00 98.19 1025 GLN A CA 1
ATOM 8096 C C . GLN A 1 1025 ? 21.007 11.604 0.992 1.00 98.19 1025 GLN A C 1
ATOM 8098 O O . GLN A 1 1025 ? 19.994 11.292 1.610 1.00 98.19 1025 GLN A O 1
ATOM 8103 N N . LYS A 1 1026 ? 21.676 12.731 1.277 1.00 98.31 1026 LYS A N 1
ATOM 8104 C CA . LYS A 1 1026 ? 21.256 13.668 2.341 1.00 98.31 1026 LYS A CA 1
ATOM 8105 C C . LYS A 1 1026 ? 19.913 14.325 2.017 1.00 98.31 1026 LYS A C 1
ATOM 8107 O O . LYS A 1 1026 ? 19.088 14.499 2.911 1.00 98.31 1026 LYS A O 1
ATOM 8112 N N . ARG A 1 1027 ? 19.694 14.672 0.744 1.00 97.62 1027 ARG A N 1
ATOM 8113 C CA . ARG A 1 1027 ? 18.433 15.237 0.247 1.00 97.62 1027 ARG A CA 1
ATOM 8114 C C . ARG A 1 1027 ? 17.288 14.224 0.325 1.00 97.62 1027 ARG A C 1
ATOM 8116 O O . ARG A 1 1027 ? 16.225 14.565 0.831 1.00 97.62 1027 ARG A O 1
ATOM 8123 N N . PHE A 1 1028 ? 17.536 12.975 -0.061 1.00 97.69 1028 PHE A N 1
ATOM 8124 C CA . PHE A 1 1028 ? 16.587 11.872 0.081 1.00 97.69 1028 PHE A CA 1
ATOM 8125 C C . PHE A 1 1028 ? 16.186 11.668 1.550 1.00 97.69 1028 PHE A C 1
ATOM 8127 O O . PHE A 1 1028 ? 15.004 11.692 1.858 1.00 97.69 1028 PHE A O 1
ATOM 8134 N N . GLU A 1 1029 ? 17.128 11.606 2.494 1.00 97.38 1029 GLU A N 1
ATOM 8135 C CA . GLU A 1 1029 ? 16.805 11.498 3.933 1.00 97.38 1029 GLU A CA 1
ATOM 8136 C C . GLU A 1 1029 ? 16.092 12.739 4.516 1.00 97.38 1029 GLU A C 1
ATOM 8138 O O . GLU A 1 1029 ? 15.406 12.662 5.539 1.00 97.38 1029 GLU A O 1
ATOM 8143 N N . LEU A 1 1030 ? 16.222 13.910 3.885 1.00 96.88 1030 LEU A N 1
ATOM 8144 C CA . LEU A 1 1030 ? 15.424 15.090 4.230 1.00 96.88 1030 LEU A CA 1
ATOM 8145 C C . LEU A 1 1030 ? 13.983 14.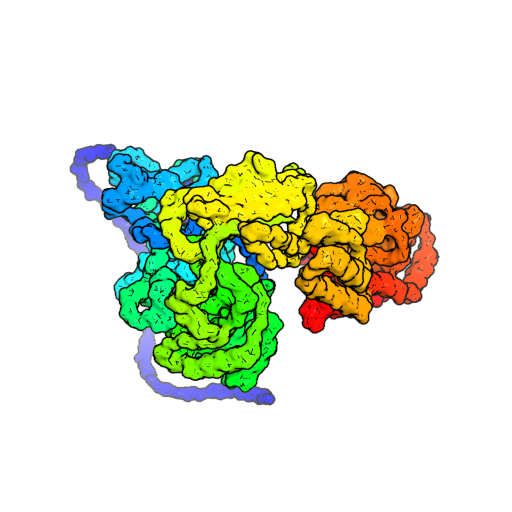964 3.714 1.00 96.88 1030 LEU A C 1
ATOM 8147 O O . LEU A 1 1030 ? 13.045 15.226 4.466 1.00 96.88 1030 LEU A O 1
ATOM 8151 N N . GLN A 1 1031 ? 13.805 14.504 2.473 1.00 96.56 1031 GLN A N 1
ATOM 8152 C CA . GLN A 1 1031 ? 12.493 14.187 1.905 1.00 96.56 1031 GLN A CA 1
ATOM 8153 C C . GLN A 1 1031 ? 11.798 13.065 2.691 1.00 96.56 1031 GLN A C 1
ATOM 8155 O O . GLN A 1 1031 ? 10.626 13.197 3.020 1.00 96.56 1031 GLN A O 1
ATOM 8160 N N . LYS A 1 1032 ? 12.520 12.002 3.069 1.00 95.56 1032 LYS A N 1
ATOM 8161 C CA . LYS A 1 1032 ? 12.006 10.851 3.830 1.00 95.56 1032 LYS A CA 1
ATOM 8162 C C . LYS A 1 1032 ? 11.325 11.279 5.123 1.00 95.56 1032 LYS A C 1
ATOM 8164 O O . LYS A 1 1032 ? 10.189 10.892 5.366 1.00 95.56 1032 LYS A O 1
ATOM 8169 N N . ARG A 1 1033 ? 11.978 12.142 5.904 1.00 93.94 1033 ARG A N 1
ATOM 8170 C CA . ARG A 1 1033 ? 11.419 12.689 7.150 1.00 93.94 1033 ARG A CA 1
ATOM 8171 C C . ARG A 1 1033 ? 10.220 13.604 6.910 1.00 93.94 1033 ARG A C 1
ATOM 8173 O O . ARG A 1 1033 ? 9.223 13.483 7.610 1.00 93.94 1033 ARG A O 1
ATOM 8180 N N . ALA A 1 1034 ? 10.276 14.457 5.884 1.00 89.12 1034 ALA A N 1
ATOM 8181 C CA . ALA A 1 1034 ? 9.155 15.327 5.517 1.00 89.12 1034 ALA A CA 1
ATOM 8182 C C . ALA A 1 1034 ? 7.906 14.550 5.045 1.00 89.12 1034 ALA A C 1
ATOM 8184 O O . ALA A 1 1034 ? 6.788 15.018 5.244 1.00 89.12 1034 ALA A O 1
ATOM 8185 N N . VAL A 1 1035 ? 8.093 13.375 4.431 1.00 88.12 1035 VAL A N 1
ATOM 8186 C CA . VAL A 1 1035 ? 7.014 12.516 3.914 1.00 88.12 1035 VAL A CA 1
ATOM 8187 C C . VAL A 1 1035 ? 6.477 11.547 4.972 1.00 88.12 1035 VAL A C 1
ATOM 8189 O O . VAL A 1 1035 ? 5.266 11.372 5.059 1.00 88.12 1035 VAL A O 1
ATOM 8192 N N . LEU A 1 1036 ? 7.355 10.917 5.762 1.00 84.44 1036 LEU A N 1
ATOM 8193 C CA . LEU A 1 1036 ? 7.008 9.830 6.693 1.00 84.44 1036 LEU A CA 1
ATOM 8194 C C . LEU A 1 1036 ? 6.861 10.271 8.161 1.00 84.44 1036 LEU A C 1
ATOM 8196 O O . LEU A 1 1036 ? 6.576 9.433 9.010 1.00 84.44 1036 LEU A O 1
ATOM 8200 N N . GLY A 1 1037 ? 7.074 11.552 8.483 1.00 75.06 1037 GLY A N 1
ATOM 8201 C CA . GLY A 1 1037 ? 6.892 12.082 9.844 1.00 75.06 1037 GLY A CA 1
ATOM 8202 C C . GLY A 1 1037 ? 7.925 11.609 10.879 1.00 75.06 1037 GLY A C 1
ATOM 8203 O O . GLY A 1 1037 ? 7.624 11.620 12.071 1.00 75.06 1037 GLY A O 1
ATOM 8204 N N . MET A 1 1038 ? 9.115 11.188 10.426 1.00 46.25 1038 MET A N 1
ATOM 8205 C CA . MET A 1 1038 ? 10.219 10.653 11.251 1.00 46.25 1038 MET A CA 1
ATOM 8206 C C . MET A 1 1038 ? 11.175 11.716 11.815 1.00 46.25 1038 MET A C 1
ATOM 8208 O O . MET A 1 1038 ? 11.560 12.636 11.055 1.00 46.25 1038 MET A O 1
#

pLDDT: mean 72.58, std 22.08, range [21.5, 98.38]

Sequence (1038 aa):
MFFTLLAFLASVSTAGGDSTPLPSSRSHTCTSRKNALLPLPSSVHPAANFEPFDSALLEKAKSDVSVNRACREGFSHSTYEYIVERISSEGHGLGYPLSWFCEEILQQQYLPPVAAPTCPPTPGGDNDSTLLSTSSVDTVPSTQTWSHLKKTTMVKKAREEEASFLLHRTDIGPEVLLGESKWGLFFTSPPTDTVLGIADEGPFGVECDYYVDTPVVMFTILTWQVGHLIVDVLEPLFYMLGMNKTGEVKKDVILVIDVAEEGEKDTLFEKILRDVYETSTPFFLLKQFTSHPIHTKQSFFEGRGGKTTRTCLEELYVELDVHETYYTTGWDSHPGFVKGSGGVRDYAGFQKFLWKGVGLETTGEAQTVTFVERTGHRELLNLGDLQRVAGDLVDRPIVTAKLEAMGLEEQVELFGRTRILISQYGSGAHNSVFLSPGSVLILLMQPGWCNHAWAYANQALLSRVGVVAVCAEEVFPDAFRWTWKAWHQGPWNTKDMSWAVEGELFAEALQKAQELVGLEEPQVVVLGATESAVDPASASAGRRRVGRTTVHLSNYQISRVGEEDAQLARLMCVFEVVLGEGAREERHWDDDQARLCVEVNSAAITCRRASEFNEFSTVDIQVPFGTEVNIRAFLEGMEEESETYFWVIVEGLVGGLNLSTITHVGSVGDGVNQLNDFRLFRGKGDFALIVDGLVFETDLGEPYRLQRDAALFCRANSIDCGLFFRELSKIVQQQNELRRLNLPKIQYIPTVTSPFIFLHHEKTAGSSLRRYIAQKSSDLGLGFYIPCYTADGVYHEDFSCYSRSFDLHNASKVNGGERDDLAVVAGHMQWDVWAGEDGMKSFSGRTPNCLVMLRHPVDRAISLFYERVFPRDDLDFGNTKINELSPTRLKFVVEQFRGSAWGMYRDEGFSNTLCKMLLGQNHFKGKTPSELNWEDIERADKAMMEDVERAIENLDQCVVGLQNDWETTKSMIWHFFPWLEFNDSAKMNTGRGGGAETRDELRSELERVILNYNQCDMKVWEHAQKRFELQKRAVLGM

Foldseek 3Di:
DDDDDDDDDDDDDDDDDDDDDDDDDDDDDDDDDDDDDDDYDDDDDDDPDDDPDPVVVLVVLLPDPLNLVDLVVDDDVVSVCVVCVVVVVVVDDPLFFSNLSSLQSLQVVQFDDPDDDDDDDDDDDDDDFDDDDDDADDFDADLFNCLVPPDPKPAPPDDPVVVCVFQVDPDDDQWDFCCRTVNVSVVPDPDLQQRATADDDDDPPDDASAEAAFAEEEAEQADPALQSCVQFPLQLLDPVQDQDPVLAGPQRYEYEYDYNGPVCRVCVSVCCSVQCGVFQASVVLVNRRHSGRHHYPCCVGVSSPSDRGHYHYNIYHYGTNNCQTCQNVLVVAFQVRPPDDPRRPQLVSSLVSSCVVLVDDLPDAQFAAEEEADPDWQGAPPVVLLVVLCVVQDPGHYYYDDSSRDRPNRLLVNQSNHQEYEYEPDSSLLCLSSHDALREYEYEYWAQCLLVCSNSSSSNQSSNYAYEYEYAHRPDADQWADDPGQDRGGDVVRVGDHYHGDSVQSSVSVVVSVVSRPDSRHHYHYTPDDPQSNDVVSVLVVRDFPPAKAKDFPDWDWDAPDDPCLFKIWIKTWMGIRGTPPDPCPVCLVVQQKWKWKQKPVPDIDIDTSSSDDRTPIDIDIDTAQDKIWIKIWIGRGPDIHIDIDIDHRHFPDPFDPPPPQDDDDDDDPDPDDRQDWGWDQDVARIWTDGSNDTDHDHVPDLVCVLVSVVVVCVVVVHPCVVVSVVSVVLVVLQVVCVVLLHAAFDQFFFLQFAEEEQEAPPLLVVVVLLLVQCLCLRRLAQEAEQQAFQNSDGHDDPCSFQPRQFLCPRDNGRRHHLQRHRYYYYNYAPCSQDDPRHHPSHPDDDHEYEYRDEDLLQSLLLCCVVPPQCDPVDPQHVPALQRDDLVRLLVQQVCFCQHPPLQGGRRGLFQSLLCRLVVHRQRHNDDPVRHPVVVVVVVLVVSVVCLVSSLVSVSNYHYHYSVPHVLRQLLCCRRHVSSDDPDPDPPPPSDDPPRDDPVPHDPSSSVSSCVRHVSVNVSVVSSVVSSVSSSCSRVVD

InterPro domains:
  IPR007657 Glycosyltransferase 61 [PTHR20961] (156-457)
  IPR027417 P-loop containing nucleoside triphosphate hydrolase [G3DSA:3.40.50.300] (754-1036)
  IPR049625 Glycosyltransferase 61, catalytic domain [PF04577] (227-442)